Protein AF-0000000084409136 (afdb_homodimer)

Structure (mmCIF, N/CA/C/O backbone):
data_AF-0000000084409136-model_v1
#
loop_
_entity.id
_entity.type
_entity.pdbx_description
1 polymer 'Molybdopterin biosynthesis protein CNX1'
#
loop_
_atom_site.group_PDB
_atom_site.id
_atom_site.type_symbol
_atom_site.label_atom_id
_atom_site.label_alt_id
_atom_site.label_comp_id
_atom_site.label_asym_id
_atom_site.label_entity_id
_atom_site.label_seq_id
_atom_site.pdbx_PDB_ins_code
_atom_site.Cartn_x
_atom_site.Cartn_y
_atom_site.Cartn_z
_atom_site.occupancy
_atom_site.B_iso_or_equiv
_atom_site.auth_seq_id
_atom_site.auth_comp_id
_atom_site.auth_asym_id
_atom_site.auth_atom_id
_atom_site.pdbx_PDB_model_num
ATOM 1 N N . MET A 1 1 ? -12.328 37.562 20.375 1 38.47 1 MET A N 1
ATOM 2 C CA . MET A 1 1 ? -13.555 36.781 20.359 1 38.47 1 MET A CA 1
ATOM 3 C C . MET A 1 1 ? -13.242 35.312 20.016 1 38.47 1 MET A C 1
ATOM 5 O O . MET A 1 1 ? -12.375 35.031 19.188 1 38.47 1 MET A O 1
ATOM 9 N N . GLY A 1 2 ? -13.469 34.375 20.984 1 51.06 2 GLY A N 1
ATOM 10 C CA . GLY A 1 2 ? -13.242 32.969 20.828 1 51.06 2 GLY A CA 1
ATOM 11 C C . GLY A 1 2 ? -13.852 32.375 19.562 1 51.06 2 GLY A C 1
ATOM 12 O O . GLY A 1 2 ? -14.609 33.062 18.875 1 51.06 2 GLY A O 1
ATOM 13 N N . SER A 1 3 ? -13.328 31.391 19 1 63.75 3 SER A N 1
ATOM 14 C CA . SER A 1 3 ? -13.859 30.734 17.812 1 63.75 3 SER A CA 1
ATOM 15 C C . SER A 1 3 ? -15.359 30.484 17.938 1 63.75 3 SER A C 1
ATOM 17 O O . SER A 1 3 ? -15.859 30.188 19.016 1 63.75 3 SER A O 1
ATOM 19 N N . ALA A 1 4 ? -16.109 30.891 16.906 1 72.94 4 ALA A N 1
ATOM 20 C CA . ALA A 1 4 ? -17.562 30.719 16.844 1 72.94 4 ALA A CA 1
ATOM 21 C C . ALA A 1 4 ? -17.938 29.234 16.797 1 72.94 4 ALA A C 1
ATOM 23 O O . ALA A 1 4 ? -19.094 28.875 17.031 1 72.94 4 ALA A O 1
ATOM 24 N N . TYR A 1 5 ? -16.969 28.406 16.719 1 84.5 5 TYR A N 1
ATOM 25 C CA . TYR A 1 5 ? -17.281 27 16.562 1 84.5 5 TYR A CA 1
ATOM 26 C C . TYR A 1 5 ? -16.938 26.219 17.828 1 84.5 5 TYR A C 1
ATOM 28 O O . TYR A 1 5 ? -15.891 26.422 18.438 1 84.5 5 TYR A O 1
ATOM 36 N N . LYS A 1 6 ? -17.828 25.406 18.156 1 91.06 6 LYS A N 1
ATOM 37 C CA . LYS A 1 6 ? -17.594 24.5 19.266 1 91.06 6 LYS A CA 1
ATOM 38 C C . LYS A 1 6 ? -16.484 23.5 18.938 1 91.06 6 LYS A C 1
ATOM 40 O O . LYS A 1 6 ? -16.422 22.984 17.812 1 91.06 6 LYS A O 1
ATOM 45 N N . MET A 1 7 ? -15.664 23.297 19.859 1 94.5 7 MET A N 1
ATOM 46 C CA . MET A 1 7 ? -14.617 22.297 19.672 1 94.5 7 MET A CA 1
ATOM 47 C C . MET A 1 7 ? -15.164 20.891 19.922 1 94.5 7 MET A C 1
ATOM 49 O O . MET A 1 7 ? -15.742 20.625 20.969 1 94.5 7 MET A O 1
ATOM 53 N N . ILE A 1 8 ? -15.008 20 18.953 1 97 8 ILE A N 1
ATOM 54 C CA . ILE A 1 8 ? -15.539 18.641 19.109 1 97 8 ILE A CA 1
ATOM 55 C C . ILE A 1 8 ? -14.391 17.641 19.125 1 97 8 ILE A C 1
ATOM 57 O O . ILE A 1 8 ? -13.312 17.906 18.594 1 97 8 ILE A O 1
ATOM 61 N N . PRO A 1 9 ? -14.594 16.453 19.719 1 96.88 9 PRO A N 1
ATOM 62 C CA . PRO A 1 9 ? -13.578 15.398 19.703 1 96.88 9 PRO A CA 1
ATOM 63 C C . PRO A 1 9 ? -13.367 14.797 18.328 1 96.88 9 PRO A C 1
ATOM 65 O O . PRO A 1 9 ? -14.305 14.75 17.516 1 96.88 9 PRO A O 1
ATOM 68 N N . ILE A 1 10 ? -12.211 14.328 18.109 1 96.81 10 ILE A N 1
ATOM 69 C CA . ILE A 1 10 ? -11.836 13.836 16.781 1 96.81 10 ILE A CA 1
ATOM 70 C C . ILE A 1 10 ? -12.711 12.648 16.406 1 96.81 10 ILE A C 1
ATOM 72 O O . ILE A 1 10 ? -13.164 12.539 15.258 1 96.81 10 ILE A O 1
ATOM 76 N N . PRO A 1 11 ? -13.078 11.664 17.312 1 96 11 PRO A N 1
ATOM 77 C CA . PRO A 1 11 ? -13.977 10.586 16.906 1 96 11 PRO A CA 1
ATOM 78 C C . PRO A 1 11 ? -15.336 11.094 16.422 1 96 11 PRO A C 1
ATOM 80 O O . PRO A 1 11 ? -15.906 10.555 15.477 1 96 11 PRO A O 1
ATOM 83 N N . GLU A 1 12 ? -15.781 12.102 17.062 1 97.69 12 GLU A N 1
ATOM 84 C CA . GLU A 1 12 ? -17.031 12.719 16.625 1 97.69 12 GLU A CA 1
ATOM 85 C C . GLU A 1 12 ? -16.906 13.359 15.25 1 97.69 12 GLU A C 1
ATOM 87 O O . GLU A 1 12 ? -17.781 13.219 14.406 1 97.69 12 GLU A O 1
ATOM 92 N N . ALA A 1 13 ? -15.828 14.094 15.039 1 98.44 13 ALA A N 1
ATOM 93 C CA . ALA A 1 13 ? -15.555 14.695 13.734 1 98.44 13 ALA A CA 1
ATOM 94 C C . ALA A 1 13 ? -15.539 13.633 12.633 1 98.44 13 ALA A C 1
ATOM 96 O O . ALA A 1 13 ? -16.156 13.812 11.578 1 98.44 13 ALA A O 1
ATOM 97 N N . GLN A 1 14 ? -14.898 12.539 12.891 1 98.38 14 GLN A N 1
ATOM 98 C CA . GLN A 1 14 ? -14.812 11.445 11.938 1 98.38 14 GLN A CA 1
ATOM 99 C C . GLN A 1 14 ? -16.188 10.859 11.641 1 98.38 14 GLN A C 1
ATOM 101 O O . GLN A 1 14 ? -16.516 10.578 10.484 1 98.38 14 GLN A O 1
ATOM 106 N N . ALA A 1 15 ? -16.969 10.688 12.656 1 98.38 15 ALA A N 1
ATOM 107 C CA . ALA A 1 15 ? -18.312 10.156 12.492 1 98.38 15 ALA A CA 1
ATOM 108 C C . ALA A 1 15 ? -19.172 11.086 11.641 1 98.38 15 ALA A C 1
ATOM 110 O O . ALA A 1 15 ? -19.922 10.633 10.773 1 98.38 15 ALA A O 1
ATOM 111 N N . ILE A 1 16 ? -19.047 12.359 11.898 1 98.69 16 ILE A N 1
ATOM 112 C CA . ILE A 1 16 ? -19.812 13.352 11.148 1 98.69 16 ILE A CA 1
ATOM 113 C C . ILE A 1 16 ? -19.422 13.289 9.672 1 98.69 16 ILE A C 1
ATOM 115 O O . ILE A 1 16 ? -20.297 13.273 8.797 1 98.69 16 ILE A O 1
ATOM 119 N N . VAL A 1 17 ? -18.172 13.258 9.367 1 98.88 17 VAL A N 1
ATOM 120 C CA . VAL A 1 17 ? -17.688 13.211 7.992 1 98.88 17 VAL A CA 1
ATOM 121 C C . VAL A 1 17 ? -18.234 11.969 7.289 1 98.88 17 VAL A C 1
ATOM 123 O O . VAL A 1 17 ? -18.781 12.07 6.191 1 98.88 17 VAL A O 1
ATOM 126 N N . LEU A 1 18 ? -18.094 10.812 7.953 1 98.62 18 LEU A N 1
ATOM 127 C CA . LEU A 1 18 ? -18.516 9.555 7.336 1 98.62 18 LEU A CA 1
ATOM 128 C C . LEU A 1 18 ? -20.016 9.523 7.145 1 98.62 18 LEU A C 1
ATOM 130 O O . LEU A 1 18 ? -20.516 8.992 6.148 1 98.62 18 LEU A O 1
ATOM 134 N N . ALA A 1 19 ? -20.75 10.094 8.109 1 98.44 19 ALA A N 1
ATOM 135 C CA . ALA A 1 19 ? -22.203 10.141 8.016 1 98.44 19 ALA A CA 1
ATOM 136 C C . ALA A 1 19 ? -22.656 10.984 6.828 1 98.44 19 ALA A C 1
ATOM 138 O O . ALA A 1 19 ? -23.719 10.75 6.258 1 98.44 19 ALA A O 1
ATOM 139 N N . ASN A 1 20 ? -21.812 11.922 6.414 1 98.38 20 ASN A N 1
ATOM 140 C CA . ASN A 1 20 ? -22.172 12.828 5.324 1 98.38 20 ASN A CA 1
ATOM 141 C C . ASN A 1 20 ? -21.531 12.391 4.004 1 98.38 20 ASN A C 1
ATOM 143 O O . ASN A 1 20 ? -21.594 13.117 3.012 1 98.38 20 ASN A O 1
ATOM 147 N N . THR A 1 21 ? -20.875 11.297 3.998 1 98.31 21 THR A N 1
ATOM 148 C CA . THR A 1 21 ? -20.219 10.789 2.803 1 98.31 21 THR A CA 1
ATOM 149 C C . THR A 1 21 ? -21 9.625 2.201 1 98.31 21 THR A C 1
ATOM 151 O O . THR A 1 21 ? -21.375 8.688 2.91 1 98.31 21 THR A O 1
ATOM 154 N N . ARG A 1 22 ? -21.188 9.695 0.953 1 96.31 22 ARG A N 1
ATOM 155 C CA . ARG A 1 22 ? -21.891 8.625 0.25 1 96.31 22 ARG A CA 1
ATOM 156 C C . ARG A 1 22 ? -21.016 7.992 -0.815 1 96.31 22 ARG A C 1
ATOM 158 O O . ARG A 1 22 ? -20.234 8.68 -1.47 1 96.31 22 ARG A O 1
ATOM 165 N N . PRO A 1 23 ? -21.188 6.66 -0.989 1 97.31 23 PRO A N 1
ATOM 166 C CA . PRO A 1 23 ? -20.453 6.043 -2.092 1 97.31 23 PRO A CA 1
ATOM 167 C C . PRO A 1 23 ? -20.844 6.605 -3.455 1 97.31 23 PRO A C 1
ATOM 169 O O . PRO A 1 23 ? -22 6.98 -3.664 1 97.31 23 PRO A O 1
ATOM 172 N N . LEU A 1 24 ? -19.906 6.668 -4.301 1 97.25 24 LEU A N 1
ATOM 173 C CA . LEU A 1 24 ? -20.188 7.105 -5.664 1 97.25 24 LEU A CA 1
ATOM 174 C C . LEU A 1 24 ? -20.859 5.992 -6.461 1 97.25 24 LEU A C 1
ATOM 176 O O . LEU A 1 24 ? -20.812 4.824 -6.062 1 97.25 24 LEU A O 1
ATOM 180 N N . GLY A 1 25 ? -21.469 6.375 -7.535 1 96.38 25 GLY A N 1
ATOM 181 C CA . GLY A 1 25 ? -22.141 5.418 -8.391 1 96.38 25 GLY A CA 1
ATOM 182 C C . GLY A 1 25 ? -21.188 4.473 -9.102 1 96.38 25 GLY A C 1
ATOM 183 O O . GLY A 1 25 ? -19.984 4.555 -8.93 1 96.38 25 GLY A O 1
ATOM 184 N N . ALA A 1 26 ? -21.75 3.59 -9.852 1 97.94 26 ALA A N 1
ATOM 185 C CA . ALA A 1 26 ? -20.969 2.555 -10.523 1 97.94 26 ALA A CA 1
ATOM 186 C C . ALA A 1 26 ? -20.625 2.963 -11.961 1 97.94 26 ALA A C 1
ATOM 188 O O . ALA A 1 26 ? -21.406 3.66 -12.609 1 97.94 26 ALA A O 1
ATOM 189 N N . VAL A 1 27 ? -19.484 2.58 -12.391 1 98.44 27 VAL A N 1
ATOM 190 C CA . VAL A 1 27 ? -19.062 2.74 -13.773 1 98.44 27 VAL A CA 1
ATOM 191 C C . VAL A 1 27 ? -18.547 1.41 -14.312 1 98.44 27 VAL A C 1
ATOM 193 O O . VAL A 1 27 ? -18.203 0.509 -13.539 1 98.44 27 VAL A O 1
ATOM 196 N N . THR A 1 28 ? -18.453 1.264 -15.633 1 98.69 28 THR A N 1
ATOM 197 C CA . THR A 1 28 ? -17.922 0.063 -16.266 1 98.69 28 THR A CA 1
ATOM 198 C C . THR A 1 28 ? -16.469 0.278 -16.703 1 98.69 28 THR A C 1
ATOM 200 O O . THR A 1 28 ? -16.156 1.283 -17.344 1 98.69 28 THR A O 1
ATOM 203 N N . VAL A 1 29 ? -15.656 -0.602 -16.281 1 98.5 29 VAL A N 1
ATOM 204 C CA . VAL A 1 29 ? -14.258 -0.521 -16.672 1 98.5 29 VAL A CA 1
ATOM 205 C C . VAL A 1 29 ? -13.766 -1.894 -17.141 1 98.5 29 VAL A C 1
ATOM 207 O O . VAL A 1 29 ? -14.406 -2.912 -16.859 1 98.5 29 VAL A O 1
ATOM 210 N N . GLY A 1 30 ? -12.656 -1.913 -17.875 1 98 30 GLY A N 1
ATOM 211 C CA . GLY A 1 30 ? -11.992 -3.166 -18.203 1 98 30 GLY A CA 1
ATOM 212 C C . GLY A 1 30 ? -11.195 -3.74 -17.047 1 98 30 GLY A C 1
ATOM 213 O O . GLY A 1 30 ? -11.156 -3.158 -15.961 1 98 30 GLY A O 1
ATOM 214 N N . LEU A 1 31 ? -10.508 -4.84 -17.281 1 96.44 31 LEU A N 1
ATOM 215 C CA . LEU A 1 31 ? -9.766 -5.566 -16.266 1 96.44 31 LEU A CA 1
ATOM 216 C C . LEU A 1 31 ? -8.641 -4.707 -15.695 1 96.44 31 LEU A C 1
ATOM 218 O O . LEU A 1 31 ? -8.492 -4.598 -14.477 1 96.44 31 LEU A O 1
ATOM 222 N N . ALA A 1 32 ? -7.914 -4.109 -16.562 1 95.5 32 ALA A N 1
ATOM 223 C CA . ALA A 1 32 ? -6.785 -3.295 -16.125 1 95.5 32 ALA A CA 1
ATOM 224 C C . ALA A 1 32 ? -7.258 -2.104 -15.297 1 95.5 32 ALA A C 1
ATOM 226 O O . ALA A 1 32 ? -6.645 -1.754 -14.289 1 95.5 32 ALA A O 1
ATOM 227 N N . GLY A 1 33 ? -8.367 -1.543 -15.727 1 97 33 GLY A N 1
ATOM 228 C CA . GLY A 1 33 ? -8.906 -0.372 -15.055 1 97 33 GLY A CA 1
ATOM 229 C C . GLY A 1 33 ? -9.547 -0.692 -13.719 1 97 33 GLY A C 1
ATOM 230 O O . GLY A 1 33 ? -9.836 0.212 -12.93 1 97 33 GLY A O 1
ATOM 231 N N . ALA A 1 34 ? -9.719 -1.963 -13.398 1 98.19 34 ALA A N 1
ATOM 232 C CA . ALA A 1 34 ? -10.414 -2.369 -12.18 1 98.19 34 ALA A CA 1
ATOM 233 C C . ALA A 1 34 ? -9.445 -2.494 -11.016 1 98.19 34 ALA A C 1
ATOM 235 O O . ALA A 1 34 ? -9.859 -2.537 -9.852 1 98.19 34 ALA A O 1
ATOM 236 N N . LEU A 1 35 ? -8.148 -2.578 -11.32 1 97.75 35 LEU A N 1
ATOM 237 C CA . LEU A 1 35 ? -7.148 -2.781 -10.281 1 97.75 35 LEU A CA 1
ATOM 238 C C . LEU A 1 35 ? -7.227 -1.683 -9.227 1 97.75 35 LEU A C 1
ATOM 240 O O . LEU A 1 35 ? -7.164 -0.496 -9.555 1 97.75 35 LEU A O 1
ATOM 244 N N . GLY A 1 36 ? -7.426 -2.088 -7.98 1 96.94 36 GLY A N 1
ATOM 245 C CA . GLY A 1 36 ? -7.445 -1.164 -6.859 1 96.94 36 GLY A CA 1
ATOM 246 C C . GLY A 1 36 ? -8.828 -0.622 -6.559 1 96.94 36 GLY A C 1
ATOM 247 O O . GLY A 1 36 ? -9.031 0.046 -5.539 1 96.94 36 GLY A O 1
ATOM 248 N N . ARG A 1 37 ? -9.781 -0.887 -7.418 1 98.31 37 ARG A N 1
ATOM 249 C CA . ARG A 1 37 ? -11.133 -0.36 -7.234 1 98.31 37 ARG A CA 1
ATOM 250 C C . ARG A 1 37 ? -12.023 -1.372 -6.527 1 98.31 37 ARG A C 1
ATOM 252 O O . ARG A 1 37 ? -11.625 -2.52 -6.312 1 98.31 37 ARG A O 1
ATOM 259 N N . VAL A 1 38 ? -13.219 -0.934 -6.117 1 98.56 38 VAL A N 1
ATOM 260 C CA . VAL A 1 38 ? -14.164 -1.783 -5.395 1 98.56 38 VAL A CA 1
ATOM 261 C C . VAL A 1 38 ? -15.32 -2.17 -6.316 1 98.56 38 VAL A C 1
ATOM 263 O O . VAL A 1 38 ? -15.906 -1.312 -6.984 1 98.56 38 VAL A O 1
ATOM 266 N N . LEU A 1 39 ? -15.641 -3.443 -6.355 1 98.69 39 LEU A N 1
ATOM 267 C CA . LEU A 1 39 ? -16.734 -3.926 -7.191 1 98.69 39 LEU A CA 1
ATOM 268 C C . LEU A 1 39 ? -18.078 -3.387 -6.695 1 98.69 39 LEU A C 1
ATOM 270 O O . LEU A 1 39 ? -18.344 -3.389 -5.492 1 98.69 39 LEU A O 1
ATOM 274 N N . ALA A 1 40 ? -18.906 -2.906 -7.59 1 98.56 40 ALA A N 1
ATOM 275 C CA . ALA A 1 40 ? -20.25 -2.455 -7.27 1 98.56 40 ALA A CA 1
ATOM 276 C C . ALA A 1 40 ? -21.266 -3.57 -7.492 1 98.56 40 ALA A C 1
ATOM 278 O O . ALA A 1 40 ? -22.391 -3.494 -7 1 98.56 40 ALA A O 1
ATOM 279 N N . LYS A 1 41 ? -20.875 -4.57 -8.234 1 98.44 41 LYS A N 1
ATOM 280 C CA . LYS A 1 41 ? -21.703 -5.734 -8.531 1 98.44 41 LYS A CA 1
ATOM 281 C C . LYS A 1 41 ? -20.891 -7.023 -8.43 1 98.44 41 LYS A C 1
ATOM 283 O O . LYS A 1 41 ? -19.719 -7.066 -8.836 1 98.44 41 LYS A O 1
ATOM 288 N N . GLU A 1 42 ? -21.5 -8.055 -7.926 1 98.5 42 GLU A N 1
ATOM 289 C CA . GLU A 1 42 ? -20.828 -9.344 -7.82 1 98.5 42 GLU A CA 1
ATOM 290 C C . GLU A 1 42 ? -20.547 -9.93 -9.203 1 98.5 42 GLU A C 1
ATOM 292 O O . GLU A 1 42 ? -21.156 -9.523 -10.195 1 98.5 42 GLU A O 1
ATOM 297 N N . VAL A 1 43 ? -19.656 -10.844 -9.305 1 98.62 43 VAL A N 1
ATOM 298 C CA . VAL A 1 43 ? -19.297 -11.523 -10.539 1 98.62 43 VAL A CA 1
ATOM 299 C C . VAL A 1 43 ? -19.531 -13.023 -10.398 1 98.62 43 VAL A C 1
ATOM 301 O O . VAL A 1 43 ? -19.047 -13.648 -9.445 1 98.62 43 VAL A O 1
ATOM 304 N N . LEU A 1 44 ? -20.219 -13.57 -11.281 1 98.06 44 LEU A N 1
ATOM 305 C CA . LEU A 1 44 ? -20.531 -15 -11.297 1 98.06 44 LEU A CA 1
ATOM 306 C C . LEU A 1 44 ? -19.703 -15.719 -12.352 1 98.06 44 LEU A C 1
ATOM 308 O O . LEU A 1 44 ? -19.328 -15.133 -13.367 1 98.06 44 LEU A O 1
ATOM 312 N N . ALA A 1 45 ? -19.422 -16.938 -12.102 1 97.75 45 ALA A N 1
ATOM 313 C CA . ALA A 1 45 ? -18.703 -17.75 -13.07 1 97.75 45 ALA A CA 1
ATOM 314 C C . ALA A 1 45 ? -19.656 -18.297 -14.133 1 97.75 45 ALA A C 1
ATOM 316 O O . ALA A 1 45 ? -20.594 -19.031 -13.82 1 97.75 45 ALA A O 1
ATOM 317 N N . PRO A 1 46 ? -19.391 -18.016 -15.352 1 96.19 46 PRO A N 1
ATOM 318 C CA . PRO A 1 46 ? -20.281 -18.516 -16.406 1 96.19 46 PRO A CA 1
ATOM 319 C C . PRO A 1 46 ? -20.031 -19.984 -16.734 1 96.19 46 PRO A C 1
ATOM 321 O O . PRO A 1 46 ? -20.875 -20.641 -17.359 1 96.19 46 PRO A O 1
ATOM 324 N N . ASP A 1 47 ? -18.875 -20.5 -16.391 1 95 47 ASP A N 1
ATOM 325 C CA . ASP A 1 47 ? -18.484 -21.891 -16.656 1 95 47 ASP A CA 1
ATOM 326 C C . ASP A 1 47 ? -17.719 -22.469 -15.469 1 95 47 ASP A C 1
ATOM 328 O O . ASP A 1 47 ? -17.25 -21.734 -14.602 1 95 47 ASP A O 1
ATOM 332 N N . SER A 1 48 ? -17.656 -23.766 -15.5 1 96 48 SER A N 1
ATOM 333 C CA . SER A 1 48 ? -16.891 -24.469 -14.477 1 96 48 SER A CA 1
ATOM 334 C C . SER A 1 48 ? -15.391 -24.422 -14.789 1 96 48 SER A C 1
ATOM 336 O O . SER A 1 48 ? -15 -24.312 -15.953 1 96 48 SER A O 1
ATOM 338 N N . LEU A 1 49 ? -14.586 -24.453 -13.742 1 95.75 49 LEU A N 1
ATOM 339 C CA . LEU A 1 49 ? -13.141 -24.594 -13.844 1 95.75 49 LEU A CA 1
ATOM 340 C C . LEU A 1 49 ? -12.625 -25.703 -12.945 1 95.75 49 LEU A C 1
ATOM 342 O O . LEU A 1 49 ? -12.805 -25.656 -11.719 1 95.75 49 LEU A O 1
ATOM 346 N N . PRO A 1 50 ? -12.047 -26.672 -13.477 1 94.56 50 PRO A N 1
ATOM 347 C CA . PRO A 1 50 ? -11.852 -26.875 -14.922 1 94.56 50 PRO A CA 1
ATOM 348 C C . PRO A 1 50 ? -13.148 -27.25 -15.641 1 94.56 50 PRO A C 1
ATOM 350 O O . PRO A 1 50 ? -14.078 -27.75 -15.016 1 94.56 50 PRO A O 1
ATOM 353 N N . PRO A 1 51 ? -13.219 -26.969 -16.891 1 92.94 51 PRO A N 1
ATOM 354 C CA . PRO A 1 51 ? -14.414 -27.312 -17.656 1 92.94 51 PRO A CA 1
ATOM 355 C C . PRO A 1 51 ? -14.438 -28.781 -18.078 1 92.94 51 PRO A C 1
ATOM 357 O O . PRO A 1 51 ? -15.422 -29.234 -18.672 1 92.94 51 PRO A O 1
ATOM 360 N N . PHE A 1 52 ? -13.477 -29.578 -17.828 1 91.81 52 PHE A N 1
ATOM 361 C CA . PHE A 1 52 ? -13.297 -31 -18.062 1 91.81 52 PHE A CA 1
ATOM 362 C C . PHE A 1 52 ? -12.453 -31.641 -16.969 1 91.81 52 PHE A C 1
ATOM 364 O O . PHE A 1 52 ? -11.734 -30.953 -16.25 1 91.81 52 PHE A O 1
ATOM 371 N N . PRO A 1 53 ? -12.664 -32.938 -16.844 1 94.56 53 PRO A N 1
ATOM 372 C CA . PRO A 1 53 ? -11.711 -33.562 -15.922 1 94.56 53 PRO A CA 1
ATOM 373 C C . PRO A 1 53 ? -10.266 -33.375 -16.359 1 94.56 53 PRO A C 1
ATOM 375 O O . PRO A 1 53 ? -9.898 -33.781 -17.469 1 94.56 53 PRO A O 1
ATOM 378 N N . ALA A 1 54 ? -9.508 -32.75 -15.492 1 94.31 54 ALA A N 1
ATOM 379 C CA . ALA A 1 54 ? -8.164 -32.344 -15.914 1 94.31 54 ALA A CA 1
ATOM 380 C C . ALA A 1 54 ? -7.098 -33.062 -15.086 1 94.31 54 ALA A C 1
ATOM 382 O O . ALA A 1 54 ? -7.262 -33.25 -13.883 1 94.31 54 ALA A O 1
ATOM 383 N N . SER A 1 55 ? -6.027 -33.375 -15.727 1 94.12 55 SER A N 1
ATOM 384 C CA . SER A 1 55 ? -4.926 -34.031 -15.031 1 94.12 55 SER A CA 1
ATOM 385 C C . SER A 1 55 ? -4.195 -33.062 -14.117 1 94.12 55 SER A C 1
ATOM 387 O O . SER A 1 55 ? -3.955 -31.906 -14.484 1 94.12 55 SER A O 1
ATOM 389 N N . ILE A 1 56 ? -3.725 -33.469 -12.984 1 91.88 56 ILE A N 1
ATOM 390 C CA . ILE A 1 56 ? -2.938 -32.719 -12.031 1 91.88 56 ILE A CA 1
ATOM 391 C C . ILE A 1 56 ? -1.448 -32.938 -12.297 1 91.88 56 ILE A C 1
ATOM 393 O O . ILE A 1 56 ? -0.617 -32.094 -11.914 1 91.88 56 ILE A O 1
ATOM 397 N N . LYS A 1 57 ? -1.108 -34 -13.008 1 89.81 57 LYS A N 1
ATOM 398 C CA . LYS A 1 57 ? 0.277 -34.438 -13.188 1 89.81 57 LYS A CA 1
ATOM 399 C C . LYS A 1 57 ? 0.579 -34.719 -14.656 1 89.81 57 LYS A C 1
ATOM 401 O O . LYS A 1 57 ? -0.329 -35 -15.438 1 89.81 57 LYS A O 1
ATOM 406 N N . ASP A 1 58 ? 1.863 -34.562 -14.922 1 88.62 58 ASP A N 1
ATOM 407 C CA . ASP A 1 58 ? 2.355 -35.25 -16.125 1 88.62 58 ASP A CA 1
ATOM 408 C C . ASP A 1 58 ? 2.49 -36.75 -15.898 1 88.62 58 ASP A C 1
ATOM 410 O O . ASP A 1 58 ? 3.014 -37.188 -14.867 1 88.62 58 ASP A O 1
ATOM 414 N N . GLY A 1 59 ? 1.942 -37.5 -16.875 1 93.44 59 GLY A N 1
ATOM 415 C CA . GLY A 1 59 ? 2.043 -38.938 -16.719 1 93.44 59 GLY A CA 1
ATOM 416 C C . GLY A 1 59 ? 1.177 -39.719 -17.703 1 93.44 59 GLY A C 1
ATOM 417 O O . GLY A 1 59 ? 1.25 -39.5 -18.906 1 93.44 59 GLY A O 1
ATOM 418 N N . TYR A 1 60 ? 0.418 -40.656 -17.078 1 96.56 60 TYR A N 1
ATOM 419 C CA . TYR A 1 60 ? -0.406 -41.531 -17.922 1 96.56 60 TYR A CA 1
ATOM 420 C C . TYR A 1 60 ? -1.812 -41.656 -17.344 1 96.56 60 TYR A C 1
ATOM 422 O O . TYR A 1 60 ? -1.982 -41.875 -16.156 1 96.56 60 TYR A O 1
ATOM 430 N N . ALA A 1 61 ? -2.762 -41.438 -18.234 1 97.69 61 ALA A N 1
ATOM 431 C CA . ALA A 1 61 ? -4.145 -41.75 -17.891 1 97.69 61 ALA A CA 1
ATOM 432 C C . ALA A 1 61 ? -4.383 -43.281 -17.938 1 97.69 61 ALA A C 1
ATOM 434 O O . ALA A 1 61 ? -4.059 -43.938 -18.922 1 97.69 61 ALA A O 1
ATOM 435 N N . VAL A 1 62 ? -5 -43.812 -16.875 1 98.31 62 VAL A N 1
ATOM 436 C CA . VAL A 1 62 ? -5.094 -45.25 -16.734 1 98.31 62 VAL A CA 1
ATOM 437 C C . VAL A 1 62 ? -6.5 -45.625 -16.266 1 98.31 62 VAL A C 1
ATOM 439 O O . VAL A 1 62 ? -7.27 -44.781 -15.828 1 98.31 62 VAL A O 1
ATOM 442 N N . VAL A 1 63 ? -6.832 -46.875 -16.531 1 98.19 63 VAL A N 1
ATOM 443 C CA . VAL A 1 63 ? -7.926 -47.531 -15.812 1 98.19 63 VAL A CA 1
ATOM 444 C C . VAL A 1 63 ? -7.41 -48.062 -14.484 1 98.19 63 VAL A C 1
ATOM 446 O O . VAL A 1 63 ? -6.613 -49 -14.461 1 98.19 63 VAL A O 1
ATOM 449 N N . SER A 1 64 ? -7.891 -47.531 -13.398 1 97.69 64 SER A N 1
ATOM 450 C CA . SER A 1 64 ? -7.309 -47.781 -12.086 1 97.69 64 SER A CA 1
ATOM 451 C C . SER A 1 64 ? -7.344 -49.281 -11.742 1 97.69 64 SER A C 1
ATOM 453 O O . SER A 1 64 ? -6.438 -49.781 -11.086 1 97.69 64 SER A O 1
ATOM 455 N N . SER A 1 65 ? -8.336 -50 -12.234 1 97.12 65 SER A N 1
ATOM 456 C CA . SER A 1 65 ? -8.516 -51.406 -11.898 1 97.12 65 SER A CA 1
ATOM 457 C C . SER A 1 65 ? -7.461 -52.281 -12.586 1 97.12 65 SER A C 1
ATOM 459 O O . SER A 1 65 ? -7.27 -53.438 -12.219 1 97.12 65 SER A O 1
ATOM 461 N N . ASP A 1 66 ? -6.805 -51.75 -13.609 1 97.44 66 ASP A N 1
ATOM 462 C CA . ASP A 1 66 ? -5.781 -52.5 -14.328 1 97.44 66 ASP A CA 1
ATOM 463 C C . ASP A 1 66 ? -4.551 -52.719 -13.453 1 97.44 66 ASP A C 1
ATOM 465 O O . ASP A 1 66 ? -3.879 -53.75 -13.57 1 97.44 66 ASP A O 1
ATOM 469 N N . GLY A 1 67 ? -4.195 -51.75 -12.594 1 96.81 67 GLY A N 1
ATOM 470 C CA . GLY A 1 67 ? -3.1 -51.906 -11.648 1 96.81 67 GLY A CA 1
ATOM 471 C C . GLY A 1 67 ? -1.733 -51.781 -12.297 1 96.81 67 GLY A C 1
ATOM 472 O O . GLY A 1 67 ? -1.59 -51.125 -13.328 1 96.81 67 GLY A O 1
ATOM 473 N N . VAL A 1 68 ? -0.765 -52.344 -11.625 1 97.81 68 VAL A N 1
ATOM 474 C CA . VAL A 1 68 ? 0.625 -52.281 -12.062 1 97.81 68 VAL A CA 1
ATOM 475 C C . VAL A 1 68 ? 0.826 -53.219 -13.25 1 97.81 68 VAL A C 1
ATOM 477 O O . VAL A 1 68 ? 0.137 -54.25 -13.367 1 97.81 68 VAL A O 1
ATOM 480 N N . GLY A 1 69 ? 1.776 -52.875 -14.133 1 97.31 69 GLY A N 1
ATOM 481 C CA . GLY A 1 69 ? 2.057 -53.719 -15.281 1 97.31 69 GLY A CA 1
ATOM 482 C C . GLY A 1 69 ? 2.574 -52.938 -16.484 1 97.31 69 GLY A C 1
ATOM 483 O O . GLY A 1 69 ? 2.863 -51.75 -16.375 1 97.31 69 GLY A O 1
ATOM 484 N N . GLU A 1 70 ? 2.725 -53.688 -17.562 1 97.38 70 GLU A N 1
ATOM 485 C CA . GLU A 1 70 ? 3.154 -53.094 -18.812 1 97.38 70 GLU A CA 1
ATOM 486 C C . GLU A 1 70 ? 1.971 -52.875 -19.766 1 97.38 70 GLU A C 1
ATOM 488 O O . GLU A 1 70 ? 1.15 -53.781 -19.953 1 97.38 70 GLU A O 1
ATOM 493 N N . TYR A 1 71 ? 1.927 -51.688 -20.25 1 97.19 71 TYR A N 1
ATOM 494 C CA . TYR A 1 71 ? 0.763 -51.344 -21.047 1 97.19 71 TYR A CA 1
ATOM 495 C C . TYR A 1 71 ? 1.183 -50.688 -22.359 1 97.19 71 TYR A C 1
ATOM 497 O O . TYR A 1 71 ? 2.141 -49.906 -22.375 1 97.19 71 TYR A O 1
ATOM 505 N N . PRO A 1 72 ? 0.473 -50.938 -23.484 1 96.38 72 PRO A N 1
ATOM 506 C CA . PRO A 1 72 ? 0.635 -50.125 -24.688 1 96.38 72 PRO A CA 1
ATOM 507 C C . PRO A 1 72 ? 0.072 -48.719 -24.5 1 96.38 72 PRO A C 1
ATOM 509 O O . PRO A 1 72 ? -0.965 -48.531 -23.859 1 96.38 72 PRO A O 1
ATOM 512 N N . VAL A 1 73 ? 0.739 -47.719 -24.953 1 96.19 73 VAL A N 1
ATOM 513 C CA . VAL A 1 73 ? 0.28 -46.344 -24.969 1 96.19 73 VAL A CA 1
ATOM 514 C C . VAL A 1 73 ? -0.524 -46.062 -26.234 1 96.19 73 VAL A C 1
ATOM 516 O O . VAL A 1 73 ? 0.013 -46.125 -27.344 1 96.19 73 VAL A O 1
ATOM 519 N N . VAL A 1 74 ? -1.773 -45.688 -26.156 1 94.75 74 VAL A N 1
ATOM 520 C CA . VAL A 1 74 ? -2.668 -45.656 -27.312 1 94.75 74 VAL A CA 1
ATOM 521 C C . VAL A 1 74 ? -2.666 -44.25 -27.906 1 94.75 74 VAL A C 1
ATOM 523 O O . VAL A 1 74 ? -3.141 -44.031 -29.031 1 94.75 74 VAL A 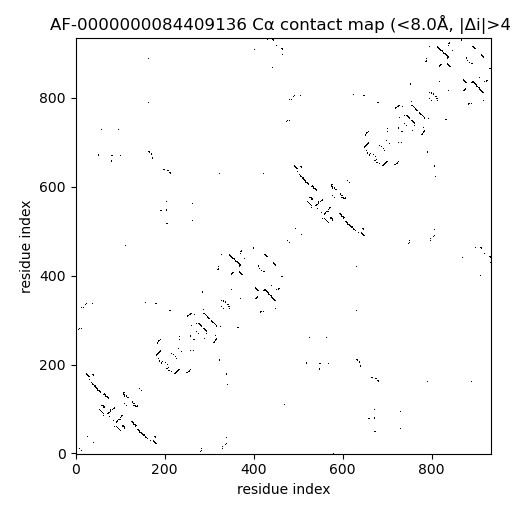O 1
ATOM 526 N N . GLY A 1 75 ? -2.199 -43.312 -27.156 1 93.19 75 GLY A N 1
ATOM 527 C CA . GLY A 1 75 ? -2.172 -41.938 -27.625 1 93.19 75 GLY A CA 1
ATOM 528 C C . GLY A 1 75 ? -1.733 -40.938 -26.562 1 93.19 75 GLY A C 1
ATOM 529 O O . GLY A 1 75 ? -1.167 -41.344 -25.547 1 93.19 75 GLY A O 1
ATOM 530 N N . GLU A 1 76 ? -1.91 -39.656 -26.938 1 92.38 76 GLU A N 1
ATOM 531 C CA . GLU A 1 76 ? -1.5 -38.594 -26.031 1 92.38 76 GLU A CA 1
ATOM 532 C C . GLU A 1 76 ? -2.604 -37.562 -25.875 1 92.38 76 GLU A C 1
ATOM 534 O O . GLU A 1 76 ? -3.24 -37.156 -26.859 1 92.38 76 GLU A O 1
ATOM 539 N N . SER A 1 77 ? -2.895 -37.281 -24.688 1 91.5 77 SER A N 1
ATOM 540 C CA . SER A 1 77 ? -3.758 -36.156 -24.359 1 91.5 77 SER A CA 1
ATOM 541 C C . SER A 1 77 ? -2.945 -34.969 -23.875 1 91.5 77 SER A C 1
ATOM 543 O O . SER A 1 77 ? -2.252 -35.031 -22.859 1 91.5 77 SER A O 1
ATOM 545 N N . ARG A 1 78 ? -3.068 -33.906 -24.578 1 87.25 78 ARG A N 1
ATOM 546 C CA . ARG A 1 78 ? -2.309 -32.719 -24.234 1 87.25 78 ARG A CA 1
ATOM 547 C C . ARG A 1 78 ? -3.232 -31.531 -24.016 1 87.25 78 ARG A C 1
ATOM 549 O O . ARG A 1 78 ? -4.309 -31.453 -24.609 1 87.25 78 ARG A O 1
ATOM 556 N N . ALA A 1 79 ? -2.744 -30.625 -23.188 1 82.81 79 ALA A N 1
ATOM 557 C CA . ALA A 1 79 ? -3.508 -29.406 -22.906 1 82.81 79 ALA A CA 1
ATOM 558 C C . ALA A 1 79 ? -3.826 -28.656 -24.188 1 82.81 79 ALA A C 1
ATOM 560 O O . ALA A 1 79 ? -2.955 -28.484 -25.047 1 82.81 79 ALA A O 1
ATOM 561 N N . GLY A 1 80 ? -5.062 -28.281 -24.359 1 79.69 80 GLY A N 1
ATOM 562 C CA . GLY A 1 80 ? -5.5 -27.516 -25.516 1 79.69 80 GLY A CA 1
ATOM 563 C C . GLY A 1 80 ? -6.133 -28.359 -26.594 1 79.69 80 GLY A C 1
ATOM 564 O O . GLY A 1 80 ? -6.684 -27.828 -27.562 1 79.69 80 GLY A O 1
ATOM 565 N N . HIS A 1 81 ? -6.016 -29.609 -26.406 1 77.75 81 HIS A N 1
ATOM 566 C CA . HIS A 1 81 ? -6.562 -30.516 -27.406 1 77.75 81 HIS A CA 1
ATOM 567 C C . HIS A 1 81 ? -7.547 -31.5 -26.781 1 77.75 81 HIS A C 1
ATOM 569 O O . HIS A 1 81 ? -7.344 -31.953 -25.656 1 77.75 81 HIS A O 1
ATOM 575 N N . LEU A 1 82 ? -8.664 -31.594 -27.375 1 74.12 82 LEU A N 1
ATOM 576 C CA . LEU A 1 82 ? -9.594 -32.656 -26.984 1 74.12 82 LEU A CA 1
ATOM 577 C C . LEU A 1 82 ? -9.734 -33.688 -28.109 1 74.12 82 LEU A C 1
ATOM 579 O O . LEU A 1 82 ? -10.5 -33.469 -29.047 1 74.12 82 LEU A O 1
ATOM 583 N N . ASP A 1 83 ? -8.867 -34.594 -27.953 1 74.69 83 ASP A N 1
ATOM 584 C CA . ASP A 1 83 ? -8.906 -35.625 -28.984 1 74.69 83 ASP A CA 1
ATOM 585 C C . ASP A 1 83 ? -9.75 -36.812 -28.531 1 74.69 83 ASP A C 1
ATOM 587 O O . ASP A 1 83 ? -9.945 -37.031 -27.328 1 74.69 83 ASP A O 1
ATOM 591 N N . ASP A 1 84 ? -10.438 -37.375 -29.516 1 84.06 84 ASP A N 1
ATOM 592 C CA . ASP A 1 84 ? -11.109 -38.625 -29.25 1 84.06 84 ASP A CA 1
ATOM 593 C C . ASP A 1 84 ? -10.102 -39.75 -29.016 1 84.06 84 ASP A C 1
ATOM 595 O O . ASP A 1 84 ? -9.586 -40.344 -29.969 1 84.06 84 ASP A O 1
ATOM 599 N N . LEU A 1 85 ? -9.727 -39.938 -27.766 1 88.81 85 LEU A N 1
ATOM 600 C CA . LEU A 1 85 ? -8.719 -40.906 -27.344 1 88.81 85 LEU A CA 1
ATOM 601 C C . LEU A 1 85 ? -9.242 -41.781 -26.203 1 88.81 85 LEU A C 1
ATOM 603 O O . LEU A 1 85 ? -8.844 -41.594 -25.062 1 88.81 85 LEU A O 1
ATOM 607 N N . PRO A 1 86 ? -10.062 -42.688 -26.609 1 93.44 86 PRO A N 1
ATOM 608 C CA . PRO A 1 86 ? -10.578 -43.562 -25.547 1 93.44 86 PRO A CA 1
ATOM 609 C C . PRO A 1 86 ? -9.516 -44.5 -24.969 1 93.44 86 PRO A C 1
ATOM 611 O O . PRO A 1 86 ? -8.742 -45.094 -25.734 1 93.44 86 PRO A O 1
ATOM 614 N N . VAL A 1 87 ? -9.469 -44.562 -23.688 1 96.81 87 VAL A N 1
ATOM 615 C CA . VAL A 1 87 ? -8.594 -45.469 -22.984 1 96.81 87 VAL A CA 1
ATOM 616 C C . VAL A 1 87 ? -9.398 -46.688 -22.531 1 96.81 87 VAL A C 1
ATOM 618 O O . VAL A 1 87 ? -10.375 -46.562 -21.797 1 96.81 87 VAL A O 1
ATOM 621 N N . GLN A 1 88 ? -8.984 -47.875 -23.016 1 96.81 88 GLN A N 1
ATOM 622 C CA . GLN A 1 88 ? -9.625 -49.125 -22.656 1 96.81 88 GLN A CA 1
ATOM 623 C C . GLN A 1 88 ? -8.805 -49.875 -21.609 1 96.81 88 GLN A C 1
ATOM 625 O O . GLN A 1 88 ? -7.617 -49.594 -21.422 1 96.81 88 GLN A O 1
ATOM 630 N N . PRO A 1 89 ? -9.547 -50.812 -20.922 1 97.38 89 PRO A N 1
ATOM 631 C CA . PRO A 1 89 ? -8.758 -51.656 -20.016 1 97.38 89 PRO A CA 1
ATOM 632 C C . PRO A 1 89 ? -7.566 -52.312 -20.719 1 97.38 89 PRO A C 1
ATOM 634 O O . PRO A 1 89 ? -7.695 -52.781 -21.859 1 97.38 89 PRO A O 1
ATOM 637 N N . GLY A 1 90 ? -6.449 -52.188 -20.078 1 97.25 90 GLY A N 1
ATOM 638 C CA . GLY A 1 90 ? -5.25 -52.781 -20.641 1 97.25 90 GLY A CA 1
ATOM 639 C C . GLY A 1 90 ? -4.438 -51.812 -21.484 1 97.25 90 GLY A C 1
ATOM 640 O O . GLY A 1 90 ? -3.404 -52.188 -22.047 1 97.25 90 GLY A O 1
ATOM 641 N N . THR A 1 91 ? -4.875 -50.625 -21.625 1 97.31 91 THR A N 1
ATOM 642 C CA . THR A 1 91 ? -4.125 -49.594 -22.344 1 97.31 91 THR A CA 1
ATOM 643 C C . THR A 1 91 ? -3.994 -48.344 -21.5 1 97.31 91 THR A C 1
ATOM 645 O O . THR A 1 91 ? -4.672 -48.188 -20.484 1 97.31 91 THR A O 1
ATOM 648 N N . VAL A 1 92 ? -3.131 -47.5 -21.875 1 97.94 92 VAL A N 1
ATOM 649 C CA . VAL A 1 92 ? -2.943 -46.219 -21.203 1 97.94 92 VAL A CA 1
ATOM 650 C C . VAL A 1 92 ? -2.715 -45.094 -22.234 1 97.94 92 VAL A C 1
ATOM 652 O O . VAL A 1 92 ? -2.463 -45.406 -23.406 1 97.94 92 VAL A O 1
ATOM 655 N N . ALA A 1 93 ? -2.857 -43.906 -21.875 1 96.44 93 ALA A N 1
ATOM 656 C CA . ALA A 1 93 ? -2.557 -42.75 -22.703 1 96.44 93 ALA A CA 1
ATOM 657 C C . ALA A 1 93 ? -1.628 -41.781 -21.984 1 96.44 93 ALA A C 1
ATOM 659 O O . ALA A 1 93 ? -1.792 -41.531 -20.781 1 96.44 93 ALA A O 1
ATOM 660 N N . TYR A 1 94 ? -0.63 -41.281 -22.703 1 94.25 94 TYR A N 1
ATOM 661 C CA . TYR A 1 94 ? 0.182 -40.219 -22.141 1 94.25 94 TYR A CA 1
ATOM 662 C C . TYR A 1 94 ? -0.647 -38.969 -21.953 1 94.25 94 TYR A C 1
ATOM 664 O O . TYR A 1 94 ? -1.506 -38.625 -22.766 1 94.25 94 TYR A O 1
ATOM 672 N N . ILE A 1 95 ? -0.429 -38.25 -20.844 1 93.25 95 ILE A N 1
ATOM 673 C CA . ILE A 1 95 ? -1.223 -37.062 -20.562 1 93.25 95 ILE A CA 1
ATOM 674 C C . ILE A 1 95 ? -0.352 -36.031 -19.859 1 93.25 95 ILE A C 1
ATOM 676 O O . ILE A 1 95 ? 0.491 -36.375 -19.031 1 93.25 95 ILE A O 1
ATOM 680 N N . THR A 1 96 ? -0.568 -34.75 -20.172 1 88.56 96 THR A N 1
ATOM 681 C CA . THR A 1 96 ? 0.17 -33.656 -19.531 1 88.56 96 THR A CA 1
ATOM 682 C C . THR A 1 96 ? -0.701 -32.938 -18.5 1 88.56 96 THR A C 1
ATOM 684 O O . THR A 1 96 ? -1.927 -33.062 -18.531 1 88.56 96 THR A O 1
ATOM 687 N N . THR A 1 97 ? -0.045 -32.25 -17.609 1 87.88 97 THR A N 1
ATOM 688 C CA . THR A 1 97 ? -0.752 -31.453 -16.594 1 87.88 97 THR A CA 1
ATOM 689 C C . THR A 1 97 ? -1.732 -30.484 -17.266 1 87.88 97 THR A C 1
ATOM 691 O O . THR A 1 97 ? -1.387 -29.812 -18.234 1 87.88 97 THR A O 1
ATOM 694 N N . GLY A 1 98 ? -2.928 -30.531 -16.734 1 88.25 98 GLY A N 1
ATOM 695 C CA . GLY A 1 98 ? -3.938 -29.609 -17.234 1 88.25 98 GLY A CA 1
ATOM 696 C C . GLY A 1 98 ? -4.73 -30.156 -18.406 1 88.25 98 GLY A C 1
ATOM 697 O O . GLY A 1 98 ? -5.773 -29.625 -18.766 1 88.25 98 GLY A O 1
ATOM 698 N N . ALA A 1 99 ? -4.293 -31.281 -19 1 90.88 99 ALA A N 1
ATOM 699 C CA . ALA A 1 99 ? -4.961 -31.875 -20.156 1 90.88 99 ALA A CA 1
ATOM 700 C C . ALA A 1 99 ? -6.234 -32.594 -19.734 1 90.88 99 ALA A C 1
ATOM 702 O O . ALA A 1 99 ? -6.34 -33.094 -18.609 1 90.88 99 ALA A O 1
ATOM 703 N N . PRO A 1 100 ? -7.199 -32.719 -20.656 1 93.44 100 PRO A N 1
ATOM 704 C CA . PRO A 1 100 ? -8.398 -33.5 -20.359 1 93.44 100 PRO A CA 1
ATOM 705 C C . PRO A 1 100 ? -8.109 -35 -20.203 1 93.44 100 PRO A C 1
ATOM 707 O O . PRO A 1 100 ? -7.379 -35.562 -21.016 1 93.44 100 PRO A O 1
ATOM 710 N N . VAL A 1 101 ? -8.672 -35.531 -19.203 1 95.75 101 VAL A N 1
ATOM 711 C CA . VAL A 1 101 ? -8.555 -36.969 -19.016 1 95.75 101 VAL A CA 1
ATOM 712 C C . VAL A 1 101 ? -9.367 -37.688 -20.094 1 95.75 101 VAL A C 1
ATOM 714 O O . VAL A 1 101 ? -10.57 -37.438 -20.25 1 95.75 101 VAL A O 1
ATOM 717 N N . PRO A 1 102 ? -8.727 -38.562 -20.797 1 95.75 102 PRO A N 1
ATOM 718 C CA . PRO A 1 102 ? -9.453 -39.281 -21.859 1 95.75 102 PRO A CA 1
ATOM 719 C C . PRO A 1 102 ? -10.594 -40.125 -21.328 1 95.75 102 PRO A C 1
ATOM 721 O O . PRO A 1 102 ? -10.5 -40.688 -20.234 1 95.75 102 PRO A O 1
ATOM 724 N N . PRO A 1 103 ? -11.664 -40.219 -22.172 1 94.44 103 PRO A N 1
ATOM 725 C CA . PRO A 1 103 ? -12.742 -41.125 -21.75 1 94.44 103 PRO A CA 1
ATOM 726 C C . PRO A 1 103 ? -12.25 -42.531 -21.469 1 94.44 103 PRO A C 1
ATOM 728 O O . PRO A 1 103 ? -11.391 -43.062 -22.188 1 94.44 103 PRO A O 1
ATOM 731 N N . GLY A 1 104 ? -12.773 -43.094 -20.453 1 96.06 104 GLY A N 1
ATOM 732 C CA . GLY A 1 104 ? -12.414 -44.469 -20.062 1 96.06 104 GLY A CA 1
ATOM 733 C C . GLY A 1 104 ? -11.414 -44.5 -18.922 1 96.06 104 GLY A C 1
ATOM 734 O O . GLY A 1 104 ? -11.391 -45.469 -18.156 1 96.06 104 GLY A O 1
ATOM 735 N N . ALA A 1 105 ? -10.477 -43.562 -18.953 1 97.5 105 ALA A N 1
ATOM 736 C CA . ALA A 1 105 ? -9.516 -43.5 -17.859 1 97.5 105 ALA A CA 1
ATOM 737 C C . ALA A 1 105 ? -10.156 -42.875 -16.609 1 97.5 105 ALA A C 1
ATOM 739 O O . ALA A 1 105 ? -10.977 -41.969 -16.703 1 97.5 105 ALA A O 1
ATOM 740 N N . ASP A 1 106 ? -9.742 -43.406 -15.414 1 97.81 106 ASP A N 1
ATOM 741 C CA . ASP A 1 106 ? -10.328 -42.875 -14.188 1 97.81 106 ASP A CA 1
ATOM 742 C C . ASP A 1 106 ? -9.242 -42.5 -13.18 1 97.81 106 ASP A C 1
ATOM 744 O O . ASP A 1 106 ? -9.539 -42.25 -12.008 1 97.81 106 ASP A O 1
ATOM 748 N N . ALA A 1 107 ? -8.023 -42.5 -13.656 1 98.31 107 ALA A N 1
ATOM 749 C CA . ALA A 1 107 ? -6.902 -42.062 -12.828 1 98.31 107 ALA A CA 1
ATOM 750 C C . ALA A 1 107 ? -5.719 -41.625 -13.688 1 98.31 107 ALA A C 1
ATOM 752 O O . ALA A 1 107 ? -5.672 -41.906 -14.883 1 98.31 107 ALA A O 1
ATOM 753 N N . VAL A 1 108 ? -4.848 -40.906 -13.117 1 97.75 108 VAL A N 1
ATOM 754 C CA . VAL A 1 108 ? -3.584 -40.531 -13.742 1 97.75 108 VAL A CA 1
ATOM 755 C C . VAL A 1 108 ? -2.418 -40.938 -12.844 1 97.75 108 VAL A C 1
ATOM 757 O O . VAL A 1 108 ? -2.455 -40.719 -11.633 1 97.75 108 VAL A O 1
ATOM 760 N N . ILE A 1 109 ? -1.431 -41.562 -13.43 1 97 109 ILE A N 1
ATOM 761 C CA . ILE A 1 109 ? -0.191 -41.906 -12.742 1 97 109 ILE A CA 1
ATOM 762 C C . ILE A 1 109 ? 0.934 -41 -13.203 1 97 109 ILE A C 1
ATOM 764 O O . ILE A 1 109 ? 1.165 -40.844 -14.406 1 97 109 ILE A O 1
ATOM 768 N N . GLN A 1 110 ? 1.552 -40.406 -12.234 1 92.56 110 GLN A N 1
ATOM 769 C CA . GLN A 1 110 ? 2.625 -39.469 -12.57 1 92.56 110 GLN A CA 1
ATOM 770 C C . GLN A 1 110 ? 3.783 -40.188 -13.258 1 92.56 110 GLN A C 1
ATOM 772 O O . GLN A 1 110 ? 4.043 -41.344 -12.984 1 92.56 110 GLN A O 1
ATOM 777 N N . VAL A 1 111 ? 4.484 -39.469 -14.055 1 90.44 111 VAL A N 1
ATOM 778 C CA . VAL A 1 111 ? 5.559 -40 -14.875 1 90.44 111 VAL A CA 1
ATOM 779 C C . VAL A 1 111 ? 6.629 -40.625 -13.969 1 90.44 111 VAL A C 1
ATOM 781 O O . VAL A 1 111 ? 7.246 -41.625 -14.328 1 90.44 111 VAL A O 1
ATOM 784 N N . GLU A 1 112 ? 6.852 -40.062 -12.727 1 86.56 112 GLU A N 1
ATOM 785 C CA . GLU A 1 112 ? 7.871 -40.531 -11.789 1 86.56 112 GLU A CA 1
ATOM 786 C C . GLU A 1 112 ? 7.602 -41.969 -11.344 1 86.56 112 GLU A C 1
ATOM 788 O O . GLU A 1 112 ? 8.523 -42.656 -10.93 1 86.56 112 GLU A O 1
ATOM 793 N N . ASP A 1 113 ? 6.402 -42.375 -11.469 1 94.06 113 ASP A N 1
ATOM 794 C CA . ASP A 1 113 ? 6.004 -43.719 -11.039 1 94.06 113 ASP A CA 1
ATOM 795 C C . ASP A 1 113 ? 5.852 -44.656 -12.227 1 94.06 113 ASP A C 1
ATOM 797 O O . ASP A 1 113 ? 5.094 -45.625 -12.164 1 94.06 113 ASP A O 1
ATOM 801 N N . THR A 1 114 ? 6.461 -44.312 -13.32 1 95.38 114 THR A N 1
ATOM 802 C CA . THR A 1 114 ? 6.402 -45.125 -14.539 1 95.38 114 THR A CA 1
ATOM 803 C C . THR A 1 114 ? 7.793 -45.25 -15.156 1 95.38 114 THR A C 1
ATOM 805 O O . THR A 1 114 ? 8.742 -44.594 -14.711 1 95.38 114 THR A O 1
ATOM 808 N N . GLU A 1 115 ? 7.883 -46.125 -16.109 1 94.38 115 GLU A N 1
ATOM 809 C CA . GLU A 1 115 ? 9.109 -46.344 -16.875 1 94.38 115 GLU A CA 1
ATOM 810 C C . GLU A 1 115 ? 8.812 -46.625 -18.344 1 94.38 115 GLU A C 1
ATOM 812 O O . GLU A 1 115 ? 8.125 -47.594 -18.688 1 94.38 115 GLU A O 1
ATOM 817 N N . PRO A 1 116 ? 9.32 -45.719 -19.188 1 91.94 116 PRO A N 1
ATOM 818 C CA . PRO A 1 116 ? 9.133 -46 -20.609 1 91.94 116 PRO A CA 1
ATOM 819 C C . PRO A 1 116 ? 9.781 -47.312 -21.047 1 91.94 116 PRO A C 1
ATOM 821 O O . PRO A 1 116 ? 10.867 -47.656 -20.562 1 91.94 116 PRO A O 1
ATOM 824 N N . LEU A 1 117 ? 9.117 -48 -21.953 1 93.31 117 LEU A N 1
ATOM 825 C CA . LEU A 1 117 ? 9.625 -49.281 -22.484 1 93.31 117 LEU A CA 1
ATOM 826 C C . LEU A 1 117 ? 9.93 -49.156 -23.969 1 93.31 117 LEU A C 1
ATOM 828 O O . LEU A 1 117 ? 9.359 -48.281 -24.656 1 93.31 117 LEU A O 1
ATOM 832 N N . PRO A 1 118 ? 10.898 -49.969 -24.438 1 88.81 118 PRO A N 1
ATOM 833 C CA . PRO A 1 118 ? 11.156 -49.969 -25.875 1 88.81 118 PRO A CA 1
ATOM 834 C C . PRO A 1 118 ? 9.906 -50.312 -26.688 1 88.81 118 PRO A C 1
ATOM 836 O O . PRO A 1 118 ? 9.078 -51.125 -26.25 1 88.81 118 PRO A O 1
ATOM 839 N N . ALA A 1 119 ? 9.867 -49.594 -27.828 1 84.94 119 ALA A N 1
ATOM 840 C CA . ALA A 1 119 ? 8.734 -49.875 -28.703 1 84.94 119 ALA A CA 1
ATOM 841 C C . ALA A 1 119 ? 8.727 -51.312 -29.141 1 84.94 119 ALA A C 1
ATOM 843 O O . ALA A 1 119 ? 9.781 -51.938 -29.297 1 84.94 119 ALA A O 1
ATOM 844 N N . ALA A 1 120 ? 7.477 -51.844 -29.109 1 77.25 120 ALA A N 1
ATOM 845 C CA . ALA A 1 120 ? 7.355 -53.281 -29.469 1 77.25 120 ALA A CA 1
ATOM 846 C C . ALA A 1 120 ? 6.535 -53.438 -30.734 1 77.25 120 ALA A C 1
ATOM 848 O O . ALA A 1 120 ? 5.598 -52.688 -30.984 1 77.25 120 ALA A O 1
ATOM 849 N N . GLY A 1 121 ? 6.879 -54.469 -31.422 1 67.75 121 GLY A N 1
ATOM 850 C CA . GLY A 1 121 ? 6.129 -54.938 -32.562 1 67.75 121 GLY A CA 1
ATOM 851 C C . GLY A 1 121 ? 6.469 -54.188 -33.844 1 67.75 121 GLY A C 1
ATOM 852 O O . GLY A 1 121 ? 7.297 -53.281 -33.844 1 67.75 121 GLY A O 1
ATOM 853 N N . GLU A 1 122 ? 6 -54.625 -34.969 1 63.78 122 GLU A N 1
ATOM 854 C CA . GLU A 1 122 ? 6.285 -54.125 -36.312 1 63.78 122 GLU A CA 1
ATOM 855 C C . GLU A 1 122 ? 5.875 -52.656 -36.469 1 63.78 122 GLU A C 1
ATOM 857 O O . GLU A 1 122 ? 6.488 -51.906 -37.25 1 63.78 122 GLU A O 1
ATOM 862 N N . GLY A 1 123 ? 4.93 -52.25 -35.594 1 68.12 123 GLY A N 1
ATOM 863 C CA . GLY A 1 123 ? 4.438 -50.906 -35.812 1 68.12 123 GLY A CA 1
ATOM 864 C C . GLY A 1 123 ? 5.039 -49.875 -34.875 1 68.12 123 GLY A C 1
ATOM 865 O O . GLY A 1 123 ? 4.754 -48.688 -34.969 1 68.12 123 GLY A O 1
ATOM 866 N N . GLY A 1 124 ? 5.957 -50.375 -34 1 81.06 124 GLY A N 1
ATOM 867 C CA . GLY A 1 124 ? 6.66 -49.438 -33.156 1 81.06 124 GLY A CA 1
ATOM 868 C C . GLY A 1 124 ? 5.773 -48.844 -32.094 1 81.06 124 GLY A C 1
ATOM 869 O O . GLY A 1 124 ? 5.898 -47.656 -31.766 1 81.06 124 GLY A O 1
ATOM 870 N N . GLN A 1 125 ? 4.875 -49.625 -31.609 1 87.88 125 GLN A N 1
ATOM 871 C CA . GLN A 1 125 ? 3.928 -49.125 -30.625 1 87.88 125 GLN A CA 1
ATOM 872 C C . GLN A 1 125 ? 4.629 -48.781 -29.312 1 87.88 125 GLN A C 1
ATOM 874 O O . GLN A 1 125 ? 5.34 -49.594 -28.75 1 87.88 125 GLN A O 1
ATOM 879 N N . ARG A 1 126 ? 4.426 -47.469 -28.797 1 93.19 126 ARG A N 1
ATOM 880 C CA . ARG A 1 126 ? 4.98 -47.031 -27.516 1 93.19 126 ARG A CA 1
ATOM 881 C C . ARG A 1 126 ? 4.395 -47.812 -26.359 1 93.19 126 ARG A C 1
ATOM 883 O O . ARG A 1 126 ? 3.203 -48.125 -26.359 1 93.19 126 ARG A O 1
ATOM 890 N N . ARG A 1 127 ? 5.199 -48.188 -25.375 1 95.69 127 ARG A N 1
ATOM 891 C CA . ARG A 1 127 ? 4.785 -48.938 -24.188 1 95.69 127 ARG A CA 1
ATOM 892 C C . ARG A 1 127 ? 5.344 -48.281 -22.922 1 95.69 127 ARG A C 1
ATOM 894 O O . ARG A 1 127 ? 6.305 -47.5 -22.984 1 95.69 127 ARG A O 1
ATOM 901 N N . VAL A 1 128 ? 4.699 -48.531 -21.812 1 96.81 128 VAL A N 1
ATOM 902 C CA . VAL A 1 128 ? 5.137 -47.969 -20.531 1 96.81 128 VAL A CA 1
ATOM 903 C C . VAL A 1 128 ? 4.875 -48.969 -19.422 1 96.81 128 VAL A C 1
ATOM 905 O O . VAL A 1 128 ? 3.912 -49.75 -19.469 1 96.81 128 VAL A O 1
ATOM 908 N N . ARG A 1 129 ? 5.742 -49.031 -18.484 1 97.69 129 ARG A N 1
ATOM 909 C CA . ARG A 1 129 ? 5.531 -49.812 -17.266 1 97.69 129 ARG A CA 1
ATOM 910 C C . ARG A 1 129 ? 4.996 -48.938 -16.141 1 97.69 129 ARG A C 1
ATOM 912 O O . ARG A 1 129 ? 5.602 -47.906 -15.797 1 97.69 129 ARG A O 1
ATOM 919 N N . ILE A 1 130 ? 3.852 -49.25 -15.648 1 97.56 130 ILE A N 1
ATOM 920 C CA . ILE A 1 130 ? 3.289 -48.594 -14.469 1 97.56 130 ILE A CA 1
ATOM 921 C C . ILE A 1 130 ? 3.807 -49.281 -13.211 1 97.56 130 ILE A C 1
ATOM 923 O O . ILE A 1 130 ? 3.557 -50.469 -13 1 97.56 130 ILE A O 1
ATOM 927 N N . ASN A 1 131 ? 4.418 -48.531 -12.328 1 97.56 131 ASN A N 1
ATOM 928 C CA . ASN A 1 131 ? 5.121 -49.125 -11.195 1 97.56 131 ASN A CA 1
ATOM 929 C C . ASN A 1 131 ? 4.305 -49.031 -9.914 1 97.56 131 ASN A C 1
ATOM 931 O O . ASN A 1 131 ? 4.609 -49.688 -8.922 1 97.56 131 ASN A O 1
ATOM 935 N N . LYS A 1 132 ? 3.338 -48.156 -9.922 1 96.38 132 LYS A N 1
ATOM 936 C CA . LYS A 1 132 ? 2.473 -47.969 -8.758 1 96.38 132 LYS A CA 1
ATOM 937 C C . LYS A 1 132 ? 1.002 -47.969 -9.164 1 96.38 132 LYS A C 1
ATOM 939 O O . LYS A 1 132 ? 0.622 -47.375 -10.172 1 96.38 132 LYS A O 1
ATOM 944 N N . ALA A 1 133 ? 0.178 -48.719 -8.406 1 95.06 133 ALA A N 1
ATOM 945 C CA . ALA A 1 133 ? -1.258 -48.75 -8.672 1 95.06 133 ALA A CA 1
ATOM 946 C C . ALA A 1 133 ? -1.91 -47.406 -8.344 1 95.06 133 ALA A C 1
ATOM 948 O O . ALA A 1 133 ? -1.51 -46.75 -7.395 1 95.06 133 ALA A O 1
ATOM 949 N N . ALA A 1 134 ? -2.83 -47.094 -9.18 1 95.31 134 ALA A N 1
ATOM 950 C CA . ALA A 1 134 ? -3.561 -45.844 -8.961 1 95.31 134 ALA A CA 1
ATOM 951 C C . ALA A 1 134 ? -4.906 -46.094 -8.289 1 95.31 134 ALA A C 1
ATOM 953 O O . ALA A 1 134 ? -5.5 -47.156 -8.477 1 95.31 134 ALA A O 1
ATOM 954 N N . ARG A 1 135 ? -5.398 -45.125 -7.5 1 96 135 ARG A N 1
ATOM 955 C CA . ARG A 1 135 ? -6.773 -45.125 -7.012 1 96 135 ARG A CA 1
ATOM 956 C C . ARG A 1 135 ? -7.695 -44.375 -7.965 1 96 135 ARG A C 1
ATOM 958 O O . ARG A 1 135 ? -7.27 -43.406 -8.617 1 96 135 ARG A O 1
ATOM 965 N N . ALA A 1 136 ? -8.93 -44.938 -8.023 1 96.69 136 ALA A N 1
ATOM 966 C CA . ALA A 1 136 ? -9.906 -44.219 -8.844 1 96.69 136 ALA A CA 1
ATOM 967 C C . ALA A 1 136 ? -9.984 -42.75 -8.445 1 96.69 136 ALA A C 1
ATOM 969 O O . ALA A 1 136 ? -10.039 -42.406 -7.254 1 96.69 136 ALA A O 1
ATOM 970 N N . GLY A 1 137 ? -9.945 -41.812 -9.438 1 96.88 137 GLY A N 1
ATOM 971 C CA . GLY A 1 137 ? -10.031 -40.375 -9.188 1 96.88 137 GLY A CA 1
ATOM 972 C C . GLY A 1 137 ? -8.688 -39.75 -8.906 1 96.88 137 GLY A C 1
ATOM 973 O O . GLY A 1 137 ? -8.578 -38.531 -8.859 1 96.88 137 GLY A O 1
ATOM 974 N N . GLN A 1 138 ? -7.664 -40.531 -8.789 1 97 138 GLN A N 1
ATOM 975 C CA . GLN A 1 138 ? -6.34 -40.031 -8.422 1 97 138 GLN A CA 1
ATOM 976 C C . GLN A 1 138 ? -5.809 -39.062 -9.453 1 97 138 GLN A C 1
ATOM 978 O O . GLN A 1 138 ? -5.852 -39.344 -10.656 1 97 138 GLN A O 1
ATOM 983 N N . ASP A 1 139 ? -5.344 -37.938 -8.953 1 95.75 139 ASP A N 1
ATOM 984 C CA . ASP A 1 139 ? -4.637 -36.906 -9.727 1 95.75 139 ASP A CA 1
ATOM 985 C C . ASP A 1 139 ? -5.504 -36.375 -10.867 1 95.75 139 ASP A C 1
ATOM 987 O O . ASP A 1 139 ? -5 -36.094 -11.953 1 95.75 139 ASP A O 1
ATOM 991 N N . ILE A 1 140 ? -6.777 -36.375 -10.641 1 97.06 140 ILE A N 1
ATOM 992 C CA . ILE A 1 140 ? -7.746 -35.781 -11.555 1 97.06 140 ILE A CA 1
ATOM 993 C C . ILE A 1 140 ? -8.508 -34.688 -10.836 1 97.06 140 ILE A C 1
ATOM 995 O O . ILE A 1 140 ? -9.031 -34.875 -9.742 1 97.06 140 ILE A O 1
ATOM 999 N N . ARG A 1 141 ? -8.492 -33.5 -11.375 1 95.81 141 ARG A N 1
ATOM 1000 C CA . ARG A 1 141 ? -9.391 -32.438 -10.945 1 95.81 141 ARG A CA 1
ATOM 1001 C C . ARG A 1 141 ? -10.75 -32.562 -11.625 1 95.81 141 ARG A C 1
ATOM 1003 O O . ARG A 1 141 ? -10.859 -32.406 -12.836 1 95.81 141 ARG A O 1
ATOM 1010 N N . PRO A 1 142 ? -11.742 -32.906 -10.82 1 96 142 PRO A N 1
ATOM 1011 C CA . PRO A 1 142 ? -13.07 -33 -11.445 1 96 142 PRO A CA 1
ATOM 1012 C C . PRO A 1 142 ? -13.562 -31.641 -11.977 1 96 142 PRO A C 1
ATOM 1014 O O . PRO A 1 142 ? -13.062 -30.594 -11.57 1 96 142 PRO A O 1
ATOM 1017 N N . VAL A 1 143 ? -14.508 -31.766 -12.844 1 95.56 143 VAL A N 1
ATOM 1018 C CA . VAL A 1 143 ? -15.125 -30.578 -13.398 1 95.56 143 VAL A CA 1
ATOM 1019 C C . VAL A 1 143 ? -15.648 -29.688 -12.266 1 95.56 143 VAL A C 1
ATOM 1021 O O . VAL A 1 143 ? -16.328 -30.172 -11.359 1 95.56 143 VAL A O 1
ATOM 1024 N N . GLY A 1 144 ? -15.227 -28.406 -12.234 1 96.44 144 GLY A N 1
ATOM 1025 C CA . GLY A 1 144 ? -15.773 -27.422 -11.305 1 96.44 144 GLY A CA 1
ATOM 1026 C C . GLY A 1 144 ? -15.133 -27.484 -9.93 1 96.44 144 GLY A C 1
ATOM 1027 O O . GLY A 1 144 ? -15.602 -26.828 -8.992 1 96.44 144 GLY A O 1
ATOM 1028 N N . SER A 1 145 ? -14.141 -28.25 -9.82 1 95.88 145 SER A N 1
ATOM 1029 C CA . SER A 1 145 ? -13.508 -28.406 -8.516 1 95.88 145 SER A CA 1
ATOM 1030 C C . SER A 1 145 ? -12.945 -27.078 -8.008 1 95.88 145 SER A C 1
ATOM 1032 O O . SER A 1 145 ? -12.922 -26.828 -6.797 1 95.88 145 SER A O 1
ATOM 1034 N N . ASP A 1 146 ? -12.508 -26.219 -8.867 1 96.38 146 ASP A N 1
ATOM 1035 C CA . ASP A 1 146 ? -11.992 -24.906 -8.469 1 96.38 146 ASP A CA 1
ATOM 1036 C C . ASP A 1 146 ? -13.117 -23.875 -8.398 1 96.38 146 ASP A C 1
ATOM 1038 O O . ASP A 1 146 ? -13.219 -23.141 -7.418 1 96.38 146 ASP A O 1
ATOM 1042 N N . ILE A 1 147 ? -13.844 -23.812 -9.453 1 97.31 147 ILE A N 1
ATOM 1043 C CA . ILE A 1 147 ? -14.969 -22.891 -9.586 1 97.31 147 ILE A CA 1
ATOM 1044 C C . ILE A 1 147 ? -16.125 -23.609 -10.266 1 97.31 147 ILE A C 1
ATOM 1046 O O . ILE A 1 147 ? -15.984 -24.141 -11.375 1 97.31 147 ILE A O 1
ATOM 1050 N N . MET A 1 148 ? -17.25 -23.625 -9.656 1 97.38 148 MET A N 1
ATOM 1051 C CA . MET A 1 148 ? -18.438 -24.203 -10.266 1 97.38 148 MET A CA 1
ATOM 1052 C C . MET A 1 148 ? -19.234 -23.141 -11.016 1 97.38 148 MET A C 1
ATOM 1054 O O . MET A 1 148 ? -19.359 -22.016 -10.547 1 97.38 148 MET A O 1
ATOM 1058 N N . GLN A 1 149 ? -19.781 -23.578 -12.188 1 97.12 149 GLN A N 1
ATOM 1059 C CA . GLN A 1 149 ? -20.672 -22.672 -12.898 1 97.12 149 GLN A CA 1
ATOM 1060 C C . GLN A 1 149 ? -21.734 -22.094 -11.969 1 97.12 149 GLN A C 1
ATOM 1062 O O . GLN A 1 149 ? -22.375 -22.844 -11.211 1 97.12 149 GLN A O 1
ATOM 1067 N N . GLY A 1 150 ? -21.828 -20.797 -11.961 1 97.62 150 GLY A N 1
ATOM 1068 C CA . GLY A 1 150 ? -22.828 -20.141 -11.141 1 97.62 150 GLY A CA 1
ATOM 1069 C C . GLY A 1 150 ? -22.266 -19.625 -9.828 1 97.62 150 GLY A C 1
ATOM 1070 O O . GLY A 1 150 ? -22.922 -18.812 -9.156 1 97.62 150 GLY A O 1
ATOM 1071 N N . ASP A 1 151 ? -21.094 -20.016 -9.484 1 97.56 151 ASP A N 1
ATOM 1072 C CA . ASP A 1 151 ? -20.484 -19.531 -8.258 1 97.56 151 ASP A CA 1
ATOM 1073 C C . ASP A 1 151 ? -20.281 -18.031 -8.297 1 97.56 151 ASP A C 1
ATOM 1075 O O . ASP A 1 151 ? -19.953 -17.469 -9.344 1 97.56 151 ASP A O 1
ATOM 1079 N N . VAL A 1 152 ? -20.438 -17.344 -7.172 1 98.12 152 VAL A N 1
ATOM 1080 C CA . VAL A 1 152 ? -19.969 -15.977 -6.996 1 98.12 152 VAL A CA 1
ATOM 1081 C C . VAL A 1 152 ? -18.469 -15.984 -6.742 1 98.12 152 VAL A C 1
ATOM 1083 O O . VAL A 1 152 ? -18 -16.438 -5.691 1 98.12 152 VAL A O 1
ATOM 1086 N N . VAL A 1 153 ? -17.703 -15.5 -7.688 1 98.12 153 VAL A N 1
ATOM 1087 C CA . VAL A 1 153 ? -16.25 -15.562 -7.523 1 98.12 153 VAL A CA 1
ATOM 1088 C C . VAL A 1 153 ? -15.758 -14.32 -6.785 1 98.12 153 VAL A C 1
ATOM 1090 O O . VAL A 1 153 ? -14.734 -14.367 -6.094 1 98.12 153 VAL A O 1
ATOM 1093 N N . LEU A 1 154 ? -16.438 -13.156 -6.965 1 98.31 154 LEU A N 1
ATOM 1094 C CA . LEU A 1 154 ? -16.219 -11.938 -6.203 1 98.31 154 LEU A CA 1
ATOM 1095 C C . LEU A 1 154 ? -17.531 -11.25 -5.871 1 98.31 154 LEU A C 1
ATOM 1097 O O . LEU A 1 154 ? -18.438 -11.195 -6.707 1 98.31 154 LEU A O 1
ATOM 1101 N N . ARG A 1 155 ? -17.609 -10.734 -4.723 1 97.94 155 ARG A N 1
ATOM 1102 C CA . ARG A 1 155 ? -18.828 -10.086 -4.266 1 97.94 155 ARG A CA 1
ATOM 1103 C C . ARG A 1 155 ? -18.734 -8.57 -4.422 1 97.94 155 ARG A C 1
ATOM 1105 O O . ARG A 1 155 ? -17.641 -8.016 -4.492 1 97.94 155 ARG A O 1
ATOM 1112 N N . ALA A 1 156 ? -19.953 -7.961 -4.488 1 97.94 156 ALA A N 1
ATOM 1113 C CA . ALA A 1 156 ? -19.984 -6.504 -4.375 1 97.94 156 ALA A CA 1
ATOM 1114 C C . ALA A 1 156 ? -19.344 -6.039 -3.074 1 97.94 156 ALA A C 1
ATOM 1116 O O . ALA A 1 156 ? -19.562 -6.645 -2.02 1 97.94 156 ALA A O 1
ATOM 1117 N N . GLY A 1 157 ? -18.562 -4.953 -3.211 1 97.06 157 GLY A N 1
ATOM 1118 C CA . GLY A 1 157 ? -17.906 -4.43 -2.021 1 97.06 157 GLY A CA 1
ATOM 1119 C C . GLY A 1 157 ? -16.484 -4.922 -1.857 1 97.06 157 GLY A C 1
ATOM 1120 O O . GLY A 1 157 ? -15.719 -4.379 -1.052 1 97.06 157 GLY A O 1
ATOM 1121 N N . GLU A 1 158 ? -16.094 -5.934 -2.65 1 97.12 158 GLU A N 1
ATOM 1122 C CA . GLU A 1 158 ? -14.719 -6.438 -2.568 1 97.12 158 GLU A CA 1
ATOM 1123 C C . GLU A 1 158 ? -13.773 -5.609 -3.43 1 97.12 158 GLU A C 1
ATOM 1125 O O . GLU A 1 158 ? -14.141 -5.172 -4.523 1 97.12 158 GLU A O 1
ATOM 1130 N N . ARG A 1 159 ? -12.625 -5.41 -2.906 1 97.25 159 ARG A N 1
ATOM 1131 C CA . ARG A 1 159 ? -11.586 -4.691 -3.637 1 97.25 159 ARG A CA 1
ATOM 1132 C C . ARG A 1 159 ? -10.906 -5.598 -4.652 1 97.25 159 ARG A C 1
ATOM 1134 O O . ARG A 1 159 ? -10.609 -6.758 -4.359 1 97.25 159 ARG A O 1
ATOM 1141 N N . VAL A 1 160 ? -10.594 -5.062 -5.797 1 98.31 160 VAL A N 1
ATOM 1142 C CA . VAL A 1 160 ? -9.945 -5.82 -6.867 1 98.31 160 VAL A CA 1
ATOM 1143 C C . VAL A 1 160 ? -8.43 -5.672 -6.762 1 98.31 160 VAL A C 1
ATOM 1145 O O . VAL A 1 160 ? -7.871 -4.652 -7.18 1 98.31 160 VAL A O 1
ATOM 1148 N N . GLY A 1 161 ? -7.812 -6.641 -6.168 1 98 161 GLY A N 1
ATOM 1149 C CA . GLY A 1 161 ? -6.359 -6.695 -6.137 1 98 161 GLY A CA 1
ATOM 1150 C C . GLY A 1 161 ? -5.773 -7.52 -7.27 1 98 161 GLY A C 1
ATOM 1151 O O . GLY A 1 161 ? -6.457 -7.824 -8.242 1 98 161 GLY A O 1
ATOM 1152 N N . VAL A 1 162 ? -4.543 -7.859 -7.168 1 98.5 162 VAL A N 1
ATOM 1153 C CA . VAL A 1 162 ? -3.793 -8.57 -8.195 1 98.5 162 VAL A CA 1
ATOM 1154 C C . VAL A 1 162 ? -4.41 -9.953 -8.422 1 98.5 162 VAL A C 1
ATOM 1156 O O . VAL A 1 162 ? -4.719 -10.32 -9.555 1 98.5 162 VAL A O 1
ATOM 1159 N N . ALA A 1 163 ? -4.617 -10.672 -7.344 1 98.56 163 ALA A N 1
ATOM 1160 C CA . ALA A 1 163 ? -5.215 -12 -7.465 1 98.56 163 ALA A CA 1
ATOM 1161 C C . ALA A 1 163 ? -6.629 -11.914 -8.031 1 98.56 163 ALA A C 1
ATOM 1163 O O . ALA A 1 163 ? -7.031 -12.758 -8.836 1 98.56 163 ALA A O 1
ATOM 1164 N N . GLU A 1 164 ? -7.367 -10.898 -7.621 1 98.69 164 GLU A N 1
ATOM 1165 C CA . GLU A 1 164 ? -8.742 -10.727 -8.086 1 98.69 164 GLU A CA 1
ATOM 1166 C C . GLU A 1 164 ? -8.789 -10.453 -9.586 1 98.69 164 GLU A C 1
ATOM 1168 O O . GLU A 1 164 ? -9.688 -10.938 -10.281 1 98.69 164 GLU A O 1
ATOM 1173 N N . VAL A 1 165 ? -7.82 -9.719 -10.102 1 98.75 165 VAL A N 1
ATOM 1174 C CA . VAL A 1 165 ? -7.734 -9.508 -11.547 1 98.75 165 VAL A CA 1
ATOM 1175 C C . VAL A 1 165 ? -7.582 -10.859 -12.25 1 98.75 165 VAL A C 1
ATOM 1177 O O . VAL A 1 165 ? -8.242 -11.109 -13.266 1 98.75 165 VAL A O 1
ATOM 1180 N N . GLY A 1 166 ? -6.723 -11.703 -11.688 1 98.75 166 GLY A N 1
ATOM 1181 C CA . GLY A 1 166 ? -6.562 -13.047 -12.234 1 98.75 166 GLY A CA 1
ATOM 1182 C C . GLY A 1 166 ? -7.836 -13.867 -12.18 1 98.75 166 GLY A C 1
ATOM 1183 O O . GLY A 1 166 ? -8.164 -14.57 -13.141 1 98.75 166 GLY A O 1
ATOM 1184 N N . ILE A 1 167 ? -8.531 -13.812 -11.07 1 98.69 167 ILE A N 1
ATOM 1185 C CA . ILE A 1 167 ? -9.781 -14.547 -10.891 1 98.69 167 ILE A CA 1
ATOM 1186 C C . ILE A 1 167 ? -10.812 -14.07 -11.906 1 98.69 167 ILE A C 1
ATOM 1188 O O . ILE A 1 167 ? -11.492 -14.875 -12.539 1 98.69 167 ILE A O 1
ATOM 1192 N N . LEU A 1 168 ? -10.898 -12.758 -12.094 1 98.81 168 LEU A N 1
ATOM 1193 C CA . LEU A 1 168 ? -11.836 -12.18 -13.055 1 98.81 168 LEU A CA 1
ATOM 1194 C C . LEU A 1 168 ? -11.508 -12.625 -14.477 1 98.81 168 LEU A C 1
ATOM 1196 O O . LEU A 1 168 ? -12.398 -13 -15.242 1 98.81 168 LEU A O 1
ATOM 1200 N N . ALA A 1 169 ? -10.219 -12.648 -14.805 1 98.56 169 ALA A N 1
ATOM 1201 C CA . ALA A 1 169 ? -9.781 -13.133 -16.109 1 98.56 169 ALA A CA 1
ATOM 1202 C C . ALA A 1 169 ? -10.141 -14.609 -16.297 1 98.56 169 ALA A C 1
ATOM 1204 O O . ALA A 1 169 ? -10.562 -15.023 -17.375 1 98.56 169 ALA A O 1
ATOM 1205 N N . THR A 1 170 ? -9.984 -15.359 -15.234 1 97.94 170 THR A N 1
ATOM 1206 C CA . THR A 1 170 ? -10.266 -16.797 -15.242 1 97.94 170 THR A CA 1
ATOM 1207 C C . THR A 1 170 ? -11.703 -17.062 -15.68 1 97.94 170 THR A C 1
ATOM 1209 O O . THR A 1 170 ? -11.969 -17.984 -16.438 1 97.94 170 THR A O 1
ATOM 1212 N N . VAL A 1 171 ? -12.625 -16.203 -15.266 1 97.88 171 VAL A N 1
ATOM 1213 C CA . VAL A 1 171 ? -14.039 -16.484 -15.531 1 97.88 171 VAL A CA 1
ATOM 1214 C C . VAL A 1 171 ? -14.516 -15.633 -16.703 1 97.88 171 VAL A C 1
ATOM 1216 O O . VAL A 1 171 ? -15.711 -15.617 -17.016 1 97.88 171 VAL A O 1
ATOM 1219 N N . GLY A 1 172 ? -13.656 -14.875 -17.281 1 98 172 GLY A N 1
ATOM 1220 C CA . GLY A 1 172 ? -13.984 -14.125 -18.484 1 98 172 GLY A CA 1
ATOM 1221 C C . GLY A 1 172 ? -14.727 -12.836 -18.203 1 98 172 GLY A C 1
ATOM 1222 O O . GLY A 1 172 ? -15.477 -12.344 -19.047 1 98 172 GLY A O 1
ATOM 1223 N N . ALA A 1 173 ? -14.594 -12.344 -16.984 1 98 173 ALA A N 1
ATOM 1224 C CA . ALA A 1 173 ? -15.188 -11.062 -16.625 1 98 173 ALA A CA 1
ATOM 1225 C C . ALA A 1 173 ? -14.273 -9.906 -17.016 1 98 173 ALA A C 1
ATOM 1227 O O . ALA A 1 173 ? -13.477 -9.438 -16.188 1 98 173 ALA A O 1
ATOM 1228 N N . VAL A 1 174 ? -14.453 -9.383 -18.25 1 97.5 174 VAL A N 1
ATOM 1229 C CA . VAL A 1 174 ? -13.492 -8.414 -18.75 1 97.5 174 VAL A CA 1
ATOM 1230 C C . VAL A 1 174 ? -14.094 -7.012 -18.703 1 97.5 174 VAL A C 1
ATOM 1232 O O . VAL A 1 174 ? -13.414 -6.027 -18.984 1 97.5 174 VAL A O 1
ATOM 1235 N N . GLN A 1 175 ? -15.375 -6.949 -18.438 1 98.06 175 GLN A N 1
ATOM 1236 C CA . GLN A 1 175 ? -16.078 -5.711 -18.125 1 98.06 175 GLN A CA 1
ATOM 1237 C C . GLN A 1 175 ? -16.688 -5.758 -16.719 1 98.06 175 GLN A C 1
ATOM 1239 O O . GLN A 1 175 ? -17.516 -6.625 -16.438 1 98.06 175 GLN A O 1
ATOM 1244 N N . LEU A 1 176 ? -16.328 -4.828 -15.938 1 98.56 176 LEU A N 1
ATOM 1245 C CA . LEU A 1 176 ? -16.688 -4.898 -14.523 1 98.56 176 LEU A CA 1
ATOM 1246 C C . LEU A 1 176 ? -17.422 -3.631 -14.086 1 98.56 176 LEU A C 1
ATOM 1248 O O . LEU A 1 176 ? -17.062 -2.531 -14.523 1 98.56 176 LEU A O 1
ATOM 1252 N N . ARG A 1 177 ? -18.406 -3.791 -13.281 1 98.69 177 ARG A N 1
ATOM 1253 C CA . ARG A 1 177 ? -19.031 -2.672 -12.586 1 98.69 177 ARG A CA 1
ATOM 1254 C C . ARG A 1 177 ? -18.312 -2.363 -11.273 1 98.69 177 ARG A C 1
ATOM 1256 O O . ARG A 1 177 ? -18.328 -3.174 -10.352 1 98.69 177 ARG A O 1
ATOM 1263 N N . VAL A 1 178 ? -17.656 -1.205 -11.227 1 98.81 178 VAL A N 1
ATOM 1264 C CA . VAL A 1 178 ? -16.922 -0.775 -10.039 1 98.81 178 VAL A CA 1
ATOM 1265 C C . VAL A 1 178 ? -17.406 0.613 -9.617 1 98.81 178 VAL A C 1
ATOM 1267 O O . VAL A 1 178 ? -18.016 1.332 -10.406 1 98.81 178 VAL A O 1
ATOM 1270 N N . HIS A 1 179 ? -17.172 0.988 -8.375 1 98.62 179 HIS A N 1
ATOM 1271 C CA . HIS A 1 179 ? -17.469 2.35 -7.941 1 98.62 179 HIS A CA 1
ATOM 1272 C C . HIS A 1 179 ? -16.578 3.359 -8.664 1 98.62 179 HIS A C 1
ATOM 1274 O O . HIS A 1 179 ? -15.398 3.098 -8.898 1 98.62 179 HIS A O 1
ATOM 1280 N N . ALA A 1 180 ? -17.188 4.496 -8.969 1 98 180 ALA A N 1
ATOM 1281 C CA . ALA A 1 180 ? -16.438 5.566 -9.617 1 98 180 ALA A CA 1
ATOM 1282 C C . ALA A 1 180 ? -15.32 6.082 -8.711 1 98 180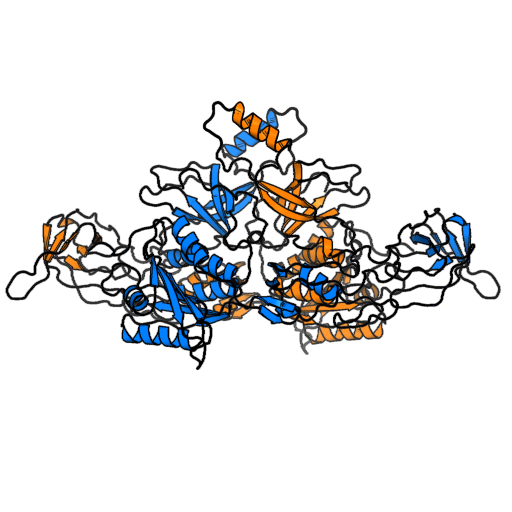 ALA A C 1
ATOM 1284 O O . ALA A 1 180 ? -15.375 5.914 -7.492 1 98 180 ALA A O 1
ATOM 1285 N N . THR A 1 181 ? -14.328 6.645 -9.344 1 97.25 181 THR A N 1
ATOM 1286 C CA . THR A 1 181 ? -13.211 7.254 -8.633 1 97.25 181 THR A CA 1
ATOM 1287 C C . THR A 1 181 ? -13.555 8.672 -8.195 1 97.25 181 THR A C 1
ATOM 1289 O O . THR A 1 181 ? -14.047 9.469 -8.992 1 97.25 181 THR A O 1
ATOM 1292 N N . PRO A 1 182 ? -13.289 8.984 -6.91 1 98.38 182 PRO A N 1
ATOM 1293 C CA . PRO A 1 182 ? -13.547 10.359 -6.488 1 98.38 182 PRO A CA 1
ATOM 1294 C C . PRO A 1 182 ? -12.648 11.375 -7.203 1 98.38 182 PRO A C 1
ATOM 1296 O O . PRO A 1 182 ? -11.477 11.086 -7.461 1 98.38 182 PRO A O 1
ATOM 1299 N N . LYS A 1 183 ? -13.242 12.477 -7.551 1 98.06 183 LYS A N 1
ATOM 1300 C CA . LYS A 1 183 ? -12.5 13.625 -8.07 1 98.06 183 LYS A CA 1
ATOM 1301 C C . LYS A 1 183 ? -12.234 14.648 -6.973 1 98.06 183 LYS A C 1
ATOM 1303 O O . LYS A 1 183 ? -13.172 15.18 -6.367 1 98.06 183 LYS A O 1
ATOM 1308 N N . VAL A 1 184 ? -10.898 14.953 -6.695 1 98.81 184 VAL A N 1
ATOM 1309 C CA . VAL A 1 184 ? -10.484 15.773 -5.562 1 98.81 184 VAL A CA 1
ATOM 1310 C C . VAL A 1 184 ? -9.758 17.016 -6.066 1 98.81 184 VAL A C 1
ATOM 1312 O O . VAL A 1 184 ? -8.766 16.922 -6.785 1 98.81 184 VAL A O 1
ATOM 1315 N N . ALA A 1 185 ? -10.227 18.188 -5.715 1 98.62 185 ALA A N 1
ATOM 1316 C CA . ALA A 1 185 ? -9.523 19.438 -5.992 1 98.62 185 ALA A CA 1
ATOM 1317 C C . ALA A 1 185 ? -8.758 19.922 -4.762 1 98.62 185 ALA A C 1
ATOM 1319 O O . ALA A 1 185 ? -9.242 19.797 -3.635 1 98.62 185 ALA A O 1
ATOM 1320 N N . VAL A 1 186 ? -7.586 20.438 -4.988 1 98.62 186 VAL A N 1
ATOM 1321 C CA . VAL A 1 186 ? -6.746 20.953 -3.91 1 98.62 186 VAL A CA 1
ATOM 1322 C C . VAL A 1 186 ? -6.453 22.438 -4.148 1 98.62 186 VAL A C 1
ATOM 1324 O O . VAL A 1 186 ? -6.047 22.828 -5.246 1 98.62 186 VAL A O 1
ATOM 1327 N N . LEU A 1 187 ? -6.723 23.219 -3.117 1 97.56 187 LEU A N 1
ATOM 1328 C CA . LEU A 1 187 ? -6.523 24.672 -3.152 1 97.56 187 LEU A CA 1
ATOM 1329 C C . LEU A 1 187 ? -5.758 25.141 -1.921 1 97.56 187 LEU A C 1
ATOM 1331 O O . LEU A 1 187 ? -6.238 25 -0.794 1 97.56 187 LEU A O 1
ATOM 1335 N N . SER A 1 188 ? -4.578 25.656 -2.143 1 96.25 188 SER A N 1
ATOM 1336 C CA . SER A 1 188 ? -3.867 26.297 -1.04 1 96.25 188 SER A CA 1
ATOM 1337 C C . SER A 1 188 ? -4.285 27.766 -0.883 1 96.25 188 SER A C 1
ATOM 1339 O O . SER A 1 188 ? -4.68 28.406 -1.856 1 96.25 188 SER A O 1
ATOM 1341 N N . THR A 1 189 ? -4.242 28.172 0.339 1 91.75 189 THR A N 1
ATOM 1342 C CA . THR A 1 189 ? -4.492 29.594 0.598 1 91.75 189 THR A CA 1
ATOM 1343 C C . THR A 1 189 ? -3.35 30.203 1.407 1 91.75 189 THR A C 1
ATOM 1345 O O . THR A 1 189 ? -2.664 29.5 2.15 1 91.75 189 THR A O 1
ATOM 1348 N N . GLY A 1 190 ? -3.156 31.484 1.192 1 88.19 190 GLY A N 1
ATOM 1349 C CA . GLY A 1 190 ? -2.152 32.219 1.935 1 88.19 190 GLY A CA 1
ATOM 1350 C C . GLY A 1 190 ? -1.367 33.188 1.069 1 88.19 190 GLY A C 1
ATOM 1351 O O . GLY A 1 190 ? -0.828 32.812 0.03 1 88.19 190 GLY A O 1
ATOM 1352 N N . ASP A 1 191 ? -1.211 34.375 1.554 1 86.62 191 ASP A N 1
ATOM 1353 C CA . ASP A 1 191 ? -0.485 35.406 0.812 1 86.62 191 ASP A CA 1
ATOM 1354 C C . ASP A 1 191 ? 1.016 35.125 0.812 1 86.62 191 ASP A C 1
ATOM 1356 O O . ASP A 1 191 ? 1.738 35.562 -0.075 1 86.62 191 ASP A O 1
ATOM 1360 N N . GLU A 1 192 ? 1.409 34.406 1.824 1 89.94 192 GLU A N 1
ATOM 1361 C CA . GLU A 1 192 ? 2.83 34.094 1.969 1 89.94 192 GLU A CA 1
ATOM 1362 C C . GLU A 1 192 ? 3.244 32.938 1.07 1 89.94 192 GLU A C 1
ATOM 1364 O O . GLU A 1 192 ? 4.434 32.719 0.826 1 89.94 192 GLU A O 1
ATOM 1369 N N . VAL A 1 193 ? 2.332 32.156 0.605 1 93.62 193 VAL A N 1
ATOM 1370 C CA . VAL A 1 193 ? 2.594 30.875 -0.046 1 93.62 193 VAL A CA 1
ATOM 1371 C C . VAL A 1 193 ? 2.863 31.094 -1.532 1 93.62 193 VAL A C 1
ATOM 1373 O O . VAL A 1 193 ? 2.08 31.75 -2.221 1 93.62 193 VAL A O 1
ATOM 1376 N N . VAL A 1 194 ? 3.998 30.562 -1.984 1 95.12 194 VAL A N 1
ATOM 1377 C CA . VAL A 1 194 ? 4.363 30.688 -3.393 1 95.12 194 VAL A CA 1
ATOM 1378 C C . VAL A 1 194 ? 4.621 29.297 -3.982 1 95.12 194 VAL A C 1
ATOM 1380 O O . VAL A 1 194 ? 4.68 28.312 -3.25 1 95.12 194 VAL A O 1
ATOM 1383 N N . ASP A 1 195 ? 4.742 29.266 -5.273 1 96.62 195 ASP A N 1
ATOM 1384 C CA . ASP A 1 195 ? 4.984 28 -5.973 1 96.62 195 ASP A CA 1
ATOM 1385 C C . ASP A 1 195 ? 6.305 27.375 -5.531 1 96.62 195 ASP A C 1
ATOM 1387 O O . ASP A 1 195 ? 7.297 28.078 -5.34 1 96.62 195 ASP A O 1
ATOM 1391 N N . PRO A 1 196 ? 6.344 26.062 -5.441 1 97.06 196 PRO A N 1
ATOM 1392 C CA . PRO A 1 196 ? 7.574 25.391 -5.031 1 97.06 196 PRO A CA 1
ATOM 1393 C C . PRO A 1 196 ? 8.766 25.75 -5.918 1 97.06 196 PRO A C 1
ATOM 1395 O O . PRO A 1 196 ? 9.906 25.734 -5.457 1 97.06 196 PRO A O 1
ATOM 1398 N N . ALA A 1 197 ? 8.57 26.094 -7.125 1 96.56 197 ALA A N 1
ATOM 1399 C CA . ALA A 1 197 ? 9.656 26.359 -8.07 1 96.56 197 ALA A CA 1
ATOM 1400 C C . ALA A 1 197 ? 10.211 27.766 -7.867 1 96.56 197 ALA A C 1
ATOM 1402 O O . ALA A 1 197 ? 11.242 28.125 -8.438 1 96.56 197 ALA A O 1
ATOM 1403 N N . THR A 1 198 ? 9.617 28.516 -6.973 1 94.75 198 THR A N 1
ATOM 1404 C CA . THR A 1 198 ? 10.023 29.891 -6.773 1 94.75 198 THR A CA 1
ATOM 1405 C C . THR A 1 198 ? 11.438 29.969 -6.195 1 94.75 198 THR A C 1
ATOM 1407 O O . THR A 1 198 ? 11.727 29.359 -5.164 1 94.75 198 THR A O 1
ATOM 1410 N N . ARG A 1 199 ? 12.359 30.781 -6.844 1 91.5 199 ARG A N 1
ATOM 1411 C CA . ARG A 1 199 ? 13.727 31.031 -6.418 1 91.5 199 ARG A CA 1
ATOM 1412 C C . ARG A 1 199 ? 14.242 32.344 -6.98 1 91.5 199 ARG A C 1
ATOM 1414 O O . ARG A 1 199 ? 14.227 32.562 -8.195 1 91.5 199 ARG A O 1
ATOM 1421 N N . PRO A 1 200 ? 14.664 33.25 -6.141 1 89.88 200 PRO A N 1
ATOM 1422 C CA . PRO A 1 200 ? 14.711 33.188 -4.676 1 89.88 200 PRO A CA 1
ATOM 1423 C C . PRO A 1 200 ? 13.359 33.5 -4.035 1 89.88 200 PRO A C 1
ATOM 1425 O O . PRO A 1 200 ? 12.461 34 -4.703 1 89.88 200 PRO A O 1
ATOM 1428 N N . LEU A 1 201 ? 13.258 33.188 -2.795 1 90.44 201 LEU A N 1
ATOM 1429 C CA . LEU A 1 201 ? 12.078 33.562 -2.023 1 90.44 201 LEU A CA 1
ATOM 1430 C C . LEU A 1 201 ? 12.086 35.062 -1.712 1 90.44 201 LEU A C 1
ATOM 1432 O O . LEU A 1 201 ? 13.133 35.625 -1.39 1 90.44 201 LEU A O 1
ATOM 1436 N N . GLY A 1 202 ? 10.898 35.625 -1.892 1 87.44 202 GLY A N 1
ATOM 1437 C CA . GLY A 1 202 ? 10.75 37 -1.435 1 87.44 202 GLY A CA 1
ATOM 1438 C C . GLY A 1 202 ? 10.539 37.125 0.064 1 87.44 202 GLY A C 1
ATOM 1439 O O . GLY A 1 202 ? 10.438 36.094 0.758 1 87.44 202 GLY A O 1
ATOM 1440 N N . PRO A 1 203 ? 10.523 38.406 0.536 1 85.44 203 PRO A N 1
ATOM 1441 C CA . PRO A 1 203 ? 10.305 38.625 1.969 1 85.44 203 PRO A CA 1
ATOM 1442 C C . PRO A 1 203 ? 8.969 38.062 2.457 1 85.44 203 PRO A C 1
ATOM 1444 O O . PRO A 1 203 ? 7.93 38.344 1.856 1 85.44 203 PRO A O 1
ATOM 1447 N N . GLY A 1 204 ? 9.078 37.25 3.48 1 88 204 GLY A N 1
ATOM 1448 C CA . GLY A 1 204 ? 7.871 36.719 4.117 1 88 204 GLY A CA 1
ATOM 1449 C C . GLY A 1 204 ? 7.238 35.562 3.355 1 88 204 GLY A C 1
ATOM 1450 O O . GLY A 1 204 ? 6.117 35.156 3.662 1 88 204 GLY A O 1
ATOM 1451 N N . GLN A 1 205 ? 7.977 35.094 2.387 1 90.94 205 GLN A N 1
ATOM 1452 C CA . GLN A 1 205 ? 7.398 34.062 1.543 1 90.94 205 GLN A CA 1
ATOM 1453 C C . GLN A 1 205 ? 7.902 32.688 1.952 1 90.94 205 GLN A C 1
ATOM 1455 O O . GLN A 1 205 ? 9.023 32.531 2.445 1 90.94 205 GLN A O 1
ATOM 1460 N N . ILE A 1 206 ? 7.035 31.688 1.796 1 93.06 206 ILE A N 1
ATOM 1461 C CA . ILE A 1 206 ? 7.402 30.281 1.921 1 93.06 206 ILE A CA 1
ATOM 1462 C C . ILE A 1 206 ? 6.836 29.5 0.741 1 93.06 206 ILE A C 1
ATOM 1464 O O . ILE A 1 206 ? 5.848 29.906 0.129 1 93.06 206 ILE A O 1
ATOM 1468 N N . ARG A 1 207 ? 7.445 28.438 0.391 1 96.44 207 ARG A N 1
ATOM 1469 C CA . ARG A 1 207 ? 6.98 27.609 -0.722 1 96.44 207 ARG A CA 1
ATOM 1470 C C . ARG A 1 207 ? 5.777 26.766 -0.312 1 96.44 207 ARG A C 1
ATOM 1472 O O . ARG A 1 207 ? 5.699 26.297 0.826 1 96.44 207 ARG A O 1
ATOM 1479 N N . ASP A 1 208 ? 4.883 26.516 -1.226 1 97.12 208 ASP A N 1
ATOM 1480 C CA . ASP A 1 208 ? 3.652 25.75 -1.021 1 97.12 208 ASP A CA 1
ATOM 1481 C C . ASP A 1 208 ? 3.945 24.25 -0.888 1 97.12 208 ASP A C 1
ATOM 1483 O O . ASP A 1 208 ? 4.043 23.547 -1.892 1 97.12 208 ASP A O 1
ATOM 1487 N N . ALA A 1 209 ? 3.988 23.75 0.286 1 97.5 209 ALA A N 1
ATOM 1488 C CA . ALA A 1 209 ? 4.199 22.328 0.546 1 97.5 209 ALA A CA 1
ATOM 1489 C C . ALA A 1 209 ? 2.883 21.562 0.5 1 97.5 209 ALA A C 1
ATOM 1491 O O . ALA A 1 209 ? 2.836 20.422 0.018 1 97.5 209 ALA A O 1
ATOM 1492 N N . ASN A 1 210 ? 1.869 22.172 0.966 1 98.44 210 ASN A N 1
ATOM 1493 C CA . ASN A 1 210 ? 0.6 21.5 1.198 1 98.44 210 ASN A CA 1
ATOM 1494 C C . ASN A 1 210 ? -0.033 21.031 -0.109 1 98.44 210 ASN A C 1
ATOM 1496 O O . ASN A 1 210 ? -0.481 19.891 -0.212 1 98.44 210 ASN A O 1
ATOM 1500 N N . ARG A 1 211 ? -0.032 21.922 -1.075 1 98.19 211 ARG A N 1
ATOM 1501 C CA . ARG A 1 211 ? -0.692 21.594 -2.336 1 98.19 211 ARG A CA 1
ATOM 1502 C C . ARG A 1 211 ? -0.074 20.359 -2.973 1 98.19 211 ARG A C 1
ATOM 1504 O O . ARG A 1 211 ? -0.778 19.391 -3.273 1 98.19 211 ARG A O 1
ATOM 1511 N N . SER A 1 212 ? 1.261 20.344 -3.094 1 98.31 212 SER A N 1
ATOM 1512 C CA . SER A 1 212 ? 1.949 19.188 -3.67 1 98.31 212 SER A CA 1
ATOM 1513 C C . SER A 1 212 ? 1.708 17.922 -2.846 1 98.31 212 SER A C 1
ATOM 1515 O O . SER A 1 212 ? 1.469 16.859 -3.398 1 98.31 212 SER A O 1
ATOM 1517 N N . MET A 1 213 ? 1.785 18.047 -1.568 1 98.62 213 MET A N 1
ATOM 1518 C CA . MET A 1 213 ? 1.594 16.922 -0.651 1 98.62 213 MET A CA 1
ATOM 1519 C C . MET A 1 213 ? 0.184 16.359 -0.772 1 98.62 213 MET A C 1
ATOM 1521 O O . MET A 1 213 ? 0.006 15.141 -0.884 1 98.62 213 MET A O 1
ATOM 1525 N N . LEU A 1 214 ? -0.811 17.203 -0.803 1 98.88 214 LEU A N 1
ATOM 1526 C CA . LEU A 1 214 ? -2.205 16.781 -0.82 1 98.88 214 LEU A CA 1
ATOM 1527 C C . LEU A 1 214 ? -2.58 16.203 -2.18 1 98.88 214 LEU A C 1
ATOM 1529 O O . LEU A 1 214 ? -3.387 15.266 -2.262 1 98.88 214 LEU A O 1
ATOM 1533 N N . LEU A 1 215 ? -2.021 16.781 -3.238 1 98.75 215 LEU A N 1
ATOM 1534 C CA . LEU A 1 215 ? -2.207 16.172 -4.555 1 98.75 215 LEU A CA 1
ATOM 1535 C C . LEU A 1 215 ? -1.628 14.766 -4.598 1 98.75 215 LEU A C 1
ATOM 1537 O O . LEU A 1 215 ? -2.256 13.852 -5.129 1 98.75 215 LEU A O 1
ATOM 1541 N N . ALA A 1 216 ? -0.482 14.617 -4.035 1 98.56 216 ALA A N 1
ATOM 1542 C CA . ALA A 1 216 ? 0.143 13.297 -3.953 1 98.56 216 ALA A CA 1
ATOM 1543 C C . ALA A 1 216 ? -0.705 12.344 -3.123 1 98.56 216 ALA A C 1
ATOM 1545 O O . ALA A 1 216 ? -0.864 11.172 -3.484 1 98.56 216 ALA A O 1
ATOM 1546 N N . ALA A 1 217 ? -1.233 12.844 -2.018 1 98.75 217 ALA A N 1
ATOM 1547 C CA . ALA A 1 217 ? -2.064 12.016 -1.143 1 98.75 217 ALA A CA 1
ATOM 1548 C C . ALA A 1 217 ? -3.328 11.555 -1.862 1 98.75 217 ALA A C 1
ATOM 1550 O O . ALA A 1 217 ? -3.723 10.391 -1.749 1 98.75 217 ALA A O 1
ATOM 1551 N N . ALA A 1 218 ? -3.939 12.477 -2.594 1 98.56 218 ALA A N 1
ATOM 1552 C CA . ALA A 1 218 ? -5.129 12.125 -3.367 1 98.56 218 ALA A CA 1
ATOM 1553 C C . ALA A 1 218 ? -4.812 11.062 -4.41 1 98.56 218 ALA A C 1
ATOM 1555 O O . ALA A 1 218 ? -5.566 10.094 -4.57 1 98.56 218 ALA A O 1
ATOM 1556 N N . ALA A 1 219 ? -3.715 11.25 -5.074 1 97.38 219 ALA A N 1
ATOM 1557 C CA . ALA A 1 219 ? -3.295 10.281 -6.082 1 97.38 219 ALA A CA 1
ATOM 1558 C C . ALA A 1 219 ? -3.066 8.906 -5.465 1 97.38 219 ALA A C 1
ATOM 1560 O O . ALA A 1 219 ? -3.521 7.895 -6.004 1 97.38 219 ALA A O 1
ATOM 1561 N N . ARG A 1 220 ? -2.383 8.875 -4.371 1 96.75 220 ARG A N 1
ATOM 1562 C CA . ARG A 1 220 ? -2.107 7.621 -3.674 1 96.75 220 ARG A CA 1
ATOM 1563 C C . ARG A 1 220 ? -3.4 6.934 -3.25 1 96.75 220 ARG A C 1
ATOM 1565 O O . ARG A 1 220 ? -3.479 5.703 -3.223 1 96.75 220 ARG A O 1
ATOM 1572 N N . ALA A 1 221 ? -4.402 7.719 -2.967 1 97.44 221 ALA A N 1
ATOM 1573 C CA . ALA A 1 221 ? -5.703 7.195 -2.551 1 97.44 221 ALA A CA 1
ATOM 1574 C C . ALA A 1 221 ? -6.496 6.684 -3.748 1 97.44 221 ALA A C 1
ATOM 1576 O O . ALA A 1 221 ? -7.578 6.113 -3.586 1 97.44 221 ALA A O 1
ATOM 1577 N N . GLY A 1 222 ? -6.027 6.871 -4.945 1 96.19 222 GLY A N 1
ATOM 1578 C CA . GLY A 1 222 ? -6.703 6.418 -6.148 1 96.19 222 GLY A CA 1
ATOM 1579 C C . GLY A 1 222 ? -7.684 7.434 -6.703 1 96.19 222 GLY A C 1
ATOM 1580 O O . GLY A 1 222 ? -8.492 7.113 -7.578 1 96.19 222 GLY A O 1
ATOM 1581 N N . ALA A 1 223 ? -7.633 8.68 -6.238 1 97.94 223 ALA A N 1
ATOM 1582 C CA . ALA A 1 223 ? -8.547 9.727 -6.691 1 97.94 223 ALA A CA 1
ATOM 1583 C C . ALA A 1 223 ? -7.988 10.453 -7.906 1 97.94 223 ALA A C 1
ATOM 1585 O O . ALA A 1 223 ? -6.781 10.406 -8.164 1 97.94 223 ALA A O 1
ATOM 1586 N N . GLU A 1 224 ? -8.883 10.977 -8.68 1 97.44 224 GLU A N 1
ATOM 1587 C CA . GLU A 1 224 ? -8.492 11.953 -9.695 1 97.44 224 GLU A CA 1
ATOM 1588 C C . GLU A 1 224 ? -8.242 13.328 -9.07 1 97.44 224 GLU A C 1
ATOM 1590 O O . GLU A 1 224 ? -9.141 13.914 -8.461 1 97.44 224 GLU A O 1
ATOM 1595 N N . ALA A 1 225 ? -7.047 13.82 -9.188 1 97.44 225 ALA A N 1
ATOM 1596 C CA . ALA A 1 225 ? -6.672 15.055 -8.5 1 97.44 225 ALA A CA 1
ATOM 1597 C C . ALA A 1 225 ? -6.699 16.25 -9.445 1 97.44 225 ALA A C 1
ATOM 1599 O O . ALA A 1 225 ? -6.258 16.141 -10.594 1 97.44 225 ALA A O 1
ATOM 1600 N N . VAL A 1 226 ? -7.223 17.359 -8.977 1 97.31 226 VAL A N 1
ATOM 1601 C CA . VAL A 1 226 ? -7.266 18.641 -9.688 1 97.31 226 VAL A CA 1
ATOM 1602 C C . VAL A 1 226 ? -6.512 19.703 -8.898 1 97.31 226 VAL A C 1
ATOM 1604 O O . VAL A 1 226 ? -6.773 19.891 -7.707 1 97.31 226 VAL A O 1
ATOM 1607 N N . ASP A 1 227 ? -5.621 20.344 -9.578 1 97.75 227 ASP A N 1
ATOM 1608 C CA . ASP A 1 227 ? -4.824 21.406 -8.961 1 97.75 227 ASP A CA 1
ATOM 1609 C C . ASP A 1 227 ? -5.461 22.766 -9.172 1 97.75 227 ASP A C 1
ATOM 1611 O O . ASP A 1 227 ? -5.492 23.281 -10.297 1 97.75 227 ASP A O 1
ATOM 1615 N N . LEU A 1 228 ? -5.906 23.422 -8.102 1 97 228 LEU A N 1
ATOM 1616 C CA . LEU A 1 228 ? -6.559 24.719 -8.219 1 97 228 LEU A CA 1
ATOM 1617 C C . LEU A 1 228 ? -5.605 25.844 -7.836 1 97 228 LEU A C 1
ATOM 1619 O O . LEU A 1 228 ? -6.012 27.016 -7.75 1 97 228 LEU A O 1
ATOM 1623 N N . GLY A 1 229 ? -4.379 25.469 -7.516 1 95.75 229 GLY A N 1
ATOM 1624 C CA . GLY A 1 229 ? -3.35 26.469 -7.27 1 95.75 229 GLY A CA 1
ATOM 1625 C C . GLY A 1 229 ? -3.428 27.078 -5.887 1 95.75 229 GLY A C 1
ATOM 1626 O O . GLY A 1 229 ? -3.701 26.391 -4.906 1 95.75 229 GLY A O 1
ATOM 1627 N N . VAL A 1 230 ? -3.006 28.359 -5.816 1 93.56 230 VAL A N 1
ATOM 1628 C CA . VAL A 1 230 ? -2.969 29.109 -4.566 1 93.56 230 VAL A CA 1
ATOM 1629 C C . VAL A 1 230 ? -3.924 30.297 -4.645 1 93.56 230 VAL A C 1
ATOM 1631 O O . VAL A 1 230 ? -3.793 31.141 -5.527 1 93.56 230 VAL A O 1
ATOM 1634 N N . ALA A 1 231 ? -4.844 30.297 -3.746 1 89.81 231 ALA A N 1
ATOM 1635 C CA . ALA A 1 231 ? -5.746 31.438 -3.668 1 89.81 231 ALA A CA 1
ATOM 1636 C C . ALA A 1 231 ? -5.164 32.531 -2.785 1 89.81 231 ALA A C 1
ATOM 1638 O O . ALA A 1 231 ? -4.574 32.25 -1.74 1 89.81 231 ALA A O 1
ATOM 1639 N N . ARG A 1 232 ? -5.371 33.719 -3.203 1 81.69 232 ARG A N 1
ATOM 1640 C CA . ARG A 1 232 ? -5.059 34.875 -2.357 1 81.69 232 ARG A CA 1
ATOM 1641 C C . ARG A 1 232 ? -6.102 35.062 -1.259 1 81.69 232 ARG A C 1
ATOM 1643 O O . ARG A 1 232 ? -7.207 34.531 -1.358 1 81.69 232 ARG A O 1
ATOM 1650 N N . ASP A 1 233 ? -5.723 35.719 -0.258 1 76.25 233 ASP A N 1
ATOM 1651 C CA . ASP A 1 233 ? -6.621 35.906 0.879 1 76.25 233 ASP A CA 1
ATOM 1652 C C . ASP A 1 233 ? -7.629 37.031 0.619 1 76.25 233 ASP A C 1
ATOM 1654 O O . ASP A 1 233 ? -7.777 37.938 1.438 1 76.25 233 ASP A O 1
ATOM 1658 N N . THR A 1 234 ? -8.25 36.938 -0.524 1 78.62 234 THR A N 1
ATOM 1659 C CA . THR A 1 234 ? -9.359 37.812 -0.851 1 78.62 234 THR A CA 1
ATOM 1660 C C . THR A 1 234 ? -10.617 37.031 -1.17 1 78.62 234 THR A C 1
ATOM 1662 O O . THR A 1 234 ? -10.539 35.938 -1.751 1 78.62 234 THR A O 1
ATOM 1665 N N . ALA A 1 235 ? -11.711 37.625 -0.717 1 80 235 ALA A N 1
ATOM 1666 C CA . ALA A 1 235 ? -12.992 36.938 -0.871 1 80 235 ALA A CA 1
ATOM 1667 C C . ALA A 1 235 ? -13.273 36.594 -2.336 1 80 235 ALA A C 1
ATOM 1669 O O . ALA A 1 235 ? -13.719 35.5 -2.658 1 80 235 ALA A O 1
ATOM 1670 N N . GLY A 1 236 ? -12.945 37.5 -3.197 1 84.88 236 GLY A N 1
ATOM 1671 C CA . GLY A 1 236 ? -13.219 37.312 -4.613 1 84.88 236 GLY A CA 1
ATOM 1672 C C . GLY A 1 236 ? -12.438 36.156 -5.223 1 84.88 236 GLY A C 1
ATOM 1673 O O . GLY A 1 236 ? -13 35.344 -5.977 1 84.88 236 GLY A O 1
ATOM 1674 N N . HIS A 1 237 ? -11.289 36.062 -4.91 1 87.38 237 HIS A N 1
ATOM 1675 C CA . HIS A 1 237 ? -10.461 35 -5.48 1 87.38 237 HIS A CA 1
ATOM 1676 C C . HIS A 1 237 ? -10.883 33.625 -4.965 1 87.38 237 HIS A C 1
ATOM 1678 O O . HIS A 1 237 ? -10.961 32.656 -5.738 1 87.38 237 HIS A O 1
ATOM 1684 N N . LEU A 1 238 ? -11.195 33.562 -3.744 1 89 238 LEU A N 1
ATOM 1685 C CA . LEU A 1 238 ? -11.633 32.281 -3.143 1 89 238 LEU A CA 1
ATOM 1686 C C . LEU A 1 238 ? -12.961 31.828 -3.748 1 89 238 LEU A C 1
ATOM 1688 O O . LEU A 1 238 ? -13.133 30.656 -4.031 1 89 238 LEU A O 1
ATOM 1692 N N . GLU A 1 239 ? -13.789 32.781 -3.891 1 91.94 239 GLU A N 1
ATOM 1693 C CA . GLU A 1 239 ? -15.07 32.469 -4.516 1 91.94 239 GLU A CA 1
ATOM 1694 C C . GLU A 1 239 ? -14.883 31.938 -5.934 1 91.94 239 GLU A C 1
ATOM 1696 O O . GLU A 1 239 ? -15.586 31.016 -6.359 1 91.94 239 GLU A O 1
ATOM 1701 N N . GLY A 1 240 ? -14 32.562 -6.652 1 92.81 240 GLY A N 1
ATOM 1702 C CA . GLY A 1 240 ? -13.688 32.094 -7.992 1 92.81 240 GLY A CA 1
ATOM 1703 C C . GLY A 1 240 ? -13.156 30.672 -8.023 1 92.81 240 GLY A C 1
ATOM 1704 O O . GLY A 1 240 ? -13.531 29.891 -8.898 1 92.81 240 GLY A O 1
ATOM 1705 N N . CYS A 1 241 ? -12.328 30.359 -7.102 1 92.5 241 CYS A N 1
ATOM 1706 C CA . CYS A 1 241 ? -11.773 29.016 -7.016 1 92.5 241 CYS A CA 1
ATOM 1707 C C . CYS A 1 241 ? -12.859 28 -6.691 1 92.5 241 CYS A C 1
ATOM 1709 O O . CYS A 1 241 ? -12.875 26.906 -7.262 1 92.5 241 CYS A O 1
ATOM 1711 N N . LEU A 1 242 ? -13.719 28.359 -5.766 1 93.38 242 LEU A N 1
ATOM 1712 C CA . LEU A 1 242 ? -14.836 27.484 -5.434 1 93.38 242 LEU A CA 1
ATOM 1713 C C . LEU A 1 242 ? -15.727 27.25 -6.648 1 93.38 242 LEU A C 1
ATOM 1715 O O . LEU A 1 242 ? -16.125 26.109 -6.914 1 93.38 242 LEU A O 1
ATOM 1719 N N . ALA A 1 243 ? -15.977 28.297 -7.367 1 93.62 243 ALA A N 1
ATOM 1720 C CA . ALA A 1 243 ? -16.781 28.188 -8.586 1 93.62 243 ALA A CA 1
ATOM 1721 C C . ALA A 1 243 ? -16.109 27.266 -9.594 1 93.62 243 ALA A C 1
ATOM 1723 O O . ALA A 1 243 ? -16.797 26.484 -10.266 1 93.62 243 ALA A O 1
ATOM 1724 N N . ALA A 1 244 ? -14.836 27.391 -9.711 1 94.25 244 ALA A N 1
ATOM 1725 C CA . ALA A 1 244 ? -14.086 26.516 -10.617 1 94.25 244 ALA A CA 1
ATOM 1726 C C . ALA A 1 244 ? -14.227 25.047 -10.203 1 94.25 244 ALA A C 1
ATOM 1728 O O . ALA A 1 244 ? -14.406 24.172 -11.055 1 94.25 244 ALA A O 1
ATOM 1729 N N . ALA A 1 245 ? -14.125 24.797 -8.938 1 94.12 245 ALA A N 1
ATOM 1730 C CA . ALA A 1 245 ? -14.289 23.438 -8.422 1 94.12 245 ALA A CA 1
ATOM 1731 C C . ALA A 1 245 ? -15.68 22.891 -8.742 1 94.12 245 ALA A C 1
ATOM 1733 O O . ALA A 1 245 ? -15.82 21.75 -9.156 1 94.12 245 ALA A O 1
ATOM 1734 N N . ILE A 1 246 ? -16.672 23.703 -8.516 1 93.81 246 ILE A N 1
ATOM 1735 C CA . ILE A 1 246 ? -18.047 23.328 -8.789 1 93.81 246 ILE A CA 1
ATOM 1736 C C . ILE A 1 246 ? -18.219 23.031 -10.273 1 93.81 246 ILE A C 1
ATOM 1738 O O . ILE A 1 246 ? -18.812 22.016 -10.648 1 93.81 246 ILE A O 1
ATOM 1742 N N . ALA A 1 247 ? -17.625 23.859 -11.102 1 93.44 247 ALA A N 1
ATOM 1743 C CA . ALA A 1 247 ? -17.75 23.719 -12.555 1 93.44 247 ALA A CA 1
ATOM 1744 C C . ALA A 1 247 ? -17.078 22.438 -13.039 1 93.44 247 ALA A C 1
ATOM 1746 O O . ALA A 1 247 ? -17.531 21.812 -14 1 93.44 247 ALA A O 1
ATOM 1747 N N . GLN A 1 248 ? -16.047 22.078 -12.406 1 94.38 248 GLN A N 1
ATOM 1748 C CA . GLN A 1 248 ? -15.297 20.906 -12.789 1 94.38 248 GLN A CA 1
ATOM 1749 C C . GLN A 1 248 ? -15.906 19.641 -12.203 1 94.38 248 GLN A C 1
ATOM 1751 O O . GLN A 1 248 ? -15.359 18.547 -12.359 1 94.38 248 GLN A O 1
ATOM 1756 N N . ARG A 1 249 ? -16.938 19.75 -11.438 1 93.94 249 ARG A N 1
ATOM 1757 C CA . ARG A 1 249 ? -17.734 18.672 -10.867 1 93.94 249 ARG A CA 1
ATOM 1758 C C . ARG A 1 249 ? -16.891 17.812 -9.922 1 93.94 249 ARG A C 1
ATOM 1760 O O . ARG A 1 249 ? -16.906 16.578 -10 1 93.94 249 ARG A O 1
ATOM 1767 N N . VAL A 1 250 ? -16.109 18.5 -9.102 1 96.19 250 VAL A N 1
ATOM 1768 C CA . VAL A 1 250 ? -15.305 17.75 -8.133 1 96.19 250 VAL A CA 1
ATOM 1769 C C . VAL A 1 250 ? -16.203 17.203 -7.023 1 96.19 250 VAL A C 1
ATOM 1771 O O . VAL A 1 250 ? -17.219 17.812 -6.68 1 96.19 250 VAL A O 1
ATOM 1774 N N . ASP A 1 251 ? -15.844 16.031 -6.484 1 97.94 251 ASP A N 1
ATOM 1775 C CA . ASP A 1 251 ? -16.562 15.414 -5.371 1 97.94 251 ASP A CA 1
ATOM 1776 C C . ASP A 1 251 ? -16.094 15.984 -4.035 1 97.94 251 ASP A C 1
ATOM 1778 O O . ASP A 1 251 ? -16.875 16.078 -3.088 1 97.94 251 ASP A O 1
ATOM 1782 N N . VAL A 1 252 ? -14.82 16.328 -3.967 1 98.69 252 VAL A N 1
ATOM 1783 C CA . VAL A 1 252 ? -14.195 16.797 -2.736 1 98.69 252 VAL A CA 1
ATOM 1784 C C . VAL A 1 252 ? -13.297 18 -3.043 1 98.69 252 VAL A C 1
ATOM 1786 O O . VAL A 1 252 ? -12.492 17.953 -3.98 1 98.69 252 VAL A O 1
ATOM 1789 N N . LEU A 1 253 ? -13.453 19.094 -2.33 1 98.5 253 LEU A N 1
ATOM 1790 C CA . LEU A 1 253 ? -12.531 20.234 -2.332 1 98.5 253 LEU A CA 1
ATOM 1791 C C . LEU A 1 253 ? -11.727 20.281 -1.034 1 98.5 253 LEU A C 1
ATOM 1793 O O . LEU A 1 253 ? -12.305 20.281 0.055 1 98.5 253 LEU A O 1
ATOM 1797 N N . ILE A 1 254 ? -10.422 20.219 -1.139 1 98.75 254 ILE A N 1
ATOM 1798 C CA . ILE A 1 254 ? -9.531 20.359 0.008 1 98.75 254 ILE A CA 1
ATOM 1799 C C . ILE A 1 254 ? -8.836 21.719 -0.052 1 98.75 254 ILE A C 1
ATOM 1801 O O . ILE A 1 254 ? -8.172 22.047 -1.041 1 98.75 254 ILE A O 1
ATOM 1805 N N . THR A 1 255 ? -9.016 22.5 0.976 1 97.25 255 THR A N 1
ATOM 1806 C CA . THR A 1 255 ? -8.234 23.734 1.109 1 97.25 255 THR A CA 1
ATOM 1807 C C . THR A 1 255 ? -7.23 23.609 2.248 1 97.25 255 THR A C 1
ATOM 1809 O O . THR A 1 255 ? -7.445 22.859 3.201 1 97.25 255 THR A O 1
ATOM 1812 N N . SER A 1 256 ? -6.148 24.219 2.123 1 96 256 SER A N 1
ATOM 1813 C CA . SER A 1 256 ? -5.156 24.297 3.191 1 96 256 SER A CA 1
ATOM 1814 C C . SER A 1 256 ? -4.832 25.75 3.533 1 96 256 SER A C 1
ATOM 1816 O O . SER A 1 256 ? -4.602 26.562 2.639 1 96 256 SER A O 1
ATOM 1818 N N . GLY A 1 257 ? -4.871 26.062 4.805 1 89.38 257 GLY A N 1
ATOM 1819 C CA . GLY A 1 257 ? -4.707 27.438 5.258 1 89.38 257 GLY A CA 1
ATOM 1820 C C . GLY A 1 257 ? -6.02 28.172 5.383 1 89.38 257 GLY A C 1
ATOM 1821 O O . GLY A 1 257 ? -7.062 27.688 4.938 1 89.38 257 GLY A O 1
ATOM 1822 N N . GLY A 1 258 ? -6.008 29.281 6.07 1 81 258 GLY A N 1
ATOM 1823 C CA . GLY A 1 258 ? -7.137 30.203 6.141 1 81 258 GLY A CA 1
ATOM 1824 C C . GLY A 1 258 ? -8.273 29.672 7 1 81 258 GLY A C 1
ATOM 1825 O O . GLY A 1 258 ? -9.438 29.984 6.758 1 81 258 GLY A O 1
ATOM 1826 N N . VAL A 1 259 ? -7.918 28.828 7.91 1 72.62 259 VAL A N 1
ATOM 1827 C CA . VAL A 1 259 ? -8.992 28.234 8.711 1 72.62 259 VAL A CA 1
ATOM 1828 C C . VAL A 1 259 ? -8.758 28.531 10.188 1 72.62 259 VAL A C 1
ATOM 1830 O O . VAL A 1 259 ? -9.398 27.938 11.055 1 72.62 259 VAL A O 1
ATOM 1833 N N . SER A 1 260 ? -7.879 29.359 10.422 1 75 260 SER A N 1
ATOM 1834 C CA . SER A 1 260 ? -7.562 29.688 11.812 1 75 260 SER A CA 1
ATOM 1835 C C . SER A 1 260 ? -8.414 30.844 12.328 1 75 260 SER A C 1
ATOM 1837 O O . SER A 1 260 ? -9.562 31 11.914 1 75 260 SER A O 1
ATOM 1839 N N . MET A 1 261 ? -7.945 31.562 13.32 1 62.12 261 MET A N 1
ATOM 1840 C CA . MET A 1 261 ? -8.742 32.562 14.016 1 62.12 261 MET A CA 1
ATOM 1841 C C . MET A 1 261 ? -8.406 33.969 13.516 1 62.12 261 MET A C 1
ATOM 1843 O O . MET A 1 261 ? -8.914 34.969 14.039 1 62.12 261 MET A O 1
ATOM 1847 N N . GLY A 1 262 ? -7.672 33.969 12.492 1 64.25 262 GLY A N 1
ATOM 1848 C CA . GLY A 1 262 ? -7.312 35.312 12.008 1 64.25 262 GLY A CA 1
ATOM 1849 C C . GLY A 1 262 ? -8.43 36 11.242 1 64.25 262 GLY A C 1
ATOM 1850 O O . GLY A 1 262 ? -9.344 35.312 10.742 1 64.25 262 GLY A O 1
ATOM 1851 N N . ASP A 1 263 ? -8.453 37.281 11.344 1 66 263 ASP A N 1
ATOM 1852 C CA . ASP A 1 263 ? -9.484 38.062 10.695 1 66 263 ASP A CA 1
ATOM 1853 C C . ASP A 1 263 ? -9.492 37.844 9.188 1 66 263 ASP A C 1
ATOM 1855 O O . ASP A 1 263 ? -10.453 38.188 8.5 1 66 263 ASP A O 1
ATOM 1859 N N . ARG A 1 264 ? -8.547 37.219 8.695 1 70.19 264 ARG A N 1
ATOM 1860 C CA . ARG A 1 264 ? -8.484 37 7.258 1 70.19 264 ARG A CA 1
ATOM 1861 C C . ARG A 1 264 ? -8.836 35.531 6.918 1 70.19 264 ARG A C 1
ATOM 1863 O O . ARG A 1 264 ? -8.633 35.094 5.785 1 70.19 264 ARG A O 1
ATOM 1870 N N . ASP A 1 265 ? -9.367 34.875 7.844 1 79.69 265 ASP A N 1
ATOM 1871 C CA . ASP A 1 265 ? -9.836 33.531 7.547 1 79.69 265 ASP A CA 1
ATOM 1872 C C . ASP A 1 265 ? -11.195 33.562 6.855 1 79.69 265 ASP A C 1
ATOM 1874 O O . ASP A 1 265 ? -12.234 33.656 7.52 1 79.69 265 ASP A O 1
ATOM 1878 N N . LEU A 1 266 ? -11.133 33.406 5.539 1 83.69 266 LEU A N 1
ATOM 1879 C CA . LEU A 1 266 ? -12.305 33.656 4.707 1 83.69 266 LEU A CA 1
ATOM 1880 C C . LEU A 1 266 ? -12.953 32.344 4.273 1 83.69 266 LEU A C 1
ATOM 1882 O O . LEU A 1 266 ? -14.023 32.344 3.654 1 83.69 266 LEU A O 1
ATOM 1886 N N . ILE A 1 267 ? -12.422 31.219 4.621 1 88.81 267 ILE A N 1
ATOM 1887 C CA . ILE A 1 267 ? -12.914 29.922 4.156 1 88.81 267 ILE A CA 1
ATOM 1888 C C . ILE A 1 267 ? -14.258 29.625 4.824 1 88.81 267 ILE A C 1
ATOM 1890 O O . ILE A 1 267 ? -15.242 29.328 4.148 1 88.81 267 ILE A O 1
ATOM 1894 N N . LYS A 1 268 ? -14.289 29.719 6.145 1 90 268 LYS A N 1
ATOM 1895 C CA . LYS A 1 268 ? -15.484 29.328 6.887 1 90 268 LYS A CA 1
ATOM 1896 C C . LYS A 1 268 ? -16.672 30.219 6.527 1 90 268 LYS A C 1
ATOM 1898 O O . LYS A 1 268 ? -17.75 29.719 6.203 1 90 268 LYS A O 1
ATOM 1903 N N . PRO A 1 269 ? -16.438 31.531 6.484 1 89.56 269 PRO A N 1
ATOM 1904 C CA . PRO A 1 269 ? -17.578 32.375 6.07 1 89.56 269 PRO A CA 1
ATOM 1905 C C . PRO A 1 269 ? -18.062 32.031 4.664 1 89.56 269 PRO A C 1
ATOM 1907 O O . PRO A 1 269 ? -19.281 32.031 4.418 1 89.56 269 PRO A O 1
ATOM 1910 N N . LEU A 1 270 ? -17.203 31.812 3.783 1 90.81 270 LEU A N 1
ATOM 1911 C CA . LEU A 1 270 ? -17.578 31.422 2.426 1 90.81 270 LEU A CA 1
ATOM 1912 C C . LEU A 1 270 ? -18.406 30.141 2.43 1 90.81 270 LEU A C 1
ATOM 1914 O O . LEU A 1 270 ? -19.438 30.062 1.771 1 90.81 270 LEU A O 1
ATOM 1918 N N . LEU A 1 271 ? -17.984 29.156 3.215 1 92.56 271 LEU A N 1
ATOM 1919 C CA . LEU A 1 271 ? -18.656 27.859 3.27 1 92.56 271 LEU A CA 1
ATOM 1920 C C . LEU A 1 271 ? -20.031 27.984 3.938 1 92.56 271 LEU A C 1
ATOM 1922 O O . LEU A 1 271 ? -20.969 27.266 3.58 1 92.56 271 LEU A O 1
ATOM 1926 N N . GLU A 1 272 ? -20.125 28.906 4.891 1 92.62 272 GLU A N 1
ATOM 1927 C CA . GLU A 1 272 ? -21.406 29.141 5.562 1 92.62 272 GLU A CA 1
ATOM 1928 C C . GLU A 1 272 ? -22.438 29.703 4.602 1 92.62 272 GLU A C 1
ATOM 1930 O O . GLU A 1 272 ? -23.625 29.406 4.711 1 92.62 272 GLU A O 1
ATOM 1935 N N . ARG A 1 273 ? -21.953 30.469 3.719 1 92.56 273 ARG A N 1
ATOM 1936 C CA . ARG A 1 273 ? -22.859 31.094 2.756 1 92.56 273 ARG A CA 1
ATOM 1937 C C . ARG A 1 273 ? -23.297 30.094 1.691 1 92.56 273 ARG A C 1
ATOM 1939 O O . ARG A 1 273 ? -24.422 30.172 1.176 1 92.56 273 ARG A O 1
ATOM 1946 N N . GLN A 1 274 ? -22.469 29.219 1.393 1 92.06 274 GLN A N 1
ATOM 1947 C CA . GLN A 1 274 ? -22.688 28.359 0.226 1 92.06 274 GLN A CA 1
ATOM 1948 C C . GLN A 1 274 ? -23.172 26.984 0.638 1 92.06 274 GLN A C 1
ATOM 1950 O O . GLN A 1 274 ? -23.688 26.219 -0.191 1 92.06 274 GLN A O 1
ATOM 1955 N N . GLY A 1 275 ? -22.984 26.641 1.919 1 94.81 275 GLY A N 1
ATOM 1956 C CA . GLY A 1 275 ? -23.328 25.297 2.365 1 94.81 275 GLY A CA 1
ATOM 1957 C C . GLY A 1 275 ? -23.516 25.203 3.869 1 94.81 275 GLY A C 1
ATOM 1958 O O . GLY A 1 275 ? -23.984 26.141 4.504 1 94.81 275 GLY A O 1
ATOM 1959 N N . VAL A 1 276 ? -23.266 24 4.348 1 96.88 276 VAL A N 1
ATOM 1960 C CA . VAL A 1 276 ? -23.406 23.719 5.773 1 96.88 276 VAL A CA 1
ATOM 1961 C C . VAL A 1 276 ? -22.047 23.375 6.371 1 96.88 276 VAL A C 1
ATOM 1963 O O . VAL A 1 276 ? -21.438 22.391 5.973 1 96.88 276 VAL A O 1
ATOM 1966 N N . VAL A 1 277 ? -21.625 24.188 7.312 1 97 277 VAL A N 1
ATOM 1967 C CA . VAL A 1 277 ? -20.422 23.859 8.07 1 97 277 VAL A CA 1
ATOM 1968 C C . VAL A 1 277 ? -20.781 22.969 9.25 1 97 277 VAL A C 1
ATOM 1970 O O . VAL A 1 277 ? -21.516 23.375 10.156 1 97 277 VAL A O 1
ATOM 1973 N N . HIS A 1 278 ? -20.25 21.766 9.234 1 97.88 278 HIS A N 1
ATOM 1974 C CA . HIS A 1 278 ? -20.594 20.781 10.258 1 97.88 278 HIS A CA 1
ATOM 1975 C C . HIS A 1 278 ? -19.734 20.969 11.5 1 97.88 278 HIS A C 1
ATOM 1977 O O . HIS A 1 278 ? -20.203 20.734 12.625 1 97.88 278 HIS A O 1
ATOM 1983 N N . PHE A 1 279 ? -18.484 21.328 11.359 1 97.19 279 PHE A N 1
ATOM 1984 C CA . PHE A 1 279 ? -17.594 21.688 12.453 1 97.19 279 PHE A CA 1
ATOM 1985 C C . PHE A 1 279 ? -16.422 22.516 11.945 1 97.19 279 PHE A C 1
ATOM 1987 O O . PHE A 1 279 ? -16.141 22.531 10.742 1 97.19 279 PHE A O 1
ATOM 1994 N N . GLY A 1 280 ? -15.695 23.25 12.883 1 95.25 280 GLY A N 1
ATOM 1995 C CA . GLY A 1 280 ? -14.602 24.125 12.508 1 95.25 280 GLY A CA 1
ATOM 1996 C C . GLY A 1 280 ? -13.445 24.094 13.492 1 95.25 280 GLY A C 1
ATOM 1997 O O . GLY A 1 280 ? -12.492 24.875 13.367 1 95.25 280 GLY A O 1
ATOM 1998 N N . ARG A 1 281 ? -13.57 23.266 14.484 1 94.81 281 ARG A N 1
ATOM 1999 C CA . ARG A 1 281 ? -12.547 23.062 15.5 1 94.81 281 ARG A CA 1
ATOM 2000 C C . ARG A 1 281 ? -12.617 21.656 16.078 1 94.81 281 ARG A C 1
ATOM 2002 O O . ARG A 1 281 ? -13.688 21.172 16.438 1 94.81 281 ARG A O 1
ATOM 2009 N N . VAL A 1 282 ? -11.469 21.062 16.094 1 97.06 282 VAL A N 1
ATOM 2010 C CA . VAL A 1 282 ? -11.422 19.688 16.578 1 97.06 282 VAL A CA 1
ATOM 2011 C C . VAL A 1 282 ? -10.414 19.578 17.719 1 97.06 282 VAL A C 1
ATOM 2013 O O . VAL A 1 282 ? -9.32 20.141 17.641 1 97.06 282 VAL A O 1
ATOM 2016 N N . TRP A 1 283 ? -10.789 18.875 18.766 1 97.25 283 TRP A N 1
ATOM 2017 C CA . TRP A 1 283 ? -9.938 18.656 19.922 1 97.25 283 TRP A CA 1
ATOM 2018 C C . TRP A 1 283 ? -8.875 17.594 19.625 1 97.25 283 TRP A C 1
ATOM 2020 O O . TRP A 1 283 ? -9.094 16.406 19.875 1 97.25 283 TRP A O 1
ATOM 2030 N N . MET A 1 284 ? -7.719 18.062 19.062 1 97 284 MET A N 1
ATOM 2031 C CA . MET A 1 284 ? -6.602 17.188 18.703 1 97 284 MET A CA 1
ATOM 2032 C C . MET A 1 284 ? -5.34 18.016 18.453 1 97 284 MET A C 1
ATOM 2034 O O . MET A 1 284 ? -5.406 19.234 18.281 1 97 284 MET A O 1
ATOM 2038 N N . LYS A 1 285 ? -4.258 17.359 18.469 1 96 285 LYS A N 1
ATOM 2039 C CA . LYS A 1 285 ? -3.006 17.922 17.969 1 96 285 LYS A CA 1
ATOM 2040 C C . LYS A 1 285 ? -2.275 16.922 17.078 1 96 285 LYS A C 1
ATOM 2042 O O . LYS A 1 285 ? -2.148 15.75 17.422 1 96 285 LYS A O 1
ATOM 2047 N N . PRO A 1 286 ? -1.738 17.328 16.047 1 96.62 286 PRO A N 1
ATOM 2048 C CA . PRO A 1 286 ? -2.037 18.625 15.438 1 96.62 286 PRO A CA 1
ATOM 2049 C C . PRO A 1 286 ? -3.393 18.641 14.734 1 96.62 286 PRO A C 1
ATOM 2051 O O . PRO A 1 286 ? -4.047 17.594 14.617 1 96.62 286 PRO A O 1
ATOM 2054 N N . GLY A 1 287 ? -3.898 19.828 14.305 1 95.75 287 GLY A N 1
ATOM 2055 C CA . GLY A 1 287 ? -5.035 19.875 13.398 1 95.75 287 GLY A CA 1
ATOM 2056 C C . GLY A 1 287 ? -6.262 20.516 14.008 1 95.75 287 GLY A C 1
ATOM 2057 O O . GLY A 1 287 ? -7.379 20.344 13.516 1 95.75 287 GLY A O 1
ATOM 2058 N N . LYS A 1 288 ? -6.129 21.281 15.047 1 93.56 288 LYS A N 1
ATOM 2059 C CA . LYS A 1 288 ? -7.223 21.891 15.805 1 93.56 288 LYS A CA 1
ATOM 2060 C C . LYS A 1 288 ? -8.18 22.641 14.891 1 93.56 288 LYS A C 1
ATOM 2062 O O . LYS A 1 288 ? -9.398 22.5 15.008 1 93.56 288 LYS A O 1
ATOM 2067 N N . PRO A 1 289 ? -7.746 23.422 13.938 1 92.81 289 PRO A N 1
ATOM 2068 C CA . PRO A 1 289 ? -8.695 24.25 13.18 1 92.81 289 PRO A CA 1
ATOM 2069 C C . PRO A 1 289 ? -9.328 23.5 12.016 1 92.81 289 PRO A C 1
ATOM 2071 O O . PRO A 1 289 ? -9.914 24.109 11.125 1 92.81 289 PRO A O 1
ATOM 2074 N N . LEU A 1 290 ? -9.281 22.188 11.938 1 96.69 290 LEU A N 1
ATOM 2075 C CA . LEU A 1 290 ? -9.906 21.375 10.891 1 96.69 290 LEU A CA 1
ATOM 2076 C C . LEU A 1 290 ? -11.375 21.734 10.727 1 96.69 290 LEU A C 1
ATOM 2078 O O . LEU A 1 290 ? -12.109 21.812 11.711 1 96.69 290 LEU A O 1
ATOM 2082 N N . THR A 1 291 ? -11.742 21.984 9.445 1 97.25 291 THR A N 1
ATOM 2083 C CA . THR A 1 291 ? -13.102 22.391 9.109 1 97.25 291 THR A CA 1
ATOM 2084 C C . THR A 1 291 ? -13.711 21.422 8.094 1 97.25 291 THR A C 1
ATOM 2086 O O . THR A 1 291 ? -13.023 20.953 7.188 1 97.25 291 THR A O 1
ATOM 2089 N N . PHE A 1 292 ? -15.062 21.125 8.258 1 98.44 292 PHE A N 1
ATOM 2090 C CA . PHE A 1 292 ? -15.789 20.266 7.328 1 98.44 292 PHE A CA 1
ATOM 2091 C C . PHE A 1 292 ? -17.141 20.875 6.961 1 98.44 292 PHE A C 1
ATOM 2093 O O . PHE A 1 292 ? -17.875 21.328 7.836 1 98.44 292 PHE A O 1
ATOM 2100 N N . ALA A 1 293 ? -17.344 20.891 5.68 1 98.19 293 ALA A N 1
ATOM 2101 C CA . ALA A 1 293 ? -18.609 21.422 5.18 1 98.19 293 ALA A CA 1
ATOM 2102 C C . ALA A 1 293 ? -19.141 20.594 4.012 1 98.19 293 ALA A C 1
ATOM 2104 O O . ALA A 1 293 ? -18.375 19.828 3.396 1 98.19 293 ALA A O 1
ATOM 2105 N N . THR A 1 294 ? -20.422 20.672 3.777 1 97.94 294 THR A N 1
ATOM 2106 C CA . THR A 1 294 ? -21.047 20.078 2.598 1 97.94 294 THR A CA 1
ATOM 2107 C C . THR A 1 294 ? -21.781 21.156 1.788 1 97.94 294 THR A C 1
ATOM 2109 O O . THR A 1 294 ? -22.344 22.094 2.355 1 97.94 294 THR A O 1
ATOM 2112 N N . LEU A 1 295 ? -21.656 21.031 0.513 1 96.12 295 LEU A N 1
ATOM 2113 C CA . LEU A 1 295 ? -22.406 21.859 -0.422 1 96.12 295 LEU A CA 1
ATOM 2114 C C . LEU A 1 295 ? -23.375 21 -1.247 1 96.12 295 LEU A C 1
ATOM 2116 O O . LEU A 1 295 ? -22.953 20.016 -1.867 1 96.12 295 LEU A O 1
ATOM 2120 N N . GLU A 1 296 ? -24.625 21.297 -1.246 1 92.81 296 GLU A N 1
ATOM 2121 C CA . GLU A 1 296 ? -25.594 20.688 -2.148 1 92.81 296 GLU A CA 1
ATOM 2122 C C . GLU A 1 296 ? -25.688 21.453 -3.463 1 92.81 296 GLU A C 1
ATOM 2124 O O . GLU A 1 296 ? -26.016 22.641 -3.473 1 92.81 296 GLU A O 1
ATOM 2129 N N . LEU A 1 297 ? -25.328 20.797 -4.5 1 90.81 297 LEU A N 1
ATOM 2130 C CA . LEU A 1 297 ? -25.219 21.453 -5.797 1 90.81 297 LEU A CA 1
ATOM 2131 C C . LEU A 1 297 ? -26.266 20.922 -6.766 1 90.81 297 LEU A C 1
ATOM 2133 O O . LEU A 1 297 ? -26.641 19.75 -6.707 1 90.81 297 LEU A O 1
ATOM 2137 N N . PRO A 1 298 ? -26.828 21.828 -7.516 1 77.5 298 PRO A N 1
ATOM 2138 C CA . PRO A 1 298 ? -27.797 21.359 -8.523 1 77.5 298 PRO A CA 1
ATOM 2139 C C . PRO A 1 298 ? -27.156 20.469 -9.578 1 77.5 298 PRO A C 1
ATOM 2141 O O . PRO A 1 298 ? -25.953 20.594 -9.859 1 77.5 298 PRO A O 1
ATOM 2144 N N . ASP A 1 299 ? -27.578 19.25 -9.711 1 66.44 299 ASP A N 1
ATOM 2145 C CA . ASP A 1 299 ? -27.078 18.328 -10.719 1 66.44 299 ASP A CA 1
ATOM 2146 C C . ASP A 1 299 ? -27.75 18.594 -12.07 1 66.44 299 ASP A C 1
ATOM 2148 O O . ASP A 1 299 ? -28.984 18.578 -12.172 1 66.44 299 ASP A O 1
ATOM 2152 N N . GLY A 1 300 ? -27.188 19.125 -13.273 1 58.72 300 GLY A N 1
ATOM 2153 C CA . GLY A 1 300 ? -27.656 19.344 -14.633 1 58.72 300 GLY A CA 1
ATOM 2154 C C . GLY A 1 300 ? -28.844 20.297 -14.719 1 58.72 300 GLY A C 1
ATOM 2155 O O . GLY A 1 300 ? -29.219 20.906 -13.719 1 58.72 300 GLY A O 1
ATOM 2156 N N . ASP A 1 301 ? -29.25 20.703 -15.953 1 51.62 301 ASP A N 1
ATOM 2157 C CA . ASP A 1 301 ? -30.141 21.766 -16.422 1 51.62 301 ASP A CA 1
ATOM 2158 C C . ASP A 1 301 ? -31.578 21.531 -15.93 1 51.62 301 ASP A C 1
ATOM 2160 O O . ASP A 1 301 ? -32.438 22.375 -16.156 1 51.62 301 ASP A O 1
ATOM 2164 N N . GLY A 1 302 ? -31.859 20.234 -15.164 1 47.91 302 GLY A N 1
ATOM 2165 C CA . GLY A 1 302 ? -33.281 20.109 -14.906 1 47.91 302 GLY A CA 1
ATOM 2166 C C . GLY A 1 302 ? -33.625 20.078 -13.422 1 47.91 302 GLY A C 1
ATOM 2167 O O . GLY A 1 302 ? -32.75 19.781 -12.594 1 47.91 302 GLY A O 1
ATOM 2168 N N . PRO A 1 303 ? -34.719 20.75 -13.016 1 45.62 303 PRO A N 1
ATOM 2169 C CA . PRO A 1 303 ? -35.188 20.812 -11.625 1 45.62 303 PRO A CA 1
ATOM 2170 C C . PRO A 1 303 ? -35.156 19.438 -10.945 1 45.62 303 PRO A C 1
ATOM 2172 O O . PRO A 1 303 ? -35.25 19.359 -9.711 1 45.62 303 PRO A O 1
ATOM 2175 N N . ALA A 1 304 ? -35.312 18.391 -11.75 1 46.38 304 ALA A N 1
ATOM 2176 C CA . ALA A 1 304 ? -35.562 17.062 -11.203 1 46.38 304 ALA A CA 1
ATOM 2177 C C . ALA A 1 304 ? -34.25 16.297 -10.977 1 46.38 304 ALA A C 1
ATOM 2179 O O . ALA A 1 304 ? -34.281 15.164 -10.492 1 46.38 304 ALA A O 1
ATOM 2180 N N . ALA A 1 305 ? -33.125 16.797 -11.336 1 54.22 305 ALA A N 1
ATOM 2181 C CA . ALA A 1 305 ? -31.938 15.938 -11.227 1 54.22 305 ALA A CA 1
ATOM 2182 C C . ALA A 1 305 ? -31.406 15.906 -9.797 1 54.22 305 ALA A C 1
ATOM 2184 O O . ALA A 1 305 ? -31.391 16.922 -9.109 1 54.22 305 ALA A O 1
ATOM 2185 N N . PRO A 1 306 ? -31.344 14.68 -9.266 1 62.34 306 PRO A N 1
ATOM 2186 C CA . PRO A 1 306 ? -30.859 14.594 -7.883 1 62.34 306 PRO A CA 1
ATOM 2187 C C . PRO A 1 306 ? -29.594 15.414 -7.645 1 62.34 306 PRO A C 1
ATOM 2189 O O . PRO A 1 306 ? -28.781 15.562 -8.555 1 62.34 306 PRO A O 1
ATOM 2192 N N . GLY A 1 307 ? -29.578 16.297 -6.848 1 75.94 307 GLY A N 1
ATOM 2193 C CA . GLY A 1 307 ? -28.484 17.188 -6.469 1 75.94 307 GLY A CA 1
ATOM 2194 C C . GLY A 1 307 ? -27.188 16.438 -6.191 1 75.94 307 GLY A C 1
ATOM 2195 O O . GLY A 1 307 ? -27.188 15.211 -6.086 1 75.94 307 GLY A O 1
ATOM 2196 N N . ARG A 1 308 ? -26.203 17.062 -6.617 1 88.19 308 ARG A N 1
ATOM 2197 C CA . ARG A 1 308 ? -24.875 16.562 -6.309 1 88.19 308 ARG A CA 1
ATOM 2198 C C . ARG A 1 308 ? -24.312 17.219 -5.051 1 88.19 308 ARG A C 1
ATOM 2200 O O . ARG A 1 308 ? -24.641 18.375 -4.754 1 88.19 308 ARG A O 1
ATOM 2207 N N . GLN A 1 309 ? -23.672 16.406 -4.352 1 93.94 309 GLN A N 1
ATOM 2208 C CA . GLN A 1 309 ? -23.047 16.906 -3.131 1 93.94 309 GLN A CA 1
ATOM 2209 C C . GLN A 1 309 ? -21.531 17.047 -3.307 1 93.94 309 GLN A C 1
ATOM 2211 O O . GLN A 1 309 ? -20.906 16.219 -3.959 1 93.94 309 GLN A O 1
ATOM 2216 N N . MET A 1 310 ? -21.047 18.109 -2.771 1 97.12 310 MET A N 1
ATOM 2217 C CA . MET A 1 310 ? -19.609 18.281 -2.686 1 97.12 310 MET A CA 1
ATOM 2218 C C . MET A 1 310 ? -19.156 18.391 -1.232 1 97.12 310 MET A C 1
ATOM 2220 O O . MET A 1 310 ? -19.734 19.156 -0.458 1 97.12 310 MET A O 1
ATOM 2224 N N . LEU A 1 311 ? -18.219 17.578 -0.859 1 98.69 311 LEU A N 1
ATOM 2225 C CA . LEU A 1 311 ? -17.594 17.734 0.452 1 98.69 311 LEU A CA 1
ATOM 2226 C C . LEU A 1 311 ? -16.453 18.75 0.401 1 98.69 311 LEU A C 1
ATOM 2228 O O . LEU A 1 311 ? -15.688 18.781 -0.563 1 98.69 311 LEU A O 1
ATOM 2232 N N . VAL A 1 312 ? -16.344 19.578 1.429 1 98.44 312 VAL A N 1
ATOM 2233 C CA . VAL A 1 312 ? -15.266 20.547 1.519 1 98.44 312 VAL A CA 1
ATOM 2234 C C . VAL A 1 312 ? -14.523 20.375 2.842 1 98.44 312 VAL A C 1
ATOM 2236 O O . VAL A 1 312 ? -15.133 20.406 3.912 1 98.44 312 VAL A O 1
ATOM 2239 N N . PHE A 1 313 ? -13.266 20.141 2.729 1 98.75 313 PHE A N 1
ATOM 2240 C CA . PHE A 1 313 ? -12.383 20.062 3.889 1 98.75 313 PHE A CA 1
ATOM 2241 C C . PHE A 1 313 ? -11.445 21.25 3.943 1 98.75 313 PHE A C 1
ATOM 2243 O O . PHE A 1 313 ? -10.648 21.469 3.023 1 98.75 313 PHE A O 1
ATOM 2250 N N . GLY A 1 314 ? -11.57 22.078 4.984 1 97.5 314 GLY A N 1
ATOM 2251 C CA . GLY A 1 314 ? -10.586 23.094 5.289 1 97.5 314 GLY A CA 1
ATOM 2252 C C . GLY A 1 314 ? -9.516 22.625 6.262 1 97.5 314 GLY A C 1
ATOM 2253 O O . GLY A 1 314 ? -9.758 22.562 7.469 1 97.5 314 GLY A O 1
ATOM 2254 N N . LEU A 1 315 ? -8.328 22.328 5.73 1 97.94 315 LEU A N 1
ATOM 2255 C CA . LEU A 1 315 ? -7.23 21.828 6.555 1 97.94 315 LEU A CA 1
ATOM 2256 C C . LEU A 1 315 ? -6.344 22.984 7.027 1 97.94 315 LEU A C 1
ATOM 2258 O O . LEU A 1 315 ? -6.293 24.031 6.387 1 97.94 315 LEU A O 1
ATOM 2262 N N . PRO A 1 316 ? -5.664 22.797 8.195 1 94.88 316 PRO A N 1
ATOM 2263 C CA . PRO A 1 316 ? -4.734 23.828 8.664 1 94.88 316 PRO A CA 1
ATOM 2264 C C . PRO A 1 316 ? -3.594 24.094 7.688 1 94.88 316 PRO A C 1
ATOM 2266 O O . PRO A 1 316 ? -3.244 23.219 6.895 1 94.88 316 PRO A O 1
ATOM 2269 N N . GLY A 1 317 ? -3.002 25.25 7.836 1 93.38 317 GLY A N 1
ATOM 2270 C CA . GLY A 1 317 ? -1.921 25.641 6.941 1 93.38 317 GLY A CA 1
ATOM 2271 C C . GLY A 1 317 ? -0.596 24.984 7.289 1 93.38 317 GLY A C 1
ATOM 2272 O O . GLY A 1 317 ? 0.26 24.812 6.418 1 93.38 317 GLY A O 1
ATOM 2273 N N . ASN A 1 318 ? -0.375 24.688 8.617 1 94.5 318 ASN A N 1
ATOM 2274 C CA . ASN A 1 318 ? 0.83 23.953 8.969 1 94.5 318 ASN A CA 1
ATOM 2275 C C . ASN A 1 318 ? 0.87 22.594 8.273 1 94.5 318 ASN A C 1
ATOM 2277 O O . ASN A 1 318 ? -0.092 21.828 8.344 1 94.5 318 ASN A O 1
ATOM 2281 N N . PRO A 1 319 ? 1.951 22.281 7.656 1 97.5 319 PRO A N 1
ATOM 2282 C CA . PRO A 1 319 ? 1.978 21.109 6.766 1 97.5 319 PRO A CA 1
ATOM 2283 C C . PRO A 1 319 ? 1.722 19.797 7.508 1 97.5 319 PRO A C 1
ATOM 2285 O O . PRO A 1 319 ? 1.042 18.906 6.98 1 97.5 319 PRO A O 1
ATOM 2288 N N . VAL A 1 320 ? 2.223 19.625 8.695 1 98.06 320 VAL A N 1
ATOM 2289 C CA . VAL A 1 320 ? 2.002 18.375 9.43 1 98.06 320 VAL A CA 1
ATOM 2290 C C . VAL A 1 320 ? 0.521 18.25 9.781 1 98.06 320 VAL A C 1
ATOM 2292 O O . VAL A 1 320 ? -0.036 17.141 9.734 1 98.06 320 VAL A O 1
ATOM 2295 N N . SER A 1 321 ? -0.051 19.375 10.18 1 97.62 321 SER A N 1
ATOM 2296 C CA . SER A 1 321 ? -1.48 19.359 10.469 1 97.62 321 SER A CA 1
ATOM 2297 C C . SER A 1 321 ? -2.291 18.938 9.25 1 97.62 321 SER A C 1
ATOM 2299 O O . SER A 1 321 ? -3.217 18.125 9.367 1 97.62 321 SER A O 1
ATOM 2301 N N . SER A 1 322 ? -1.956 19.484 8.102 1 98.31 322 SER A N 1
ATOM 2302 C CA . SER A 1 322 ? -2.637 19.109 6.859 1 98.31 322 SER A CA 1
ATOM 2303 C C . SER A 1 322 ? -2.473 17.641 6.551 1 98.31 322 SER A C 1
ATOM 2305 O O . SER A 1 322 ? -3.436 16.969 6.168 1 98.31 322 SER A O 1
ATOM 2307 N N . PHE A 1 323 ? -1.276 17.156 6.738 1 98.75 323 PHE A N 1
ATOM 2308 C CA . PHE A 1 323 ? -0.937 15.758 6.512 1 98.75 323 PHE A CA 1
ATOM 2309 C C . PHE A 1 323 ? -1.765 14.844 7.41 1 98.75 323 PHE A C 1
ATOM 2311 O O . PHE A 1 323 ? -2.412 13.914 6.934 1 98.75 323 PHE A O 1
ATOM 2318 N N . VAL A 1 324 ? -1.807 15.133 8.68 1 98.88 324 VAL A N 1
ATOM 2319 C CA . VAL A 1 324 ? -2.494 14.305 9.672 1 98.88 324 VAL A CA 1
ATOM 2320 C C . VAL A 1 324 ? -4 14.383 9.445 1 98.88 324 VAL A C 1
ATOM 2322 O O . VAL A 1 324 ? -4.684 13.352 9.438 1 98.88 324 VAL A O 1
ATOM 2325 N N . CYS A 1 325 ? -4.512 15.57 9.203 1 98.81 325 CYS A N 1
ATOM 2326 C CA . CYS A 1 325 ? -5.945 15.75 8.992 1 98.81 325 CYS A CA 1
ATOM 2327 C C . CYS A 1 325 ? -6.406 15.023 7.73 1 98.81 325 CYS A C 1
ATOM 2329 O O . CYS A 1 325 ? -7.496 14.453 7.703 1 98.81 325 CYS A O 1
ATOM 2331 N N . PHE A 1 326 ? -5.59 15.086 6.672 1 98.88 326 PHE A N 1
ATOM 2332 C CA . PHE A 1 326 ? -5.941 14.336 5.469 1 98.88 326 PHE A CA 1
ATOM 2333 C C . PHE A 1 326 ? -6.172 12.867 5.797 1 98.88 326 PHE A C 1
ATOM 2335 O O . PHE A 1 326 ? -7.203 12.297 5.43 1 98.88 326 PHE A O 1
ATOM 2342 N N . HIS A 1 327 ? -5.258 12.289 6.496 1 98.88 327 HIS A N 1
ATOM 2343 C CA . HIS A 1 327 ? -5.332 10.859 6.773 1 98.88 327 HIS A CA 1
ATOM 2344 C C . HIS A 1 327 ? -6.5 10.539 7.695 1 98.88 327 HIS A C 1
ATOM 2346 O O . HIS A 1 327 ? -7.16 9.508 7.531 1 98.88 327 HIS A O 1
ATOM 2352 N N . LEU A 1 328 ? -6.789 11.406 8.609 1 98.75 328 LEU A N 1
ATOM 2353 C CA . LEU A 1 328 ? -7.758 11.078 9.648 1 98.75 328 LEU A CA 1
ATOM 2354 C C . LEU A 1 328 ? -9.18 11.273 9.148 1 98.75 328 LEU A C 1
ATOM 2356 O O . LEU A 1 328 ? -10.109 10.602 9.609 1 98.75 328 LEU A O 1
ATOM 2360 N N . VAL A 1 329 ? -9.391 12.203 8.188 1 98.75 329 VAL A N 1
ATOM 2361 C CA . VAL A 1 329 ? -10.789 12.508 7.895 1 98.75 329 VAL A CA 1
ATOM 2362 C C . VAL A 1 329 ? -11.023 12.477 6.387 1 98.75 329 VAL A C 1
ATOM 2364 O O . VAL A 1 329 ? -12.055 11.984 5.922 1 98.75 329 VAL A O 1
ATOM 2367 N N . VAL A 1 330 ? -10.062 12.945 5.566 1 98.94 330 VAL A N 1
ATOM 2368 C CA . VAL A 1 330 ? -10.281 13.023 4.121 1 98.94 330 VAL A CA 1
ATOM 2369 C C . VAL A 1 330 ? -10.172 11.625 3.51 1 98.94 330 VAL A C 1
ATOM 2371 O O . VAL A 1 330 ? -11.055 11.211 2.752 1 98.94 330 VAL A O 1
ATOM 2374 N N . LEU A 1 331 ? -9.117 10.914 3.873 1 98.88 331 LEU A N 1
ATOM 2375 C CA . LEU A 1 331 ? -8.859 9.602 3.287 1 98.88 331 LEU A CA 1
ATOM 2376 C C . LEU A 1 331 ? -10.023 8.648 3.564 1 98.88 331 LEU A C 1
ATOM 2378 O O . LEU A 1 331 ? -10.523 7.996 2.648 1 98.88 331 LEU A O 1
ATOM 2382 N N . PRO A 1 332 ? -10.562 8.57 4.812 1 98.88 332 PRO A N 1
ATOM 2383 C CA . PRO A 1 332 ? -11.719 7.707 5.043 1 98.88 332 PRO A CA 1
ATOM 2384 C C . PRO A 1 332 ? -12.922 8.102 4.188 1 98.88 332 PRO A C 1
ATOM 2386 O O . PRO A 1 332 ? -13.672 7.234 3.729 1 98.88 332 PRO A O 1
ATOM 2389 N N . ALA A 1 333 ? -13.086 9.383 3.99 1 98.94 333 ALA A N 1
ATOM 2390 C CA . ALA A 1 333 ? -14.18 9.836 3.133 1 98.94 333 ALA A CA 1
ATOM 2391 C C . ALA A 1 333 ? -13.977 9.367 1.694 1 98.94 333 ALA A C 1
ATOM 2393 O O . ALA A 1 333 ? -14.914 8.875 1.059 1 98.94 333 ALA A O 1
ATOM 2394 N N . LEU A 1 334 ? -12.789 9.547 1.195 1 98.88 334 LEU A N 1
ATOM 2395 C CA . LEU A 1 334 ? -12.484 9.102 -0.161 1 98.88 334 LEU A CA 1
ATOM 2396 C C . LEU A 1 334 ? -12.688 7.598 -0.302 1 98.88 334 LEU A C 1
ATOM 2398 O O . LEU A 1 334 ? -13.227 7.129 -1.312 1 98.88 334 LEU A O 1
ATOM 2402 N N . ARG A 1 335 ? -12.25 6.848 0.697 1 98.69 335 ARG A N 1
ATOM 2403 C CA . ARG A 1 335 ? -12.438 5.402 0.7 1 98.69 335 ARG A CA 1
ATOM 2404 C C . ARG A 1 335 ? -13.922 5.043 0.657 1 98.69 335 ARG A C 1
ATOM 2406 O O . ARG A 1 335 ? -14.328 4.168 -0.108 1 98.69 335 ARG A O 1
ATOM 2413 N N . LYS A 1 336 ? -14.672 5.695 1.479 1 98.69 336 LYS A N 1
ATOM 2414 C CA . LYS A 1 336 ? -16.109 5.438 1.485 1 98.69 336 LYS A CA 1
ATOM 2415 C C . LYS A 1 336 ? -16.734 5.766 0.134 1 98.69 336 LYS A C 1
ATOM 2417 O O . LYS A 1 336 ? -17.531 4.992 -0.391 1 98.69 336 LYS A O 1
ATOM 2422 N N . MET A 1 337 ? -16.391 6.898 -0.467 1 98.5 337 MET A N 1
ATOM 2423 C CA . MET A 1 337 ? -16.859 7.277 -1.796 1 98.5 337 MET A CA 1
ATOM 2424 C C . MET A 1 337 ? -16.516 6.203 -2.822 1 98.5 337 MET A C 1
ATOM 2426 O O . MET A 1 337 ? -17.312 5.918 -3.723 1 98.5 337 MET A O 1
ATOM 2430 N N . ALA A 1 338 ? -15.375 5.602 -2.621 1 98.44 338 ALA A N 1
ATOM 2431 C CA . ALA A 1 338 ? -14.867 4.605 -3.561 1 98.44 338 ALA A CA 1
ATOM 2432 C C . ALA A 1 338 ? -15.469 3.232 -3.287 1 98.44 338 ALA A C 1
ATOM 2434 O O . ALA A 1 338 ? -15.109 2.246 -3.932 1 98.44 338 ALA A O 1
ATOM 2435 N N . GLY A 1 339 ? -16.25 3.078 -2.264 1 98.25 339 GLY A N 1
ATOM 2436 C CA . GLY A 1 339 ? -17.016 1.862 -2.07 1 98.25 339 GLY A CA 1
ATOM 2437 C C . GLY A 1 339 ? -16.453 0.967 -0.981 1 98.25 339 GLY A C 1
ATOM 2438 O O . GLY A 1 339 ? -16.938 -0.152 -0.784 1 98.25 339 GLY A O 1
ATOM 2439 N N . TRP A 1 340 ? -15.484 1.445 -0.232 1 97.69 340 TRP A N 1
ATOM 2440 C CA . TRP A 1 340 ? -14.953 0.636 0.861 1 97.69 340 TRP A CA 1
ATOM 2441 C C . TRP A 1 340 ? -16.031 0.356 1.903 1 97.69 340 TRP A C 1
ATOM 2443 O O . TRP A 1 340 ? -16.719 1.272 2.35 1 97.69 340 TRP A O 1
ATOM 2453 N N . ALA A 1 341 ? -16.094 -0.884 2.305 1 94.5 341 ALA A N 1
ATOM 2454 C CA . ALA A 1 341 ? -17.031 -1.248 3.365 1 94.5 341 ALA A CA 1
ATOM 2455 C C . ALA A 1 341 ? -16.562 -0.727 4.719 1 94.5 341 ALA A C 1
ATOM 2457 O O . ALA A 1 341 ? -17.375 -0.277 5.535 1 94.5 341 ALA A O 1
ATOM 2458 N N . ALA A 1 342 ? -15.297 -0.839 5.004 1 96.12 342 ALA A N 1
ATOM 2459 C CA . ALA A 1 342 ? -14.641 -0.307 6.195 1 96.12 342 ALA A CA 1
ATOM 2460 C C . ALA A 1 342 ? -13.641 0.789 5.832 1 96.12 342 ALA A C 1
ATOM 2462 O O . ALA A 1 342 ? -12.445 0.526 5.695 1 96.12 342 ALA A O 1
ATOM 2463 N N . PRO A 1 343 ? -14.086 2.029 5.758 1 97.75 343 PRO A N 1
ATOM 2464 C CA . PRO A 1 343 ? -13.266 3.096 5.184 1 97.75 343 PRO A CA 1
ATOM 2465 C C . PRO A 1 343 ? -12.266 3.682 6.184 1 97.75 343 PRO A C 1
ATOM 2467 O O . PRO A 1 343 ? -11.359 4.418 5.793 1 97.75 343 PRO A O 1
ATOM 2470 N N . ALA A 1 344 ? -12.406 3.461 7.496 1 97.75 344 ALA A N 1
ATOM 2471 C CA . ALA A 1 344 ? -11.531 4.031 8.516 1 97.75 344 ALA A CA 1
ATOM 2472 C C . ALA A 1 344 ? -10.125 3.443 8.414 1 97.75 344 ALA A C 1
ATOM 2474 O O . ALA A 1 344 ? -9.93 2.367 7.836 1 97.75 344 ALA A O 1
ATOM 2475 N N . LEU A 1 345 ? -9.133 4.145 8.914 1 98.38 345 LEU A N 1
ATOM 2476 C CA . LEU A 1 345 ? -7.766 3.627 8.969 1 98.38 345 LEU A CA 1
ATOM 2477 C C . LEU A 1 345 ? -7.695 2.381 9.844 1 98.38 345 LEU A C 1
ATOM 2479 O O . LEU A 1 345 ? -8.445 2.256 10.82 1 98.38 345 LEU A O 1
ATOM 2483 N N . ARG A 1 346 ? -6.844 1.491 9.445 1 98.38 346 ARG A N 1
ATOM 2484 C CA . ARG A 1 346 ? -6.621 0.313 10.281 1 98.38 346 ARG A CA 1
ATOM 2485 C C . ARG A 1 346 ? -5.793 0.662 11.508 1 98.38 346 ARG A C 1
ATOM 2487 O O . ARG A 1 346 ? -4.836 1.437 11.422 1 98.38 346 ARG A O 1
ATOM 2494 N N . ARG A 1 347 ? -6.25 0.152 12.633 1 97.69 347 ARG A N 1
ATOM 2495 C CA . ARG A 1 347 ? -5.609 0.375 13.922 1 97.69 347 ARG A CA 1
ATOM 2496 C C . ARG A 1 347 ? -4.883 -0.878 14.398 1 97.69 347 ARG A C 1
ATOM 2498 O O . ARG A 1 347 ? -5.398 -1.99 14.258 1 97.69 347 ARG A O 1
ATOM 2505 N N . VAL A 1 348 ? -3.629 -0.729 14.883 1 97.94 348 VAL A N 1
ATOM 2506 C CA . VAL A 1 348 ? -2.867 -1.793 15.531 1 97.94 348 VAL A CA 1
ATOM 2507 C C . VAL A 1 348 ? -2.344 -1.308 16.875 1 97.94 348 VAL A C 1
ATOM 2509 O O . VAL A 1 348 ? -2.588 -0.165 17.281 1 97.94 348 VAL A O 1
ATOM 2512 N N . ALA A 1 349 ? -1.709 -2.182 17.609 1 96.25 349 ALA A N 1
ATOM 2513 C CA . ALA A 1 349 ? -0.996 -1.826 18.844 1 96.25 349 ALA A CA 1
ATOM 2514 C C . ALA A 1 349 ? 0.515 -1.91 18.641 1 96.25 349 ALA A C 1
ATOM 2516 O O . ALA A 1 349 ? 1.009 -2.824 17.969 1 96.25 349 ALA A O 1
ATOM 2517 N N . ALA A 1 350 ? 1.22 -0.976 19.156 1 96.56 350 ALA A N 1
ATOM 2518 C CA . ALA A 1 350 ? 2.676 -0.973 19.047 1 96.56 350 ALA A CA 1
ATOM 2519 C C . ALA A 1 350 ? 3.32 -0.578 20.375 1 96.56 350 ALA A C 1
ATOM 2521 O O . ALA A 1 350 ? 2.738 0.182 21.156 1 96.56 350 ALA A O 1
ATOM 2522 N N . ARG A 1 351 ? 4.496 -1.087 20.609 1 95.19 351 ARG A N 1
ATOM 2523 C CA . ARG A 1 351 ? 5.285 -0.707 21.766 1 95.19 351 ARG A CA 1
ATOM 2524 C C . ARG A 1 351 ? 6.129 0.531 21.484 1 95.19 351 ARG A C 1
ATOM 2526 O O . ARG A 1 351 ? 6.75 0.631 20.422 1 95.19 351 ARG A O 1
ATOM 2533 N N . LEU A 1 352 ? 6.145 1.386 22.5 1 95.94 352 LEU A N 1
ATOM 2534 C CA . LEU A 1 352 ? 6.977 2.578 22.359 1 95.94 352 LEU A CA 1
ATOM 2535 C C . LEU A 1 352 ? 8.453 2.227 22.453 1 95.94 352 LEU A C 1
ATOM 2537 O O . LEU A 1 352 ? 8.883 1.589 23.422 1 95.94 352 LEU A O 1
ATOM 2541 N N . ALA A 1 353 ? 9.273 2.66 21.547 1 94.5 353 ALA A N 1
ATOM 2542 C CA . ALA A 1 353 ? 10.711 2.428 21.578 1 94.5 353 ALA A CA 1
ATOM 2543 C C . ALA A 1 353 ? 11.391 3.361 22.578 1 94.5 353 ALA A C 1
ATOM 2545 O O . ALA A 1 353 ? 12.492 3.076 23.047 1 94.5 353 ALA A O 1
ATOM 2546 N N . ALA A 1 354 ? 10.82 4.5 22.891 1 94.88 354 ALA A N 1
ATOM 2547 C CA . ALA A 1 354 ? 11.312 5.52 23.812 1 94.88 354 ALA A CA 1
ATOM 2548 C C . ALA A 1 354 ? 10.156 6.172 24.562 1 94.88 354 ALA A C 1
ATOM 2550 O O . ALA A 1 354 ? 9.008 6.098 24.141 1 94.88 354 ALA A O 1
ATOM 2551 N N . PRO A 1 355 ? 10.492 6.734 25.734 1 95.94 355 PRO A N 1
ATOM 2552 C CA . PRO A 1 355 ? 9.43 7.453 26.453 1 95.94 355 PRO A CA 1
ATOM 2553 C C . PRO A 1 355 ? 8.867 8.625 25.641 1 95.94 355 PRO A C 1
ATOM 2555 O O . PRO A 1 355 ? 9.594 9.234 24.844 1 95.94 355 PRO A O 1
ATOM 2558 N N . LEU A 1 356 ? 7.594 8.914 25.828 1 97.25 356 LEU A N 1
ATOM 2559 C CA . LEU A 1 356 ? 6.961 10.039 25.156 1 97.25 356 LEU A CA 1
ATOM 2560 C C . LEU A 1 356 ? 6.215 10.922 26.156 1 97.25 356 LEU A C 1
ATOM 2562 O O . LEU A 1 356 ? 5.449 10.414 26.984 1 97.25 356 LEU A O 1
ATOM 2566 N N . ARG A 1 357 ? 6.414 12.172 26.078 1 96.88 357 ARG A N 1
ATOM 2567 C CA . ARG A 1 357 ? 5.68 13.133 26.891 1 96.88 357 ARG A CA 1
ATOM 2568 C C . ARG A 1 357 ? 4.273 13.352 26.344 1 96.88 357 ARG A C 1
ATOM 2570 O O . ARG A 1 357 ? 4.086 13.469 25.125 1 96.88 357 ARG A O 1
ATOM 2577 N N . LEU A 1 358 ? 3.318 13.359 27.234 1 97.56 358 LEU A N 1
ATOM 2578 C CA . LEU A 1 358 ? 1.928 13.57 26.844 1 97.56 358 LEU A CA 1
ATOM 2579 C C . LEU A 1 358 ? 1.575 15.055 26.875 1 97.56 358 LEU A C 1
ATOM 2581 O O . LEU A 1 358 ? 2.287 15.859 27.469 1 97.56 358 LEU A O 1
ATOM 2585 N N . ASP A 1 359 ? 0.6 15.43 26.125 1 96.38 359 ASP A N 1
ATOM 2586 C CA . ASP A 1 359 ? 0.072 16.797 26.109 1 96.38 359 ASP A CA 1
ATOM 2587 C C . ASP A 1 359 ? -1.115 16.938 27.047 1 96.38 359 ASP A C 1
ATOM 2589 O O . ASP A 1 359 ? -2.084 16.172 26.953 1 96.38 359 ASP A O 1
ATOM 2593 N N . PRO A 1 360 ? -1.08 17.844 27.984 1 95.81 360 PRO A N 1
ATOM 2594 C CA . PRO A 1 360 ? -2.154 17.969 28.969 1 95.81 360 PRO A CA 1
ATOM 2595 C C . PRO A 1 360 ? -3.391 18.672 28.406 1 95.81 360 PRO A C 1
ATOM 2597 O O . PRO A 1 360 ? -4.434 18.703 29.062 1 95.81 360 PRO A O 1
ATOM 2600 N N . GLU A 1 361 ? -3.332 19.156 27.25 1 93.62 361 GLU A N 1
ATOM 2601 C CA . GLU A 1 361 ? -4.426 19.984 26.75 1 93.62 361 GLU A CA 1
ATOM 2602 C C . GLU A 1 361 ? -5.219 19.25 25.656 1 93.62 361 GLU A C 1
ATOM 2604 O O . GLU A 1 361 ? -6.422 19.469 25.516 1 93.62 361 GLU A O 1
ATOM 2609 N N . ARG A 1 362 ? -4.508 18.438 24.922 1 96.12 362 ARG A N 1
ATOM 2610 C CA . ARG A 1 362 ? -5.168 17.781 23.797 1 96.12 362 ARG A CA 1
ATOM 2611 C C . ARG A 1 362 ? -4.602 16.391 23.562 1 96.12 362 ARG A C 1
ATOM 2613 O O . ARG A 1 362 ? -3.416 16.156 23.797 1 96.12 362 ARG A O 1
ATOM 2620 N N . PRO A 1 363 ? -5.488 15.422 23.031 1 97.62 363 PRO A N 1
ATOM 2621 C CA . PRO A 1 363 ? -4.926 14.172 22.516 1 97.62 363 PRO A CA 1
ATOM 2622 C C . PRO A 1 363 ? -4.035 14.398 21.297 1 97.62 363 PRO A C 1
ATOM 2624 O O . PRO A 1 363 ? -4.254 15.336 20.531 1 97.62 363 PRO A O 1
ATOM 2627 N N . GLU A 1 364 ? -3.09 13.492 21.156 1 98.19 364 GLU A N 1
ATOM 2628 C CA . GLU A 1 364 ? -2.084 13.727 20.125 1 98.19 364 GLU A CA 1
ATOM 2629 C C . GLU A 1 364 ? -2.014 12.562 19.141 1 98.19 364 GLU A C 1
ATOM 2631 O O . GLU A 1 364 ? -2.072 11.398 19.547 1 98.19 364 GLU A O 1
ATOM 2636 N N . TYR A 1 365 ? -1.964 12.875 17.922 1 98.69 365 TYR A N 1
ATOM 2637 C CA . TYR A 1 365 ? -1.551 11.945 16.875 1 98.69 365 TYR A CA 1
ATOM 2638 C C . TYR A 1 365 ? -0.074 12.117 16.547 1 98.69 365 TYR A C 1
ATOM 2640 O O . TYR A 1 365 ? 0.292 12.992 15.75 1 98.69 365 TYR A O 1
ATOM 2648 N N . HIS A 1 366 ? 0.732 11.25 17.109 1 98.69 366 HIS A N 1
ATOM 2649 C CA . HIS A 1 366 ? 2.188 11.328 17.062 1 98.69 366 HIS A CA 1
ATOM 2650 C C . HIS A 1 366 ? 2.744 10.523 15.891 1 98.69 366 HIS A C 1
ATOM 2652 O O . HIS A 1 366 ? 2.488 9.32 15.781 1 98.69 366 HIS A O 1
ATOM 2658 N N . ARG A 1 367 ? 3.494 11.188 15.008 1 98.75 367 ARG A N 1
ATOM 2659 C CA . ARG A 1 367 ? 4.074 10.484 13.867 1 98.75 367 ARG A CA 1
ATOM 2660 C C . ARG A 1 367 ? 5.18 9.531 14.312 1 98.75 367 ARG A C 1
ATOM 2662 O O . ARG A 1 367 ? 6.039 9.898 15.117 1 98.75 367 ARG A O 1
ATOM 2669 N N . CYS A 1 368 ? 5.145 8.359 13.766 1 98.5 368 CYS A N 1
ATOM 2670 C CA . CYS A 1 368 ? 6.16 7.367 14.094 1 98.5 368 CYS A CA 1
ATOM 2671 C C . CYS A 1 368 ? 6.395 6.414 12.93 1 98.5 368 CYS A C 1
ATOM 2673 O O . CYS A 1 368 ? 5.672 6.465 11.93 1 98.5 368 CYS A O 1
ATOM 2675 N N . THR A 1 369 ? 7.418 5.707 13.008 1 98.12 369 THR A N 1
ATOM 2676 C CA . THR A 1 369 ? 7.715 4.594 12.117 1 98.12 369 THR A CA 1
ATOM 2677 C C . THR A 1 369 ? 7.598 3.262 12.852 1 98.12 369 THR A C 1
ATOM 2679 O O . THR A 1 369 ? 8.289 3.031 13.844 1 98.12 369 THR A O 1
ATOM 2682 N N . LEU A 1 370 ? 6.664 2.445 12.375 1 98.06 370 LEU A N 1
ATOM 2683 C CA . LEU A 1 370 ? 6.527 1.098 12.914 1 98.06 370 LEU A CA 1
ATOM 2684 C C . LEU A 1 370 ? 7.562 0.158 12.305 1 98.06 370 LEU A C 1
ATOM 2686 O O . LEU A 1 370 ? 7.828 0.218 11.102 1 98.06 370 LEU A O 1
ATOM 2690 N N . GLN A 1 371 ? 8.109 -0.646 13.117 1 96.12 371 GLN A N 1
ATOM 2691 C CA . GLN A 1 371 ? 9.016 -1.715 12.711 1 96.12 371 GLN A CA 1
ATOM 2692 C C . GLN A 1 371 ? 8.672 -3.023 13.422 1 96.12 371 GLN A C 1
ATOM 2694 O O . GLN A 1 371 ? 8.234 -3.018 14.57 1 96.12 371 GLN A O 1
ATOM 2699 N N . TRP A 1 372 ? 8.781 -4.094 12.711 1 96.69 372 TRP A N 1
ATOM 2700 C CA . TRP A 1 372 ? 8.633 -5.422 13.297 1 96.69 372 TRP A CA 1
ATOM 2701 C C . TRP A 1 372 ? 9.977 -5.938 13.812 1 96.69 372 TRP A C 1
ATOM 2703 O O . TRP A 1 372 ? 10.875 -6.238 13.023 1 96.69 372 TRP A O 1
ATOM 2713 N N . SER A 1 373 ? 10.133 -6.008 15.086 1 93.44 373 SER A N 1
ATOM 2714 C CA . SER A 1 373 ? 11.438 -6.34 15.656 1 93.44 373 SER A CA 1
ATOM 2715 C C . SER A 1 373 ? 11.289 -6.965 17.047 1 93.44 373 SER A C 1
ATOM 2717 O O . SER A 1 373 ? 10.219 -6.914 17.641 1 93.44 373 SER A O 1
ATOM 2719 N N . PRO A 1 374 ? 12.375 -7.664 17.438 1 88.56 374 PRO A N 1
ATOM 2720 C CA . PRO A 1 374 ? 12.398 -8.062 18.844 1 88.56 374 PRO A CA 1
ATOM 2721 C C . PRO A 1 374 ? 12.531 -6.875 19.797 1 88.56 374 PRO A C 1
ATOM 2723 O O . PRO A 1 374 ? 12.742 -5.742 19.344 1 88.56 374 PRO A O 1
ATOM 2726 N N . PRO A 1 375 ? 12.242 -7.129 21.031 1 82.56 375 PRO A N 1
ATOM 2727 C CA . PRO A 1 375 ? 12.438 -6.012 21.953 1 82.56 375 PRO A CA 1
ATOM 2728 C C . PRO A 1 375 ? 13.844 -5.422 21.875 1 82.56 375 PRO A C 1
ATOM 2730 O O . PRO A 1 375 ? 14.812 -6.156 21.703 1 82.56 375 PRO A O 1
ATOM 2733 N N . PRO A 1 376 ? 13.875 -4.078 21.859 1 78.44 376 PRO A N 1
ATOM 2734 C CA . PRO A 1 376 ? 15.219 -3.494 21.891 1 78.44 376 PRO A CA 1
ATOM 2735 C C . PRO A 1 376 ? 16.078 -4.027 23.031 1 78.44 376 PRO A C 1
ATOM 2737 O O . PRO A 1 376 ? 15.555 -4.285 24.125 1 78.44 376 PRO A O 1
ATOM 2740 N N . PRO A 1 377 ? 17.328 -4.152 22.641 1 73 377 PRO A N 1
ATOM 2741 C CA . PRO A 1 377 ? 18.203 -4.652 23.719 1 73 377 PRO A CA 1
ATOM 2742 C C . PRO A 1 377 ? 18.156 -3.773 24.969 1 73 377 PRO A C 1
ATOM 2744 O O . PRO A 1 377 ? 18.125 -2.545 24.859 1 73 377 PRO A O 1
ATOM 2747 N N . GLY A 1 378 ? 18.078 -4.348 26.109 1 67.44 378 GLY A N 1
ATOM 2748 C CA . GLY A 1 378 ? 18.125 -3.623 27.359 1 67.44 378 GLY A CA 1
ATOM 2749 C C . GLY A 1 378 ? 16.766 -3.123 27.828 1 67.44 378 GLY A C 1
ATOM 2750 O O . GLY A 1 378 ? 16.641 -2.551 28.906 1 67.44 378 GLY A O 1
ATOM 2751 N N . SER A 1 379 ? 15.797 -3.428 26.953 1 71.25 379 SER A N 1
ATOM 2752 C CA . SER A 1 379 ? 14.461 -2.975 27.328 1 71.25 379 SER A CA 1
ATOM 2753 C C . SER A 1 379 ? 13.82 -3.912 28.344 1 71.25 379 SER A C 1
ATOM 2755 O O . SER A 1 379 ? 14.234 -5.066 28.469 1 71.25 379 SER A O 1
ATOM 2757 N N . PRO A 1 380 ? 12.961 -3.283 29.203 1 67.75 380 PRO A N 1
ATOM 2758 C CA . PRO A 1 380 ? 12.25 -4.156 30.141 1 67.75 380 PRO A CA 1
ATOM 2759 C C . PRO A 1 380 ? 11.562 -5.328 29.438 1 67.75 380 PRO A C 1
ATOM 2761 O O . PRO A 1 380 ? 11.492 -6.426 30 1 67.75 380 PRO A O 1
ATOM 2764 N N . ALA A 1 381 ? 11.18 -5.07 28.266 1 66.56 381 ALA A N 1
ATOM 2765 C CA . ALA A 1 381 ? 10.539 -6.141 27.5 1 66.56 381 ALA A CA 1
ATOM 2766 C C . ALA A 1 381 ? 11.531 -7.254 27.188 1 66.56 381 ALA A C 1
ATOM 2768 O O . ALA A 1 381 ? 11.18 -8.438 27.219 1 66.56 381 ALA A O 1
ATOM 2769 N N . ALA A 1 382 ? 12.672 -6.77 26.797 1 68.88 382 ALA A N 1
ATOM 2770 C CA . ALA A 1 382 ? 13.711 -7.762 26.516 1 68.88 382 ALA A CA 1
ATOM 2771 C C . ALA A 1 382 ? 13.992 -8.617 27.75 1 68.88 382 ALA A C 1
ATOM 2773 O O . ALA A 1 382 ? 14.188 -9.828 27.641 1 68.88 382 ALA A O 1
ATOM 2774 N N . ALA A 1 383 ? 14.023 -7.91 28.875 1 65.19 383 ALA A N 1
ATOM 2775 C CA . ALA A 1 383 ? 14.273 -8.609 30.125 1 65.19 383 ALA A CA 1
ATOM 2776 C C . ALA A 1 383 ? 13.148 -9.594 30.438 1 65.19 383 ALA A C 1
ATOM 2778 O O . ALA A 1 383 ? 13.398 -10.719 30.891 1 65.19 383 ALA A O 1
ATOM 2779 N N . ALA A 1 384 ? 11.953 -9.148 30.219 1 61.53 384 ALA A N 1
ATOM 2780 C CA . ALA A 1 384 ? 10.797 -10 30.453 1 61.53 384 ALA A CA 1
ATOM 2781 C C . ALA A 1 384 ? 10.805 -11.219 29.531 1 61.53 384 ALA A C 1
ATOM 2783 O O . ALA A 1 384 ? 10.516 -12.336 29.953 1 61.53 384 ALA A O 1
ATOM 2784 N N . ALA A 1 385 ? 11.133 -10.898 28.266 1 60.44 385 ALA A N 1
ATOM 2785 C CA . ALA A 1 385 ? 11.203 -11.984 27.297 1 60.44 385 ALA A CA 1
ATOM 2786 C C . ALA A 1 385 ? 12.273 -13 27.703 1 60.44 385 ALA A C 1
ATOM 2788 O O . ALA A 1 385 ? 12.055 -14.211 27.594 1 60.44 385 ALA A O 1
ATOM 2789 N N . ALA A 1 386 ? 13.336 -12.477 28.172 1 62.19 386 ALA A N 1
ATOM 2790 C CA . ALA A 1 386 ? 14.43 -13.328 28.641 1 62.19 386 ALA A CA 1
ATOM 2791 C C . ALA A 1 386 ? 14.016 -14.133 29.859 1 62.19 386 ALA A C 1
ATOM 2793 O O . ALA A 1 386 ? 14.383 -15.297 30 1 62.19 386 ALA A O 1
ATOM 2794 N N . ALA A 1 387 ? 13.289 -13.516 30.688 1 57.72 387 ALA A N 1
ATOM 2795 C CA . ALA A 1 387 ? 12.852 -14.164 31.906 1 57.72 387 ALA A CA 1
ATOM 2796 C C . ALA A 1 387 ? 11.875 -15.297 31.609 1 57.72 387 ALA A C 1
ATOM 2798 O O . ALA A 1 387 ? 11.93 -16.359 32.25 1 57.72 387 ALA A O 1
ATOM 2799 N N . VAL A 1 388 ? 10.953 -15 30.703 1 52.22 388 VAL A N 1
ATOM 2800 C CA . VAL A 1 388 ? 9.977 -16.016 30.312 1 52.22 388 VAL A CA 1
ATOM 2801 C C . VAL A 1 388 ? 10.688 -17.188 29.656 1 52.22 388 VAL A C 1
ATOM 2803 O O . VAL A 1 388 ? 10.352 -18.344 29.906 1 52.22 388 VAL A O 1
ATOM 2806 N N . ALA A 1 389 ? 11.703 -16.844 28.906 1 53.25 389 ALA A N 1
ATOM 2807 C CA . ALA A 1 389 ? 12.484 -17.859 28.234 1 53.25 389 ALA A CA 1
ATOM 2808 C C . ALA A 1 389 ? 13.234 -18.734 29.234 1 53.25 389 ALA A C 1
ATOM 2810 O O . ALA A 1 389 ? 13.375 -19.938 29.047 1 53.25 389 ALA A O 1
ATOM 2811 N N . THR A 1 390 ? 13.719 -18.188 30.297 1 54.41 390 THR A N 1
ATOM 2812 C CA . THR A 1 390 ? 14.461 -18.906 31.328 1 54.41 390 THR A CA 1
ATOM 2813 C C . THR A 1 390 ? 13.531 -19.75 32.188 1 54.41 390 THR A C 1
ATOM 2815 O O . THR A 1 390 ? 13.906 -20.844 32.625 1 54.41 390 THR A O 1
ATOM 2818 N N . ALA A 1 391 ? 12.516 -19.156 32.594 1 43.88 391 ALA A N 1
ATOM 2819 C CA . ALA A 1 391 ? 11.641 -19.875 33.531 1 43.88 391 ALA A CA 1
ATOM 2820 C C . ALA A 1 391 ? 10.992 -21.062 32.812 1 43.88 391 ALA A C 1
ATOM 2822 O O . ALA A 1 391 ? 10.5 -21.984 33.469 1 43.88 391 ALA A O 1
ATOM 2823 N N . ALA A 1 392 ? 10.516 -20.828 31.688 1 37.06 392 ALA A N 1
ATOM 2824 C CA . ALA A 1 392 ? 9.75 -21.891 31.031 1 37.06 392 ALA A CA 1
ATOM 2825 C C . ALA A 1 392 ? 10.641 -23.078 30.688 1 37.06 392 ALA A C 1
ATOM 2827 O O . ALA A 1 392 ? 11.688 -22.906 30.062 1 37.06 392 ALA A O 1
ATOM 2828 N N . ALA A 1 393 ? 10.859 -24.094 31.578 1 39.38 393 ALA A N 1
ATOM 2829 C CA . ALA A 1 393 ? 11.273 -25.422 31.125 1 39.38 393 ALA A CA 1
ATOM 2830 C C . ALA A 1 393 ? 10.75 -25.703 29.719 1 39.38 393 ALA A C 1
ATOM 2832 O O . ALA A 1 393 ? 10.812 -26.844 29.25 1 39.38 393 ALA A O 1
ATOM 2833 N N . GLU A 1 394 ? 9.648 -25.094 29.312 1 40.12 394 GLU A N 1
ATOM 2834 C CA . GLU A 1 394 ? 8.883 -25.391 28.109 1 40.12 394 GLU A CA 1
ATOM 2835 C C . GLU A 1 394 ? 9.734 -25.219 26.859 1 40.12 394 GLU A C 1
ATOM 2837 O O . GLU A 1 394 ? 10.734 -24.5 26.875 1 40.12 394 GLU A O 1
ATOM 2842 N N . PRO A 1 395 ? 9.508 -26.047 25.875 1 44 395 PRO A N 1
ATOM 2843 C CA . PRO A 1 395 ? 10.18 -26.031 24.578 1 44 395 PRO A CA 1
ATOM 2844 C C . PRO A 1 395 ? 10.547 -24.609 24.125 1 44 395 PRO A C 1
ATOM 2846 O O . PRO A 1 395 ? 9.883 -23.641 24.5 1 44 395 PRO A O 1
ATOM 2849 N N . PRO A 1 396 ? 11.758 -24.516 23.828 1 49.34 396 PRO A N 1
ATOM 2850 C CA . PRO A 1 396 ? 12.336 -23.25 23.391 1 49.34 396 PRO A CA 1
ATOM 2851 C C . PRO A 1 396 ? 11.328 -22.359 22.656 1 49.34 396 PRO A C 1
ATOM 2853 O O . PRO A 1 396 ? 10.602 -22.844 21.781 1 49.34 396 PRO A O 1
ATOM 2856 N N . SER A 1 397 ? 10.938 -21.312 23.25 1 60.81 397 SER A N 1
ATOM 2857 C CA . SER A 1 397 ? 10.086 -20.25 22.703 1 60.81 397 SER A CA 1
ATOM 2858 C C . SER A 1 397 ? 10.422 -19.969 21.25 1 60.81 397 SER A C 1
ATOM 2860 O O . SER A 1 397 ? 11.57 -20.109 20.828 1 60.81 397 SER A O 1
ATOM 2862 N N . SER A 1 398 ? 9.5 -20.172 20.375 1 78.88 398 SER A N 1
ATOM 2863 C CA . SER A 1 398 ? 9.633 -19.844 18.953 1 78.88 398 SER A CA 1
ATOM 2864 C C . SER A 1 398 ? 10.508 -18.609 18.75 1 78.88 398 SER A C 1
ATOM 2866 O O . SER A 1 398 ? 10.375 -17.609 19.484 1 78.88 398 SER A O 1
ATOM 2868 N N . PRO A 1 399 ? 11.617 -18.766 18 1 84.31 399 PRO A N 1
ATOM 2869 C CA . PRO A 1 399 ? 12.406 -17.562 17.672 1 84.31 399 PRO A CA 1
ATOM 2870 C C . PRO A 1 399 ? 11.539 -16.391 17.219 1 84.31 399 PRO A C 1
ATOM 2872 O O . PRO A 1 399 ? 12.023 -15.258 17.156 1 84.31 399 PRO A O 1
ATOM 2875 N N . LEU A 1 400 ? 10.344 -16.703 16.906 1 89.62 400 LEU A N 1
ATOM 2876 C CA . LEU A 1 400 ? 9.391 -15.688 16.469 1 89.62 400 LEU A CA 1
ATOM 2877 C C . LEU A 1 400 ? 8.766 -14.969 17.672 1 89.62 400 LEU A C 1
ATOM 2879 O O . LEU A 1 400 ? 8.195 -13.883 17.516 1 89.62 400 LEU A O 1
ATOM 2883 N N . ALA A 1 401 ? 8.984 -15.68 18.75 1 84.31 401 ALA A N 1
ATOM 2884 C CA . ALA A 1 401 ? 8.367 -15.125 19.953 1 84.31 401 ALA A CA 1
ATOM 2885 C C . ALA A 1 401 ? 9.023 -13.805 20.344 1 84.31 401 ALA A C 1
ATOM 2887 O O . ALA A 1 401 ? 10.242 -13.656 20.234 1 84.31 401 ALA A O 1
ATOM 2888 N N . GLY A 1 402 ? 8.328 -12.867 20.703 1 82.81 402 GLY A N 1
ATOM 2889 C CA . GLY A 1 402 ? 8.844 -11.602 21.172 1 82.81 402 GLY A CA 1
ATOM 2890 C C . GLY A 1 402 ? 8.875 -10.523 20.109 1 82.81 402 GLY A C 1
ATOM 2891 O O . GLY A 1 402 ? 9.055 -9.344 20.422 1 82.81 402 GLY A O 1
ATOM 2892 N N . HIS A 1 403 ? 8.836 -10.977 18.844 1 90.62 403 HIS A N 1
ATOM 2893 C CA . HIS A 1 403 ? 8.75 -9.969 17.797 1 90.62 403 HIS A CA 1
ATOM 2894 C C . HIS A 1 403 ? 7.387 -9.289 17.797 1 90.62 403 HIS A C 1
ATOM 2896 O O . HIS A 1 403 ? 6.359 -9.953 17.906 1 90.62 403 HIS A O 1
ATOM 2902 N N . GLU A 1 404 ? 7.414 -8.023 17.75 1 93.06 404 GLU A N 1
ATOM 2903 C CA . GLU A 1 404 ? 6.184 -7.242 17.703 1 93.06 404 GLU A CA 1
ATOM 2904 C C . GLU A 1 404 ? 6.41 -5.895 17.031 1 93.06 404 GLU A C 1
ATOM 2906 O O . GLU A 1 404 ? 7.512 -5.605 16.547 1 93.06 404 GLU A O 1
ATOM 2911 N N . LEU A 1 405 ? 5.363 -5.137 16.875 1 96.06 405 LEU A N 1
ATOM 2912 C CA . LEU A 1 405 ? 5.477 -3.795 16.312 1 96.06 405 LEU A CA 1
ATOM 2913 C C . LEU A 1 405 ? 6.055 -2.826 17.344 1 96.06 405 LEU A C 1
ATOM 2915 O O . LEU A 1 405 ? 5.531 -2.707 18.453 1 96.06 405 LEU A O 1
ATOM 2919 N N . TRP A 1 406 ? 7.109 -2.23 16.984 1 96.12 406 TRP A N 1
ATOM 2920 C CA . TRP A 1 406 ? 7.719 -1.171 17.781 1 96.12 406 TRP A CA 1
ATOM 2921 C C . TRP A 1 406 ? 7.578 0.18 17.094 1 96.12 406 TRP A C 1
ATOM 2923 O O . TRP A 1 406 ? 7.77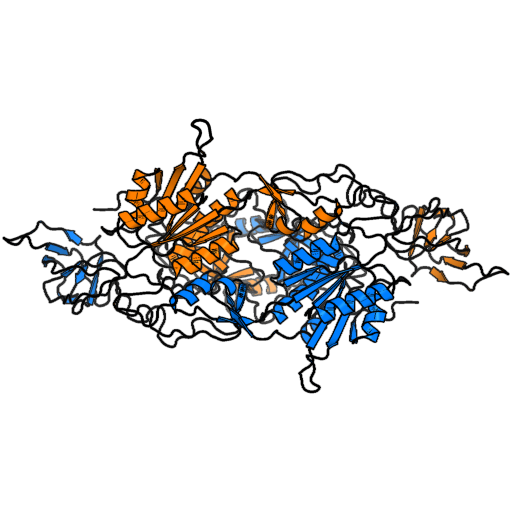3 0.285 15.875 1 96.12 406 TRP A O 1
ATOM 2933 N N . ALA A 1 407 ? 7.234 1.175 17.844 1 97.31 407 ALA A N 1
ATOM 2934 C CA . ALA A 1 407 ? 7.043 2.52 17.312 1 97.31 407 ALA A CA 1
ATOM 2935 C C . ALA A 1 407 ? 8.234 3.412 17.641 1 97.31 407 ALA A C 1
ATOM 2937 O O . ALA A 1 407 ? 8.555 3.633 18.812 1 97.31 407 ALA A O 1
ATOM 2938 N N . VAL A 1 408 ? 8.852 3.871 16.625 1 96.88 408 VAL A N 1
ATOM 2939 C CA . VAL A 1 408 ? 9.953 4.82 16.781 1 96.88 408 VAL A CA 1
ATOM 2940 C C . VAL A 1 408 ? 9.469 6.223 16.406 1 96.88 408 VAL A C 1
ATOM 2942 O O . VAL A 1 408 ? 9.047 6.469 15.281 1 96.88 408 VAL A O 1
ATOM 2945 N N . SER A 1 409 ? 9.539 7.137 17.391 1 97.75 409 SER A N 1
ATOM 2946 C CA . SER A 1 409 ? 9.164 8.523 17.125 1 97.75 409 SER A CA 1
ATOM 2947 C C . SER A 1 409 ? 10 9.125 16 1 97.75 409 SER A C 1
ATOM 2949 O O . SER A 1 409 ? 11.195 8.82 15.883 1 97.75 409 SER A O 1
ATOM 2951 N N . THR A 1 410 ? 9.43 10 15.227 1 96.25 410 THR A N 1
ATOM 2952 C CA . THR A 1 410 ? 10.141 10.617 14.109 1 96.25 410 THR A CA 1
ATOM 2953 C C . THR A 1 410 ? 10.766 11.945 14.539 1 96.25 410 THR A C 1
ATOM 2955 O O . THR A 1 410 ? 11.039 12.805 13.703 1 96.25 410 THR A O 1
ATOM 2958 N N . GLY A 1 411 ? 10.836 12.219 15.828 1 93.56 411 GLY A N 1
ATOM 2959 C CA . GLY A 1 411 ? 11.547 13.391 16.312 1 93.56 411 GLY A CA 1
ATOM 2960 C C . GLY A 1 411 ? 10.617 14.5 16.781 1 93.56 411 GLY A C 1
ATOM 2961 O O . GLY A 1 411 ? 9.609 14.234 17.438 1 93.56 411 GLY A O 1
ATOM 2962 N N . ASN A 1 412 ? 11.078 15.742 16.453 1 93.19 412 ASN A N 1
ATOM 2963 C CA . ASN A 1 412 ? 10.312 16.922 16.828 1 93.19 412 ASN A CA 1
ATOM 2964 C C . ASN A 1 412 ? 8.945 16.953 16.156 1 93.19 412 ASN A C 1
ATOM 2966 O O . ASN A 1 412 ? 8.859 16.953 14.922 1 93.19 412 ASN A O 1
ATOM 2970 N N . GLN A 1 413 ? 7.887 17.047 16.953 1 94.94 413 GLN A N 1
ATOM 2971 C CA . GLN A 1 413 ? 6.523 16.797 16.5 1 94.94 413 GLN A CA 1
ATOM 2972 C C . GLN A 1 413 ? 5.777 18.109 16.266 1 94.94 413 GLN A C 1
ATOM 2974 O O . GLN A 1 413 ? 4.547 18.125 16.203 1 94.94 413 GLN A O 1
ATOM 2979 N N . ILE A 1 414 ? 6.457 19.188 16.156 1 92.5 414 ILE A N 1
ATOM 2980 C CA . ILE A 1 414 ? 5.789 20.469 15.945 1 92.5 414 ILE A CA 1
ATOM 2981 C C . ILE A 1 414 ? 5.055 20.453 14.602 1 92.5 414 ILE A C 1
ATOM 2983 O O . ILE A 1 414 ? 5.512 19.828 13.648 1 92.5 414 ILE A O 1
ATOM 2987 N N . SER A 1 415 ? 3.959 21.156 14.492 1 93.06 415 SER A N 1
ATOM 2988 C CA . SER A 1 415 ? 3.018 21.016 13.383 1 93.06 415 SER A CA 1
ATOM 2989 C C . SER A 1 415 ? 3.561 21.672 12.109 1 93.06 415 SER A C 1
ATOM 2991 O O . SER A 1 415 ? 3.051 21.422 11.016 1 93.06 415 SER A O 1
ATOM 2993 N N . SER A 1 416 ? 4.59 22.453 12.203 1 92.5 416 SER A N 1
ATOM 2994 C CA . SER A 1 416 ? 5.168 23.109 11.039 1 92.5 416 SER A CA 1
ATOM 2995 C C . SER A 1 416 ? 6.254 22.25 10.398 1 92.5 416 SER A C 1
ATOM 2997 O O . SER A 1 416 ? 6.602 22.453 9.234 1 92.5 416 SER A O 1
ATOM 2999 N N . ARG A 1 417 ? 6.824 21.359 11.148 1 95.44 417 ARG A N 1
ATOM 3000 C CA . ARG A 1 417 ? 8.016 20.625 10.719 1 95.44 417 ARG A CA 1
ATOM 3001 C C . ARG A 1 417 ? 7.629 19.344 10 1 95.44 417 ARG A C 1
ATOM 3003 O O . ARG A 1 417 ? 7.641 18.25 10.594 1 95.44 417 ARG A O 1
ATOM 3010 N N . LEU A 1 418 ? 7.523 19.438 8.727 1 97.38 418 LEU A N 1
ATOM 3011 C CA . LEU A 1 418 ? 7.07 18.312 7.93 1 97.38 418 LEU A CA 1
ATOM 3012 C C . LEU A 1 418 ? 8.102 17.188 7.949 1 97.38 418 LEU A C 1
ATOM 3014 O O . LEU A 1 418 ? 7.77 16.031 7.672 1 97.38 418 LEU A O 1
ATOM 3018 N N . LEU A 1 419 ? 9.336 17.469 8.328 1 97.19 419 LEU A N 1
ATOM 3019 C CA . LEU A 1 419 ? 10.359 16.438 8.461 1 97.19 419 LEU A CA 1
ATOM 3020 C C . LEU A 1 419 ? 9.945 15.383 9.492 1 97.19 419 LEU A C 1
ATOM 3022 O O . LEU A 1 419 ? 10.43 14.25 9.461 1 97.19 419 LEU A O 1
ATOM 3026 N N . SER A 1 420 ? 9.039 15.727 10.336 1 97.06 420 SER A N 1
ATOM 3027 C CA . SER A 1 420 ? 8.562 14.758 11.32 1 97.06 420 SER A CA 1
ATOM 3028 C C . SER A 1 420 ? 7.645 13.719 10.688 1 97.06 420 SER A C 1
ATOM 3030 O O . SER A 1 420 ? 7.316 12.711 11.312 1 97.06 420 SER A O 1
ATOM 3032 N N . ALA A 1 421 ? 7.23 13.953 9.5 1 97.94 421 ALA A N 1
ATOM 3033 C CA . ALA A 1 421 ? 6.402 12.977 8.789 1 97.94 421 ALA A CA 1
ATOM 3034 C C . ALA A 1 421 ? 7.238 12.141 7.828 1 97.94 421 ALA A C 1
ATOM 3036 O O . ALA A 1 421 ? 6.73 11.203 7.203 1 97.94 421 ALA A O 1
ATOM 3037 N N . ARG A 1 422 ? 8.516 12.5 7.746 1 96.5 422 ARG A N 1
ATOM 3038 C CA . ARG A 1 422 ? 9.406 11.734 6.891 1 96.5 422 ARG A CA 1
ATOM 3039 C C . ARG A 1 422 ? 9.461 10.273 7.328 1 96.5 422 ARG A C 1
ATOM 3041 O O . ARG A 1 422 ? 9.727 9.977 8.492 1 96.5 422 ARG A O 1
ATOM 3048 N N . SER A 1 423 ? 9.125 9.328 6.469 1 93.81 423 SER A N 1
ATOM 3049 C CA . SER A 1 423 ? 9.195 7.879 6.648 1 93.81 423 SER A CA 1
ATOM 3050 C C . SER A 1 423 ? 8.18 7.406 7.68 1 93.81 423 SER A C 1
ATOM 3052 O O . SER A 1 423 ? 8.234 6.262 8.133 1 93.81 423 SER A O 1
ATOM 3054 N N . ALA A 1 424 ? 7.293 8.32 8.117 1 98.12 424 ALA A N 1
ATOM 3055 C CA . ALA A 1 424 ? 6.234 7.879 9.016 1 98.12 424 ALA A CA 1
ATOM 3056 C C . ALA A 1 424 ? 5.27 6.93 8.312 1 98.12 424 ALA A C 1
ATOM 3058 O O . ALA A 1 424 ? 4.867 7.176 7.172 1 98.12 424 ALA A O 1
ATOM 3059 N N . ASN A 1 425 ? 4.977 5.84 9.023 1 98.5 425 ASN A N 1
ATOM 3060 C CA . ASN A 1 425 ? 4 4.914 8.453 1 98.5 425 ASN A CA 1
ATOM 3061 C C . ASN A 1 425 ? 2.824 4.688 9.398 1 98.5 425 ASN A C 1
ATOM 3063 O O . ASN A 1 425 ? 1.932 3.893 9.109 1 98.5 425 ASN A O 1
ATOM 3067 N N . ALA A 1 426 ? 2.834 5.445 10.539 1 98.81 426 ALA A N 1
ATOM 3068 C CA . ALA A 1 426 ? 1.713 5.348 11.469 1 98.81 426 ALA A CA 1
ATOM 3069 C C . ALA A 1 426 ? 1.586 6.613 12.312 1 98.81 426 ALA A C 1
ATOM 3071 O O . ALA A 1 426 ? 2.518 7.418 12.375 1 98.81 426 ALA A O 1
ATOM 3072 N N . LEU A 1 427 ? 0.407 6.82 12.859 1 98.88 427 LEU A N 1
ATOM 3073 C CA . LEU A 1 427 ? 0.11 7.836 13.859 1 98.88 427 LEU A CA 1
ATOM 3074 C C . LEU A 1 427 ? -0.257 7.195 15.195 1 98.88 427 LEU A C 1
ATOM 3076 O O . LEU A 1 427 ? -1.253 6.473 15.289 1 98.88 427 LEU A O 1
ATOM 3080 N N . LEU A 1 428 ? 0.524 7.438 16.219 1 98.75 428 LEU A N 1
ATOM 3081 C CA . LEU A 1 428 ? 0.168 6.984 17.562 1 98.75 428 LEU A CA 1
ATOM 3082 C C . LEU A 1 428 ? -0.986 7.805 18.125 1 98.75 428 LEU A C 1
ATOM 3084 O O . LEU A 1 428 ? -1.037 9.023 17.938 1 98.75 428 LEU A O 1
ATOM 3088 N N . GLU A 1 429 ? -1.85 7.152 18.797 1 98.44 429 GLU A N 1
ATOM 3089 C CA . GLU A 1 429 ? -2.943 7.82 19.5 1 98.44 429 GLU A CA 1
ATOM 3090 C C . GLU A 1 429 ? -2.625 7.992 20.984 1 98.44 429 GLU A C 1
ATOM 3092 O O . GLU A 1 429 ? -2.883 7.094 21.781 1 98.44 429 GLU A O 1
ATOM 3097 N N . LEU A 1 430 ? -2.172 9.156 21.344 1 98.31 430 LEU A N 1
ATOM 3098 C CA . LEU A 1 430 ? -1.746 9.469 22.719 1 98.31 430 LEU A CA 1
ATOM 3099 C C . LEU A 1 430 ? -2.828 10.242 23.453 1 98.31 430 LEU A C 1
ATOM 3101 O O . LEU A 1 430 ? -3.35 11.234 22.953 1 98.31 430 LEU A O 1
ATOM 3105 N N . PRO A 1 431 ? -3.148 9.82 24.641 1 97.12 431 PRO A N 1
ATOM 3106 C CA . PRO A 1 431 ? -4.223 10.484 25.375 1 97.12 431 PRO A CA 1
ATOM 3107 C C . PRO A 1 431 ? -3.832 11.867 25.875 1 97.12 431 PRO A C 1
ATOM 3109 O O . PRO A 1 431 ? -2.643 12.172 26 1 97.12 431 PRO A O 1
ATOM 3112 N N . CYS A 1 432 ? -4.801 12.719 26.062 1 97.44 432 CYS A N 1
ATOM 3113 C CA . CYS A 1 432 ? -4.637 14 26.734 1 97.44 432 CYS A CA 1
ATOM 3114 C C . CYS A 1 432 ? -4.395 13.789 28.234 1 97.44 432 CYS A C 1
ATOM 3116 O O . CYS A 1 432 ? -5.316 13.43 28.969 1 97.44 432 CYS A O 1
ATOM 3118 N N . ALA A 1 433 ? -3.189 14.008 28.625 1 96.94 433 ALA A N 1
ATOM 3119 C CA . ALA A 1 433 ? -2.828 13.812 30.031 1 96.94 433 ALA A CA 1
ATOM 3120 C C . ALA A 1 433 ? -1.502 14.492 30.359 1 96.94 433 ALA A C 1
ATOM 3122 O O . ALA A 1 433 ? -0.793 14.945 29.469 1 96.94 433 ALA A O 1
ATOM 3123 N N . GLU A 1 434 ? -1.224 14.586 31.625 1 96.38 434 GLU A N 1
ATOM 3124 C CA . GLU A 1 434 ? 0.094 15.016 32.094 1 96.38 434 GLU A CA 1
ATOM 3125 C C . GLU A 1 434 ? 1.041 13.828 32.219 1 96.38 434 GLU A C 1
ATOM 3127 O O . GLU A 1 434 ? 0.597 12.68 32.344 1 96.38 434 GLU A O 1
ATOM 3132 N N . GLY A 1 435 ? 2.291 14.125 32.062 1 96.06 435 GLY A N 1
ATOM 3133 C CA . GLY A 1 435 ? 3.27 13.094 32.375 1 96.06 435 GLY A CA 1
ATOM 3134 C C . GLY A 1 435 ? 3.879 12.484 31.109 1 96.06 435 GLY A C 1
ATOM 3135 O O . GLY A 1 435 ? 3.91 13.117 30.062 1 96.06 435 GLY A O 1
ATOM 3136 N N . THR A 1 436 ? 4.543 11.273 31.359 1 96.69 436 THR A N 1
ATOM 3137 C CA . THR A 1 436 ? 5.293 10.594 30.312 1 96.69 436 THR A CA 1
ATOM 3138 C C . THR A 1 436 ? 4.891 9.125 30.219 1 96.69 436 THR A C 1
ATOM 3140 O O . THR A 1 436 ? 4.715 8.461 31.25 1 96.69 436 THR A O 1
ATOM 3143 N N . LEU A 1 437 ? 4.629 8.656 29.031 1 95.56 437 LEU A N 1
ATOM 3144 C CA . LEU A 1 437 ? 4.516 7.219 28.812 1 95.56 437 LEU A CA 1
ATOM 3145 C C . LEU A 1 437 ? 5.898 6.574 28.734 1 95.56 437 LEU A C 1
ATOM 3147 O O . LEU A 1 437 ? 6.77 7.051 28 1 95.56 437 LEU A O 1
ATOM 3151 N N . ALA A 1 438 ? 6.066 5.535 29.422 1 94.19 438 ALA A N 1
ATOM 3152 C CA . ALA A 1 438 ? 7.367 4.875 29.5 1 94.19 438 ALA A CA 1
ATOM 3153 C C . ALA A 1 438 ? 7.652 4.086 28.219 1 94.19 438 ALA A C 1
ATOM 3155 O O . ALA A 1 438 ? 6.723 3.658 27.531 1 94.19 438 ALA A O 1
ATOM 3156 N N . ALA A 1 439 ? 8.953 3.916 27.922 1 93.69 439 ALA A N 1
ATOM 3157 C CA . ALA A 1 439 ? 9.336 2.967 26.891 1 93.69 439 ALA A CA 1
ATOM 3158 C C . ALA A 1 439 ? 8.742 1.588 27.156 1 93.69 439 ALA A C 1
ATOM 3160 O O . ALA A 1 439 ? 8.656 1.151 28.312 1 93.69 439 ALA A O 1
ATOM 3161 N N . GLY A 1 440 ? 8.281 0.949 26.031 1 91.5 440 GLY A N 1
ATOM 3162 C CA . GLY A 1 440 ? 7.711 -0.38 26.172 1 91.5 440 GLY A CA 1
ATOM 3163 C C . GLY A 1 440 ? 6.207 -0.366 26.359 1 91.5 440 GLY A C 1
ATOM 3164 O O . GLY A 1 440 ? 5.551 -1.404 26.25 1 91.5 440 GLY A O 1
ATOM 3165 N N . THR A 1 441 ? 5.629 0.824 26.609 1 92.56 441 THR A N 1
ATOM 3166 C CA . THR A 1 441 ? 4.188 0.942 26.781 1 92.56 441 THR A CA 1
ATOM 3167 C C . THR A 1 441 ? 3.469 0.626 25.469 1 92.56 441 THR A C 1
ATOM 3169 O O . THR A 1 441 ? 3.906 1.05 24.391 1 92.56 441 THR A O 1
ATOM 3172 N N . LEU A 1 442 ? 2.393 -0.168 25.547 1 93.81 442 LEU A N 1
ATOM 3173 C CA . LEU A 1 442 ? 1.55 -0.449 24.391 1 93.81 442 LEU A CA 1
ATOM 3174 C C . LEU A 1 442 ? 0.621 0.724 24.094 1 93.81 442 LEU A C 1
ATOM 3176 O O . LEU A 1 442 ? -0.093 1.194 24.984 1 93.81 442 LEU A O 1
ATOM 3180 N N . VAL A 1 443 ? 0.658 1.163 22.844 1 96.81 443 VAL A N 1
ATOM 3181 C CA . VAL A 1 443 ? -0.161 2.287 22.406 1 96.81 443 VAL A CA 1
ATOM 3182 C C . VAL A 1 443 ? -0.823 1.955 21.062 1 96.81 443 VAL A C 1
ATOM 3184 O O . VAL A 1 443 ? -0.273 1.196 20.266 1 96.81 443 VAL A O 1
ATOM 3187 N N . SER A 1 444 ? -2.016 2.457 20.906 1 97.75 444 SER A N 1
ATOM 3188 C CA . SER A 1 444 ? -2.686 2.279 19.625 1 97.75 444 SER A CA 1
ATOM 3189 C C . SER A 1 444 ? -2.033 3.127 18.547 1 97.75 444 SER A C 1
ATOM 3191 O O . SER A 1 444 ? -1.571 4.238 18.812 1 97.75 444 SER A O 1
ATOM 3193 N N . ALA A 1 445 ? -1.967 2.553 17.344 1 98.62 445 ALA A N 1
ATOM 3194 C CA . ALA A 1 445 ? -1.357 3.201 16.188 1 98.62 445 ALA A CA 1
ATOM 3195 C C . ALA A 1 445 ? -2.234 3.043 14.945 1 98.62 445 ALA A C 1
ATOM 3197 O O . ALA A 1 445 ? -2.701 1.941 14.641 1 98.62 445 ALA A O 1
ATOM 3198 N N . LEU A 1 446 ? -2.48 4.145 14.234 1 98.75 446 LEU A N 1
ATOM 3199 C CA . LEU A 1 446 ? -3.189 4.129 12.961 1 98.75 446 LEU A CA 1
ATOM 3200 C C . LEU A 1 446 ? -2.213 4.012 11.797 1 98.75 446 LEU A C 1
ATOM 3202 O O . LEU A 1 446 ? -1.281 4.812 11.68 1 98.75 446 LEU A O 1
ATOM 3206 N N . LEU A 1 447 ? -2.447 2.998 10.938 1 98.75 447 LEU A N 1
ATOM 3207 C CA . LEU A 1 447 ? -1.589 2.82 9.773 1 98.75 447 LEU A CA 1
ATOM 3208 C C . LEU A 1 447 ? -1.88 3.881 8.719 1 98.75 447 LEU A C 1
ATOM 3210 O O . LEU A 1 447 ? -3.031 4.062 8.312 1 98.75 447 LEU A O 1
ATOM 3214 N N . ILE A 1 448 ? -0.789 4.562 8.258 1 98.69 448 ILE A N 1
ATOM 3215 C CA . ILE A 1 448 ? -1.014 5.598 7.25 1 98.69 448 ILE A CA 1
ATOM 3216 C C . ILE A 1 448 ? -0.166 5.305 6.012 1 98.69 448 ILE A C 1
ATOM 3218 O O . ILE A 1 448 ? -0.17 6.082 5.055 1 98.69 448 ILE A O 1
ATOM 3222 N N . ASP A 1 449 ? 0.583 4.254 6.023 1 97.5 449 ASP A N 1
ATOM 3223 C CA . ASP A 1 449 ? 1.36 3.791 4.879 1 97.5 449 ASP A CA 1
ATOM 3224 C C . ASP A 1 449 ? 1.472 2.27 4.871 1 97.5 449 ASP A C 1
ATOM 3226 O O . ASP A 1 449 ? 1.102 1.608 5.844 1 97.5 449 ASP A O 1
ATOM 3230 N N . ASP A 1 450 ? 1.913 1.724 3.691 1 97 450 ASP A N 1
ATOM 3231 C CA . ASP A 1 450 ? 2.082 0.289 3.479 1 97 450 ASP A CA 1
ATOM 3232 C C . ASP A 1 450 ? 3.238 -0.257 4.316 1 97 450 ASP A C 1
ATOM 3234 O O . ASP A 1 450 ? 4.383 0.168 4.152 1 97 450 ASP A O 1
ATOM 3238 N N . LEU A 1 451 ? 2.98 -1.247 5.195 1 97.88 451 LEU A N 1
ATOM 3239 C CA . LEU A 1 451 ? 4.008 -1.831 6.051 1 97.88 451 LEU A CA 1
ATOM 3240 C C . LEU A 1 451 ? 4.926 -2.748 5.25 1 97.88 451 LEU A C 1
ATOM 3242 O O . LEU A 1 451 ? 5.934 -3.232 5.77 1 97.88 451 LEU A O 1
ATOM 3246 N N . GLY A 1 452 ? 4.621 -2.965 3.988 1 96.69 452 GLY A N 1
ATOM 3247 C CA . GLY A 1 452 ? 5.504 -3.711 3.104 1 96.69 452 GLY A CA 1
ATOM 3248 C C . GLY A 1 452 ? 6.824 -3.008 2.844 1 96.69 452 GLY A C 1
ATOM 3249 O O . GLY A 1 452 ? 7.746 -3.598 2.277 1 96.69 452 GLY A O 1
ATOM 3250 N N . GLY A 1 453 ? 6.957 -1.775 3.264 1 95.69 453 GLY A N 1
ATOM 3251 C CA . GLY A 1 453 ? 8.188 -1.017 3.137 1 95.69 453 GLY A CA 1
ATOM 3252 C C . GLY A 1 453 ? 8.773 -0.602 4.473 1 95.69 453 GLY A C 1
ATOM 3253 O O . GLY A 1 453 ? 9.672 0.244 4.527 1 95.69 453 GLY A O 1
ATOM 3254 N N . MET A 1 454 ? 8.258 -1.137 5.613 1 96.94 454 MET A N 1
ATOM 3255 C CA . MET A 1 454 ? 8.766 -0.742 6.926 1 96.94 454 MET A CA 1
ATOM 3256 C C . MET A 1 454 ? 10.227 -1.144 7.09 1 96.94 454 MET A C 1
ATOM 3258 O O . MET A 1 454 ? 10.711 -2.041 6.395 1 96.94 454 MET A O 1
ATOM 3262 N N . PRO A 1 455 ? 10.953 -0.526 7.996 1 95.31 455 PRO A N 1
ATOM 3263 C CA . PRO A 1 455 ? 12.359 -0.861 8.195 1 95.31 455 PRO A CA 1
ATOM 3264 C C . PRO A 1 455 ? 12.57 -2.312 8.625 1 95.31 455 PRO A C 1
ATOM 3266 O O . PRO A 1 455 ? 11.719 -2.883 9.32 1 95.31 455 PRO A O 1
ATOM 3269 N N . VAL A 1 456 ? 13.641 -2.826 8.172 1 93.81 456 VAL A N 1
ATOM 3270 C CA . VAL A 1 456 ? 14.047 -4.176 8.547 1 93.81 456 VAL A CA 1
ATOM 3271 C C . VAL A 1 456 ? 15.023 -4.117 9.719 1 93.81 456 VAL A C 1
ATOM 3273 O O . VAL A 1 456 ? 16.016 -3.391 9.672 1 93.81 456 VAL A O 1
ATOM 3276 N N . PRO A 1 457 ? 14.719 -4.828 10.734 1 90.56 457 PRO A N 1
ATOM 3277 C CA . PRO A 1 457 ? 15.656 -4.812 11.859 1 90.56 457 PRO A CA 1
ATOM 3278 C C . PRO A 1 457 ? 16.984 -5.473 11.523 1 90.56 457 PRO A C 1
ATOM 3280 O O . PRO A 1 457 ? 17.062 -6.281 10.594 1 90.56 457 PRO A O 1
ATOM 3283 N N . GLU A 1 458 ? 17.953 -5.094 12.305 1 86.38 458 GLU A N 1
ATOM 3284 C CA . GLU A 1 458 ? 19.25 -5.746 12.156 1 86.38 458 GLU A CA 1
ATOM 3285 C C . GLU A 1 458 ? 19.141 -7.254 12.359 1 86.38 458 GLU A C 1
ATOM 3287 O O . GLU A 1 458 ? 18.484 -7.711 13.305 1 86.38 458 GLU A O 1
ATOM 3292 N N . GLY A 1 459 ? 19.656 -8.016 11.586 1 86.62 459 GLY A N 1
ATOM 3293 C CA . GLY A 1 459 ? 19.609 -9.469 11.664 1 86.62 459 GLY A CA 1
ATOM 3294 C C . GLY A 1 459 ? 18.375 -10.055 11.016 1 86.62 459 GLY A C 1
ATOM 3295 O O . GLY A 1 459 ? 18.25 -11.273 10.867 1 86.62 459 GLY A O 1
ATOM 3296 N N . GLY A 1 460 ? 17.484 -9.203 10.68 1 89.44 460 GLY A N 1
ATOM 3297 C CA . GLY A 1 460 ? 16.281 -9.664 10 1 89.44 460 GLY A CA 1
ATOM 3298 C C . GLY A 1 460 ? 15.289 -10.305 10.938 1 89.44 460 GLY A C 1
ATOM 3299 O O . GLY A 1 460 ? 15.414 -10.211 12.164 1 89.44 460 GLY A O 1
ATOM 3300 N N . VAL A 1 461 ? 14.195 -10.742 10.469 1 92.31 461 VAL A N 1
ATOM 3301 C CA . VAL A 1 461 ? 13.148 -11.461 11.188 1 92.31 461 VAL A CA 1
ATOM 3302 C C . VAL A 1 461 ? 13.281 -12.961 10.93 1 92.31 461 VAL A C 1
ATOM 3304 O O . VAL A 1 461 ? 13.422 -13.383 9.781 1 92.31 461 VAL A O 1
ATOM 3307 N N . PRO A 1 462 ? 13.266 -13.789 11.969 1 93.19 462 PRO A N 1
ATOM 3308 C CA . PRO A 1 462 ? 13.422 -15.227 11.766 1 93.19 462 PRO A CA 1
ATOM 3309 C C . PRO A 1 462 ? 12.234 -15.852 11.047 1 93.19 462 PRO A C 1
ATOM 3311 O O . PRO A 1 462 ? 11.141 -15.273 11.031 1 93.19 462 PRO A O 1
ATOM 3314 N N . THR A 1 463 ? 12.469 -17.016 10.414 1 95.38 463 THR A N 1
ATOM 3315 C CA . THR A 1 463 ? 11.406 -17.797 9.797 1 95.38 463 THR A CA 1
ATOM 3316 C C . THR A 1 463 ? 10.836 -18.812 10.789 1 95.38 463 THR A C 1
ATOM 3318 O O . THR A 1 463 ? 11.367 -18.969 11.883 1 95.38 463 THR A O 1
ATOM 3321 N N . THR A 1 464 ? 9.773 -19.406 10.422 1 94.81 464 THR A N 1
ATOM 3322 C CA . THR A 1 464 ? 9.242 -20.531 11.188 1 94.81 464 THR A CA 1
ATOM 3323 C C . THR A 1 464 ? 10.312 -21.609 11.391 1 94.81 464 THR A C 1
ATOM 3325 O O . THR A 1 464 ? 11.031 -21.953 10.453 1 94.81 464 THR A O 1
ATOM 3328 N N . PRO A 1 465 ? 10.445 -22.109 12.648 1 91 465 PRO A N 1
ATOM 3329 C CA . PRO A 1 465 ? 11.43 -23.172 12.867 1 91 465 PRO A CA 1
ATOM 3330 C C . PRO A 1 465 ? 11.266 -24.328 11.883 1 91 465 PRO A C 1
ATOM 3332 O O . PRO A 1 465 ? 10.148 -24.812 11.68 1 91 465 PRO A O 1
ATOM 3335 N N . GLY A 1 466 ? 12.352 -24.734 11.258 1 90.25 466 GLY A N 1
ATOM 3336 C CA . GLY A 1 466 ? 12.344 -25.844 10.32 1 90.25 466 GLY A CA 1
ATOM 3337 C C . GLY A 1 466 ? 12.133 -25.406 8.883 1 90.25 466 GLY A C 1
ATOM 3338 O O . GLY A 1 466 ? 12.25 -26.219 7.965 1 90.25 466 GLY A O 1
ATOM 3339 N N . PHE A 1 467 ? 11.805 -24.203 8.688 1 92.44 467 PHE A N 1
ATOM 3340 C CA . PHE A 1 467 ? 11.633 -23.703 7.328 1 92.44 467 PHE A CA 1
ATOM 3341 C C . PHE A 1 467 ? 12.977 -23.406 6.684 1 92.44 467 PHE A C 1
ATOM 3343 O O . PHE A 1 467 ? 13.859 -22.812 7.312 1 92.44 467 PHE A O 1
ATOM 3350 N N . MET B 1 1 ? 12.977 -39.312 -17.859 1 38.81 1 MET B N 1
ATOM 3351 C CA . MET B 1 1 ? 14.234 -38.688 -17.484 1 38.81 1 MET B CA 1
ATOM 3352 C C . MET B 1 1 ? 13.992 -37.5 -16.562 1 38.81 1 MET B C 1
ATOM 3354 O O . MET B 1 1 ? 13.016 -36.75 -16.734 1 38.81 1 MET B O 1
ATOM 3358 N N . GLY B 1 2 ? 14.477 -37.594 -15.297 1 51.59 2 GLY B N 1
ATOM 3359 C CA . GLY B 1 2 ? 14.336 -36.562 -14.281 1 51.59 2 GLY B CA 1
ATOM 3360 C C . GLY B 1 2 ? 14.75 -35.188 -14.766 1 51.59 2 GLY B C 1
ATOM 3361 O O . GLY B 1 2 ? 15.305 -35.031 -15.859 1 51.59 2 GLY B O 1
ATOM 3362 N N . SER B 1 3 ? 14.211 -34.156 -14.273 1 63.97 3 SER B N 1
ATOM 3363 C CA . SER B 1 3 ? 14.562 -32.781 -14.625 1 63.97 3 SER B CA 1
ATOM 3364 C C . SER B 1 3 ? 16.078 -32.594 -14.648 1 63.97 3 SER B C 1
ATOM 3366 O O . SER B 1 3 ? 16.797 -33.156 -13.828 1 63.97 3 SER B O 1
ATOM 3368 N N . ALA B 1 4 ? 16.641 -32 -15.742 1 74.19 4 ALA B N 1
ATOM 3369 C CA . ALA B 1 4 ? 18.062 -31.703 -15.93 1 74.19 4 ALA B CA 1
ATOM 3370 C C . ALA B 1 4 ? 18.547 -30.672 -14.914 1 74.19 4 ALA B C 1
ATOM 3372 O O . ALA B 1 4 ? 19.75 -30.5 -14.719 1 74.19 4 ALA B O 1
ATOM 3373 N N . TYR B 1 5 ? 17.594 -30.172 -14.133 1 84.88 5 TYR B N 1
ATOM 3374 C CA . TYR B 1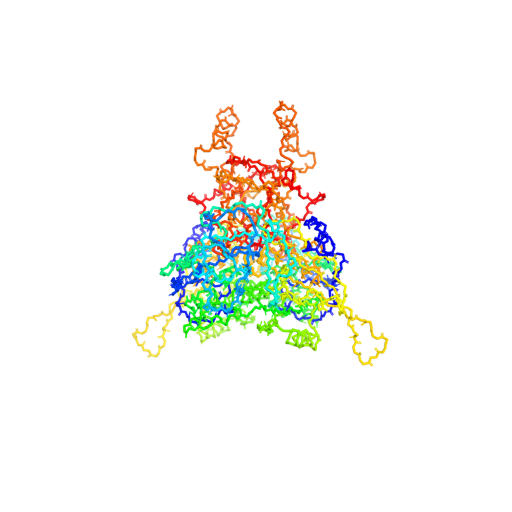 5 ? 18 -29.094 -13.234 1 84.88 5 TYR B CA 1
ATOM 3375 C C . TYR B 1 5 ? 17.969 -29.562 -11.781 1 84.88 5 TYR B C 1
ATOM 3377 O O . TYR B 1 5 ? 17.016 -30.234 -11.367 1 84.88 5 TYR B O 1
ATOM 3385 N N . LYS B 1 6 ? 18.969 -29.188 -11.133 1 91.06 6 LYS B N 1
ATOM 3386 C CA . LYS B 1 6 ? 19.016 -29.453 -9.695 1 91.06 6 LYS B CA 1
ATOM 3387 C C . LYS B 1 6 ? 17.953 -28.641 -8.961 1 91.06 6 LYS B C 1
ATOM 3389 O O . LYS B 1 6 ? 17.719 -27.469 -9.273 1 91.06 6 LYS B O 1
ATOM 3394 N N . MET B 1 7 ? 17.328 -29.281 -8.078 1 94.56 7 MET B N 1
ATOM 3395 C CA . MET B 1 7 ? 16.359 -28.578 -7.242 1 94.56 7 MET B CA 1
ATOM 3396 C C . MET B 1 7 ? 17.047 -27.812 -6.129 1 94.56 7 MET B C 1
ATOM 3398 O O . MET B 1 7 ? 17.828 -28.375 -5.355 1 94.56 7 MET B O 1
ATOM 3402 N N . ILE B 1 8 ? 16.812 -26.516 -6.031 1 97.06 8 ILE B N 1
ATOM 3403 C CA . ILE B 1 8 ? 17.469 -25.703 -5.016 1 97.06 8 ILE B CA 1
ATOM 3404 C C . ILE B 1 8 ? 16.438 -25.156 -4.035 1 97.06 8 ILE B C 1
ATOM 3406 O O . ILE B 1 8 ? 15.266 -25.016 -4.375 1 97.06 8 ILE B O 1
ATOM 3410 N N . PRO B 1 9 ? 16.844 -24.828 -2.807 1 96.88 9 PRO B N 1
ATOM 3411 C CA . PRO B 1 9 ? 15.93 -24.219 -1.84 1 96.88 9 PRO B CA 1
ATOM 3412 C C . PRO B 1 9 ? 15.523 -22.797 -2.225 1 96.88 9 PRO B C 1
ATOM 3414 O O . PRO B 1 9 ? 16.297 -22.078 -2.859 1 96.88 9 PRO B O 1
ATOM 3417 N N . ILE B 1 10 ? 14.398 -22.406 -1.798 1 96.81 10 ILE B N 1
ATOM 3418 C CA . ILE B 1 10 ? 13.828 -21.125 -2.197 1 96.81 10 ILE B CA 1
ATOM 3419 C C . ILE B 1 10 ? 14.719 -19.984 -1.698 1 96.81 10 ILE B C 1
ATOM 3421 O O . ILE B 1 10 ? 14.961 -19.016 -2.422 1 96.81 10 ILE B O 1
ATOM 3425 N N . PRO B 1 11 ? 15.328 -20 -0.446 1 96.06 11 PRO B N 1
ATOM 3426 C CA . PRO B 1 11 ? 16.219 -18.906 -0.057 1 96.06 11 PRO B CA 1
ATOM 3427 C C . PRO B 1 11 ? 17.422 -18.766 -0.99 1 96.06 11 PRO B C 1
ATOM 3429 O O . PRO B 1 11 ? 17.859 -17.656 -1.279 1 96.06 11 PRO B O 1
ATOM 3432 N N . GLU B 1 12 ? 17.891 -19.859 -1.44 1 97.69 12 GLU B N 1
ATOM 3433 C CA . GLU B 1 12 ? 19 -19.844 -2.398 1 97.69 12 GLU B CA 1
ATOM 3434 C C . GLU B 1 12 ? 18.562 -19.234 -3.727 1 97.69 12 GLU B C 1
ATOM 3436 O O . GLU B 1 12 ? 19.281 -18.422 -4.32 1 97.69 12 GLU B O 1
ATOM 3441 N N . ALA B 1 13 ? 17.406 -19.641 -4.219 1 98.44 13 ALA B N 1
ATOM 3442 C CA . ALA B 1 13 ? 16.859 -19.062 -5.449 1 98.44 13 ALA B CA 1
ATOM 3443 C C . ALA B 1 13 ? 16.719 -17.547 -5.34 1 98.44 13 ALA B C 1
ATOM 3445 O O . ALA B 1 13 ? 17.125 -16.828 -6.254 1 98.44 13 ALA B O 1
ATOM 3446 N N . GLN B 1 14 ? 16.234 -17.078 -4.23 1 98.38 14 GLN B N 1
ATOM 3447 C CA . GLN B 1 14 ? 16.062 -15.656 -3.994 1 98.38 14 GLN B CA 1
ATOM 3448 C C . GLN B 1 14 ? 17.406 -14.93 -3.994 1 98.38 14 GLN B C 1
ATOM 3450 O O . GLN B 1 14 ? 17.531 -13.852 -4.57 1 98.38 14 GLN B O 1
ATOM 3455 N N . ALA B 1 15 ? 18.375 -15.523 -3.371 1 98.38 15 ALA B N 1
ATOM 3456 C CA . ALA B 1 15 ? 19.719 -14.938 -3.318 1 98.38 15 ALA B CA 1
ATOM 3457 C C . ALA B 1 15 ? 20.312 -14.836 -4.715 1 98.38 15 ALA B C 1
ATOM 3459 O O . ALA B 1 15 ? 20.938 -13.82 -5.055 1 98.38 15 ALA B O 1
ATOM 3460 N N . ILE B 1 16 ? 20.141 -15.867 -5.484 1 98.69 16 ILE B N 1
ATOM 3461 C CA . ILE B 1 16 ? 20.656 -15.891 -6.844 1 98.69 16 ILE B CA 1
ATOM 3462 C C . ILE B 1 16 ? 20.031 -14.773 -7.664 1 98.69 16 ILE B C 1
ATOM 3464 O O . ILE B 1 16 ? 20.719 -14.031 -8.359 1 98.69 16 ILE B O 1
ATOM 3468 N N . VAL B 1 17 ? 18.75 -14.625 -7.598 1 98.88 17 VAL B N 1
ATOM 3469 C CA . VAL B 1 17 ? 18.016 -13.602 -8.352 1 98.88 17 VAL B CA 1
ATOM 3470 C C . VAL B 1 17 ? 18.531 -12.219 -7.961 1 98.88 17 VAL B C 1
ATOM 3472 O O . VAL B 1 1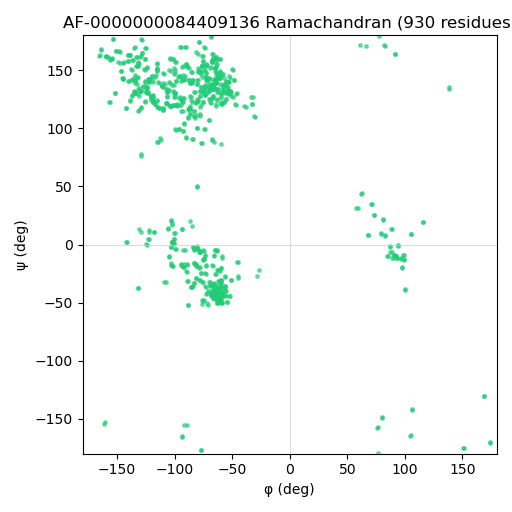7 ? 18.875 -11.406 -8.828 1 98.88 17 VAL B O 1
ATOM 3475 N N . LEU B 1 18 ? 18.609 -11.969 -6.637 1 98.62 18 LEU B N 1
ATOM 3476 C CA . LEU B 1 18 ? 19.016 -10.648 -6.164 1 98.62 18 LEU B CA 1
ATOM 3477 C C . LEU B 1 18 ? 20.469 -10.359 -6.531 1 98.62 18 LEU B C 1
ATOM 3479 O O . LEU B 1 18 ? 20.812 -9.219 -6.852 1 98.62 18 LEU B O 1
ATOM 3483 N N . ALA B 1 19 ? 21.297 -11.398 -6.484 1 98.44 19 ALA B N 1
ATOM 3484 C CA . ALA B 1 19 ? 22.703 -11.227 -6.84 1 98.44 19 ALA B CA 1
ATOM 3485 C C . ALA B 1 19 ? 22.859 -10.852 -8.312 1 98.44 19 ALA B C 1
ATOM 3487 O O . ALA B 1 19 ? 23.828 -10.18 -8.688 1 98.44 19 ALA B O 1
ATOM 3488 N N . ASN B 1 20 ? 21.891 -11.219 -9.125 1 98.38 20 ASN B N 1
ATOM 3489 C CA . ASN B 1 20 ? 21.969 -10.961 -10.562 1 98.38 20 ASN B CA 1
ATOM 3490 C C . ASN B 1 20 ? 21.141 -9.742 -10.953 1 98.38 20 ASN B C 1
ATOM 3492 O O . ASN B 1 20 ? 20.969 -9.461 -12.141 1 98.38 20 ASN B O 1
ATOM 3496 N N . THR B 1 21 ? 20.594 -9.07 -10.008 1 98.31 21 THR B N 1
ATOM 3497 C CA . THR B 1 21 ? 19.766 -7.898 -10.266 1 98.31 21 THR B CA 1
ATOM 3498 C C . THR B 1 21 ? 20.516 -6.621 -9.906 1 98.31 21 THR B C 1
ATOM 3500 O O . THR B 1 21 ? 21.094 -6.512 -8.82 1 98.31 21 THR B O 1
ATOM 3503 N N . ARG B 1 22 ? 20.484 -5.699 -10.781 1 96.31 22 ARG B N 1
ATOM 3504 C CA . ARG B 1 22 ? 21.125 -4.414 -10.539 1 96.31 22 ARG B CA 1
ATOM 3505 C C . ARG B 1 22 ? 20.125 -3.275 -10.578 1 96.31 22 ARG B C 1
ATOM 3507 O O . ARG B 1 22 ? 19.172 -3.301 -11.375 1 96.31 22 ARG B O 1
ATOM 3514 N N . PRO B 1 23 ? 20.359 -2.26 -9.734 1 97.25 23 PRO B N 1
ATOM 3515 C CA . PRO B 1 23 ? 19.484 -1.087 -9.828 1 97.25 23 PRO B CA 1
ATOM 3516 C C . PRO B 1 23 ? 19.578 -0.397 -11.188 1 97.25 23 PRO B C 1
ATOM 3518 O O . PRO B 1 23 ? 20.641 -0.384 -11.812 1 97.25 23 PRO B O 1
ATOM 3521 N N . LEU B 1 24 ? 18.5 0.118 -11.602 1 97.25 24 LEU B N 1
ATOM 3522 C CA . LEU B 1 24 ? 18.484 0.887 -12.836 1 97.25 24 LEU B CA 1
ATOM 3523 C C . LEU B 1 24 ? 19.109 2.268 -12.625 1 97.25 24 LEU B C 1
ATOM 3525 O O . LEU B 1 24 ? 19.234 2.723 -11.492 1 97.25 24 LEU B O 1
ATOM 3529 N N . GLY B 1 25 ? 19.469 2.883 -13.695 1 96.31 25 GLY B N 1
ATOM 3530 C CA . GLY B 1 25 ? 20.062 4.207 -13.641 1 96.31 25 GLY B CA 1
ATOM 3531 C C . GLY B 1 25 ? 19.094 5.285 -13.203 1 96.31 25 GLY B C 1
ATOM 3532 O O . GLY B 1 25 ? 17.922 5 -12.93 1 96.31 25 GLY B O 1
ATOM 3533 N N . ALA B 1 26 ? 19.562 6.469 -13.125 1 97.94 26 ALA B N 1
ATOM 3534 C CA . ALA B 1 26 ? 18.766 7.59 -12.625 1 97.94 26 ALA B CA 1
ATOM 3535 C C . ALA B 1 26 ? 18.141 8.375 -13.781 1 97.94 26 ALA B C 1
ATOM 3537 O O . ALA B 1 26 ? 18.719 8.469 -14.859 1 97.94 26 ALA B O 1
ATOM 3538 N N . VAL B 1 27 ? 16.984 8.852 -13.555 1 98.44 27 VAL B N 1
ATOM 3539 C CA . VAL B 1 27 ? 16.297 9.75 -14.477 1 98.44 27 VAL B CA 1
ATOM 3540 C C . VAL B 1 27 ? 15.797 10.977 -13.719 1 98.44 27 VAL B C 1
ATOM 3542 O O . VAL B 1 27 ? 15.695 10.961 -12.484 1 98.44 27 VAL B O 1
ATOM 3545 N N . THR B 1 28 ? 15.484 12.07 -14.422 1 98.69 28 THR B N 1
ATOM 3546 C CA . THR B 1 28 ? 14.945 13.289 -13.828 1 98.69 28 THR B CA 1
ATOM 3547 C C . THR B 1 28 ? 13.43 13.352 -14 1 98.69 28 THR B C 1
ATOM 3549 O O . THR B 1 28 ? 12.914 13.148 -15.102 1 98.69 28 THR B O 1
ATOM 3552 N N . VAL B 1 29 ? 12.781 13.539 -12.93 1 98.56 29 VAL B N 1
ATOM 3553 C CA . VAL B 1 29 ? 11.328 13.664 -12.984 1 98.56 29 VAL B CA 1
ATOM 3554 C C . VAL B 1 29 ? 10.883 14.867 -12.148 1 98.56 29 VAL B C 1
ATOM 3556 O O . VAL B 1 29 ? 11.648 15.383 -11.328 1 98.56 29 VAL B O 1
ATOM 3559 N N . GLY B 1 30 ? 9.656 15.336 -12.406 1 98 30 GLY B N 1
ATOM 3560 C CA . GLY B 1 30 ? 9.055 16.344 -11.547 1 98 30 GLY B CA 1
ATOM 3561 C C . GLY B 1 30 ? 8.531 15.781 -10.242 1 98 30 GLY B C 1
ATOM 3562 O O . GLY B 1 30 ? 8.641 14.586 -9.984 1 98 30 GLY B O 1
ATOM 3563 N N . LEU B 1 31 ? 7.914 16.625 -9.438 1 96.5 31 LEU B N 1
ATOM 3564 C CA . LEU B 1 31 ? 7.438 16.266 -8.109 1 96.5 31 LEU B CA 1
ATOM 3565 C C . LEU B 1 31 ? 6.367 15.18 -8.188 1 96.5 31 LEU B C 1
ATOM 3567 O O . LEU B 1 31 ? 6.441 14.18 -7.469 1 96.5 31 LEU B O 1
ATOM 3571 N N . ALA B 1 32 ? 5.438 15.391 -9.047 1 95.56 32 ALA B N 1
ATOM 3572 C CA . ALA B 1 32 ? 4.348 14.43 -9.172 1 95.56 32 ALA B CA 1
ATOM 3573 C C . ALA B 1 32 ? 4.859 13.07 -9.641 1 95.56 32 ALA B C 1
ATOM 3575 O O . ALA B 1 32 ? 4.414 12.023 -9.148 1 95.56 32 ALA B O 1
ATOM 3576 N N . GLY B 1 33 ? 5.816 13.125 -10.539 1 97 33 GLY B N 1
ATOM 3577 C CA . GLY B 1 33 ? 6.367 11.898 -11.094 1 97 33 GLY B CA 1
ATOM 3578 C C . GLY B 1 33 ? 7.266 11.148 -10.125 1 97 33 GLY B C 1
ATOM 3579 O O . GLY B 1 33 ? 7.613 9.992 -10.359 1 97 33 GLY B O 1
ATOM 3580 N N . ALA B 1 34 ? 7.609 11.75 -8.992 1 98.19 34 ALA B N 1
ATOM 3581 C CA . ALA B 1 34 ? 8.547 11.156 -8.039 1 98.19 34 ALA B CA 1
ATOM 3582 C C . ALA B 1 34 ? 7.812 10.273 -7.031 1 98.19 34 ALA B C 1
ATOM 3584 O O . ALA B 1 34 ? 8.438 9.461 -6.34 1 98.19 34 ALA B O 1
ATOM 3585 N N . LEU B 1 35 ? 6.488 10.461 -6.934 1 97.75 35 LEU B N 1
ATOM 3586 C CA . LEU B 1 35 ? 5.715 9.727 -5.938 1 97.75 35 LEU B CA 1
ATOM 3587 C C . LEU B 1 35 ? 5.891 8.219 -6.117 1 97.75 35 LEU B C 1
ATOM 3589 O O . LEU B 1 35 ? 5.672 7.688 -7.207 1 97.75 35 LEU B O 1
ATOM 3593 N N . GLY B 1 36 ? 6.352 7.562 -5.059 1 97 36 GLY B N 1
ATOM 3594 C CA . GLY B 1 36 ? 6.496 6.117 -5.047 1 97 36 GLY B CA 1
ATOM 3595 C C . GLY B 1 36 ? 7.863 5.648 -5.516 1 97 36 GLY B C 1
ATOM 3596 O O . GLY B 1 36 ? 8.188 4.465 -5.406 1 97 36 GLY B O 1
ATOM 3597 N N . ARG B 1 37 ? 8.664 6.547 -6.035 1 98.38 37 ARG B N 1
ATOM 3598 C CA . ARG B 1 37 ? 9.977 6.18 -6.562 1 98.38 37 ARG B CA 1
ATOM 3599 C C . ARG B 1 37 ? 11.062 6.379 -5.516 1 98.38 37 ARG B C 1
ATOM 3601 O O . ARG B 1 37 ? 10.805 6.941 -4.445 1 98.38 37 ARG B O 1
ATOM 3608 N N . VAL B 1 38 ? 12.281 5.879 -5.801 1 98.62 38 VAL B N 1
ATOM 3609 C CA . VAL B 1 38 ? 13.406 5.973 -4.879 1 98.62 38 VAL B CA 1
ATOM 3610 C C . VAL B 1 38 ? 14.398 7.016 -5.379 1 98.62 38 VAL B C 1
ATOM 3612 O O . VAL B 1 38 ? 14.781 7.008 -6.555 1 98.62 38 VAL B O 1
ATOM 3615 N N . LEU B 1 39 ? 14.812 7.91 -4.508 1 98.69 39 LEU B N 1
ATOM 3616 C CA . LEU B 1 39 ? 15.773 8.945 -4.875 1 98.69 39 LEU B CA 1
ATOM 3617 C C . LEU B 1 39 ? 17.125 8.336 -5.215 1 98.69 39 LEU B C 1
ATOM 3619 O O . LEU B 1 39 ? 17.609 7.449 -4.5 1 98.69 39 LEU B O 1
ATOM 3623 N N . ALA B 1 40 ? 17.734 8.766 -6.289 1 98.56 40 ALA B N 1
ATOM 3624 C CA . ALA B 1 40 ? 19.078 8.352 -6.676 1 98.56 40 ALA B CA 1
ATOM 3625 C C . ALA B 1 40 ? 20.125 9.328 -6.16 1 98.56 40 ALA B C 1
ATOM 3627 O O . ALA B 1 40 ? 21.312 9 -6.109 1 98.56 40 ALA B O 1
ATOM 3628 N N . LYS B 1 41 ? 19.688 10.516 -5.805 1 98.44 41 LYS B N 1
ATOM 3629 C CA . LYS B 1 41 ? 20.531 11.57 -5.27 1 98.44 41 LYS B CA 1
ATOM 3630 C C . LYS B 1 41 ? 19.875 12.266 -4.086 1 98.44 41 LYS B C 1
ATOM 3632 O O . LYS B 1 41 ? 18.656 12.5 -4.098 1 98.44 41 LYS B O 1
ATOM 3637 N N . GLU B 1 42 ? 20.656 12.602 -3.094 1 98.5 42 GLU B N 1
ATOM 3638 C CA . GLU B 1 42 ? 20.125 13.312 -1.934 1 98.5 42 GLU B CA 1
ATOM 3639 C C . GLU B 1 42 ? 19.641 14.711 -2.312 1 98.5 42 GLU B C 1
ATOM 3641 O O . GLU B 1 42 ? 20.031 15.242 -3.355 1 98.5 42 GLU B O 1
ATOM 3646 N N . VAL B 1 43 ? 18.828 15.305 -1.528 1 98.62 43 VAL B N 1
ATOM 3647 C CA . VAL B 1 43 ? 18.297 16.641 -1.736 1 98.62 43 VAL B CA 1
ATOM 3648 C C . VAL B 1 43 ? 18.672 17.547 -0.556 1 98.62 43 VAL B C 1
ATOM 3650 O O . VAL B 1 43 ? 18.422 17.188 0.6 1 98.62 43 VAL B O 1
ATOM 3653 N N . LEU B 1 44 ? 19.266 18.625 -0.828 1 98.12 44 LEU B N 1
ATOM 3654 C CA . LEU B 1 44 ? 19.688 19.594 0.176 1 98.12 44 LEU B CA 1
ATOM 3655 C C . LEU B 1 44 ? 18.734 20.797 0.209 1 98.12 44 LEU B C 1
ATOM 3657 O O . LEU B 1 44 ? 18.141 21.141 -0.812 1 98.12 44 LEU B O 1
ATOM 3661 N N . ALA B 1 45 ? 18.594 21.375 1.333 1 97.75 45 ALA B N 1
ATOM 3662 C CA . ALA B 1 45 ? 17.781 22.578 1.464 1 97.75 45 ALA B CA 1
ATOM 3663 C C . ALA B 1 45 ? 18.562 23.812 1.031 1 97.75 45 ALA B C 1
ATOM 3665 O O . ALA B 1 45 ? 19.609 24.125 1.609 1 97.75 45 ALA B O 1
ATOM 3666 N N . PRO B 1 46 ? 18.078 24.516 0.094 1 96.19 46 PRO B N 1
ATOM 3667 C CA . PRO B 1 46 ? 18.797 25.719 -0.345 1 96.19 46 PRO B CA 1
ATOM 3668 C C . PRO B 1 46 ? 18.609 26.906 0.598 1 96.19 46 PRO B C 1
ATOM 3670 O O . PRO B 1 46 ? 19.359 27.875 0.544 1 96.19 46 PRO B O 1
ATOM 3673 N N . ASP B 1 47 ? 17.578 26.875 1.412 1 95 47 ASP B N 1
ATOM 3674 C CA . ASP B 1 47 ? 17.25 27.953 2.357 1 95 47 ASP B CA 1
ATOM 3675 C C . ASP B 1 47 ? 16.766 27.375 3.686 1 95 47 ASP B C 1
ATOM 3677 O O . ASP B 1 47 ? 16.406 26.188 3.766 1 95 47 ASP B O 1
ATOM 3681 N N . SER B 1 48 ? 16.797 28.234 4.652 1 95.94 48 SER B N 1
ATOM 3682 C CA . SER B 1 48 ? 16.281 27.844 5.961 1 95.94 48 SER B CA 1
ATOM 3683 C C . SER B 1 48 ? 14.766 27.922 6 1 95.94 48 SER B C 1
ATOM 3685 O O . SER B 1 48 ? 14.156 28.703 5.258 1 95.94 48 SER B O 1
ATOM 3687 N N . LEU B 1 49 ? 14.172 27.094 6.836 1 95.69 49 LEU B N 1
ATOM 3688 C CA . LEU B 1 49 ? 12.742 27.125 7.137 1 95.69 49 LEU B CA 1
ATOM 3689 C C . LEU B 1 49 ? 12.5 27.141 8.641 1 95.69 49 LEU B C 1
ATOM 3691 O O . LEU B 1 49 ? 12.891 26.203 9.344 1 95.69 49 LEU B O 1
ATOM 3695 N N . PRO B 1 50 ? 11.914 28.141 9.148 1 94.5 50 PRO B N 1
ATOM 3696 C CA . PRO B 1 50 ? 11.477 29.344 8.414 1 94.5 50 PRO B CA 1
ATOM 3697 C C . PRO B 1 50 ? 12.648 30.234 8.008 1 94.5 50 PRO B C 1
ATOM 3699 O O . PRO B 1 50 ? 13.719 30.172 8.609 1 94.5 50 PRO B O 1
ATOM 3702 N N . PRO B 1 51 ? 12.469 31 6.992 1 92.94 51 PRO B N 1
ATOM 3703 C CA . PRO B 1 51 ? 13.531 31.906 6.547 1 92.94 51 PRO B CA 1
ATOM 3704 C C . PRO B 1 51 ? 13.602 33.188 7.375 1 92.94 51 PRO B C 1
ATOM 3706 O O . PRO B 1 51 ? 14.492 34 7.168 1 92.94 51 PRO B O 1
ATOM 3709 N N . PHE B 1 52 ? 12.766 33.406 8.328 1 91.69 52 PHE B N 1
ATOM 3710 C CA . PHE B 1 52 ? 12.672 34.531 9.281 1 91.69 52 PHE B CA 1
ATOM 3711 C C . PHE B 1 52 ? 12.094 34.031 10.609 1 91.69 52 PHE B C 1
ATOM 3713 O O . PHE B 1 52 ? 11.469 32.969 10.664 1 91.69 52 PHE B O 1
ATOM 3720 N N . PRO B 1 53 ? 12.43 34.812 11.617 1 94.56 53 PRO B N 1
ATOM 3721 C CA . PRO B 1 53 ? 11.719 34.438 12.844 1 94.56 53 PRO B CA 1
ATOM 3722 C C . PRO B 1 53 ? 10.203 34.531 12.688 1 94.56 53 PRO B C 1
ATOM 3724 O O . PRO B 1 53 ? 9.672 35.594 12.359 1 94.56 53 PRO B O 1
ATOM 3727 N N . ALA B 1 54 ? 9.562 33.375 12.898 1 94.25 54 ALA B N 1
ATOM 3728 C CA . ALA B 1 54 ? 8.141 33.344 12.578 1 94.25 54 ALA B CA 1
ATOM 3729 C C . ALA B 1 54 ? 7.305 33.094 13.836 1 94.25 54 ALA B C 1
ATOM 3731 O O . ALA B 1 54 ? 7.699 32.312 14.711 1 94.25 54 ALA B O 1
ATOM 3732 N N . SER B 1 55 ? 6.168 33.688 13.859 1 94.06 55 SER B N 1
ATOM 3733 C CA . SER B 1 55 ? 5.27 33.5 14.992 1 94.06 55 SER B CA 1
ATOM 3734 C C . SER B 1 55 ? 4.641 32.125 14.977 1 94.06 55 SER B C 1
ATOM 3736 O O . SER B 1 55 ? 4.242 31.625 13.922 1 94.06 55 SER B O 1
ATOM 3738 N N . ILE B 1 56 ? 4.43 31.484 16.078 1 91.81 56 ILE B N 1
ATOM 3739 C CA . ILE B 1 56 ? 3.768 30.203 16.25 1 91.81 56 ILE B CA 1
ATOM 3740 C C . ILE B 1 56 ? 2.277 30.422 16.516 1 91.81 56 ILE B C 1
ATOM 3742 O O . ILE B 1 56 ? 1.467 29.516 16.281 1 91.81 56 ILE B O 1
ATOM 3746 N N . LYS B 1 57 ? 1.905 31.641 16.938 1 89.69 57 LYS B N 1
ATOM 3747 C CA . LYS B 1 57 ? 0.548 31.938 17.391 1 89.69 57 LYS B CA 1
ATOM 3748 C C . LYS B 1 57 ? 0.006 33.188 16.719 1 89.69 57 LYS B C 1
ATOM 3750 O O . LYS B 1 57 ? 0.776 34.062 16.266 1 89.69 57 LYS B O 1
ATOM 3755 N N . ASP B 1 58 ? -1.314 33.188 16.688 1 88.5 58 ASP B N 1
ATOM 3756 C CA . ASP B 1 58 ? -1.962 34.5 16.516 1 88.5 58 ASP B CA 1
ATOM 3757 C C . ASP B 1 58 ? -1.926 35.281 17.812 1 88.5 58 ASP B C 1
ATOM 3759 O O . ASP B 1 58 ? -2.209 34.75 18.891 1 88.5 58 ASP B O 1
ATOM 3763 N N . GLY B 1 59 ? -1.502 36.562 17.672 1 93.44 59 GLY B N 1
ATOM 3764 C CA . GLY B 1 59 ? -1.45 37.375 18.875 1 93.44 59 GLY B CA 1
ATOM 3765 C C . GLY B 1 59 ? -0.717 38.688 18.688 1 93.44 59 GLY B C 1
ATOM 3766 O O . GLY B 1 59 ? -1.026 39.438 17.766 1 93.44 59 GLY B O 1
ATOM 3767 N N . TYR B 1 60 ? 0.214 38.906 19.656 1 96.56 60 TYR B N 1
ATOM 3768 C CA . TYR B 1 60 ? 0.939 40.156 19.625 1 96.56 60 TYR B CA 1
ATOM 3769 C C . TYR B 1 60 ? 2.434 39.938 19.828 1 96.56 60 TYR B C 1
ATOM 3771 O O . TYR B 1 60 ? 2.838 39.188 20.734 1 96.56 60 TYR B O 1
ATOM 3779 N N . ALA B 1 61 ? 3.184 40.531 18.938 1 97.69 61 ALA B N 1
ATOM 3780 C CA . ALA B 1 61 ? 4.629 40.625 19.141 1 97.69 61 ALA B CA 1
ATOM 3781 C C . ALA B 1 61 ? 4.977 41.656 20.203 1 97.69 61 ALA B C 1
ATOM 3783 O O . ALA B 1 61 ? 4.527 42.812 20.141 1 97.69 61 ALA B O 1
ATOM 3784 N N . VAL B 1 62 ? 5.824 41.25 21.172 1 98.31 62 VAL B N 1
ATOM 3785 C CA . VAL B 1 62 ? 6.066 42.094 22.328 1 98.31 62 VAL B CA 1
ATOM 3786 C C . VAL B 1 62 ? 7.559 42.125 22.656 1 98.31 62 VAL B C 1
ATOM 3788 O O . VAL B 1 62 ? 8.32 41.312 22.141 1 98.31 62 VAL B O 1
ATOM 3791 N N . VAL B 1 63 ? 7.938 43.156 23.359 1 98.12 63 VAL B N 1
ATOM 3792 C CA . VAL B 1 63 ? 9.188 43.125 24.109 1 98.12 63 VAL B CA 1
ATOM 3793 C C . VAL B 1 63 ? 8.977 42.438 25.453 1 98.12 63 VAL B C 1
ATOM 3795 O O . VAL B 1 63 ? 8.281 42.969 26.312 1 98.12 63 VAL B O 1
ATOM 3798 N N . SER B 1 64 ? 9.602 41.312 25.641 1 97.62 64 SER B N 1
ATOM 3799 C CA . SER B 1 64 ? 9.289 40.438 26.766 1 97.62 64 SER B CA 1
ATOM 3800 C C . SER B 1 64 ? 9.508 41.156 28.109 1 97.62 64 SER B C 1
ATOM 3802 O O . SER B 1 64 ? 8.781 40.906 29.062 1 97.62 64 SER B O 1
ATOM 3804 N N . SER B 1 65 ? 10.453 42.094 28.172 1 97.06 65 SER B N 1
ATOM 3805 C CA . SER B 1 65 ? 10.805 42.781 29.422 1 97.06 65 SER B CA 1
ATOM 3806 C C . SER B 1 65 ? 9.719 43.75 29.828 1 97.06 65 SER B C 1
ATOM 3808 O O . SER B 1 65 ? 9.695 44.219 30.969 1 97.06 65 SER B O 1
ATOM 3810 N N . ASP B 1 66 ? 8.844 44.125 28.891 1 97.38 66 ASP B N 1
ATOM 3811 C CA . ASP B 1 66 ? 7.77 45.062 29.188 1 97.38 66 ASP B CA 1
ATOM 3812 C C . ASP B 1 66 ? 6.746 44.438 30.141 1 97.38 66 ASP B C 1
ATOM 3814 O O . ASP B 1 66 ? 6.152 45.156 30.953 1 97.38 66 ASP B O 1
ATOM 3818 N N . GLY B 1 67 ? 6.477 43.156 30.016 1 96.75 67 GLY B N 1
ATOM 3819 C CA . GLY B 1 67 ? 5.59 42.438 30.922 1 96.75 67 GLY B CA 1
ATOM 3820 C C . GLY B 1 67 ? 4.121 42.719 30.672 1 96.75 67 GLY B C 1
ATOM 3821 O O . GLY B 1 67 ? 3.736 43.062 29.547 1 96.75 67 GLY B O 1
ATOM 3822 N N . VAL B 1 68 ? 3.334 42.5 31.688 1 97.75 68 VAL B N 1
ATOM 3823 C CA . VAL B 1 68 ? 1.888 42.688 31.625 1 97.75 68 VAL B CA 1
ATOM 3824 C C . VAL B 1 68 ? 1.557 44.188 31.625 1 97.75 68 VAL B C 1
ATOM 3826 O O . VAL B 1 68 ? 2.301 45 32.188 1 97.75 68 VAL B O 1
ATOM 3829 N N . GLY B 1 69 ? 0.44 44.531 30.969 1 97.25 69 GLY B N 1
ATOM 3830 C CA . GLY B 1 69 ? 0.029 45.938 30.922 1 97.25 69 GLY B CA 1
ATOM 3831 C C . GLY B 1 69 ? -0.759 46.281 29.688 1 97.25 69 GLY B C 1
ATOM 3832 O O . GLY B 1 69 ? -1.118 45.406 28.891 1 97.25 69 GLY B O 1
ATOM 3833 N N . GLU B 1 70 ? -1.047 47.562 29.594 1 97.31 70 GLU B N 1
ATOM 3834 C CA . GLU B 1 70 ? -1.746 48.094 28.422 1 97.31 70 GLU B CA 1
ATOM 3835 C C . GLU B 1 70 ? -0.774 48.75 27.453 1 97.31 70 GLU B C 1
ATOM 3837 O O . GLU B 1 70 ? 0.074 49.562 27.859 1 97.31 70 GLU B O 1
ATOM 3842 N N . TYR B 1 71 ? -0.915 48.344 26.25 1 97.12 71 TYR B N 1
ATOM 3843 C CA . TYR B 1 71 ? 0.05 48.844 25.266 1 97.12 71 TYR B CA 1
ATOM 3844 C C . TYR B 1 71 ? -0.653 49.344 24 1 97.12 71 TYR B C 1
ATOM 3846 O O . TYR B 1 71 ? -1.658 48.75 23.578 1 97.12 71 TYR B O 1
ATOM 3854 N N . PRO B 1 72 ? -0.14 50.438 23.375 1 96.38 72 PRO B N 1
ATOM 3855 C CA . PRO B 1 72 ? -0.586 50.781 22.016 1 96.38 72 PRO B CA 1
ATOM 3856 C C . PRO B 1 72 ? -0.12 49.781 20.969 1 96.38 72 PRO B C 1
ATOM 3858 O O . PRO B 1 72 ? 1 49.25 21.047 1 96.38 72 PRO B O 1
ATOM 3861 N N . VAL B 1 73 ? -0.945 49.406 20.047 1 96.12 73 VAL B N 1
ATOM 3862 C CA . VAL B 1 73 ? -0.612 48.531 18.922 1 96.12 73 VAL B CA 1
ATOM 3863 C C . VAL B 1 73 ? -0.081 49.375 17.766 1 96.12 73 VAL B C 1
ATOM 3865 O O . VAL B 1 73 ? -0.804 50.219 17.219 1 96.12 73 VAL B O 1
ATOM 3868 N N . VAL B 1 74 ? 1.122 49.219 17.328 1 94.69 74 VAL B N 1
ATOM 3869 C CA . VAL B 1 74 ? 1.783 50.125 16.406 1 94.69 74 VAL B CA 1
ATOM 3870 C C . VAL B 1 74 ? 1.554 49.656 14.961 1 94.69 74 VAL B C 1
ATOM 3872 O O . VAL B 1 74 ? 1.797 50.406 14.016 1 94.69 74 VAL B O 1
ATOM 3875 N N . GLY B 1 75 ? 1.158 48.438 14.805 1 93.12 75 GLY B N 1
ATOM 3876 C CA . GLY B 1 75 ? 0.932 47.875 13.477 1 93.12 75 GLY B CA 1
ATOM 3877 C C . GLY B 1 75 ? 0.61 46.406 13.492 1 93.12 75 GLY B C 1
ATOM 3878 O O . GLY B 1 75 ? 0.269 45.844 14.539 1 93.12 75 GLY B O 1
ATOM 3879 N N . GLU B 1 76 ? 0.597 45.875 12.242 1 92.38 76 GLU B N 1
ATOM 3880 C CA . GLU B 1 76 ? 0.272 44.469 12.086 1 92.38 76 GLU B CA 1
ATOM 3881 C C . GLU B 1 76 ? 1.296 43.75 11.203 1 92.38 76 GLU B C 1
ATOM 3883 O O . GLU B 1 76 ? 1.713 44.281 10.172 1 92.38 76 GLU B O 1
ATOM 3888 N N . SER B 1 77 ? 1.784 42.719 11.695 1 91.44 77 SER B N 1
ATOM 3889 C CA . SER B 1 77 ? 2.598 41.812 10.891 1 91.44 77 SER B CA 1
ATOM 3890 C C . SER B 1 77 ? 1.792 40.594 10.445 1 91.44 77 SER B C 1
ATOM 3892 O O . SER B 1 77 ? 1.31 39.812 11.281 1 91.44 77 SER B O 1
ATOM 3894 N N . ARG B 1 78 ? 1.699 40.438 9.195 1 87.12 78 ARG B N 1
ATOM 3895 C CA . ARG B 1 78 ? 0.919 39.344 8.648 1 87.12 78 ARG B CA 1
ATOM 3896 C C . ARG B 1 78 ? 1.768 38.469 7.719 1 87.12 78 ARG B C 1
ATOM 3898 O O . ARG B 1 78 ? 2.707 38.969 7.09 1 87.12 78 ARG B O 1
ATOM 3905 N N . ALA B 1 79 ? 1.362 37.219 7.66 1 82.75 79 ALA B N 1
ATOM 3906 C CA . ALA B 1 79 ? 2.066 36.281 6.785 1 82.75 79 ALA B CA 1
ATOM 3907 C C . ALA B 1 79 ? 2.078 36.781 5.344 1 82.75 79 ALA B C 1
ATOM 3909 O O . ALA B 1 79 ? 1.055 37.25 4.828 1 82.75 79 ALA B O 1
ATOM 3910 N N . GLY B 1 80 ? 3.23 36.781 4.73 1 79.5 80 GLY B N 1
ATOM 3911 C CA . GLY B 1 80 ? 3.381 37.188 3.34 1 79.5 80 GLY B CA 1
ATOM 3912 C C . GLY B 1 80 ? 3.869 38.594 3.178 1 79.5 80 GLY B C 1
ATOM 3913 O O . GLY B 1 80 ? 4.18 39.031 2.066 1 79.5 80 GLY B O 1
ATOM 3914 N N . HIS B 1 81 ? 3.893 39.25 4.254 1 77.69 81 HIS B N 1
ATOM 3915 C CA . HIS B 1 81 ? 4.32 40.656 4.203 1 77.69 81 HIS B CA 1
ATOM 3916 C C . HIS B 1 81 ? 5.48 40.906 5.156 1 77.69 81 HIS B C 1
ATOM 3918 O O . HIS B 1 81 ? 5.535 40.344 6.246 1 77.69 81 HIS B O 1
ATOM 3924 N N . LEU B 1 82 ? 6.465 41.531 4.652 1 73.81 82 LEU B N 1
ATOM 3925 C CA . LEU B 1 82 ? 7.535 42.031 5.52 1 73.81 82 LEU B CA 1
ATOM 3926 C C . LEU B 1 82 ? 7.551 43.531 5.559 1 73.81 82 LEU B C 1
ATOM 3928 O O . LEU B 1 82 ? 8.109 44.188 4.664 1 73.81 82 LEU B O 1
ATOM 3932 N N . ASP B 1 83 ? 6.82 43.938 6.531 1 74.44 83 ASP B N 1
ATOM 3933 C CA . ASP B 1 83 ? 6.762 45.406 6.648 1 74.44 83 ASP B CA 1
ATOM 3934 C C . ASP B 1 83 ? 7.766 45.906 7.68 1 74.44 83 ASP B C 1
ATOM 3936 O O . ASP B 1 83 ? 8.188 45.156 8.562 1 74.44 83 ASP B O 1
ATOM 3940 N N . ASP B 1 84 ? 8.297 47.062 7.34 1 83.88 84 ASP B N 1
ATOM 3941 C CA . ASP B 1 84 ? 9.109 47.75 8.344 1 83.88 84 ASP B CA 1
ATOM 3942 C C . ASP B 1 84 ? 8.25 48.219 9.523 1 83.88 84 ASP B C 1
ATOM 3944 O O . ASP B 1 84 ? 7.613 49.25 9.453 1 83.88 84 ASP B O 1
ATOM 3948 N N . LEU B 1 85 ? 8.141 47.344 10.508 1 88.81 85 LEU B N 1
ATOM 3949 C CA . LEU B 1 85 ? 7.309 47.562 11.688 1 88.81 85 LEU B CA 1
ATOM 3950 C C . LEU B 1 85 ? 8.102 47.312 12.961 1 88.81 85 LEU B C 1
ATOM 3952 O O . LEU B 1 85 ? 7.914 46.312 13.633 1 88.81 85 LEU B O 1
ATOM 3956 N N . PRO B 1 86 ? 8.906 48.312 13.273 1 93.38 86 PRO B N 1
ATOM 3957 C CA . PRO B 1 86 ? 9.68 48.094 14.5 1 93.38 86 PRO B CA 1
ATOM 3958 C C . PRO B 1 86 ? 8.82 48.188 15.758 1 93.38 86 PRO B C 1
ATOM 3960 O O . PRO B 1 86 ? 7.973 49.094 15.867 1 93.38 86 PRO B O 1
ATOM 3963 N N . VAL B 1 87 ? 9.008 47.25 16.609 1 96.75 87 VAL B N 1
ATOM 3964 C CA . VAL B 1 87 ? 8.359 47.25 17.922 1 96.75 87 VAL B CA 1
ATOM 3965 C C . VAL B 1 87 ? 9.328 47.781 18.969 1 96.75 87 VAL B C 1
ATOM 3967 O O . VAL B 1 87 ? 10.414 47.219 19.172 1 96.75 87 VAL B O 1
ATOM 3970 N N . GLN B 1 88 ? 8.953 48.875 19.625 1 96.75 88 GLN B N 1
ATOM 3971 C CA . GLN B 1 88 ? 9.75 49.469 20.688 1 96.75 88 GLN B CA 1
ATOM 3972 C C . GLN B 1 88 ? 9.195 49.094 22.062 1 96.75 88 GLN B C 1
ATOM 3974 O O . GLN B 1 88 ? 8.039 48.688 22.188 1 96.75 88 GLN B O 1
ATOM 3979 N N . PRO B 1 89 ? 10.133 49.25 23.062 1 97.38 89 PRO B N 1
ATOM 3980 C CA . PRO B 1 89 ? 9.586 49.062 24.406 1 97.38 89 PRO B CA 1
ATOM 3981 C C . PRO B 1 89 ? 8.352 49.906 24.672 1 97.38 89 PRO B C 1
ATOM 3983 O O . PRO B 1 89 ? 8.312 51.062 24.281 1 97.38 89 PRO B O 1
ATOM 3986 N N . GLY B 1 90 ? 7.355 49.25 25.203 1 97.19 90 GLY B N 1
ATOM 3987 C CA . GLY B 1 90 ? 6.129 49.969 25.531 1 97.19 90 GLY B CA 1
ATOM 3988 C C . GLY B 1 90 ? 5.102 49.906 24.406 1 97.19 90 GLY B C 1
ATOM 3989 O O . GLY B 1 90 ? 4.016 50.469 24.531 1 97.19 90 GLY B O 1
ATOM 3990 N N . THR B 1 91 ? 5.41 49.281 23.328 1 97.25 91 THR B N 1
ATOM 3991 C CA . THR B 1 91 ? 4.461 49.094 22.25 1 97.25 91 THR B CA 1
ATOM 3992 C C . THR B 1 91 ? 4.375 47.625 21.844 1 97.25 91 THR B C 1
ATOM 3994 O O . THR B 1 91 ? 5.215 46.812 22.25 1 97.25 91 THR B O 1
ATOM 3997 N N . VAL B 1 92 ? 3.385 47.25 21.125 1 97.88 92 VAL B N 1
ATOM 3998 C CA . VAL B 1 92 ? 3.217 45.906 20.609 1 97.88 92 VAL B CA 1
ATOM 3999 C C . VAL B 1 92 ? 2.713 45.938 19.172 1 97.88 92 VAL B C 1
ATOM 4001 O O . VAL B 1 92 ? 2.279 47 18.688 1 97.88 92 VAL B O 1
ATOM 4004 N N . ALA B 1 93 ? 2.826 44.906 18.484 1 96.44 93 ALA B N 1
ATOM 4005 C CA . ALA B 1 93 ? 2.281 44.75 17.141 1 96.44 93 ALA B CA 1
ATOM 4006 C C . ALA B 1 93 ? 1.422 43.5 17.031 1 96.44 93 ALA B C 1
ATOM 4008 O O . ALA B 1 93 ? 1.775 42.469 17.562 1 96.44 93 ALA B O 1
ATOM 4009 N N . TYR B 1 94 ? 0.273 43.656 16.391 1 94.25 94 TYR B N 1
ATOM 4010 C CA . TYR B 1 94 ? -0.51 42.469 16.078 1 94.25 94 TYR B CA 1
ATOM 4011 C C . TYR B 1 94 ? 0.232 41.562 15.102 1 94.25 94 TYR B C 1
ATOM 4013 O O . TYR B 1 94 ? 0.896 42.031 14.188 1 94.25 94 TYR B O 1
ATOM 4021 N N . ILE B 1 95 ? 0.156 40.25 15.305 1 93.19 95 ILE B N 1
ATOM 4022 C CA . ILE B 1 95 ? 0.887 39.312 14.445 1 93.19 95 ILE B CA 1
ATOM 4023 C C . ILE B 1 95 ? 0.073 38.031 14.258 1 93.19 95 ILE B C 1
ATOM 4025 O O . ILE B 1 95 ? -0.576 37.562 15.188 1 93.19 95 ILE B O 1
ATOM 4029 N N . THR B 1 96 ? 0.122 37.469 13.062 1 88.44 96 THR B N 1
ATOM 4030 C CA . THR B 1 96 ? -0.574 36.219 12.781 1 88.44 96 THR B CA 1
ATOM 4031 C C . THR B 1 96 ? 0.408 35.062 12.742 1 88.44 96 THR B C 1
ATOM 4033 O O . THR B 1 96 ? 1.616 35.25 12.602 1 88.44 96 THR B O 1
ATOM 4036 N N . THR B 1 97 ? -0.146 33.844 12.898 1 87.75 97 THR B N 1
ATOM 4037 C CA . THR B 1 97 ? 0.666 32.625 12.812 1 87.75 97 THR B CA 1
ATOM 4038 C C . THR B 1 97 ? 1.428 32.594 11.492 1 87.75 97 THR B C 1
ATOM 4040 O O . THR B 1 97 ? 0.856 32.844 10.43 1 87.75 97 THR B O 1
ATOM 4043 N N . GLY B 1 98 ? 2.707 32.344 11.633 1 88.12 98 GLY B N 1
ATOM 4044 C CA . GLY B 1 98 ? 3.531 32.188 10.445 1 88.12 98 GLY B CA 1
ATOM 4045 C C . GLY B 1 98 ? 4.141 33.5 9.977 1 88.12 98 GLY B C 1
ATOM 4046 O O . GLY B 1 98 ? 5.055 33.5 9.148 1 88.12 98 GLY B O 1
ATOM 4047 N N . ALA B 1 99 ? 3.695 34.656 10.523 1 90.81 99 ALA B N 1
ATOM 4048 C CA . ALA B 1 99 ? 4.188 35.969 10.117 1 90.81 99 ALA B CA 1
ATOM 4049 C C . ALA B 1 99 ? 5.57 36.219 10.703 1 90.81 99 ALA B C 1
ATOM 4051 O O . ALA B 1 99 ? 5.918 35.688 11.766 1 90.81 99 ALA B O 1
ATOM 4052 N N . PRO B 1 100 ? 6.371 37.062 10.023 1 93.38 100 PRO B N 1
ATOM 4053 C CA . PRO B 1 100 ? 7.664 37.469 10.586 1 93.38 100 PRO B CA 1
ATOM 4054 C C . PRO B 1 100 ? 7.531 38.281 11.859 1 93.38 100 PRO B C 1
ATOM 4056 O O . PRO B 1 100 ? 6.723 39.219 11.914 1 93.38 100 PRO B O 1
ATOM 4059 N N . VAL B 1 101 ? 8.305 37.938 12.82 1 95.75 101 VAL B N 1
ATOM 4060 C CA . VAL B 1 101 ? 8.344 38.719 14.039 1 95.75 101 VAL B CA 1
ATOM 4061 C C . VAL B 1 101 ? 9.008 40.094 13.75 1 95.75 101 VAL B C 1
ATOM 4063 O O . VAL B 1 101 ? 10.125 40.125 13.25 1 95.75 101 VAL B O 1
ATOM 4066 N N . PRO B 1 102 ? 8.312 41.125 14.078 1 95.75 102 PRO B N 1
ATOM 4067 C CA . PRO B 1 102 ? 8.891 42.438 13.797 1 95.75 102 PRO B CA 1
ATOM 4068 C C . PRO B 1 102 ? 10.172 42.719 14.578 1 95.75 102 PRO B C 1
ATOM 4070 O O . PRO B 1 102 ? 10.32 42.219 15.711 1 95.75 102 PRO B O 1
ATOM 4073 N N . PRO B 1 103 ? 11.086 43.469 13.922 1 94.38 103 PRO B N 1
ATOM 4074 C CA . PRO B 1 103 ? 12.297 43.844 14.664 1 94.38 103 PRO B CA 1
ATOM 4075 C C . PRO B 1 103 ? 11.984 44.5 16 1 94.38 103 PRO B C 1
ATOM 4077 O O . PRO B 1 103 ? 11.055 45.312 16.094 1 94.38 103 PRO B O 1
ATOM 4080 N N . GLY B 1 104 ? 12.734 44.156 16.969 1 96 104 GLY B N 1
ATOM 4081 C CA . GLY B 1 104 ? 12.562 44.719 18.297 1 96 104 GLY B CA 1
ATOM 4082 C C . GLY B 1 104 ? 11.789 43.781 19.234 1 96 104 GLY B C 1
ATOM 4083 O O . GLY B 1 104 ? 11.992 43.844 20.453 1 96 104 GLY B O 1
ATOM 4084 N N . ALA B 1 105 ? 10.781 43.125 18.688 1 97.44 105 ALA B N 1
ATOM 4085 C CA . ALA B 1 105 ? 10.039 42.156 19.5 1 97.44 105 ALA B CA 1
ATOM 4086 C C . ALA B 1 105 ? 10.844 40.906 19.719 1 97.44 105 ALA B C 1
ATOM 4088 O O . ALA B 1 105 ? 11.547 40.438 18.812 1 97.44 105 ALA B O 1
ATOM 4089 N N . ASP B 1 106 ? 10.695 40.312 20.938 1 97.75 106 ASP B N 1
ATOM 4090 C CA . ASP B 1 106 ? 11.445 39.094 21.203 1 97.75 106 ASP B CA 1
ATOM 4091 C C . ASP B 1 106 ? 10.539 38 21.766 1 97.75 106 ASP B C 1
ATOM 4093 O O . ASP B 1 106 ? 11.016 36.969 22.25 1 97.75 106 ASP B O 1
ATOM 4097 N N . ALA B 1 107 ? 9.266 38.219 21.656 1 98.31 107 ALA B N 1
ATOM 4098 C CA . ALA B 1 107 ? 8.273 37.25 22.062 1 98.31 107 ALA B CA 1
ATOM 4099 C C . ALA B 1 107 ? 6.926 37.5 21.406 1 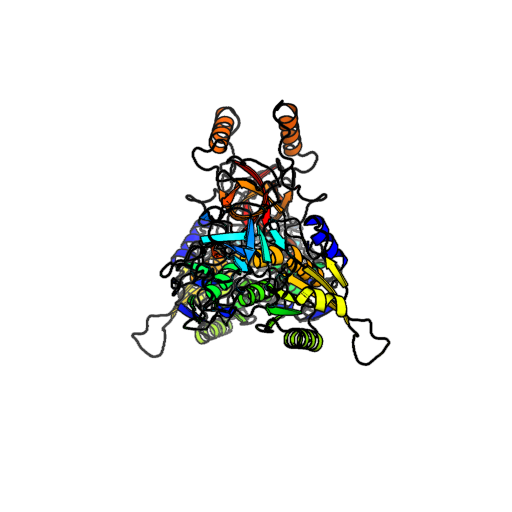98.31 107 ALA B C 1
ATOM 4101 O O . ALA B 1 107 ? 6.691 38.594 20.875 1 98.31 107 ALA B O 1
ATOM 4102 N N . VAL B 1 108 ? 6.109 36.531 21.391 1 97.69 108 VAL B N 1
ATOM 4103 C CA . VAL B 1 108 ? 4.73 36.625 20.938 1 97.69 108 VAL B CA 1
ATOM 4104 C C . VAL B 1 108 ? 3.783 36.125 22.031 1 97.69 108 VAL B C 1
ATOM 4106 O O . VAL B 1 108 ? 4.023 35.062 22.625 1 97.69 108 VAL B O 1
ATOM 4109 N N . ILE B 1 109 ? 2.77 36.906 22.297 1 97 109 ILE B N 1
ATOM 4110 C CA . ILE B 1 109 ? 1.709 36.5 23.219 1 97 109 ILE B CA 1
ATOM 4111 C C . ILE B 1 109 ? 0.447 36.156 22.438 1 97 109 ILE B C 1
ATOM 4113 O O . ILE B 1 109 ? -0.018 36.938 21.609 1 97 109 ILE B O 1
ATOM 4117 N N . GLN B 1 110 ? -0.046 35 22.719 1 92.56 110 GLN B N 1
ATOM 4118 C CA . GLN B 1 110 ? -1.235 34.531 22 1 92.56 110 GLN B CA 1
ATOM 4119 C C . GLN B 1 110 ? -2.436 35.438 22.328 1 92.56 110 GLN B C 1
ATOM 4121 O O . GLN B 1 110 ? -2.541 35.969 23.422 1 92.56 110 GLN B O 1
ATOM 4126 N N . VAL B 1 111 ? -3.316 35.5 21.406 1 90.5 111 VAL B N 1
ATOM 4127 C CA . VAL B 1 111 ? -4.473 36.375 21.5 1 90.5 111 VAL B CA 1
ATOM 4128 C C . VAL B 1 111 ? -5.305 36.031 22.719 1 90.5 111 VAL B C 1
ATOM 4130 O O . VAL B 1 111 ? -5.891 36.906 23.359 1 90.5 111 VAL B O 1
ATOM 4133 N N . GLU B 1 112 ? -5.336 34.688 23.125 1 86.75 112 GLU B N 1
ATOM 4134 C CA . GLU B 1 112 ? -6.129 34.188 24.25 1 86.75 112 GLU B CA 1
ATOM 4135 C C . GLU B 1 112 ? -5.664 34.812 25.562 1 86.75 112 GLU B C 1
ATOM 4137 O O . GLU B 1 112 ? -6.43 34.906 26.516 1 86.75 112 GLU B O 1
ATOM 4142 N N . ASP B 1 113 ? -4.473 35.281 25.578 1 94 113 ASP B N 1
ATOM 4143 C CA . ASP B 1 113 ? -3.893 35.875 26.797 1 94 113 ASP B CA 1
ATOM 4144 C C . ASP B 1 113 ? -3.881 37.406 26.719 1 94 113 ASP B C 1
ATOM 4146 O O . ASP B 1 113 ? -3.047 38.031 27.359 1 94 113 ASP B O 1
ATOM 4150 N N . THR B 1 114 ? -4.711 37.938 25.875 1 95.31 114 THR B N 1
ATOM 4151 C CA . THR B 1 114 ? -4.809 39.375 25.703 1 95.31 114 THR B CA 1
ATOM 4152 C C . THR B 1 114 ? -6.27 39.812 25.672 1 95.31 114 THR B C 1
ATOM 4154 O O . THR B 1 114 ? -7.176 39 25.641 1 95.31 114 THR B O 1
ATOM 4157 N N . GLU B 1 115 ? -6.449 41.125 25.734 1 94.44 115 GLU B N 1
ATOM 4158 C CA . GLU B 1 115 ? -7.773 41.719 25.656 1 94.44 115 GLU B CA 1
ATOM 4159 C C . GLU B 1 115 ? -7.73 43.031 24.859 1 94.44 115 GLU B C 1
ATOM 4161 O O . GLU B 1 115 ? -7.035 43.969 25.25 1 94.44 115 GLU B O 1
ATOM 4166 N N . PRO B 1 116 ? -8.453 43.031 23.75 1 91.94 116 PRO B N 1
ATOM 4167 C CA . PRO B 1 116 ? -8.508 44.312 23.031 1 91.94 116 PRO B CA 1
ATOM 4168 C C . PRO B 1 116 ? -9.117 45.406 23.859 1 91.94 116 PRO B C 1
ATOM 4170 O O . PRO B 1 116 ? -10.062 45.188 24.609 1 91.94 116 PRO B O 1
ATOM 4173 N N . LEU B 1 117 ? -8.578 46.625 23.703 1 93.38 117 LEU B N 1
ATOM 4174 C CA . LEU B 1 117 ? -9.062 47.781 24.406 1 93.38 117 LEU B CA 1
ATOM 4175 C C . LEU B 1 117 ? -9.648 48.812 23.438 1 93.38 117 LEU B C 1
ATOM 4177 O O . LEU B 1 117 ? -9.289 48.812 22.25 1 93.38 117 LEU B O 1
ATOM 4181 N N . PRO B 1 118 ? -10.617 49.594 23.938 1 89 118 PRO B N 1
ATOM 4182 C CA . PRO B 1 118 ? -11.125 50.688 23.078 1 89 118 PRO B CA 1
ATOM 4183 C C . PRO B 1 118 ? -10.031 51.625 22.594 1 89 118 PRO B C 1
ATOM 4185 O O . PRO B 1 118 ? -9.07 51.875 23.328 1 89 118 PRO B O 1
ATOM 4188 N N . ALA B 1 119 ? -10.242 52 21.312 1 84.94 119 ALA B N 1
ATOM 4189 C CA . ALA B 1 119 ? -9.273 52.938 20.75 1 84.94 119 ALA B CA 1
ATOM 4190 C C . ALA B 1 119 ? -9.219 54.219 21.562 1 84.94 119 ALA B C 1
ATOM 4192 O O . ALA B 1 119 ? -10.227 54.625 22.141 1 84.94 119 ALA B O 1
ATOM 4193 N N . ALA B 1 120 ? -7.945 54.656 21.75 1 77.69 120 ALA B N 1
ATOM 4194 C CA . ALA B 1 120 ? -7.773 55.844 22.562 1 77.69 120 ALA B CA 1
ATOM 4195 C C . ALA B 1 120 ? -7.195 57 21.734 1 77.69 120 ALA B C 1
ATOM 4197 O O . ALA B 1 120 ? -6.387 56.75 20.828 1 77.69 120 ALA B O 1
ATOM 4198 N N . GLY B 1 121 ? -7.574 58.125 22.141 1 68.12 121 GLY B N 1
ATOM 4199 C CA . GLY B 1 121 ? -7.008 59.375 21.641 1 68.12 121 GLY B CA 1
ATOM 4200 C C . GLY B 1 121 ? -7.633 59.812 20.328 1 68.12 121 GLY B C 1
ATOM 4201 O O . GLY B 1 121 ? -8.523 59.156 19.797 1 68.12 121 GLY B O 1
ATOM 4202 N N . GLU B 1 122 ? -7.336 61 19.844 1 64.25 122 GLU B N 1
ATOM 4203 C CA . GLU B 1 122 ? -7.898 61.656 18.672 1 64.25 122 GLU B CA 1
ATOM 4204 C C . GLU B 1 122 ? -7.629 60.844 17.391 1 64.25 122 GLU B C 1
ATOM 4206 O O . GLU B 1 122 ? -8.422 60.906 16.453 1 64.25 122 GLU B O 1
ATOM 4211 N N . GLY B 1 123 ? -6.59 60 17.469 1 68.56 123 GLY B N 1
ATOM 4212 C CA . GLY B 1 123 ? -6.25 59.312 16.234 1 68.56 123 GLY B CA 1
ATOM 4213 C C . GLY B 1 123 ? -6.762 57.906 16.172 1 68.56 123 GLY B C 1
ATOM 4214 O O . GLY B 1 123 ? -6.598 57.219 15.156 1 68.56 123 GLY B O 1
ATOM 4215 N N . GLY B 1 124 ? -7.473 57.5 17.266 1 81.06 124 GLY B N 1
ATOM 4216 C CA . GLY B 1 124 ? -8.086 56.188 17.219 1 81.06 124 GLY B CA 1
ATOM 4217 C C . GLY B 1 124 ? -7.074 55.062 17.281 1 81.06 124 GLY B C 1
ATOM 4218 O O . GLY B 1 124 ? -7.23 54.031 16.594 1 81.06 124 GLY B O 1
ATOM 4219 N N . GLN B 1 125 ? -6.043 55.312 18.031 1 87.88 125 GLN B N 1
ATOM 4220 C CA . GLN B 1 125 ? -4.977 54.312 18.109 1 87.88 125 GLN B CA 1
ATOM 4221 C C . GLN B 1 125 ? -5.457 53.031 18.797 1 87.88 125 GLN B C 1
ATOM 4223 O O . GLN B 1 125 ? -5.98 53.094 19.922 1 87.88 125 GLN B O 1
ATOM 4228 N N . ARG B 1 126 ? -5.273 51.812 18.109 1 93.19 126 ARG B N 1
ATOM 4229 C CA . ARG B 1 126 ? -5.621 50.531 18.672 1 93.19 126 ARG B CA 1
ATOM 4230 C C . ARG B 1 126 ? -4.77 50.219 19.906 1 93.19 126 ARG B C 1
ATOM 4232 O O . ARG B 1 126 ? -3.576 50.531 19.938 1 93.19 126 ARG B O 1
ATOM 4239 N N . ARG B 1 127 ? -5.352 49.656 20.953 1 95.62 127 ARG B N 1
ATOM 4240 C CA . ARG B 1 127 ? -4.668 49.281 22.188 1 95.62 127 ARG B CA 1
ATOM 4241 C C . ARG B 1 127 ? -5.039 47.844 22.594 1 95.62 127 ARG B C 1
ATOM 4243 O O . ARG B 1 127 ? -6.059 47.312 22.156 1 95.62 127 ARG B O 1
ATOM 4250 N N . VAL B 1 128 ? -4.176 47.219 23.375 1 96.75 128 VAL B N 1
ATOM 4251 C CA . VAL B 1 128 ? -4.418 45.844 23.844 1 96.75 128 VAL B CA 1
ATOM 4252 C C . VAL B 1 128 ? -3.875 45.688 25.25 1 96.75 128 VAL B C 1
ATOM 4254 O O . VAL B 1 128 ? -2.887 46.344 25.625 1 96.75 128 VAL B O 1
ATOM 4257 N N . ARG B 1 129 ? -4.551 44.969 26.031 1 97.69 129 ARG B N 1
ATOM 4258 C CA . ARG B 1 129 ? -4.055 44.562 27.344 1 97.69 129 ARG B CA 1
ATOM 4259 C C . ARG B 1 129 ? -3.396 43.188 27.297 1 97.69 129 ARG B C 1
ATOM 4261 O O . ARG B 1 129 ? -4.008 42.219 26.859 1 97.69 129 ARG B O 1
ATOM 4268 N N . ILE B 1 130 ? -2.17 43.125 27.641 1 97.56 130 ILE B N 1
ATOM 4269 C CA . ILE B 1 130 ? -1.456 41.875 27.812 1 97.56 130 ILE B CA 1
ATOM 4270 C C . ILE B 1 130 ? -1.68 41.312 29.219 1 97.56 130 ILE B C 1
ATOM 4272 O O . ILE B 1 130 ? -1.303 41.969 30.203 1 97.56 130 ILE B O 1
ATOM 4276 N N . ASN B 1 131 ? -2.172 40.125 29.312 1 97.5 131 ASN B N 1
ATOM 4277 C CA . ASN B 1 131 ? -2.607 39.594 30.609 1 97.5 131 ASN B CA 1
ATOM 4278 C C . ASN B 1 131 ? -1.583 38.625 31.203 1 97.5 131 ASN B C 1
ATOM 4280 O O . ASN B 1 131 ? -1.653 38.281 32.375 1 97.5 131 ASN B O 1
ATOM 4284 N N . LYS B 1 132 ? -0.725 38.156 30.344 1 96.38 132 LYS B N 1
ATOM 4285 C CA . LYS B 1 132 ? 0.318 37.219 30.781 1 96.38 132 LYS B CA 1
ATOM 4286 C C . LYS B 1 132 ? 1.688 37.656 30.266 1 96.38 132 LYS B C 1
ATOM 4288 O O . LYS B 1 132 ? 1.826 38.062 29.109 1 96.38 132 LYS B O 1
ATOM 4293 N N . ALA B 1 133 ? 2.705 37.625 31.172 1 95.06 133 ALA B N 1
ATOM 4294 C CA . ALA B 1 133 ? 4.066 38 30.766 1 95.06 133 ALA B CA 1
ATOM 4295 C C . ALA B 1 133 ? 4.652 36.906 29.844 1 95.06 133 ALA B C 1
ATOM 4297 O O . ALA B 1 133 ? 4.375 35.719 30 1 95.06 133 ALA B O 1
ATOM 4298 N N . ALA B 1 134 ? 5.395 37.438 28.906 1 95.25 134 ALA B N 1
ATOM 4299 C CA . ALA B 1 134 ? 6.047 36.5 27.984 1 95.25 134 ALA B CA 1
ATOM 4300 C C . ALA B 1 134 ? 7.512 36.281 28.359 1 95.25 134 ALA B C 1
ATOM 4302 O O . ALA B 1 134 ? 8.148 37.188 28.938 1 95.25 134 ALA B O 1
ATOM 4303 N N . ARG B 1 135 ? 8.055 35.125 28.031 1 96.69 135 ARG B N 1
ATOM 4304 C CA . ARG B 1 135 ? 9.492 34.875 28.094 1 96.69 135 ARG B CA 1
ATOM 4305 C C . ARG B 1 135 ? 10.156 35.156 26.75 1 96.69 135 ARG B C 1
ATOM 4307 O O . ARG B 1 135 ? 9.539 35 25.703 1 96.69 135 ARG B O 1
ATOM 4314 N N . ALA B 1 136 ? 11.398 35.656 26.906 1 96.75 136 ALA B N 1
ATOM 4315 C CA . ALA B 1 136 ? 12.133 35.875 25.672 1 96.75 136 ALA B CA 1
ATOM 4316 C C . ALA B 1 136 ? 12.164 34.625 24.797 1 96.75 136 ALA B C 1
ATOM 4318 O O . ALA B 1 136 ? 12.406 33.531 25.297 1 96.75 136 ALA B O 1
ATOM 4319 N N . GLY B 1 137 ? 11.852 34.781 23.5 1 96.88 137 GLY B N 1
ATOM 4320 C CA . GLY B 1 137 ? 11.867 33.656 22.562 1 96.88 137 GLY B CA 1
ATOM 4321 C C . GLY B 1 137 ? 10.547 32.906 22.484 1 96.88 137 GLY B C 1
ATOM 4322 O O . GLY B 1 137 ? 10.352 32.062 21.609 1 96.88 137 GLY B O 1
ATOM 4323 N N . GLN B 1 138 ? 9.625 33.281 23.344 1 96.94 138 GLN B N 1
ATOM 4324 C CA . GLN B 1 138 ? 8.352 32.562 23.453 1 96.94 138 GLN B CA 1
ATOM 4325 C C . GLN B 1 138 ? 7.566 32.656 22.141 1 96.94 138 GLN B C 1
ATOM 4327 O O . GLN B 1 138 ? 7.414 33.719 21.578 1 96.94 138 GLN B O 1
ATOM 4332 N N . ASP B 1 139 ? 7.102 31.5 21.703 1 95.62 139 ASP B N 1
ATOM 4333 C CA . ASP B 1 139 ? 6.188 31.344 20.562 1 95.62 139 ASP B CA 1
ATOM 4334 C C . ASP B 1 139 ? 6.785 31.938 19.297 1 95.62 139 ASP B C 1
ATOM 4336 O O . ASP B 1 139 ? 6.07 32.531 18.484 1 95.62 139 ASP B O 1
ATOM 4340 N N . ILE B 1 140 ? 8.078 31.875 19.219 1 97.06 140 ILE B N 1
ATOM 4341 C CA . ILE B 1 140 ? 8.812 32.25 18.016 1 97.06 140 ILE B CA 1
ATOM 4342 C C . ILE B 1 140 ? 9.586 31.047 17.484 1 97.06 140 ILE B C 1
ATOM 4344 O O . ILE B 1 140 ? 10.312 30.391 18.234 1 97.06 140 ILE B O 1
ATOM 4348 N N . ARG B 1 141 ? 9.359 30.688 16.25 1 95.81 141 ARG B N 1
ATOM 4349 C CA . ARG B 1 141 ? 10.234 29.75 15.555 1 95.81 141 ARG B CA 1
ATOM 4350 C C . ARG B 1 141 ? 11.453 30.453 14.977 1 95.81 141 ARG B C 1
ATOM 4352 O O . ARG B 1 141 ? 11.328 31.281 14.07 1 95.81 141 ARG B O 1
ATOM 4359 N N . PRO B 1 142 ? 12.609 30.172 15.555 1 95.94 142 PRO B N 1
ATOM 4360 C CA . PRO B 1 142 ? 13.797 30.812 14.992 1 95.94 142 PRO B CA 1
ATOM 4361 C C . PRO B 1 142 ? 14.078 30.375 13.555 1 95.94 142 PRO B C 1
ATOM 4363 O O . PRO B 1 142 ? 13.562 29.344 13.102 1 95.94 142 PRO B O 1
ATOM 4366 N N . VAL B 1 143 ? 14.852 31.188 12.938 1 95.56 143 VAL B N 1
ATOM 4367 C CA . VAL B 1 143 ? 15.258 30.875 11.57 1 95.56 143 VAL B CA 1
ATOM 4368 C C . VAL B 1 143 ? 15.906 29.5 11.523 1 95.56 143 VAL B C 1
ATOM 4370 O O . VAL B 1 143 ? 16.766 29.188 12.344 1 95.56 143 VAL B O 1
ATOM 4373 N N . GLY B 1 144 ? 15.398 28.594 10.648 1 96.5 144 GLY B N 1
ATOM 4374 C CA . GLY B 1 144 ? 16.016 27.297 10.398 1 96.5 144 GLY B CA 1
ATOM 4375 C C . GLY B 1 144 ? 15.648 26.25 11.43 1 96.5 144 GLY B C 1
ATOM 4376 O O . GLY B 1 144 ? 16.219 25.156 11.445 1 96.5 144 GLY B O 1
ATOM 4377 N N . SER B 1 145 ? 14.75 26.578 12.258 1 95.88 145 SER B N 1
ATOM 4378 C CA . SER B 1 145 ? 14.383 25.641 13.312 1 95.88 145 SER B CA 1
ATOM 4379 C C . SER B 1 145 ? 13.812 24.344 12.742 1 95.88 145 SER B C 1
ATOM 4381 O O . SER B 1 145 ? 13.984 23.281 13.32 1 95.88 145 SER B O 1
ATOM 4383 N N . ASP B 1 146 ? 13.164 24.406 11.625 1 96.44 146 ASP B N 1
ATOM 4384 C CA . ASP B 1 146 ? 12.625 23.203 10.984 1 96.44 146 ASP B CA 1
ATOM 4385 C C . ASP B 1 146 ? 13.656 22.578 10.055 1 96.44 146 ASP B C 1
ATOM 4387 O O . ASP B 1 146 ? 13.883 21.359 10.094 1 96.44 146 ASP B O 1
ATOM 4391 N N . ILE B 1 147 ? 14.172 23.391 9.195 1 97.31 147 ILE B N 1
ATOM 4392 C CA . ILE B 1 147 ? 15.172 22.984 8.219 1 97.31 147 ILE B CA 1
ATOM 4393 C C . ILE B 1 147 ? 16.25 24.062 8.102 1 97.31 147 ILE B C 1
ATOM 4395 O O . ILE B 1 147 ? 15.945 25.234 7.836 1 97.31 147 ILE B O 1
ATOM 4399 N N . MET B 1 148 ? 17.453 23.719 8.312 1 97.31 148 MET B N 1
ATOM 4400 C CA . MET B 1 148 ? 18.562 24.656 8.148 1 97.31 148 MET B CA 1
ATOM 4401 C C . MET B 1 148 ? 19.109 24.594 6.73 1 97.31 148 MET B C 1
ATOM 4403 O O . MET B 1 148 ? 19.234 23.516 6.152 1 97.31 148 MET B O 1
ATOM 4407 N N . GLN B 1 149 ? 19.484 25.812 6.227 1 97.12 149 GLN B N 1
ATOM 4408 C CA . GLN B 1 149 ? 20.141 25.828 4.93 1 97.12 149 GLN B CA 1
ATOM 4409 C C . GLN B 1 149 ? 21.312 24.844 4.891 1 97.12 149 GLN B C 1
ATOM 4411 O O . GLN B 1 149 ? 22.125 24.812 5.809 1 97.12 149 GLN B O 1
ATOM 4416 N N . GLY B 1 150 ? 21.297 24 3.896 1 97.56 150 GLY B N 1
ATOM 4417 C CA . GLY B 1 150 ? 22.375 23.031 3.744 1 97.56 150 GLY B CA 1
ATOM 4418 C C . GLY B 1 150 ? 22.016 21.656 4.277 1 97.56 150 GLY B C 1
ATOM 4419 O O . GLY B 1 150 ? 22.719 20.672 3.98 1 97.56 150 GLY B O 1
ATOM 4420 N N . ASP B 1 151 ? 20.969 21.562 5.008 1 97.56 151 ASP B N 1
ATOM 4421 C CA . ASP B 1 151 ? 20.547 20.266 5.535 1 97.56 151 ASP B CA 1
ATOM 4422 C C . ASP B 1 151 ? 20.219 19.281 4.406 1 97.56 151 ASP B C 1
ATOM 4424 O O . ASP B 1 151 ? 19.656 19.688 3.377 1 97.56 151 ASP B O 1
ATOM 4428 N N . VAL B 1 152 ? 20.531 18.016 4.578 1 98.12 152 VAL B N 1
ATOM 4429 C CA . VAL B 1 152 ? 19.969 16.953 3.744 1 98.12 152 VAL B CA 1
ATOM 4430 C C . VAL B 1 152 ? 18.547 16.641 4.184 1 98.12 152 VAL B C 1
ATOM 4432 O O . VAL B 1 152 ? 18.328 16.109 5.277 1 98.12 152 VAL B O 1
ATOM 4435 N N . VAL B 1 153 ? 17.594 16.953 3.354 1 98.12 153 VAL B N 1
ATOM 4436 C CA . VAL B 1 153 ? 16.203 16.75 3.768 1 98.12 153 VAL B CA 1
ATOM 4437 C C . VAL B 1 153 ? 15.75 15.336 3.387 1 98.12 153 VAL B C 1
ATOM 4439 O O . VAL B 1 153 ? 14.875 14.766 4.039 1 98.12 153 VAL B O 1
ATOM 4442 N N . LEU B 1 154 ? 16.297 14.766 2.271 1 98.31 154 LEU B N 1
ATOM 4443 C CA . LEU B 1 154 ? 16.109 13.375 1.87 1 98.31 154 LEU B CA 1
ATOM 4444 C C . LEU B 1 154 ? 17.406 12.797 1.325 1 98.31 154 LEU B C 1
ATOM 4446 O O . LEU B 1 154 ? 18.141 13.469 0.594 1 98.31 154 LEU B O 1
ATOM 4450 N N . ARG B 1 155 ? 17.656 11.586 1.648 1 97.94 155 ARG B N 1
ATOM 4451 C CA . ARG B 1 155 ? 18.891 10.93 1.225 1 97.94 155 ARG B CA 1
ATOM 4452 C C . ARG B 1 155 ? 18.641 10.047 0.003 1 97.94 155 ARG B C 1
ATOM 4454 O O . ARG B 1 155 ? 17.5 9.648 -0.262 1 97.94 155 ARG B O 1
ATOM 4461 N N . ALA B 1 156 ? 19.75 9.812 -0.725 1 97.94 156 ALA B N 1
ATOM 4462 C CA . ALA B 1 156 ? 19.688 8.781 -1.757 1 97.94 156 ALA B CA 1
ATOM 4463 C C . ALA B 1 156 ? 19.266 7.441 -1.165 1 97.94 156 ALA B C 1
ATOM 4465 O O . ALA B 1 156 ? 19.703 7.062 -0.082 1 97.94 156 ALA B O 1
ATOM 4466 N N . GLY B 1 157 ? 18.375 6.766 -1.91 1 97.06 157 GLY B N 1
ATOM 4467 C CA . GLY B 1 157 ? 17.906 5.473 -1.432 1 97.06 157 GLY B CA 1
ATOM 4468 C C . GLY B 1 157 ? 16.578 5.555 -0.699 1 97.06 157 GLY B C 1
ATOM 4469 O O . GLY B 1 157 ? 15.93 4.531 -0.465 1 97.06 157 GLY B O 1
ATOM 4470 N N . GLU B 1 158 ? 16.141 6.777 -0.363 1 97.19 158 GLU B N 1
ATOM 4471 C CA . GLU B 1 158 ? 14.852 6.93 0.317 1 97.19 158 GLU B CA 1
ATOM 4472 C C . GLU B 1 158 ? 13.695 6.957 -0.681 1 97.19 158 GLU B C 1
ATOM 4474 O O . GLU B 1 158 ? 13.828 7.52 -1.771 1 97.19 158 GLU B O 1
ATOM 4479 N N . ARG B 1 159 ? 12.648 6.348 -0.292 1 97.25 159 ARG B N 1
ATOM 4480 C CA . ARG B 1 159 ? 11.445 6.336 -1.108 1 97.25 159 ARG B CA 1
ATOM 4481 C C . ARG B 1 159 ? 10.664 7.637 -0.944 1 97.25 159 ARG B C 1
ATOM 4483 O O . ARG B 1 159 ? 10.523 8.148 0.169 1 97.25 159 ARG B O 1
ATOM 4490 N N . VAL B 1 160 ? 10.102 8.117 -2.016 1 98.31 160 VAL B N 1
ATOM 4491 C CA . VAL B 1 160 ? 9.336 9.359 -2.004 1 98.31 160 VAL B CA 1
ATOM 4492 C C . VAL B 1 160 ? 7.859 9.062 -1.776 1 98.31 160 VAL B C 1
ATOM 4494 O O . VAL B 1 160 ? 7.152 8.656 -2.703 1 98.31 160 VAL B O 1
ATOM 4497 N N . GLY B 1 161 ? 7.434 9.195 -0.557 1 98 161 GLY B N 1
ATOM 4498 C CA . GLY B 1 161 ? 6.02 9.086 -0.235 1 98 161 GLY B CA 1
ATOM 4499 C C . GLY B 1 161 ? 5.309 10.43 -0.223 1 98 161 GLY B C 1
ATOM 4500 O O . GLY B 1 161 ? 5.828 11.422 -0.741 1 98 161 GLY B O 1
ATOM 4501 N N . VAL B 1 162 ? 4.148 10.469 0.331 1 98.5 162 VAL B N 1
ATOM 4502 C CA . VAL B 1 162 ? 3.285 11.648 0.359 1 98.5 162 VAL B CA 1
ATOM 4503 C C . VAL B 1 162 ? 3.967 12.766 1.142 1 98.5 162 VAL B C 1
ATOM 4505 O O . VAL B 1 162 ? 4.094 13.891 0.647 1 98.5 162 VAL B O 1
ATOM 4508 N N . ALA B 1 163 ? 4.434 12.445 2.32 1 98.56 163 ALA B N 1
ATOM 4509 C CA . ALA B 1 163 ? 5.109 13.453 3.137 1 98.56 163 ALA B CA 1
ATOM 4510 C C . ALA B 1 163 ? 6.383 13.945 2.453 1 98.56 163 ALA B C 1
ATOM 4512 O O . ALA B 1 163 ? 6.703 15.133 2.508 1 98.56 163 ALA B O 1
ATOM 4513 N N . GLU B 1 164 ? 7.09 13.039 1.811 1 98.69 164 GLU B N 1
ATOM 4514 C CA . GLU B 1 164 ? 8.336 13.383 1.137 1 98.69 164 GLU B CA 1
ATOM 4515 C C . GLU B 1 164 ? 8.086 14.344 -0.025 1 98.69 164 GLU B C 1
ATOM 4517 O O . GLU B 1 164 ? 8.883 15.25 -0.264 1 98.69 164 GLU B O 1
ATOM 4522 N N . VAL B 1 165 ? 6.98 14.164 -0.726 1 98.75 165 VAL B N 1
ATOM 4523 C CA . VAL B 1 165 ? 6.617 15.109 -1.779 1 98.75 165 VAL B CA 1
ATOM 4524 C C . VAL B 1 165 ? 6.453 16.5 -1.188 1 98.75 165 VAL B C 1
ATOM 4526 O O . VAL B 1 165 ? 6.934 17.484 -1.759 1 98.75 165 VAL B O 1
ATOM 4529 N N . GLY B 1 166 ? 5.793 16.578 -0.036 1 98.75 166 GLY B N 1
ATOM 4530 C CA . GLY B 1 166 ? 5.648 17.844 0.655 1 98.75 166 GLY B CA 1
ATOM 4531 C C . GLY B 1 166 ? 6.977 18.438 1.079 1 98.75 166 GLY B C 1
ATOM 4532 O O . GLY B 1 166 ? 7.184 19.656 0.947 1 98.75 166 GLY B O 1
ATOM 4533 N N . ILE B 1 167 ? 7.852 17.625 1.599 1 98.69 167 ILE B N 1
ATOM 4534 C CA . ILE B 1 167 ? 9.172 18.078 2.039 1 98.69 167 ILE B CA 1
ATOM 4535 C C . ILE B 1 167 ? 9.961 18.609 0.849 1 98.69 167 ILE B C 1
ATOM 4537 O O . ILE B 1 167 ? 10.586 19.672 0.939 1 98.69 167 ILE B O 1
ATOM 4541 N N . LEU B 1 168 ? 9.891 17.906 -0.265 1 98.81 168 LEU B N 1
ATOM 4542 C CA . LEU B 1 168 ? 10.586 18.328 -1.477 1 98.81 168 LEU B CA 1
ATOM 4543 C C . LEU B 1 168 ? 10.039 19.672 -1.977 1 98.81 168 LEU B C 1
ATOM 4545 O O . LEU B 1 168 ? 10.812 20.562 -2.344 1 98.81 168 LEU B O 1
ATOM 4549 N N . ALA B 1 169 ? 8.734 19.812 -1.931 1 98.56 169 ALA B N 1
ATOM 4550 C CA . ALA B 1 169 ? 8.109 21.078 -2.311 1 98.56 169 ALA B CA 1
ATOM 4551 C C . ALA B 1 169 ? 8.547 22.203 -1.379 1 98.56 169 ALA B C 1
ATOM 4553 O O . ALA B 1 169 ? 8.805 23.328 -1.828 1 98.56 169 ALA B O 1
ATOM 4554 N N . THR B 1 170 ? 8.656 21.891 -0.127 1 97.88 170 THR B N 1
ATOM 4555 C CA . THR B 1 170 ? 9.047 22.859 0.895 1 97.88 170 THR B CA 1
ATOM 4556 C C . THR B 1 170 ? 10.398 23.484 0.558 1 97.88 170 THR B C 1
ATOM 4558 O O . THR B 1 170 ? 10.602 24.688 0.738 1 97.88 170 THR B O 1
ATOM 4561 N N . VAL B 1 171 ? 11.305 22.688 0.007 1 97.81 171 VAL B N 1
ATOM 4562 C CA . VAL B 1 171 ? 12.656 23.188 -0.211 1 97.81 171 VAL B CA 1
ATOM 4563 C C . VAL B 1 171 ? 12.844 23.562 -1.68 1 97.81 171 VAL B C 1
ATOM 4565 O O . VAL B 1 171 ? 13.953 23.875 -2.111 1 97.81 171 VAL B O 1
ATOM 4568 N N . GLY B 1 172 ? 11.836 23.438 -2.445 1 98 172 GLY B N 1
ATOM 4569 C CA . GLY B 1 172 ? 11.875 23.891 -3.83 1 98 172 GLY B CA 1
ATOM 4570 C C . GLY B 1 172 ? 12.547 22.891 -4.758 1 98 172 GLY B C 1
ATOM 4571 O O . GLY B 1 172 ? 13.086 23.266 -5.801 1 98 172 GLY B O 1
ATOM 4572 N N . ALA B 1 173 ? 12.594 21.641 -4.332 1 98 173 ALA B N 1
ATOM 4573 C CA . ALA B 1 173 ? 13.133 20.578 -5.188 1 98 173 ALA B CA 1
ATOM 4574 C C . ALA B 1 173 ? 12.062 20.031 -6.133 1 98 173 ALA B C 1
ATOM 4576 O O . ALA B 1 173 ? 11.391 19.062 -5.82 1 98 173 ALA B O 1
ATOM 4577 N N . VAL B 1 174 ? 11.977 20.641 -7.336 1 97.44 174 VAL B N 1
ATOM 4578 C CA . VAL B 1 174 ? 10.859 20.312 -8.211 1 97.44 174 VAL B CA 1
ATOM 4579 C C . VAL B 1 174 ? 11.352 19.406 -9.352 1 97.44 174 VAL B C 1
ATOM 4581 O O . VAL B 1 174 ? 10.547 18.922 -10.148 1 97.44 174 VAL B O 1
ATOM 4584 N N . GLN B 1 175 ? 12.648 19.281 -9.453 1 98.06 175 GLN B N 1
ATOM 4585 C CA . GLN B 1 175 ? 13.289 18.297 -10.32 1 98.06 175 GLN B CA 1
ATOM 4586 C C . GLN B 1 175 ? 14.148 17.328 -9.508 1 98.06 175 GLN B C 1
ATOM 4588 O O . GLN B 1 175 ? 15.078 17.734 -8.828 1 98.06 175 GLN B O 1
ATOM 4593 N N . LEU B 1 176 ? 13.852 16.094 -9.648 1 98.62 176 LEU B N 1
ATOM 4594 C CA . LEU B 1 176 ? 14.461 15.109 -8.766 1 98.62 176 LEU B CA 1
ATOM 4595 C C . LEU B 1 176 ? 15.148 14.008 -9.578 1 98.62 176 LEU B C 1
ATOM 4597 O O . LEU B 1 176 ? 14.648 13.594 -10.625 1 98.62 176 LEU B O 1
ATOM 4601 N N . ARG B 1 177 ? 16.281 13.602 -9.125 1 98.69 177 ARG B N 1
ATOM 4602 C CA . ARG B 1 177 ? 16.938 12.398 -9.641 1 98.69 177 ARG B CA 1
ATOM 4603 C C . ARG B 1 177 ? 16.438 11.148 -8.914 1 98.69 177 ARG B C 1
ATOM 4605 O O . ARG B 1 177 ? 16.703 10.984 -7.723 1 98.69 177 ARG B O 1
ATOM 4612 N N . VAL B 1 178 ? 15.703 10.289 -9.648 1 98.81 178 VAL B N 1
ATOM 4613 C CA . VAL B 1 178 ? 15.172 9.047 -9.086 1 98.81 178 VAL B CA 1
ATOM 4614 C C . VAL B 1 178 ? 15.602 7.867 -9.945 1 98.81 178 VAL B C 1
ATOM 4616 O O . VAL B 1 178 ? 16 8.047 -11.102 1 98.81 178 VAL B O 1
ATOM 4619 N N . HIS B 1 179 ? 15.57 6.68 -9.406 1 98.62 179 HIS B N 1
ATOM 4620 C CA . HIS B 1 179 ? 15.82 5.484 -10.211 1 98.62 179 HIS B CA 1
ATOM 4621 C C . HIS B 1 179 ? 14.734 5.293 -11.258 1 98.62 179 HIS B C 1
ATOM 4623 O O . HIS B 1 179 ? 13.555 5.547 -10.992 1 98.62 179 HIS B O 1
ATOM 4629 N N . ALA B 1 180 ? 15.172 4.828 -12.422 1 98 180 ALA B N 1
ATOM 4630 C CA . ALA B 1 180 ? 14.227 4.555 -13.5 1 98 180 ALA B CA 1
ATOM 4631 C C . ALA B 1 180 ? 13.258 3.439 -13.117 1 98 180 ALA B C 1
ATOM 4633 O O . ALA B 1 180 ? 13.555 2.639 -12.219 1 98 180 ALA B O 1
ATOM 4634 N N . THR B 1 181 ? 12.125 3.467 -13.75 1 97.31 181 THR B N 1
ATOM 4635 C CA . THR B 1 181 ? 11.117 2.439 -13.555 1 97.31 181 THR B CA 1
ATOM 4636 C C . THR B 1 181 ? 11.414 1.213 -14.414 1 97.31 181 THR B C 1
ATOM 4638 O O . THR B 1 181 ? 11.68 1.336 -15.609 1 97.31 181 THR B O 1
ATOM 4641 N N . PRO B 1 182 ? 11.367 0.018 -13.781 1 98.38 182 PRO B N 1
ATOM 4642 C CA . PRO B 1 182 ? 11.578 -1.178 -14.602 1 98.38 182 PRO B CA 1
ATOM 4643 C C . PRO B 1 182 ? 10.484 -1.375 -15.648 1 98.38 182 PRO B C 1
ATOM 4645 O O . PRO B 1 182 ? 9.312 -1.092 -15.391 1 98.38 182 PRO B O 1
ATOM 4648 N N . LYS B 1 183 ? 10.906 -1.786 -16.812 1 98.12 183 LYS B N 1
ATOM 4649 C CA . LYS B 1 183 ? 9.992 -2.207 -17.875 1 98.12 183 LYS B CA 1
ATOM 4650 C C . LYS B 1 183 ? 9.844 -3.727 -17.906 1 98.12 183 LYS B C 1
ATOM 4652 O O . LYS B 1 183 ? 10.828 -4.445 -18.078 1 98.12 183 LYS B O 1
ATOM 4657 N N . VAL B 1 184 ? 8.555 -4.246 -17.703 1 98.81 184 VAL B N 1
ATOM 4658 C CA . VAL B 1 184 ? 8.289 -5.668 -17.531 1 98.81 184 VAL B CA 1
ATOM 4659 C C . VAL B 1 184 ? 7.379 -6.164 -18.656 1 98.81 184 VAL B C 1
ATOM 4661 O O . VAL B 1 184 ? 6.285 -5.633 -18.859 1 98.81 184 VAL B O 1
ATOM 4664 N N . ALA B 1 185 ? 7.801 -7.148 -19.406 1 98.62 185 ALA B N 1
ATOM 4665 C CA . ALA B 1 185 ? 6.953 -7.812 -20.391 1 98.62 185 ALA B CA 1
ATOM 4666 C C . ALA B 1 185 ? 6.387 -9.117 -19.844 1 98.62 185 ALA B C 1
ATOM 4668 O O . ALA B 1 185 ? 7.078 -9.852 -19.125 1 98.62 185 ALA B O 1
ATOM 4669 N N . VAL B 1 186 ? 5.148 -9.391 -20.156 1 98.62 186 VAL B N 1
ATOM 4670 C CA . VAL B 1 186 ? 4.484 -10.609 -19.719 1 98.62 186 VAL B CA 1
ATOM 4671 C C . VAL B 1 186 ? 4.027 -11.422 -20.938 1 98.62 186 VAL B C 1
ATOM 4673 O O . VAL B 1 186 ? 3.398 -10.883 -21.844 1 98.62 186 VAL B O 1
ATOM 4676 N N . LEU B 1 187 ? 4.418 -12.695 -20.922 1 97.62 187 LEU B N 1
ATOM 4677 C CA . LEU B 1 187 ? 4.098 -13.625 -22 1 97.62 187 LEU B CA 1
ATOM 4678 C C . LEU B 1 187 ? 3.535 -14.93 -21.438 1 97.62 187 LEU B C 1
ATOM 4680 O O . LEU B 1 187 ? 4.227 -15.648 -20.719 1 97.62 187 LEU B O 1
ATOM 4684 N N . SER B 1 188 ? 2.289 -15.195 -21.75 1 96.31 188 SER B N 1
ATOM 4685 C CA . SER B 1 188 ? 1.739 -16.5 -21.406 1 96.31 188 SER B CA 1
ATOM 4686 C C . SER B 1 188 ? 2.055 -17.531 -22.484 1 96.31 188 SER B C 1
ATOM 4688 O O . SER B 1 188 ? 2.205 -17.188 -23.656 1 96.31 188 SER B O 1
ATOM 4690 N N . THR B 1 189 ? 2.197 -18.734 -22.016 1 92 189 THR B N 1
ATOM 4691 C CA . THR B 1 189 ? 2.371 -19.844 -22.953 1 92 189 THR B CA 1
ATOM 4692 C C . THR B 1 189 ? 1.35 -20.938 -22.703 1 92 189 THR B C 1
ATOM 4694 O O . THR B 1 189 ? 0.876 -21.109 -21.578 1 92 189 THR B O 1
ATOM 4697 N N . GLY B 1 190 ? 1.006 -21.625 -23.766 1 88.5 190 GLY B N 1
ATOM 4698 C CA . GLY B 1 190 ? 0.096 -22.766 -23.688 1 88.5 190 GLY B CA 1
ATOM 4699 C C . GLY B 1 190 ? -0.91 -22.797 -24.812 1 88.5 190 GLY B C 1
ATOM 4700 O O . GLY B 1 190 ? -1.591 -21.812 -25.094 1 88.5 190 GLY B O 1
ATOM 4701 N N . ASP B 1 191 ? -1.082 -23.953 -25.359 1 86.88 191 ASP B N 1
ATOM 4702 C CA . ASP B 1 191 ? -2.016 -24.125 -26.469 1 86.88 191 ASP B CA 1
ATOM 4703 C C . ASP B 1 191 ? -3.461 -24.062 -25.984 1 86.88 191 ASP B C 1
ATOM 4705 O O . ASP B 1 191 ? -4.367 -23.75 -26.75 1 86.88 191 ASP B O 1
ATOM 4709 N N . GLU B 1 192 ? -3.598 -24.375 -24.734 1 90.19 192 GLU B N 1
ATOM 4710 C CA . GLU B 1 192 ? -4.938 -24.406 -24.156 1 90.19 192 GLU B CA 1
ATOM 4711 C C . GLU B 1 192 ? -5.406 -23.016 -23.781 1 90.19 192 GLU B C 1
ATOM 4713 O O . GLU B 1 192 ? -6.602 -22.781 -23.562 1 90.19 192 GLU B O 1
ATOM 4718 N N . VAL B 1 193 ? -4.535 -22.078 -23.656 1 93.88 193 VAL B N 1
ATOM 4719 C CA . VAL B 1 193 ? -4.801 -20.781 -23.047 1 93.88 193 VAL B CA 1
ATOM 4720 C C . VAL B 1 193 ? -5.352 -19.828 -24.109 1 93.88 193 VAL B C 1
ATOM 4722 O O . VAL B 1 193 ? -4.762 -19.672 -25.172 1 93.88 193 VAL B O 1
ATOM 4725 N N . VAL B 1 194 ? -6.5 -19.219 -23.781 1 95.31 194 VAL B N 1
ATOM 4726 C CA . VAL B 1 194 ? -7.125 -18.266 -24.703 1 95.31 194 VAL B CA 1
ATOM 4727 C C . VAL B 1 194 ? -7.367 -16.938 -23.984 1 95.31 194 VAL B C 1
ATOM 4729 O O . VAL B 1 194 ? -7.211 -16.844 -22.766 1 95.31 194 VAL B O 1
ATOM 4732 N N . ASP B 1 195 ? -7.711 -15.961 -24.75 1 96.75 195 ASP B N 1
ATOM 4733 C CA . ASP B 1 195 ? -7.973 -14.633 -24.203 1 96.75 195 ASP B CA 1
ATOM 4734 C C . ASP B 1 195 ? -9.133 -14.664 -23.219 1 96.75 195 ASP B C 1
ATOM 4736 O O . ASP B 1 195 ? -10.133 -15.352 -23.453 1 96.75 195 ASP B O 1
ATOM 4740 N N . PRO B 1 196 ? -9.047 -13.883 -22.172 1 97.12 196 PRO B N 1
ATOM 4741 C CA . PRO B 1 196 ? -10.125 -13.852 -21.172 1 97.12 196 PRO B CA 1
ATOM 4742 C C . PRO B 1 196 ? -11.484 -13.516 -21.781 1 97.12 196 PRO B C 1
ATOM 4744 O O . PRO B 1 196 ? -12.523 -13.953 -21.281 1 97.1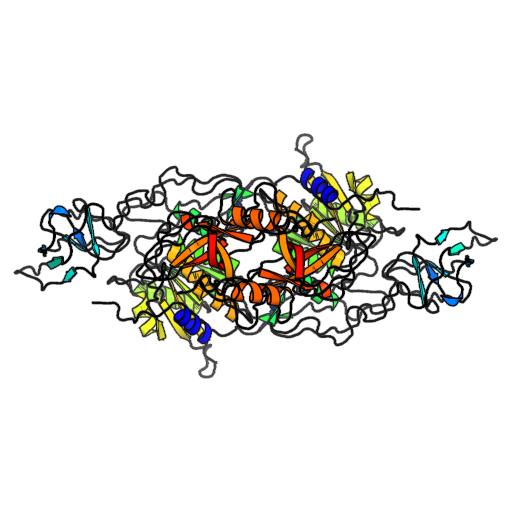2 196 PRO B O 1
ATOM 4747 N N . ALA B 1 197 ? -11.531 -12.812 -22.828 1 96.69 197 ALA B N 1
ATOM 4748 C CA . ALA B 1 197 ? -12.789 -12.367 -23.438 1 96.69 197 ALA B CA 1
ATOM 4749 C C . ALA B 1 197 ? -13.422 -13.492 -24.266 1 96.69 197 ALA B C 1
ATOM 4751 O O . ALA B 1 197 ? -14.57 -13.375 -24.703 1 96.69 197 ALA B O 1
ATOM 4752 N N . THR B 1 198 ? -12.742 -14.594 -24.375 1 95 198 THR B N 1
ATOM 4753 C CA . THR B 1 198 ? -13.219 -15.68 -25.219 1 95 198 THR B CA 1
ATOM 4754 C C . THR B 1 198 ? -14.508 -16.281 -24.641 1 95 198 THR B C 1
ATOM 4756 O O . THR B 1 198 ? -14.547 -16.688 -23.484 1 95 198 THR B O 1
ATOM 4759 N N . ARG B 1 199 ? -15.586 -16.391 -25.5 1 91.88 199 ARG B N 1
ATOM 4760 C CA . ARG B 1 199 ? -16.875 -16.984 -25.172 1 91.88 199 ARG B CA 1
ATOM 4761 C C . ARG B 1 199 ? -17.594 -17.453 -26.422 1 91.88 199 ARG B C 1
ATOM 4763 O O . ARG B 1 199 ? -17.812 -16.672 -27.359 1 91.88 199 ARG B O 1
ATOM 4770 N N . PRO B 1 200 ? -17.938 -18.703 -26.484 1 90.06 200 PRO B N 1
ATOM 4771 C CA . PRO B 1 200 ? -17.719 -19.781 -25.516 1 90.06 200 PRO B CA 1
ATOM 4772 C C . PRO B 1 200 ? -16.297 -20.359 -25.594 1 90.06 200 PRO B C 1
ATOM 4774 O O . PRO B 1 200 ? -15.586 -20.125 -26.562 1 90.06 200 PRO B O 1
ATOM 4777 N N . LEU B 1 201 ? -15.938 -21.078 -24.578 1 90.69 201 LEU B N 1
ATOM 4778 C CA . LEU B 1 201 ? -14.672 -21.797 -24.594 1 90.69 201 LEU B CA 1
ATOM 4779 C C . LEU B 1 201 ? -14.75 -23.016 -25.516 1 90.69 201 LEU B C 1
ATOM 4781 O O . LEU B 1 201 ? -15.766 -23.719 -25.547 1 90.69 201 LEU B O 1
ATOM 4785 N N . GLY B 1 202 ? -13.672 -23.172 -26.281 1 87.56 202 GLY B N 1
ATOM 4786 C CA . GLY B 1 202 ? -13.562 -24.391 -27.047 1 87.56 202 GLY B CA 1
ATOM 4787 C C . GLY B 1 202 ? -13.094 -25.578 -26.219 1 87.56 202 GLY B C 1
ATOM 4788 O O . GLY B 1 202 ? -12.789 -25.438 -25.047 1 87.56 202 GLY B O 1
ATOM 4789 N N . PRO B 1 203 ? -13.094 -26.766 -26.891 1 85.62 203 PRO B N 1
ATOM 4790 C CA . PRO B 1 203 ? -12.641 -27.969 -26.188 1 85.62 203 PRO B CA 1
ATOM 4791 C C . PRO B 1 203 ? -11.203 -27.859 -25.703 1 85.62 203 PRO B C 1
ATOM 4793 O O . PRO B 1 203 ? -10.312 -27.484 -26.469 1 85.62 203 PRO B O 1
ATOM 4796 N N . GLY B 1 204 ? -11.047 -28.125 -24.422 1 88.12 204 GLY B N 1
ATOM 4797 C CA . GLY B 1 204 ? -9.711 -28.172 -23.859 1 88.12 204 GLY B CA 1
ATOM 4798 C C . GLY B 1 204 ? -9.133 -26.797 -23.578 1 88.12 204 GLY B C 1
ATOM 4799 O O . GLY B 1 204 ? -7.945 -26.656 -23.266 1 88.12 204 GLY B O 1
ATOM 4800 N N . GLN B 1 205 ? -9.992 -25.812 -23.703 1 91.12 205 GLN B N 1
ATOM 4801 C CA . GLN B 1 205 ? -9.492 -24.453 -23.547 1 91.12 205 GLN B CA 1
ATOM 4802 C C . GLN B 1 205 ? -9.797 -23.906 -22.156 1 91.12 205 GLN B C 1
ATOM 4804 O O . GLN B 1 205 ? -10.789 -24.281 -21.547 1 91.12 205 GLN B O 1
ATOM 4809 N N . ILE B 1 206 ? -8.891 -23.062 -21.688 1 93.31 206 ILE B N 1
ATOM 4810 C CA . ILE B 1 206 ? -9.109 -22.266 -20.469 1 93.31 206 ILE B CA 1
ATOM 4811 C C . ILE B 1 206 ? -8.703 -20.828 -20.734 1 93.31 206 ILE B C 1
ATOM 4813 O O . ILE B 1 206 ? -7.879 -20.547 -21.609 1 93.31 206 ILE B O 1
ATOM 4817 N N . ARG B 1 207 ? -9.258 -19.906 -20.047 1 96.5 207 ARG B N 1
ATOM 4818 C CA . ARG B 1 207 ? -8.93 -18.5 -20.219 1 96.5 207 ARG B CA 1
ATOM 4819 C C . ARG B 1 207 ? -7.609 -18.156 -19.531 1 96.5 207 ARG B C 1
ATOM 4821 O O . ARG B 1 207 ? -7.285 -18.703 -18.484 1 96.5 207 ARG B O 1
ATOM 4828 N N . ASP B 1 208 ? -6.887 -17.219 -20.078 1 97.19 208 ASP B N 1
ATOM 4829 C CA . ASP B 1 208 ? -5.578 -16.781 -19.609 1 97.19 208 ASP B CA 1
ATOM 4830 C C . ASP B 1 208 ? -5.711 -15.93 -18.344 1 97.19 208 ASP B C 1
ATOM 4832 O O . ASP B 1 208 ? -5.926 -14.719 -18.422 1 97.19 208 ASP B O 1
ATOM 4836 N N . ALA B 1 209 ? -5.496 -16.484 -17.219 1 97.56 209 ALA B N 1
ATOM 4837 C CA . ALA B 1 209 ? -5.539 -15.773 -15.945 1 97.56 209 ALA B CA 1
ATOM 4838 C C . ALA B 1 209 ? -4.191 -15.125 -15.633 1 97.56 209 ALA B C 1
ATOM 4840 O O . ALA B 1 209 ? -4.137 -14.023 -15.094 1 97.56 209 ALA B O 1
ATOM 4841 N N . ASN B 1 210 ? -3.172 -15.797 -15.984 1 98.44 210 ASN B N 1
ATOM 4842 C CA . ASN B 1 210 ? -1.827 -15.422 -15.555 1 98.44 210 ASN B CA 1
ATOM 4843 C C . ASN B 1 210 ? -1.405 -14.078 -16.141 1 98.44 210 ASN B C 1
ATOM 4845 O O . ASN B 1 210 ? -0.89 -13.219 -15.43 1 98.44 210 ASN B O 1
ATOM 4849 N N . ARG B 1 211 ? -1.654 -13.938 -17.438 1 98.25 211 ARG B N 1
ATOM 4850 C CA . ARG B 1 211 ? -1.21 -12.719 -18.109 1 98.25 211 ARG B CA 1
ATOM 4851 C C . ARG B 1 211 ? -1.83 -11.484 -17.453 1 98.25 211 ARG B C 1
ATOM 4853 O O . ARG B 1 211 ? -1.115 -10.562 -17.047 1 98.25 211 ARG B O 1
ATOM 4860 N N . SER B 1 212 ? -3.156 -11.492 -17.266 1 98.31 212 SER B N 1
ATOM 4861 C CA . SER B 1 212 ? -3.842 -10.367 -16.641 1 98.31 212 SER B CA 1
ATOM 4862 C C . SER B 1 212 ? -3.352 -10.141 -15.219 1 98.31 212 SER B C 1
ATOM 4864 O O . SER B 1 212 ? -3.127 -9 -14.805 1 98.31 212 SER B O 1
ATOM 4866 N N . MET B 1 213 ? -3.199 -11.18 -14.484 1 98.62 213 MET B N 1
ATOM 4867 C CA . MET B 1 213 ? -2.752 -11.125 -13.094 1 98.62 213 MET B CA 1
ATOM 4868 C C . MET B 1 213 ? -1.345 -10.547 -13 1 98.62 213 MET B C 1
ATOM 4870 O O . MET B 1 213 ? -1.09 -9.656 -12.188 1 98.62 213 MET B O 1
ATOM 4874 N N . LEU B 1 214 ? -0.447 -10.992 -13.844 1 98.88 214 LEU B N 1
ATOM 4875 C CA . LEU B 1 214 ? 0.953 -10.586 -13.789 1 98.88 214 LEU B CA 1
ATOM 4876 C C . LEU B 1 214 ? 1.123 -9.156 -14.281 1 98.88 214 LEU B C 1
ATOM 4878 O O . LEU B 1 214 ? 1.978 -8.414 -13.773 1 98.88 214 LEU B O 1
ATOM 4882 N N . LEU B 1 215 ? 0.334 -8.781 -15.281 1 98.75 215 LEU B N 1
ATOM 4883 C CA . LEU B 1 215 ? 0.327 -7.379 -15.695 1 98.75 215 LEU B CA 1
ATOM 4884 C C . LEU B 1 215 ? -0.132 -6.477 -14.555 1 98.75 215 LEU B C 1
ATOM 4886 O O . LEU B 1 215 ? 0.461 -5.422 -14.32 1 98.75 215 LEU B O 1
ATOM 4890 N N . ALA B 1 216 ? -1.141 -6.898 -13.875 1 98.62 216 ALA B N 1
ATOM 4891 C CA . ALA B 1 216 ? -1.629 -6.148 -12.719 1 98.62 216 ALA B CA 1
ATOM 4892 C C . ALA B 1 216 ? -0.567 -6.078 -11.625 1 98.62 216 ALA B C 1
ATOM 4894 O O . ALA B 1 216 ? -0.381 -5.031 -11 1 98.62 216 ALA B O 1
ATOM 4895 N N . ALA B 1 217 ? 0.116 -7.195 -11.398 1 98.75 217 ALA B N 1
ATOM 4896 C CA . ALA B 1 217 ? 1.16 -7.25 -10.383 1 98.75 217 ALA B CA 1
ATOM 4897 C C . ALA B 1 217 ? 2.307 -6.301 -10.711 1 98.75 217 ALA B C 1
ATOM 4899 O O . ALA B 1 217 ? 2.812 -5.594 -9.836 1 98.75 217 ALA B O 1
ATOM 4900 N N . ALA B 1 218 ? 2.701 -6.293 -11.977 1 98.56 218 ALA B N 1
ATOM 4901 C CA . ALA B 1 218 ? 3.754 -5.387 -12.43 1 98.56 218 ALA B CA 1
ATOM 4902 C C . ALA B 1 218 ? 3.344 -3.93 -12.227 1 98.56 218 ALA B C 1
ATOM 4904 O O . ALA B 1 218 ? 4.133 -3.115 -11.742 1 98.56 218 ALA B O 1
ATOM 4905 N N . ALA B 1 219 ? 2.125 -3.652 -12.586 1 97.44 219 ALA B N 1
ATOM 4906 C CA . ALA B 1 219 ? 1.61 -2.295 -12.422 1 97.44 219 ALA B CA 1
ATOM 4907 C C . ALA B 1 219 ? 1.612 -1.879 -10.953 1 97.44 219 ALA B C 1
ATOM 4909 O O . ALA B 1 219 ? 2.045 -0.774 -10.617 1 97.44 219 ALA B O 1
ATOM 4910 N N . ARG B 1 220 ? 1.144 -2.742 -10.117 1 96.69 220 ARG B N 1
ATOM 4911 C CA . ARG B 1 220 ? 1.107 -2.473 -8.68 1 96.69 220 ARG B CA 1
ATOM 4912 C C . ARG B 1 220 ? 2.51 -2.234 -8.133 1 96.69 220 ARG B C 1
ATOM 4914 O O . ARG B 1 220 ? 2.693 -1.445 -7.203 1 96.69 220 ARG B O 1
ATOM 4921 N N . ALA B 1 221 ? 3.475 -2.873 -8.719 1 97.44 221 ALA B N 1
ATOM 4922 C CA . ALA B 1 221 ? 4.867 -2.734 -8.305 1 97.44 221 ALA B CA 1
ATOM 4923 C C . ALA B 1 221 ? 5.469 -1.431 -8.82 1 97.44 221 ALA B C 1
ATOM 4925 O O . ALA B 1 221 ? 6.605 -1.091 -8.492 1 97.44 221 ALA B O 1
ATOM 4926 N N . GLY B 1 222 ? 4.77 -0.689 -9.633 1 96.25 222 GLY B N 1
ATOM 4927 C CA . GLY B 1 222 ? 5.246 0.571 -10.18 1 96.25 222 GLY B CA 1
ATOM 4928 C C . GLY B 1 222 ? 6.023 0.406 -11.469 1 96.25 222 GLY B C 1
ATOM 4929 O O . GLY B 1 222 ? 6.676 1.344 -11.938 1 96.25 222 GLY B O 1
ATOM 4930 N N . ALA B 1 223 ? 5.961 -0.768 -12.102 1 97.94 223 ALA B N 1
ATOM 4931 C CA . ALA B 1 223 ? 6.688 -1.032 -13.336 1 97.94 223 ALA B CA 1
ATOM 4932 C C . ALA B 1 223 ? 5.855 -0.64 -14.555 1 97.94 223 ALA B C 1
ATOM 4934 O O . ALA B 1 223 ? 4.633 -0.519 -14.469 1 97.94 223 ALA B O 1
ATOM 4935 N N . GLU B 1 224 ? 6.555 -0.323 -15.602 1 97.5 224 GLU B N 1
ATOM 4936 C CA . GLU B 1 224 ? 5.906 -0.232 -16.906 1 97.5 224 GLU B CA 1
ATOM 4937 C C . GLU B 1 224 ? 5.656 -1.617 -17.5 1 97.5 224 GLU B C 1
ATOM 4939 O O . GLU B 1 224 ? 6.598 -2.383 -17.719 1 97.5 224 GLU B O 1
ATOM 4944 N N . ALA B 1 225 ? 4.418 -1.95 -17.75 1 97.5 225 ALA B N 1
ATOM 4945 C CA . ALA B 1 225 ? 4.074 -3.307 -18.172 1 97.5 225 ALA B CA 1
ATOM 4946 C C . ALA B 1 225 ? 3.828 -3.369 -19.672 1 97.5 225 ALA B C 1
ATOM 4948 O O . ALA B 1 225 ? 3.201 -2.473 -20.25 1 97.5 225 ALA B O 1
ATOM 4949 N N . VAL B 1 226 ? 4.344 -4.395 -20.312 1 97.38 226 VAL B N 1
ATOM 4950 C CA . VAL B 1 226 ? 4.152 -4.688 -21.719 1 97.38 226 VAL B CA 1
ATOM 4951 C C . VAL B 1 226 ? 3.465 -6.043 -21.875 1 97.38 226 VAL B C 1
ATOM 4953 O O . VAL B 1 226 ? 3.922 -7.043 -21.328 1 97.38 226 VAL B O 1
ATOM 4956 N N . ASP B 1 227 ? 2.412 -6.031 -22.641 1 97.81 227 ASP B N 1
ATOM 4957 C CA . ASP B 1 227 ? 1.655 -7.254 -22.891 1 97.81 227 ASP B CA 1
ATOM 4958 C C . ASP B 1 227 ? 2.123 -7.93 -24.172 1 97.81 227 ASP B C 1
ATOM 4960 O O . ASP B 1 227 ? 1.902 -7.41 -25.281 1 97.81 227 ASP B O 1
ATOM 4964 N N . LEU B 1 228 ? 2.703 -9.133 -24.078 1 97.12 228 LEU B N 1
ATOM 4965 C CA . LEU B 1 228 ? 3.215 -9.836 -25.25 1 97.12 228 LEU B CA 1
ATOM 4966 C C . LEU B 1 228 ? 2.256 -10.938 -25.672 1 97.12 228 LEU B C 1
ATOM 4968 O O . LEU B 1 228 ? 2.572 -11.727 -26.562 1 97.12 228 LEU B O 1
ATOM 4972 N N . GLY B 1 229 ? 1.141 -11.047 -24.969 1 95.94 229 GLY B N 1
ATOM 4973 C CA . GLY B 1 229 ? 0.091 -11.961 -25.375 1 95.94 229 GLY B CA 1
ATOM 4974 C C . GLY B 1 229 ? 0.367 -13.398 -24.969 1 95.94 229 GLY B C 1
ATOM 4975 O O . GLY B 1 229 ? 0.871 -13.656 -23.875 1 95.94 229 GLY B O 1
ATOM 4976 N N . VAL B 1 230 ? -0.133 -14.32 -25.812 1 93.88 230 VAL B N 1
ATOM 4977 C CA . VAL B 1 230 ? -0.007 -15.75 -25.578 1 93.88 230 VAL B CA 1
ATOM 4978 C C . VAL B 1 230 ? 0.812 -16.391 -26.703 1 93.88 230 VAL B C 1
ATOM 4980 O O . VAL B 1 230 ? 0.453 -16.297 -27.875 1 93.88 230 VAL B O 1
ATOM 4983 N N . ALA B 1 231 ? 1.872 -16.984 -26.297 1 90.12 231 ALA B N 1
ATOM 4984 C CA . ALA B 1 231 ? 2.676 -17.719 -27.281 1 90.12 231 ALA B CA 1
ATOM 4985 C C . ALA B 1 231 ? 2.17 -19.156 -27.438 1 90.12 231 ALA B C 1
ATOM 4987 O O . ALA B 1 231 ? 1.802 -19.812 -26.469 1 90.12 231 ALA B O 1
ATOM 4988 N N . ARG B 1 232 ? 2.197 -19.609 -28.656 1 81.81 232 ARG B N 1
ATOM 4989 C CA . ARG B 1 232 ? 1.948 -21.016 -28.922 1 81.81 232 ARG B CA 1
ATOM 4990 C C . ARG B 1 232 ? 3.152 -21.875 -28.547 1 81.81 232 ARG B C 1
ATOM 4992 O O . ARG B 1 232 ? 4.266 -21.359 -28.406 1 81.81 232 ARG B O 1
ATOM 4999 N N . ASP B 1 233 ? 2.91 -23.094 -28.328 1 76.81 233 ASP B N 1
ATOM 5000 C CA . ASP B 1 233 ? 3.982 -23.984 -27.906 1 76.81 233 ASP B CA 1
ATOM 5001 C C . ASP B 1 233 ? 4.832 -24.438 -29.094 1 76.81 233 ASP B C 1
ATOM 5003 O O . ASP B 1 233 ? 5.055 -25.641 -29.281 1 76.81 233 ASP B O 1
ATOM 5007 N N . THR B 1 234 ? 5.238 -23.469 -29.859 1 79.25 234 THR B N 1
ATOM 5008 C CA . THR B 1 234 ? 6.195 -23.703 -30.938 1 79.25 234 THR B CA 1
ATOM 5009 C C . THR B 1 234 ? 7.438 -22.828 -30.766 1 79.25 234 THR B C 1
ATOM 5011 O O . THR B 1 234 ? 7.344 -21.703 -30.297 1 79.25 234 THR B O 1
ATOM 5014 N N . ALA B 1 235 ? 8.547 -23.469 -31.109 1 81.31 235 ALA B N 1
ATOM 5015 C CA . ALA B 1 235 ? 9.828 -22.797 -30.938 1 81.31 235 ALA B CA 1
ATOM 5016 C C . ALA B 1 235 ? 9.859 -21.453 -31.672 1 81.31 235 ALA B C 1
ATOM 5018 O O . ALA B 1 235 ? 10.328 -20.453 -31.125 1 81.31 235 ALA B O 1
ATOM 5019 N N . GLY B 1 236 ? 9.297 -21.422 -32.844 1 85.38 236 GLY B N 1
ATOM 5020 C CA . GLY B 1 236 ? 9.32 -20.203 -33.625 1 85.38 236 GLY B CA 1
ATOM 5021 C C . GLY B 1 236 ? 8.539 -19.062 -33.031 1 85.38 236 GLY B C 1
ATOM 5022 O O . GLY B 1 236 ? 9.016 -17.922 -33 1 85.38 236 GLY B O 1
ATOM 5023 N N . HIS B 1 237 ? 7.477 -19.344 -32.531 1 87.81 237 HIS B N 1
ATOM 5024 C CA . HIS B 1 237 ? 6.652 -18.297 -31.969 1 87.81 237 HIS B CA 1
ATOM 5025 C C . HIS B 1 237 ? 7.273 -17.75 -30.688 1 87.81 237 HIS B C 1
ATOM 5027 O O . HIS B 1 237 ? 7.289 -16.531 -30.469 1 87.81 237 HIS B O 1
ATOM 5033 N N . LEU B 1 238 ? 7.812 -18.594 -29.906 1 89.44 238 LEU B N 1
ATOM 5034 C CA . LEU B 1 238 ? 8.453 -18.188 -28.656 1 89.44 238 LEU B CA 1
ATOM 5035 C C . LEU B 1 238 ? 9.68 -17.328 -28.938 1 89.44 238 LEU B C 1
ATOM 5037 O O . LEU B 1 238 ? 9.898 -16.312 -28.25 1 89.44 238 LEU B O 1
ATOM 5041 N N . GLU B 1 239 ? 10.398 -17.766 -29.875 1 92.19 239 GLU B N 1
ATOM 5042 C CA . GLU B 1 239 ? 11.57 -16.984 -30.281 1 92.19 239 GLU B CA 1
ATOM 5043 C C . GLU B 1 239 ? 11.172 -15.586 -30.75 1 92.19 239 GLU B C 1
ATOM 5045 O O . GLU B 1 239 ? 11.859 -14.602 -30.453 1 92.19 239 GLU B O 1
ATOM 5050 N N . GLY B 1 240 ? 10.125 -15.523 -31.5 1 93.12 240 GLY B N 1
ATOM 5051 C CA . GLY B 1 240 ? 9.609 -14.234 -31.938 1 93.12 240 GLY B CA 1
ATOM 5052 C C . GLY B 1 240 ? 9.203 -13.328 -30.797 1 93.12 240 GLY B C 1
ATOM 5053 O O . GLY B 1 240 ? 9.477 -12.125 -30.828 1 93.12 240 GLY B O 1
ATOM 5054 N N . CYS B 1 241 ? 8.578 -13.891 -29.844 1 92.75 241 CYS B N 1
ATOM 5055 C CA . CYS B 1 241 ? 8.164 -13.117 -28.672 1 92.75 241 CYS B CA 1
ATOM 5056 C C . CYS B 1 241 ? 9.375 -12.609 -27.891 1 92.75 241 CYS B C 1
ATOM 5058 O O . CYS B 1 241 ? 9.383 -11.461 -27.438 1 92.75 241 CYS B O 1
ATOM 5060 N N . LEU B 1 242 ? 10.359 -13.469 -27.734 1 93.56 242 LEU B N 1
ATOM 5061 C CA . LEU B 1 242 ? 11.586 -13.055 -27.062 1 93.56 242 LEU B CA 1
ATOM 5062 C C . LEU B 1 242 ? 12.258 -11.906 -27.812 1 93.56 242 LEU B C 1
ATOM 5064 O O . LEU B 1 242 ? 12.703 -10.938 -27.203 1 93.56 242 LEU B O 1
ATOM 5068 N N . ALA B 1 243 ? 12.289 -12.031 -29.109 1 93.75 243 ALA B N 1
ATOM 5069 C CA . ALA B 1 243 ? 12.859 -10.977 -29.938 1 93.75 243 ALA B CA 1
ATOM 5070 C C . ALA B 1 243 ? 12.109 -9.664 -29.766 1 93.75 243 ALA B C 1
ATOM 5072 O O . ALA B 1 243 ? 12.719 -8.594 -29.719 1 93.75 243 ALA B O 1
ATOM 5073 N N . ALA B 1 244 ? 10.812 -9.766 -29.703 1 94.38 244 ALA B N 1
ATOM 5074 C CA . ALA B 1 244 ? 9.992 -8.578 -29.484 1 94.38 244 ALA B CA 1
ATOM 5075 C C . ALA B 1 244 ? 10.32 -7.918 -28.141 1 94.38 244 ALA B C 1
ATOM 5077 O O . ALA B 1 244 ? 10.414 -6.695 -28.062 1 94.38 244 ALA B O 1
ATOM 5078 N N . ALA B 1 245 ? 10.484 -8.711 -27.141 1 94.25 245 ALA B N 1
ATOM 5079 C CA . ALA B 1 245 ? 10.852 -8.195 -25.812 1 94.25 245 ALA B CA 1
ATOM 5080 C C . ALA B 1 245 ? 12.195 -7.484 -25.859 1 94.25 245 ALA B C 1
ATOM 5082 O O . ALA B 1 245 ? 12.359 -6.406 -25.281 1 94.25 245 ALA B O 1
ATOM 5083 N N . ILE B 1 246 ? 13.141 -8.102 -26.5 1 93.94 246 ILE B N 1
ATOM 5084 C CA . ILE B 1 246 ? 14.477 -7.531 -26.641 1 93.94 246 ILE B CA 1
ATOM 5085 C C . ILE B 1 246 ? 14.398 -6.203 -27.391 1 93.94 246 ILE B C 1
ATOM 5087 O O . ILE B 1 246 ? 15 -5.211 -26.969 1 93.94 246 ILE B O 1
ATOM 5091 N N . ALA B 1 247 ? 13.609 -6.172 -28.422 1 93.5 247 ALA B N 1
ATOM 5092 C CA . ALA B 1 247 ? 13.469 -4.98 -29.25 1 93.5 247 ALA B CA 1
ATOM 5093 C C . ALA B 1 247 ? 12.82 -3.84 -28.469 1 93.5 247 ALA B C 1
ATOM 5095 O O . ALA B 1 247 ? 13.141 -2.67 -28.688 1 93.5 247 ALA B O 1
ATOM 5096 N N . GLN B 1 248 ? 11.977 -4.176 -27.625 1 94.56 248 GLN B N 1
ATOM 5097 C CA . GLN B 1 248 ? 11.258 -3.176 -26.828 1 94.56 248 GLN B CA 1
ATOM 5098 C C . GLN B 1 248 ? 12.07 -2.746 -25.625 1 94.56 248 GLN B C 1
ATOM 5100 O O . GLN B 1 248 ? 11.602 -1.958 -24.797 1 94.56 248 GLN B O 1
ATOM 5105 N N . ARG B 1 249 ? 13.219 -3.297 -25.422 1 94.06 249 ARG B N 1
ATOM 5106 C CA . ARG B 1 249 ? 14.188 -2.949 -24.375 1 94.06 249 ARG B CA 1
ATOM 5107 C C . ARG B 1 249 ? 13.602 -3.176 -22.984 1 94.06 249 ARG B C 1
ATOM 5109 O O . ARG B 1 249 ? 13.719 -2.312 -22.109 1 94.06 249 ARG B O 1
ATOM 5116 N N . VAL B 1 250 ? 12.922 -4.305 -22.844 1 96.25 250 VAL B N 1
ATOM 5117 C CA . VAL B 1 250 ? 12.375 -4.613 -21.516 1 96.25 250 VAL B CA 1
ATOM 5118 C C . VAL B 1 250 ? 13.508 -5.016 -20.578 1 96.25 250 VAL B C 1
ATOM 5120 O O . VAL B 1 250 ? 14.508 -5.59 -21 1 96.25 250 VAL B O 1
ATOM 5123 N N . ASP B 1 251 ? 13.359 -4.684 -19.281 1 97.94 251 ASP B N 1
ATOM 5124 C CA . ASP B 1 251 ? 14.312 -5.062 -18.234 1 97.94 251 ASP B CA 1
ATOM 5125 C C . ASP B 1 251 ? 14.047 -6.48 -17.734 1 97.94 251 ASP B C 1
ATOM 5127 O O . ASP B 1 251 ? 14.977 -7.191 -17.344 1 97.94 251 ASP B O 1
ATOM 5131 N N . VAL B 1 252 ? 12.781 -6.871 -17.719 1 98.69 252 VAL B N 1
ATOM 5132 C CA . VAL B 1 252 ? 12.344 -8.164 -17.188 1 98.69 252 VAL B CA 1
ATOM 5133 C C . VAL B 1 252 ? 11.305 -8.781 -18.125 1 98.69 252 VAL B C 1
ATOM 5135 O O . VAL B 1 252 ? 10.359 -8.117 -18.531 1 98.69 252 VAL B O 1
ATOM 5138 N N . LEU B 1 253 ? 11.508 -10.023 -18.531 1 98.5 253 LEU B N 1
ATOM 5139 C CA . LEU B 1 253 ? 10.508 -10.828 -19.219 1 98.5 253 LEU B CA 1
ATOM 5140 C C . LEU B 1 253 ? 9.953 -11.906 -18.297 1 98.5 253 LEU B C 1
ATOM 5142 O O . LEU B 1 253 ? 10.719 -12.688 -17.719 1 98.5 253 LEU B O 1
ATOM 5146 N N . ILE B 1 254 ? 8.656 -11.906 -18.078 1 98.75 254 ILE B N 1
ATOM 5147 C CA . ILE B 1 254 ? 7.977 -12.938 -17.297 1 98.75 254 ILE B CA 1
ATOM 5148 C C . ILE B 1 254 ? 7.168 -13.844 -18.234 1 98.75 254 ILE B C 1
ATOM 5150 O O . ILE B 1 254 ? 6.312 -13.359 -18.984 1 98.75 254 ILE B O 1
ATOM 5154 N N . THR B 1 255 ? 7.469 -15.102 -18.203 1 97.31 255 THR B N 1
ATOM 5155 C CA . THR B 1 255 ? 6.629 -16.078 -18.906 1 97.31 255 THR B CA 1
ATOM 5156 C C . THR B 1 255 ? 5.859 -16.938 -17.922 1 97.31 255 THR B C 1
ATOM 5158 O O . THR B 1 255 ? 6.309 -17.141 -16.781 1 97.31 255 THR B O 1
ATOM 5161 N N . SER B 1 256 ? 4.727 -17.328 -18.25 1 96.12 256 SER B N 1
ATOM 5162 C CA . SER B 1 256 ? 3.943 -18.266 -17.453 1 96.12 256 SER B CA 1
ATOM 5163 C C . SER B 1 256 ? 3.561 -19.5 -18.281 1 96.12 256 SER B C 1
ATOM 5165 O O . SER B 1 256 ? 3.098 -19.375 -19.406 1 96.12 256 SER B O 1
ATOM 5167 N N . GLY B 1 257 ? 3.801 -20.656 -17.703 1 89.56 257 GLY B N 1
ATOM 5168 C CA . GLY B 1 257 ? 3.605 -21.906 -18.438 1 89.56 257 GLY B CA 1
ATOM 5169 C C . GLY B 1 257 ? 4.852 -22.375 -19.156 1 89.56 257 GLY B C 1
ATOM 5170 O O . GLY B 1 257 ? 5.832 -21.641 -19.266 1 89.56 257 GLY B O 1
ATOM 5171 N N . GLY B 1 258 ? 4.875 -23.625 -19.562 1 81.31 258 GLY B N 1
ATOM 5172 C CA . GLY B 1 258 ? 5.922 -24.188 -20.406 1 81.31 258 GLY B CA 1
ATOM 5173 C C . GLY B 1 258 ? 7.23 -24.391 -19.672 1 81.31 258 GLY B C 1
ATOM 5174 O O . GLY B 1 258 ? 8.305 -24.312 -20.266 1 81.31 258 GLY B O 1
ATOM 5175 N N . VAL B 1 259 ? 7.121 -24.547 -18.391 1 72.56 259 VAL B N 1
ATOM 5176 C CA . VAL B 1 259 ? 8.367 -24.672 -17.641 1 72.56 259 VAL B CA 1
ATOM 5177 C C . VAL B 1 259 ? 8.375 -26 -16.875 1 72.56 259 VAL B C 1
ATOM 5179 O O . VAL B 1 259 ? 9.211 -26.219 -15.992 1 72.56 259 VAL B O 1
ATOM 5182 N N . SER B 1 260 ? 7.496 -26.797 -17.203 1 75 260 SER B N 1
ATOM 5183 C CA . SER B 1 260 ? 7.414 -28.078 -16.5 1 75 260 SER B CA 1
ATOM 5184 C C . SER B 1 260 ? 8.234 -29.156 -17.203 1 75 260 SER B C 1
ATOM 5186 O O . SER B 1 260 ? 9.273 -28.859 -17.797 1 75 260 SER B O 1
ATOM 5188 N N . MET B 1 261 ? 7.898 -30.406 -17.031 1 61.91 261 MET B N 1
ATOM 5189 C CA . MET B 1 261 ? 8.711 -31.531 -17.5 1 61.91 261 MET B CA 1
ATOM 5190 C C . MET B 1 261 ? 8.172 -32.094 -18.797 1 61.91 261 MET B C 1
ATOM 5192 O O . MET B 1 261 ? 8.672 -33.094 -19.312 1 61.91 261 MET B O 1
ATOM 5196 N N . GLY B 1 262 ? 7.27 -31.391 -19.328 1 64.44 262 GLY B N 1
ATOM 5197 C CA . GLY B 1 262 ? 6.715 -31.922 -20.562 1 64.44 262 GLY B CA 1
ATOM 5198 C C . GLY B 1 262 ? 7.613 -31.703 -21.766 1 64.44 262 GLY B C 1
ATOM 5199 O O . GLY B 1 262 ? 8.469 -30.812 -21.75 1 64.44 262 GLY B O 1
ATOM 5200 N N . ASP B 1 263 ? 7.539 -32.594 -22.672 1 66.31 263 ASP B N 1
ATOM 5201 C CA . ASP B 1 263 ? 8.367 -32.562 -23.875 1 66.31 263 ASP B CA 1
ATOM 5202 C C . ASP B 1 263 ? 8.125 -31.281 -24.656 1 66.31 263 ASP B C 1
ATOM 5204 O O . ASP B 1 263 ? 8.914 -30.922 -25.531 1 66.31 263 ASP B O 1
ATOM 5208 N N . ARG B 1 264 ? 7.156 -30.562 -24.328 1 70.69 264 ARG B N 1
ATOM 5209 C CA . ARG B 1 264 ? 6.859 -29.328 -25.062 1 70.69 264 ARG B CA 1
ATOM 5210 C C . ARG B 1 264 ? 7.266 -28.109 -24.25 1 70.69 264 ARG B C 1
ATOM 5212 O O . ARG B 1 264 ? 6.902 -26.984 -24.594 1 70.69 264 ARG B O 1
ATOM 5219 N N . ASP B 1 265 ? 8.008 -28.328 -23.25 1 80.06 265 ASP B N 1
ATOM 5220 C CA . ASP B 1 265 ? 8.523 -27.188 -22.516 1 80.06 265 ASP B CA 1
ATOM 5221 C C . ASP B 1 265 ? 9.734 -26.578 -23.219 1 80.06 265 ASP B C 1
ATOM 5223 O O . ASP B 1 265 ? 10.859 -27.062 -23.062 1 80.06 265 ASP B O 1
ATOM 5227 N N . LEU B 1 266 ? 9.453 -25.484 -23.922 1 84.12 266 LEU B N 1
ATOM 5228 C CA . LEU B 1 266 ? 10.43 -24.922 -24.844 1 84.12 266 LEU B CA 1
ATOM 5229 C C . LEU B 1 266 ? 11.094 -23.688 -24.25 1 84.12 266 LEU B C 1
ATOM 5231 O O . LEU B 1 266 ? 12.023 -23.125 -24.844 1 84.12 266 LEU B O 1
ATOM 5235 N N . ILE B 1 267 ? 10.727 -23.25 -23.078 1 89.06 267 ILE B N 1
ATOM 5236 C CA . ILE B 1 267 ? 11.242 -22.016 -22.5 1 89.06 267 ILE B CA 1
ATOM 5237 C C . ILE B 1 267 ? 12.695 -22.203 -22.078 1 89.06 267 ILE B C 1
ATOM 5239 O O . ILE B 1 267 ? 13.562 -21.422 -22.469 1 89.06 267 ILE B O 1
ATOM 5243 N N . LYS B 1 268 ? 12.969 -23.266 -21.328 1 90.12 268 LYS B N 1
ATOM 5244 C CA . LYS B 1 268 ? 14.305 -23.469 -20.781 1 90.12 268 LYS B CA 1
ATOM 5245 C C . LYS B 1 268 ? 15.328 -23.672 -21.891 1 90.12 268 LYS B C 1
ATOM 5247 O O . LYS B 1 268 ? 16.375 -23.016 -21.922 1 90.12 268 LYS B O 1
ATOM 5252 N N . PRO B 1 269 ? 14.992 -24.516 -22.859 1 89.62 269 PRO B N 1
ATOM 5253 C CA . PRO B 1 269 ? 15.945 -24.672 -23.969 1 89.62 269 PRO B CA 1
ATOM 5254 C C . PRO B 1 269 ? 16.203 -23.344 -24.688 1 89.62 269 PRO B C 1
ATOM 5256 O O . PRO B 1 269 ? 17.344 -23.062 -25.078 1 89.62 269 PRO B O 1
ATOM 5259 N N . LEU B 1 270 ? 15.219 -22.609 -24.922 1 91 270 LEU B N 1
ATOM 5260 C CA . LEU B 1 270 ? 15.375 -21.312 -25.562 1 91 270 LEU B CA 1
ATOM 5261 C C . LEU B 1 270 ? 16.297 -20.406 -24.75 1 91 270 LEU B C 1
ATOM 5263 O O . LEU B 1 270 ? 17.203 -19.766 -25.297 1 91 270 LEU B O 1
ATOM 5267 N N . LEU B 1 271 ? 16.109 -20.391 -23.438 1 92.69 271 LEU B N 1
ATOM 5268 C CA . LEU B 1 271 ? 16.875 -19.516 -22.547 1 92.69 271 LEU B CA 1
ATOM 5269 C C . LEU B 1 271 ? 18.328 -19.984 -22.453 1 92.69 271 LEU B C 1
ATOM 5271 O O . LEU B 1 271 ? 19.234 -19.172 -22.312 1 92.69 271 LEU B O 1
ATOM 5275 N N . GLU B 1 272 ? 18.531 -21.297 -22.562 1 92.81 272 GLU B N 1
ATOM 5276 C CA . GLU B 1 272 ? 19.891 -21.844 -22.547 1 92.81 272 GLU B CA 1
ATOM 5277 C C . GLU B 1 272 ? 20.688 -21.406 -23.766 1 92.81 272 GLU B C 1
ATOM 5279 O O . GLU B 1 272 ? 21.891 -21.188 -23.688 1 92.81 272 GLU B O 1
ATOM 5284 N N . ARG B 1 273 ? 19.984 -21.297 -24.812 1 92.62 273 ARG B N 1
ATOM 5285 C CA . ARG B 1 273 ? 20.641 -20.891 -26.062 1 92.62 273 ARG B CA 1
ATOM 5286 C C . ARG B 1 273 ? 20.969 -19.406 -26.062 1 92.62 273 ARG B C 1
ATOM 5288 O O . ARG B 1 273 ? 21.953 -18.984 -26.641 1 92.62 273 ARG B O 1
ATOM 5295 N N . GLN B 1 274 ? 20.172 -18.672 -25.438 1 92.12 274 GLN B N 1
ATOM 5296 C CA . GLN B 1 274 ? 20.25 -17.219 -25.578 1 92.12 274 GLN B CA 1
ATOM 5297 C C . GLN B 1 274 ? 20.906 -16.594 -24.359 1 92.12 274 GLN B C 1
ATOM 5299 O O . GLN B 1 274 ? 21.328 -15.43 -24.406 1 92.12 274 GLN B O 1
ATOM 5304 N N . GLY B 1 275 ? 21 -17.344 -23.266 1 94.88 275 GLY B N 1
ATOM 5305 C CA . GLY B 1 275 ? 21.516 -16.781 -22.031 1 94.88 275 GLY B CA 1
ATOM 5306 C C . GLY B 1 275 ? 21.984 -17.828 -21.031 1 94.88 275 GLY B C 1
ATOM 5307 O O . GLY B 1 275 ? 22.484 -18.875 -21.422 1 94.88 275 GLY B O 1
ATOM 5308 N N . VAL B 1 276 ? 21.938 -17.422 -19.797 1 96.94 276 VAL B N 1
ATOM 5309 C CA . VAL B 1 276 ? 22.359 -18.297 -18.703 1 96.94 276 VAL B CA 1
ATOM 5310 C C . VAL B 1 276 ? 21.156 -18.641 -17.812 1 96.94 276 VAL B C 1
ATOM 5312 O O . VAL B 1 276 ? 20.562 -17.75 -17.219 1 96.94 276 VAL B O 1
ATOM 5315 N N . VAL B 1 277 ? 20.844 -19.922 -17.75 1 97.06 277 VAL B N 1
ATOM 5316 C CA . VAL B 1 277 ? 19.828 -20.375 -16.812 1 97.06 277 VAL B CA 1
ATOM 5317 C C . VAL B 1 277 ? 20.469 -20.656 -15.453 1 97.06 277 VAL B C 1
ATOM 5319 O O . VAL B 1 277 ? 21.297 -21.547 -15.32 1 97.06 277 VAL B O 1
ATOM 5322 N N . HIS B 1 278 ? 20.047 -19.891 -14.469 1 97.88 278 HIS B N 1
ATOM 5323 C CA . HIS B 1 278 ? 20.656 -20 -13.148 1 97.88 278 HIS B CA 1
ATOM 5324 C C . HIS B 1 278 ? 20.031 -21.125 -12.336 1 97.88 278 HIS B C 1
ATOM 5326 O O . HIS B 1 278 ? 20.703 -21.781 -11.539 1 97.88 278 HIS B O 1
ATOM 5332 N N . PHE B 1 279 ? 18.734 -21.359 -12.469 1 97.25 279 PHE B N 1
ATOM 5333 C CA . PHE B 1 279 ? 18.031 -22.5 -11.891 1 97.25 279 PHE B CA 1
ATOM 5334 C C . PHE B 1 279 ? 16.719 -22.75 -12.625 1 97.25 279 PHE B C 1
ATOM 5336 O O . PHE B 1 279 ? 16.234 -21.875 -13.344 1 97.25 279 PHE B O 1
ATOM 5343 N N . GLY B 1 280 ? 16.125 -24 -12.453 1 95.31 280 GLY B N 1
ATOM 5344 C CA . GLY B 1 280 ? 14.898 -24.375 -13.148 1 95.31 280 GLY B CA 1
ATOM 5345 C C . GLY B 1 280 ? 13.945 -25.188 -12.297 1 95.31 280 GLY B C 1
ATOM 5346 O O . GLY B 1 280 ? 12.922 -25.656 -12.781 1 95.31 280 GLY B O 1
ATOM 5347 N N . ARG B 1 281 ? 14.32 -25.391 -11.07 1 94.88 281 ARG B N 1
ATOM 5348 C CA . ARG B 1 281 ? 13.516 -26.109 -10.094 1 94.88 281 ARG B CA 1
ATOM 5349 C C . ARG B 1 281 ? 13.805 -25.625 -8.68 1 94.88 281 ARG B C 1
ATOM 5351 O O . ARG B 1 281 ? 14.961 -25.5 -8.281 1 94.88 281 ARG B O 1
ATOM 5358 N N . VAL B 1 282 ? 12.742 -25.344 -8.016 1 97.06 282 VAL B N 1
ATOM 5359 C CA . VAL B 1 282 ? 12.891 -24.812 -6.664 1 97.06 282 VAL B CA 1
ATOM 5360 C C . VAL B 1 282 ? 12.125 -25.672 -5.672 1 97.06 282 VAL B C 1
ATOM 5362 O O . VAL B 1 282 ? 10.992 -26.094 -5.945 1 97.06 282 VAL B O 1
ATOM 5365 N N . TRP B 1 283 ? 12.742 -25.984 -4.547 1 97.31 283 TRP B N 1
ATOM 5366 C CA . TRP B 1 283 ? 12.133 -26.781 -3.482 1 97.31 283 TRP B CA 1
ATOM 5367 C C . TRP B 1 283 ? 11.133 -25.953 -2.684 1 97.31 283 TRP B C 1
ATOM 5369 O O . TRP B 1 283 ? 11.492 -25.344 -1.67 1 97.31 283 TRP B O 1
ATOM 5379 N N . MET B 1 284 ? 9.859 -25.938 -3.178 1 97 284 MET B N 1
ATOM 5380 C CA . MET B 1 284 ? 8.781 -25.188 -2.545 1 97 284 MET B CA 1
ATOM 5381 C C . MET B 1 284 ? 7.422 -25.625 -3.09 1 97 284 MET B C 1
ATOM 5383 O O . MET B 1 284 ? 7.355 -26.297 -4.121 1 97 284 MET B O 1
ATOM 5387 N N . LYS B 1 285 ? 6.426 -25.312 -2.387 1 96.06 285 LYS B N 1
ATOM 5388 C CA . LYS B 1 285 ? 5.059 -25.406 -2.881 1 96.06 285 LYS B CA 1
ATOM 5389 C C . LYS B 1 285 ? 4.266 -24.141 -2.57 1 96.06 285 LYS B C 1
ATOM 5391 O O . LYS B 1 285 ? 4.309 -23.641 -1.446 1 96.06 285 LYS B O 1
ATOM 5396 N N . PRO B 1 286 ? 3.516 -23.688 -3.436 1 96.69 286 PRO B N 1
ATOM 5397 C CA . PRO B 1 286 ? 3.584 -24.047 -4.855 1 96.69 286 PRO B CA 1
ATOM 5398 C C . PRO B 1 286 ? 4.777 -23.406 -5.566 1 96.69 286 PRO B C 1
ATOM 5400 O O . PRO B 1 286 ? 5.484 -22.578 -4.984 1 96.69 286 PRO B O 1
ATOM 5403 N N . GLY B 1 287 ? 5.082 -23.828 -6.824 1 95.81 287 GLY B N 1
ATOM 5404 C CA . GLY B 1 287 ? 6.023 -23.078 -7.633 1 95.81 287 GLY B CA 1
ATOM 5405 C C . GLY B 1 287 ? 7.285 -23.859 -7.957 1 95.81 287 GLY B C 1
ATOM 5406 O O . GLY B 1 287 ? 8.312 -23.266 -8.32 1 95.81 287 GLY B O 1
ATOM 5407 N N . LYS B 1 288 ? 7.293 -25.156 -7.855 1 93.62 288 LYS B N 1
ATOM 5408 C CA . LYS B 1 288 ? 8.453 -26.031 -8.023 1 93.62 288 LYS B CA 1
ATOM 5409 C C . LYS B 1 288 ? 9.164 -25.75 -9.352 1 93.62 288 LYS B C 1
ATOM 5411 O O . LYS B 1 288 ? 10.391 -25.625 -9.391 1 93.62 288 LYS B O 1
ATOM 5416 N N . PRO B 1 289 ? 8.5 -25.578 -10.469 1 92.94 289 PRO B N 1
ATOM 5417 C CA . PRO B 1 289 ? 9.219 -25.469 -11.734 1 92.94 289 PRO B CA 1
ATOM 5418 C C . PRO B 1 289 ? 9.664 -24.031 -12.031 1 92.94 289 PRO B C 1
ATOM 5420 O O . PRO B 1 289 ? 9.961 -23.703 -13.18 1 92.94 289 PRO B O 1
ATOM 5423 N N . LEU B 1 290 ? 9.758 -23.141 -11.078 1 96.75 290 LEU B N 1
ATOM 5424 C CA . LEU B 1 290 ? 10.242 -21.766 -11.234 1 96.75 290 LEU B CA 1
ATOM 5425 C C . LEU B 1 290 ? 11.625 -21.75 -11.891 1 96.75 290 LEU B C 1
ATOM 5427 O O . LEU B 1 290 ? 12.523 -22.469 -11.461 1 96.75 290 LEU B O 1
ATOM 5431 N N . THR B 1 291 ? 11.727 -20.922 -12.953 1 97.31 291 THR B N 1
ATOM 5432 C CA . THR B 1 291 ? 12.961 -20.812 -13.719 1 97.31 291 THR B CA 1
ATOM 5433 C C . THR B 1 291 ? 13.461 -19.359 -13.734 1 97.31 291 THR B C 1
ATOM 5435 O O . THR B 1 291 ? 12.656 -18.438 -13.82 1 97.31 291 THR B O 1
ATOM 5438 N N . PHE B 1 292 ? 14.836 -19.172 -13.656 1 98.44 292 PHE B N 1
ATOM 5439 C CA . PHE B 1 292 ? 15.445 -17.859 -13.727 1 98.44 292 PHE B CA 1
ATOM 5440 C C . PHE B 1 292 ? 16.641 -17.859 -14.664 1 98.44 292 PHE B C 1
ATOM 5442 O O . PHE B 1 292 ? 17.5 -18.75 -14.594 1 98.44 292 PHE B O 1
ATOM 5449 N N . ALA B 1 293 ? 16.625 -16.891 -15.523 1 98.25 293 ALA B N 1
ATOM 5450 C CA . ALA B 1 293 ? 17.734 -16.75 -16.469 1 98.25 293 ALA B CA 1
ATOM 5451 C C . ALA B 1 293 ? 18.094 -15.289 -16.672 1 98.25 293 ALA B C 1
ATOM 5453 O O . ALA B 1 293 ? 17.312 -14.391 -16.359 1 98.25 293 ALA B O 1
ATOM 5454 N N . THR B 1 294 ? 19.297 -15.055 -17.109 1 98 294 THR B N 1
ATOM 5455 C CA . THR B 1 294 ? 19.75 -13.734 -17.531 1 98 294 THR B CA 1
ATOM 5456 C C . THR B 1 294 ? 20.234 -13.766 -18.984 1 98 294 THR B C 1
ATOM 5458 O O . THR B 1 294 ? 20.812 -14.758 -19.438 1 98 294 THR B O 1
ATOM 5461 N N . LEU B 1 295 ? 19.891 -12.742 -19.688 1 96.19 295 LEU B N 1
ATOM 5462 C CA . LEU B 1 295 ? 20.391 -12.508 -21.031 1 96.19 295 LEU B CA 1
ATOM 5463 C C . LEU B 1 295 ? 21.25 -11.25 -21.094 1 96.19 295 LEU B C 1
ATOM 5465 O O . LEU B 1 295 ? 20.812 -10.18 -20.672 1 96.19 295 LEU B O 1
ATOM 5469 N N . GLU B 1 296 ? 22.453 -11.336 -21.531 1 92.88 296 GLU B N 1
ATOM 5470 C CA . GLU B 1 296 ? 23.297 -10.18 -21.812 1 92.88 296 GLU B CA 1
ATOM 5471 C C . GLU B 1 296 ? 23.094 -9.688 -23.234 1 92.88 296 GLU B C 1
ATOM 5473 O O . GLU B 1 296 ? 23.328 -10.422 -24.203 1 92.88 296 GLU B O 1
ATOM 5478 N N . LEU B 1 297 ? 22.609 -8.516 -23.344 1 90.88 297 LEU B N 1
ATOM 5479 C CA . LEU B 1 297 ? 22.203 -7.98 -24.641 1 90.88 297 LEU B CA 1
ATOM 5480 C C . LEU B 1 297 ? 23.094 -6.809 -25.031 1 90.88 297 LEU B C 1
ATOM 5482 O O . LEU B 1 297 ? 23.562 -6.055 -24.188 1 90.88 297 LEU B O 1
ATOM 5486 N N . PRO B 1 298 ? 23.438 -6.77 -26.297 1 77.56 298 PRO B N 1
ATOM 5487 C CA . PRO B 1 298 ? 24.234 -5.625 -26.75 1 77.56 298 PRO B CA 1
ATOM 5488 C C . PRO B 1 298 ? 23.469 -4.301 -26.625 1 77.56 298 PRO B C 1
ATOM 5490 O O . PRO B 1 298 ? 22.25 -4.277 -26.688 1 77.56 298 PRO B O 1
ATOM 5493 N N . ASP B 1 299 ? 24 -3.379 -25.875 1 66.69 299 ASP B N 1
ATOM 5494 C CA . ASP B 1 299 ? 23.406 -2.055 -25.734 1 66.69 299 ASP B CA 1
ATOM 5495 C C . ASP B 1 299 ? 23.797 -1.145 -26.891 1 66.69 299 ASP B C 1
ATOM 5497 O O . ASP B 1 299 ? 24.984 -0.942 -27.156 1 66.69 299 ASP B O 1
ATOM 5501 N N . GLY B 1 300 ? 22.984 -0.666 -27.969 1 59.06 300 GLY B N 1
ATOM 5502 C CA . GLY B 1 300 ? 23.203 0.259 -29.078 1 59.06 300 GLY B CA 1
ATOM 5503 C C . GLY B 1 300 ? 24.219 -0.238 -30.078 1 59.06 300 GLY B C 1
ATOM 5504 O O . GLY B 1 300 ? 24.672 -1.382 -30 1 59.06 300 GLY B O 1
ATOM 5505 N N . ASP B 1 301 ? 24.359 0.447 -31.25 1 52 301 ASP B N 1
ATOM 5506 C CA . ASP B 1 301 ? 25.031 0.168 -32.531 1 52 301 ASP B CA 1
ATOM 5507 C C . ASP B 1 301 ? 26.547 0.041 -32.312 1 52 301 ASP B C 1
ATOM 5509 O O . ASP B 1 301 ? 27.266 -0.275 -33.281 1 52 301 ASP B O 1
ATOM 5513 N N . GLY B 1 302 ? 27.094 0.347 -30.906 1 48.41 302 GLY B N 1
ATOM 5514 C CA . GLY B 1 302 ? 28.547 0.333 -30.938 1 48.41 302 GLY B CA 1
ATOM 5515 C C . GLY B 1 302 ? 29.156 -0.709 -30.016 1 48.41 302 GLY B C 1
ATOM 5516 O O . GLY B 1 302 ? 28.484 -1.203 -29.109 1 48.41 302 GLY B O 1
ATOM 5517 N N . PRO B 1 303 ? 30.234 -1.378 -30.438 1 46.5 303 PRO B N 1
ATOM 5518 C CA . PRO B 1 303 ? 30.938 -2.41 -29.672 1 46.5 303 PRO B CA 1
ATOM 5519 C C . PRO B 1 303 ? 31.172 -2.012 -28.219 1 46.5 303 PRO B C 1
ATOM 5521 O O . PRO B 1 303 ? 31.469 -2.869 -27.375 1 46.5 303 PRO B O 1
ATOM 5524 N N . ALA B 1 304 ? 31.25 -0.711 -27.984 1 46.84 304 ALA B N 1
ATOM 5525 C CA . ALA B 1 304 ? 31.719 -0.221 -26.688 1 46.84 304 ALA B CA 1
ATOM 5526 C C . ALA B 1 304 ? 30.547 0.013 -25.734 1 46.84 304 ALA B C 1
ATOM 5528 O O . ALA B 1 304 ? 30.75 0.431 -24.594 1 46.84 304 ALA B O 1
ATOM 5529 N N . ALA B 1 305 ? 29.328 -0.122 -26.125 1 54.47 305 ALA B N 1
ATOM 5530 C CA . ALA B 1 305 ? 28.266 0.269 -25.203 1 54.47 305 ALA B CA 1
ATOM 5531 C C . ALA B 1 305 ? 28.016 -0.82 -24.172 1 54.47 305 ALA B C 1
ATOM 5533 O O . ALA B 1 305 ? 28.016 -2.01 -24.5 1 54.47 305 ALA B O 1
ATOM 5534 N N . PRO B 1 306 ? 28.141 -0.418 -22.891 1 62.47 306 PRO B N 1
ATOM 5535 C CA . PRO B 1 306 ? 27.922 -1.437 -21.859 1 62.47 306 PRO B CA 1
ATOM 5536 C C . PRO B 1 306 ? 26.656 -2.252 -22.094 1 62.47 306 PRO B C 1
ATOM 5538 O O . PRO B 1 306 ? 25.672 -1.73 -22.641 1 62.47 306 PRO B O 1
ATOM 5541 N N . GLY B 1 307 ? 26.703 -3.432 -22.234 1 76.25 307 GLY B N 1
ATOM 5542 C CA . GLY B 1 307 ? 25.641 -4.383 -22.453 1 76.25 307 GLY B CA 1
ATOM 5543 C C . GLY B 1 307 ? 24.484 -4.215 -21.484 1 76.25 307 GLY B C 1
ATOM 5544 O O . GLY B 1 307 ? 24.594 -3.482 -20.5 1 76.25 307 GLY B O 1
ATOM 5545 N N . ARG B 1 308 ? 23.391 -4.398 -22.031 1 88.19 308 ARG B N 1
ATOM 5546 C CA . ARG B 1 308 ? 22.188 -4.41 -21.219 1 88.19 308 ARG B CA 1
ATOM 5547 C C . ARG B 1 308 ? 21.812 -5.832 -20.812 1 88.19 308 ARG B C 1
ATOM 5549 O O . ARG B 1 308 ? 22.078 -6.781 -21.547 1 88.19 308 ARG B O 1
ATOM 5556 N N . GLN B 1 309 ? 21.391 -5.891 -19.641 1 93.94 309 GLN B N 1
ATOM 5557 C CA . GLN B 1 309 ? 20.953 -7.188 -19.125 1 93.94 309 GLN B CA 1
ATOM 5558 C C . GLN B 1 309 ? 19.422 -7.273 -19.078 1 93.94 309 GLN B C 1
ATOM 5560 O O . GLN B 1 309 ? 18.75 -6.293 -18.75 1 93.94 309 GLN B O 1
ATOM 5565 N N . MET B 1 310 ? 18.953 -8.406 -19.453 1 97.12 310 MET B N 1
ATOM 5566 C CA . MET B 1 310 ? 17.531 -8.703 -19.266 1 97.12 310 MET B CA 1
ATOM 5567 C C . MET B 1 310 ? 17.344 -9.906 -18.344 1 97.12 310 MET B C 1
ATOM 5569 O O . MET B 1 310 ? 18 -10.945 -18.531 1 97.12 310 MET B O 1
ATOM 5573 N N . LEU B 1 311 ? 16.562 -9.742 -17.328 1 98.69 311 LEU B N 1
ATOM 5574 C CA . LEU B 1 311 ? 16.172 -10.875 -16.5 1 98.69 311 LEU B CA 1
ATOM 5575 C C . LEU B 1 311 ? 14.969 -11.602 -17.094 1 98.69 311 LEU B C 1
ATOM 5577 O O . LEU B 1 311 ? 14.039 -10.961 -17.594 1 98.69 311 LEU B O 1
ATOM 5581 N N . VAL B 1 312 ? 14.984 -12.922 -17.047 1 98.5 312 VAL B N 1
ATOM 5582 C CA . VAL B 1 312 ? 13.852 -13.711 -17.516 1 98.5 312 VAL B CA 1
ATOM 5583 C C . VAL B 1 312 ? 13.383 -14.656 -16.422 1 98.5 312 VAL B C 1
ATOM 5585 O O . VAL B 1 312 ? 14.18 -15.43 -15.867 1 98.5 312 VAL B O 1
ATOM 5588 N N . PHE B 1 313 ? 12.148 -14.531 -16.094 1 98.75 313 PHE B N 1
ATOM 5589 C CA . PHE B 1 313 ? 11.508 -15.422 -15.133 1 98.75 313 PHE B CA 1
ATOM 5590 C C . PHE B 1 313 ? 10.492 -16.328 -15.828 1 98.75 313 PHE B C 1
ATOM 5592 O O . PHE B 1 313 ? 9.523 -15.836 -16.422 1 98.75 313 PHE B O 1
ATOM 5599 N N . GLY B 1 314 ? 10.742 -17.641 -15.82 1 97.56 314 GLY B N 1
ATOM 5600 C CA . GLY B 1 314 ? 9.742 -18.609 -16.219 1 97.56 314 GLY B CA 1
ATOM 5601 C C . GLY B 1 314 ? 8.914 -19.125 -15.055 1 97.56 314 GLY B C 1
ATOM 5602 O O . GLY B 1 314 ? 9.375 -19.969 -14.289 1 97.56 314 GLY B O 1
ATOM 5603 N N . LEU B 1 315 ? 7.672 -18.641 -14.945 1 98 315 LEU B N 1
ATOM 5604 C CA . LEU B 1 315 ? 6.789 -19.031 -13.852 1 98 315 LEU B CA 1
ATOM 5605 C C . LEU B 1 315 ? 5.914 -20.203 -14.25 1 98 315 LEU B C 1
ATOM 5607 O O . LEU B 1 315 ? 5.66 -20.422 -15.438 1 98 315 LEU B O 1
ATOM 5611 N N . PRO B 1 316 ? 5.477 -21.016 -13.258 1 95 316 PRO B N 1
ATOM 5612 C CA . PRO B 1 316 ? 4.566 -22.125 -13.562 1 95 316 PRO B CA 1
ATOM 5613 C C . PRO B 1 316 ? 3.248 -21.656 -14.172 1 95 316 PRO B C 1
ATOM 5615 O O . PRO B 1 316 ? 2.834 -20.516 -13.953 1 95 316 PRO B O 1
ATOM 5618 N N . GLY B 1 317 ? 2.59 -22.578 -14.844 1 93.5 317 GLY B N 1
ATOM 5619 C CA . GLY B 1 317 ? 1.336 -22.266 -15.5 1 93.5 317 GLY B CA 1
ATOM 5620 C C . GLY B 1 317 ? 0.157 -22.203 -14.555 1 93.5 317 GLY B C 1
ATOM 5621 O O . GLY B 1 317 ? -0.825 -21.5 -14.812 1 93.5 317 GLY B O 1
ATOM 5622 N N . ASN B 1 318 ? 0.205 -23.016 -13.453 1 94.56 318 ASN B N 1
ATOM 5623 C CA . ASN B 1 318 ? -0.85 -22.891 -12.453 1 94.56 318 ASN B CA 1
ATOM 5624 C C . ASN B 1 318 ? -0.901 -21.484 -11.867 1 94.56 318 ASN B C 1
ATOM 5626 O O . ASN B 1 318 ? 0.118 -20.953 -11.414 1 94.56 318 ASN B O 1
ATOM 5630 N N . PRO B 1 319 ? -2.043 -20.906 -11.82 1 97.5 319 PRO B N 1
ATOM 5631 C CA . PRO B 1 319 ? -2.129 -19.484 -11.5 1 97.5 319 PRO B CA 1
ATOM 5632 C C . PRO B 1 319 ? -1.637 -19.156 -10.094 1 97.5 319 PRO B C 1
ATOM 5634 O O . PRO B 1 319 ? -0.995 -18.125 -9.875 1 97.5 319 PRO B O 1
ATOM 5637 N N . VAL B 1 320 ? -1.896 -19.984 -9.109 1 98.12 320 VAL B N 1
ATOM 5638 C CA . VAL B 1 320 ? -1.444 -19.703 -7.75 1 98.12 320 VAL B CA 1
ATOM 5639 C C . VAL B 1 320 ? 0.081 -19.766 -7.691 1 98.12 320 VAL B C 1
ATOM 5641 O O . VAL B 1 320 ? 0.709 -18.953 -6.996 1 98.12 320 VAL B O 1
ATOM 5644 N N . SER B 1 321 ? 0.622 -20.734 -8.398 1 97.69 321 SER B N 1
ATOM 5645 C CA . SER B 1 321 ? 2.076 -20.828 -8.453 1 97.69 321 SER B CA 1
ATOM 5646 C C . SER B 1 321 ? 2.686 -19.562 -9.055 1 97.69 321 SER B C 1
ATOM 5648 O O . SER B 1 321 ? 3.684 -19.047 -8.547 1 97.69 321 SER B O 1
ATOM 5650 N N . SER B 1 322 ? 2.1 -19.094 -10.133 1 98.31 322 SER B N 1
ATOM 5651 C CA . SER B 1 322 ? 2.572 -17.859 -10.766 1 98.31 322 SER B CA 1
ATOM 5652 C C . SER B 1 322 ? 2.477 -16.672 -9.812 1 98.31 322 SER B C 1
ATOM 5654 O O . SER B 1 322 ? 3.404 -15.867 -9.727 1 98.31 322 SER B O 1
ATOM 5656 N N . PHE B 1 323 ? 1.382 -16.609 -9.117 1 98.75 323 PHE B N 1
ATOM 5657 C CA . PHE B 1 323 ? 1.127 -15.547 -8.148 1 98.75 323 PHE B CA 1
ATOM 5658 C C . PHE B 1 323 ? 2.178 -15.562 -7.043 1 98.75 323 PHE B C 1
ATOM 5660 O O . PHE B 1 323 ? 2.805 -14.539 -6.762 1 98.75 323 PHE B O 1
ATOM 5667 N N . VAL B 1 324 ? 2.424 -16.703 -6.461 1 98.88 324 VAL B N 1
ATOM 5668 C CA . VAL B 1 324 ? 3.346 -16.859 -5.344 1 98.88 324 VAL B CA 1
ATOM 5669 C C . VAL B 1 324 ? 4.777 -16.609 -5.812 1 98.88 324 VAL B C 1
ATOM 5671 O O . VAL B 1 324 ? 5.527 -15.867 -5.168 1 98.88 324 VAL B O 1
ATOM 5674 N N . CYS B 1 325 ? 5.141 -17.156 -6.953 1 98.81 325 CYS B N 1
ATOM 5675 C CA . CYS B 1 325 ? 6.488 -16.984 -7.484 1 98.81 325 CYS B CA 1
ATOM 5676 C C . CYS B 1 325 ? 6.773 -15.531 -7.82 1 98.81 325 CYS B C 1
ATOM 5678 O O . CYS B 1 325 ? 7.887 -15.047 -7.605 1 98.81 325 CYS B O 1
ATOM 5680 N N . PHE B 1 326 ? 5.77 -14.844 -8.383 1 98.88 326 PHE B N 1
ATOM 5681 C CA . PHE B 1 326 ? 5.961 -13.422 -8.648 1 98.88 326 PHE B CA 1
ATOM 5682 C C . PHE B 1 326 ? 6.371 -12.688 -7.375 1 98.88 326 PHE B C 1
ATOM 5684 O O . PHE B 1 326 ? 7.359 -11.953 -7.367 1 98.88 326 PHE B O 1
ATOM 5691 N N . HIS B 1 327 ? 5.645 -12.914 -6.336 1 98.88 327 HIS B N 1
ATOM 5692 C CA . HIS B 1 327 ? 5.887 -12.18 -5.102 1 98.88 327 HIS B CA 1
ATOM 5693 C C . HIS B 1 327 ? 7.227 -12.562 -4.484 1 98.88 327 HIS B C 1
ATOM 5695 O O . HIS B 1 327 ? 7.926 -11.711 -3.932 1 98.88 327 HIS B O 1
ATOM 5701 N N . LEU B 1 328 ? 7.605 -13.789 -4.617 1 98.75 328 LEU B N 1
ATOM 5702 C CA . LEU B 1 328 ? 8.766 -14.281 -3.891 1 98.75 328 LEU B CA 1
ATOM 5703 C C . LEU B 1 328 ? 10.055 -13.906 -4.613 1 98.75 328 LEU B C 1
ATOM 5705 O O . LEU B 1 328 ? 11.102 -13.734 -3.979 1 98.75 328 LEU B O 1
ATOM 5709 N N . VAL B 1 329 ? 10.016 -13.773 -5.961 1 98.75 329 VAL B N 1
ATOM 5710 C CA . VAL B 1 329 ? 11.305 -13.641 -6.629 1 98.75 329 VAL B CA 1
ATOM 5711 C C . VAL B 1 329 ? 11.266 -12.461 -7.602 1 98.75 329 VAL B C 1
ATOM 5713 O O . VAL B 1 329 ? 12.234 -11.711 -7.715 1 98.75 329 VAL B O 1
ATOM 5716 N N . VAL B 1 330 ? 10.141 -12.227 -8.297 1 98.94 330 VAL B N 1
ATOM 5717 C CA . VAL B 1 330 ? 10.078 -11.18 -9.305 1 98.94 330 VAL B CA 1
ATOM 5718 C C . VAL B 1 330 ? 9.984 -9.812 -8.625 1 98.94 330 VAL B C 1
ATOM 5720 O O . VAL B 1 330 ? 10.734 -8.898 -8.953 1 98.94 330 VAL B O 1
ATOM 5723 N N . LEU B 1 331 ? 9.07 -9.711 -7.66 1 98.88 331 LEU B N 1
ATOM 5724 C CA . LEU B 1 331 ? 8.828 -8.438 -6.996 1 98.88 331 LEU B CA 1
ATOM 5725 C C . LEU B 1 331 ? 10.094 -7.93 -6.312 1 98.88 331 LEU B C 1
ATOM 5727 O O . LEU B 1 331 ? 10.477 -6.77 -6.492 1 98.88 331 LEU B O 1
ATOM 5731 N N . PRO B 1 332 ? 10.844 -8.773 -5.566 1 98.88 332 PRO B N 1
ATOM 5732 C CA . PRO B 1 332 ? 12.094 -8.281 -4.984 1 98.88 332 PRO B CA 1
ATOM 5733 C C . PRO B 1 332 ? 13.094 -7.801 -6.039 1 98.88 332 PRO B C 1
ATOM 5735 O O . PRO B 1 332 ? 13.812 -6.828 -5.809 1 98.88 332 PRO B O 1
ATOM 5738 N N . ALA B 1 333 ? 13.109 -8.469 -7.156 1 98.94 333 ALA B N 1
ATOM 5739 C CA . ALA B 1 333 ? 13.992 -8.031 -8.234 1 98.94 333 ALA B CA 1
ATOM 5740 C C . ALA B 1 333 ? 13.57 -6.656 -8.758 1 98.94 333 ALA B C 1
ATOM 5742 O O . ALA B 1 333 ? 14.414 -5.777 -8.953 1 98.94 333 ALA B O 1
ATOM 5743 N N . LEU B 1 334 ? 12.297 -6.492 -8.984 1 98.88 334 LEU B N 1
ATOM 5744 C CA . LEU B 1 334 ? 11.781 -5.211 -9.453 1 98.88 334 LEU B CA 1
ATOM 5745 C C . LEU B 1 334 ? 12.086 -4.105 -8.445 1 98.88 334 LEU B C 1
ATOM 5747 O O . LEU B 1 334 ? 12.469 -2.996 -8.836 1 98.88 334 LEU B O 1
ATOM 5751 N N . ARG B 1 335 ? 11.898 -4.406 -7.18 1 98.69 335 ARG B N 1
ATOM 5752 C CA . ARG B 1 335 ? 12.203 -3.447 -6.121 1 98.69 335 ARG B CA 1
ATOM 5753 C C . ARG B 1 335 ? 13.68 -3.059 -6.145 1 98.69 335 ARG B C 1
ATOM 5755 O O . ARG B 1 335 ? 14.016 -1.877 -6.039 1 98.69 335 ARG B O 1
ATOM 5762 N N . LYS B 1 336 ? 14.516 -4.035 -6.258 1 98.69 336 LYS B N 1
ATOM 5763 C CA . LYS B 1 336 ? 15.945 -3.752 -6.316 1 98.69 336 LYS B CA 1
ATOM 5764 C C . LYS B 1 336 ? 16.281 -2.898 -7.535 1 98.69 336 LYS B C 1
ATOM 5766 O O . LYS B 1 336 ? 17.047 -1.932 -7.43 1 98.69 336 LYS B O 1
ATOM 5771 N N . MET B 1 337 ? 15.75 -3.213 -8.703 1 98.5 337 MET B N 1
ATOM 5772 C CA . MET B 1 337 ? 15.938 -2.418 -9.914 1 98.5 337 MET B CA 1
ATOM 5773 C C . MET B 1 337 ? 15.5 -0.974 -9.688 1 98.5 337 MET B C 1
ATOM 5775 O O . MET B 1 337 ? 16.141 -0.045 -10.188 1 98.5 337 MET B O 1
ATOM 5779 N N . ALA B 1 338 ? 14.469 -0.831 -8.914 1 98.5 338 ALA B N 1
ATOM 5780 C CA . ALA B 1 338 ? 13.883 0.484 -8.664 1 98.5 338 ALA B CA 1
ATOM 5781 C C . ALA B 1 338 ? 14.641 1.223 -7.562 1 98.5 338 ALA B C 1
ATOM 5783 O O . ALA B 1 338 ? 14.25 2.32 -7.16 1 98.5 338 ALA B O 1
ATOM 5784 N N . GLY B 1 339 ? 15.602 0.617 -6.941 1 98.25 339 GLY B N 1
ATOM 5785 C CA . GLY B 1 339 ? 16.5 1.329 -6.043 1 98.25 339 GLY B CA 1
ATOM 5786 C C . GLY B 1 339 ? 16.219 1.047 -4.578 1 98.25 339 GLY B C 1
ATOM 5787 O O . GLY B 1 339 ? 16.828 1.667 -3.699 1 98.25 339 GLY B O 1
ATOM 5788 N N . TRP B 1 340 ? 15.352 0.087 -4.285 1 97.69 340 TRP B N 1
ATOM 5789 C CA . TRP B 1 340 ? 15.094 -0.25 -2.889 1 97.69 340 TRP B CA 1
ATOM 5790 C C . TRP B 1 340 ? 16.359 -0.762 -2.211 1 97.69 340 TRP B C 1
ATOM 5792 O O . TRP B 1 340 ? 17.047 -1.638 -2.744 1 97.69 340 TRP B O 1
ATOM 5802 N N . ALA B 1 341 ? 16.609 -0.241 -1.025 1 94.5 341 ALA B N 1
ATOM 5803 C CA . ALA B 1 341 ? 17.75 -0.723 -0.248 1 94.5 341 ALA B CA 1
ATOM 5804 C C . ALA B 1 341 ? 17.484 -2.121 0.301 1 94.5 341 ALA B C 1
ATOM 5806 O O . ALA B 1 341 ? 18.391 -2.961 0.337 1 94.5 341 ALA B O 1
ATOM 5807 N N . ALA B 1 342 ? 16.312 -2.375 0.776 1 96.19 342 ALA B N 1
ATOM 5808 C CA . ALA B 1 342 ? 15.844 -3.674 1.249 1 96.19 342 ALA B CA 1
ATOM 5809 C C . ALA B 1 342 ? 14.703 -4.199 0.374 1 96.19 342 ALA B C 1
ATOM 5811 O O . ALA B 1 342 ? 13.531 -4.027 0.7 1 96.19 342 ALA B O 1
ATOM 5812 N N . PRO B 1 343 ? 15.023 -4.918 -0.686 1 97.75 343 PRO B N 1
ATOM 5813 C CA . PRO B 1 343 ? 14.023 -5.25 -1.706 1 97.75 343 PRO B CA 1
ATOM 5814 C C . PRO B 1 343 ? 13.18 -6.469 -1.333 1 97.75 343 PRO B C 1
ATOM 5816 O O . PRO B 1 343 ? 12.156 -6.734 -1.967 1 97.75 343 PRO B O 1
ATOM 5819 N N . ALA B 1 344 ? 13.578 -7.297 -0.356 1 97.75 344 ALA B N 1
ATOM 5820 C CA . ALA B 1 344 ? 12.852 -8.508 0.021 1 97.75 344 ALA B CA 1
ATOM 5821 C C . ALA B 1 344 ? 11.508 -8.164 0.651 1 97.75 344 ALA B C 1
ATOM 5823 O O . ALA B 1 344 ? 11.305 -7.051 1.139 1 97.75 344 ALA B O 1
ATOM 5824 N N . LEU B 1 345 ? 10.562 -9.086 0.616 1 98.38 345 LEU B N 1
ATOM 5825 C CA . LEU B 1 345 ? 9.281 -8.906 1.287 1 98.38 345 LEU B CA 1
ATOM 5826 C C . LEU B 1 345 ? 9.469 -8.758 2.793 1 98.38 345 LEU B C 1
ATOM 5828 O O . LEU B 1 345 ? 10.391 -9.336 3.367 1 98.38 345 LEU B O 1
ATOM 5832 N N . ARG B 1 346 ? 8.641 -7.941 3.365 1 98.38 346 ARG B N 1
ATOM 5833 C CA . ARG B 1 346 ? 8.672 -7.812 4.82 1 98.38 346 ARG B CA 1
ATOM 5834 C C . ARG B 1 346 ? 8.055 -9.039 5.488 1 98.38 346 ARG B C 1
ATOM 5836 O O . ARG B 1 346 ? 7.035 -9.555 5.023 1 98.38 346 ARG B O 1
ATOM 5843 N N . ARG B 1 347 ? 8.742 -9.508 6.504 1 97.75 347 ARG B N 1
ATOM 5844 C CA . ARG B 1 347 ? 8.336 -10.68 7.27 1 97.75 347 ARG B CA 1
ATOM 5845 C C . ARG B 1 347 ? 7.816 -10.289 8.648 1 97.75 347 ARG B C 1
ATOM 5847 O O . ARG B 1 347 ? 8.391 -9.414 9.305 1 97.75 347 ARG B O 1
ATOM 5854 N N . VAL B 1 348 ? 6.668 -10.867 9.07 1 97.94 348 VAL B N 1
ATOM 5855 C CA . VAL B 1 348 ? 6.133 -10.719 10.414 1 97.94 348 VAL B CA 1
ATOM 5856 C C . VAL B 1 348 ? 5.82 -12.102 11 1 97.94 348 VAL B C 1
ATOM 5858 O O . VAL B 1 348 ? 6.051 -13.117 10.344 1 97.94 348 VAL B O 1
ATOM 5861 N N . ALA B 1 349 ? 5.383 -12.141 12.227 1 96.31 349 ALA B N 1
ATOM 5862 C CA . ALA B 1 349 ? 4.879 -13.352 12.859 1 96.31 349 ALA B CA 1
ATOM 5863 C C . ALA B 1 349 ? 3.369 -13.273 13.07 1 96.31 349 ALA B C 1
ATOM 5865 O O . ALA B 1 349 ? 2.844 -12.219 13.43 1 96.31 349 ALA B O 1
ATOM 5866 N N . ALA B 1 350 ? 2.693 -14.336 12.828 1 96.56 350 ALA B N 1
ATOM 5867 C CA . ALA B 1 350 ? 1.247 -14.375 13.023 1 96.56 350 ALA B CA 1
ATOM 5868 C C . ALA B 1 350 ? 0.826 -15.688 13.688 1 96.56 350 ALA B C 1
ATOM 5870 O O . ALA B 1 350 ? 1.472 -16.719 13.492 1 96.56 350 ALA B O 1
ATOM 5871 N N . ARG B 1 351 ? -0.24 -15.625 14.422 1 95.25 351 ARG B N 1
ATOM 5872 C CA . ARG B 1 351 ? -0.833 -16.812 15.016 1 95.25 351 ARG B CA 1
ATOM 5873 C C . ARG B 1 351 ? -1.816 -17.484 14.055 1 95.25 351 ARG B C 1
ATOM 5875 O O . ARG B 1 351 ? -2.625 -16.797 13.422 1 95.25 351 ARG B O 1
ATOM 5882 N N . LEU B 1 352 ? -1.722 -18.797 14.062 1 96 352 LEU B N 1
ATOM 5883 C CA . LEU B 1 352 ? -2.66 -19.531 13.219 1 96 352 LEU B CA 1
ATOM 5884 C C . LEU B 1 352 ? -4.062 -19.516 13.82 1 96 352 LEU B C 1
ATOM 5886 O O . LEU B 1 352 ? -4.25 -19.859 14.984 1 96 352 LEU B O 1
ATOM 5890 N N . ALA B 1 353 ? -5.059 -19.172 13.062 1 94.56 353 ALA B N 1
ATOM 5891 C CA . ALA B 1 353 ? -6.441 -19.172 13.523 1 94.56 353 ALA B CA 1
ATOM 5892 C C . ALA B 1 353 ? -7.008 -20.594 13.578 1 94.56 353 ALA B C 1
ATOM 5894 O O . ALA B 1 353 ? -7.977 -20.859 14.289 1 94.56 353 ALA B O 1
ATOM 5895 N N . ALA B 1 354 ? -6.492 -21.516 12.812 1 94.94 354 ALA B N 1
ATOM 5896 C CA . ALA B 1 354 ? -6.887 -22.922 12.711 1 94.94 354 ALA B CA 1
ATOM 5897 C C . ALA B 1 354 ? -5.676 -23.812 12.492 1 94.94 354 ALA B C 1
ATOM 5899 O O . ALA B 1 354 ? -4.617 -23.344 12.062 1 94.94 354 ALA B O 1
ATOM 5900 N N . PRO B 1 355 ? -5.836 -25.094 12.867 1 96.06 355 PRO B N 1
ATOM 5901 C CA . PRO B 1 355 ? -4.73 -26 12.586 1 96.06 355 PRO B CA 1
ATOM 5902 C C . PRO B 1 355 ? -4.426 -26.109 11.094 1 96.06 355 PRO B C 1
ATOM 5904 O O . PRO B 1 355 ? -5.328 -25.984 10.258 1 96.06 355 PRO B O 1
ATOM 5907 N N . LEU B 1 356 ? -3.164 -26.344 10.766 1 97.31 356 LEU B N 1
ATOM 5908 C CA . LEU B 1 356 ? -2.758 -26.516 9.383 1 97.31 356 LEU B CA 1
ATOM 5909 C C . LEU B 1 356 ? -1.92 -27.781 9.211 1 97.31 356 LEU B C 1
ATOM 5911 O O . LEU B 1 356 ? -0.982 -28.016 9.977 1 97.31 356 LEU B O 1
ATOM 5915 N N . ARG B 1 357 ? -2.234 -28.547 8.258 1 96.94 357 ARG B N 1
ATOM 5916 C CA . ARG B 1 357 ? -1.444 -29.719 7.918 1 96.94 357 ARG B CA 1
ATOM 5917 C C . ARG B 1 357 ? -0.184 -29.344 7.152 1 96.94 357 ARG B C 1
ATOM 5919 O O . ARG B 1 357 ? -0.229 -28.484 6.258 1 96.94 357 ARG B O 1
ATOM 5926 N N . LEU B 1 358 ? 0.913 -29.938 7.535 1 97.62 358 LEU B N 1
ATOM 5927 C CA . LEU B 1 358 ? 2.188 -29.672 6.879 1 97.62 358 LEU B CA 1
ATOM 5928 C C . LEU B 1 358 ? 2.414 -30.625 5.711 1 97.62 358 LEU B C 1
ATOM 5930 O O . LEU B 1 358 ? 1.767 -31.672 5.625 1 97.62 358 LEU B O 1
ATOM 5934 N N . ASP B 1 359 ? 3.201 -30.219 4.773 1 96.38 359 ASP B N 1
ATOM 5935 C CA . ASP B 1 359 ? 3.6 -31.047 3.641 1 96.38 359 ASP B CA 1
ATOM 5936 C C . ASP B 1 359 ? 4.922 -31.766 3.922 1 96.38 359 ASP B C 1
ATOM 5938 O O . ASP B 1 359 ? 5.922 -31.125 4.254 1 96.38 359 ASP B O 1
ATOM 5942 N N . PRO B 1 360 ? 4.977 -33.062 3.826 1 95.88 360 PRO B N 1
ATOM 5943 C CA . PRO B 1 360 ? 6.195 -33.781 4.16 1 95.88 360 PRO B CA 1
ATOM 5944 C C . PRO B 1 360 ? 7.246 -33.719 3.057 1 95.88 360 PRO B C 1
ATOM 5946 O O . PRO B 1 360 ? 8.391 -34.156 3.258 1 95.88 360 PRO B O 1
ATOM 5949 N N . GLU B 1 361 ? 6.938 -33.188 1.961 1 93.69 361 GLU B N 1
ATOM 5950 C CA . GLU B 1 361 ? 7.848 -33.25 0.824 1 93.69 361 GLU B CA 1
ATOM 5951 C C . GLU B 1 361 ? 8.492 -31.891 0.544 1 93.69 361 GLU B C 1
ATOM 5953 O O . GLU B 1 361 ? 9.625 -31.828 0.061 1 93.69 361 GLU B O 1
ATOM 5958 N N . ARG B 1 362 ? 7.746 -30.859 0.821 1 96.12 362 ARG B N 1
ATOM 5959 C CA . ARG B 1 362 ? 8.242 -29.531 0.48 1 96.12 362 ARG B CA 1
ATOM 5960 C C . ARG B 1 362 ? 7.77 -28.5 1.489 1 96.12 362 ARG B C 1
ATOM 5962 O O . ARG B 1 362 ? 6.672 -28.625 2.043 1 96.12 362 ARG B O 1
ATOM 5969 N N . PRO B 1 363 ? 8.609 -27.391 1.723 1 97.62 363 PRO B N 1
ATOM 5970 C CA . PRO B 1 363 ? 8.07 -26.234 2.434 1 97.62 363 PRO B CA 1
ATOM 5971 C C . PRO B 1 363 ? 6.957 -25.531 1.658 1 97.62 363 PRO B C 1
ATOM 5973 O O . PRO B 1 363 ? 6.949 -25.547 0.425 1 97.62 363 PRO B O 1
ATOM 5976 N N . GLU B 1 364 ? 6.086 -24.906 2.426 1 98.19 364 GLU B N 1
ATOM 5977 C CA . GLU B 1 364 ? 4.891 -24.375 1.78 1 98.19 364 GLU B CA 1
ATOM 5978 C C . GLU B 1 364 ? 4.738 -22.875 2.051 1 98.19 364 GLU B C 1
ATOM 5980 O O . GLU B 1 364 ? 4.969 -22.422 3.172 1 98.19 364 GLU B O 1
ATOM 5985 N N . TYR B 1 365 ? 4.438 -22.172 1.051 1 98.69 365 TYR B N 1
ATOM 5986 C CA . TYR B 1 365 ? 3.92 -20.812 1.164 1 98.69 365 TYR B CA 1
ATOM 5987 C C . TYR B 1 365 ? 2.396 -20.797 1.094 1 98.69 365 TYR B C 1
ATOM 5989 O O . TYR B 1 365 ? 1.819 -20.812 0.004 1 98.69 365 TYR B O 1
ATOM 5997 N N . HIS B 1 366 ? 1.789 -20.719 2.254 1 98.69 366 HIS B N 1
ATOM 5998 C CA . HIS B 1 366 ? 0.347 -20.859 2.426 1 98.69 366 HIS B CA 1
ATOM 5999 C C . HIS B 1 366 ? -0.342 -19.5 2.393 1 98.69 366 HIS B C 1
ATOM 6001 O O . HIS B 1 366 ? -0.007 -18.609 3.178 1 98.69 366 HIS B O 1
ATOM 6007 N N . ARG B 1 367 ? -1.297 -19.328 1.478 1 98.75 367 ARG B N 1
ATOM 6008 C CA . ARG B 1 367 ? -2.012 -18.062 1.386 1 98.75 367 ARG B CA 1
ATOM 6009 C C . ARG B 1 367 ? -2.938 -17.859 2.582 1 98.75 367 ARG B C 1
ATOM 6011 O O . ARG B 1 367 ? -3.67 -18.781 2.963 1 98.75 367 ARG B O 1
ATOM 6018 N N . CYS B 1 368 ? -2.898 -16.672 3.113 1 98.5 368 CYS B N 1
ATOM 6019 C CA . CYS B 1 368 ? -3.752 -16.359 4.254 1 98.5 368 CYS B CA 1
ATOM 6020 C C . CYS B 1 368 ? -4.113 -14.883 4.273 1 98.5 368 CYS B C 1
ATOM 6022 O O . CYS B 1 368 ? -3.59 -14.102 3.477 1 98.5 368 CYS B O 1
ATOM 6024 N N . THR B 1 369 ? -5.047 -14.562 5.043 1 98.19 369 THR B N 1
ATOM 6025 C CA . THR B 1 369 ? -5.406 -13.188 5.367 1 98.19 369 THR B CA 1
ATOM 6026 C C . THR B 1 369 ? -5.043 -12.867 6.812 1 98.19 369 THR B C 1
ATOM 6028 O O . THR B 1 369 ? -5.523 -13.516 7.742 1 98.19 369 THR B O 1
ATOM 6031 N N . LEU B 1 370 ? -4.141 -11.898 6.957 1 98.12 370 LEU B N 1
ATOM 6032 C CA . LEU B 1 370 ? -3.791 -11.422 8.289 1 98.12 370 LEU B CA 1
ATOM 6033 C C . LEU B 1 370 ? -4.836 -10.43 8.797 1 98.12 370 LEU B C 1
ATOM 6035 O O . LEU B 1 370 ? -5.316 -9.586 8.039 1 98.12 370 LEU B O 1
ATOM 6039 N N . GLN B 1 371 ? -5.16 -10.562 10.016 1 96.12 371 GLN B N 1
ATOM 6040 C CA . GLN B 1 371 ? -6.035 -9.641 10.727 1 96.12 371 GLN B CA 1
ATOM 6041 C C . GLN B 1 371 ? -5.465 -9.289 12.094 1 96.12 371 GLN B C 1
ATOM 6043 O O . GLN B 1 371 ? -4.828 -10.125 12.742 1 96.12 371 GLN B O 1
ATOM 6048 N N . TRP B 1 372 ? -5.609 -8.062 12.469 1 96.69 372 TRP B N 1
ATOM 6049 C CA . TRP B 1 372 ? -5.258 -7.633 13.82 1 96.69 372 TRP B CA 1
ATOM 6050 C C . TRP B 1 372 ? -6.441 -7.797 14.766 1 96.69 372 TRP B C 1
ATOM 6052 O O . TRP B 1 372 ? -7.441 -7.086 14.656 1 96.69 372 TRP B O 1
ATOM 6062 N N . SER B 1 373 ? -6.352 -8.719 15.656 1 93.5 373 SER B N 1
ATOM 6063 C CA . SER B 1 373 ? -7.5 -9.047 16.5 1 93.5 373 SER B CA 1
ATOM 6064 C C . SER B 1 373 ? -7.055 -9.656 17.828 1 93.5 373 SER B C 1
ATOM 6066 O O . SER B 1 373 ? -5.895 -10.047 17.969 1 93.5 373 SER B O 1
ATOM 6068 N N . PRO B 1 374 ? -7.98 -9.586 18.797 1 88.62 374 PRO B N 1
ATOM 6069 C CA . PRO B 1 374 ? -7.723 -10.375 20 1 88.62 374 PRO B CA 1
ATOM 6070 C C . PRO B 1 374 ? -7.77 -11.883 19.734 1 88.62 374 PRO B C 1
ATOM 6072 O O . PRO B 1 374 ? -8.164 -12.305 18.641 1 88.62 374 PRO B O 1
ATOM 6075 N N . PRO B 1 375 ? -7.242 -12.609 20.656 1 82.56 375 PRO B N 1
ATOM 6076 C CA . PRO B 1 375 ? -7.359 -14.055 20.453 1 82.56 375 PRO B CA 1
ATOM 6077 C C . PRO B 1 375 ? -8.797 -14.508 20.234 1 82.56 375 PRO B C 1
ATOM 6079 O O . PRO B 1 375 ? -9.727 -13.969 20.844 1 82.56 375 PRO B O 1
ATOM 6082 N N . PRO B 1 376 ? -8.961 -15.391 19.219 1 78.5 376 PRO B N 1
ATOM 6083 C CA . PRO B 1 376 ? -10.32 -15.898 19.047 1 78.5 376 PRO B CA 1
ATOM 6084 C C . PRO B 1 376 ? -10.898 -16.484 20.344 1 78.5 376 PRO B C 1
ATOM 6086 O O . PRO B 1 376 ? -10.164 -17.094 21.125 1 78.5 376 PRO B O 1
ATOM 6089 N N . PRO B 1 377 ? -12.188 -16.234 20.422 1 73.06 377 PRO B N 1
ATOM 6090 C CA . PRO B 1 377 ? -12.797 -16.766 21.641 1 73.06 377 PRO B CA 1
ATOM 6091 C C . PRO B 1 377 ? -12.609 -18.281 21.766 1 73.06 377 PRO B C 1
ATOM 6093 O O . PRO B 1 377 ? -12.703 -19 20.766 1 73.06 377 PRO B O 1
ATOM 6096 N N . GLY B 1 378 ? -12.266 -18.75 22.906 1 67.62 378 GLY B N 1
ATOM 6097 C CA . GLY B 1 378 ? -12.148 -20.172 23.172 1 67.62 378 GLY B CA 1
ATOM 6098 C C . GLY B 1 378 ? -10.773 -20.719 22.828 1 67.62 378 GLY B C 1
ATOM 6099 O O . GLY B 1 378 ? -10.5 -21.906 23.078 1 67.62 378 GLY B O 1
ATOM 6100 N N . SER B 1 379 ? -9.953 -19.812 22.328 1 71.62 379 SER B N 1
ATOM 6101 C CA . SER B 1 379 ? -8.617 -20.266 21.969 1 71.62 379 SER B CA 1
ATOM 6102 C C . SER B 1 379 ? -7.719 -20.359 23.203 1 71.62 379 SER B C 1
ATOM 6104 O O . SER B 1 379 ? -7.992 -19.734 24.219 1 71.62 379 SER B O 1
ATOM 6106 N N . PRO B 1 380 ? -6.777 -21.344 23.125 1 68.12 380 PRO B N 1
ATOM 6107 C CA . PRO B 1 380 ? -5.824 -21.406 24.234 1 68.12 380 PRO B CA 1
ATOM 6108 C C . PRO B 1 380 ? -5.18 -20.062 24.531 1 68.12 380 PRO B C 1
ATOM 6110 O O . PRO B 1 380 ? -4.91 -19.75 25.688 1 68.12 380 PRO B O 1
ATOM 6113 N N . ALA B 1 381 ? -5.059 -19.312 23.516 1 66.75 381 ALA B N 1
ATOM 6114 C CA . ALA B 1 381 ? -4.477 -17.984 23.719 1 66.75 381 ALA B CA 1
ATOM 6115 C C . ALA B 1 381 ? -5.402 -17.094 24.531 1 66.75 381 ALA B C 1
ATOM 6117 O O . ALA B 1 381 ? -4.945 -16.328 25.375 1 66.75 381 ALA B O 1
ATOM 6118 N N . ALA B 1 382 ? -6.648 -17.219 24.141 1 68.75 382 ALA B N 1
ATOM 6119 C CA . ALA B 1 382 ? -7.617 -16.438 24.906 1 68.75 382 ALA B CA 1
ATOM 6120 C C . ALA B 1 382 ? -7.59 -16.828 26.391 1 68.75 382 ALA B C 1
ATOM 6122 O O . ALA B 1 382 ? -7.684 -15.961 27.266 1 68.75 382 ALA B O 1
ATOM 6123 N N . ALA B 1 383 ? -7.473 -18.141 26.594 1 64.81 383 ALA B N 1
ATOM 6124 C CA . ALA B 1 383 ? -7.422 -18.641 27.969 1 64.81 383 ALA B CA 1
ATOM 6125 C C . ALA B 1 383 ? -6.168 -18.141 28.672 1 64.81 383 ALA B C 1
ATOM 6127 O O . ALA B 1 383 ? -6.23 -17.75 29.844 1 64.81 383 ALA B O 1
ATOM 6128 N N . ALA B 1 384 ? -5.09 -18.141 27.984 1 61.62 384 ALA B N 1
ATOM 6129 C CA . ALA B 1 384 ? -3.834 -17.656 28.547 1 61.62 384 ALA B CA 1
ATOM 6130 C C . ALA B 1 384 ? -3.906 -16.172 28.875 1 61.62 384 ALA B C 1
ATOM 6132 O O . ALA B 1 384 ? -3.443 -15.734 29.922 1 61.62 384 ALA B O 1
ATOM 6133 N N . ALA B 1 385 ? -4.512 -15.453 27.891 1 60.28 385 ALA B N 1
ATOM 6134 C CA . ALA B 1 385 ? -4.664 -14.016 28.109 1 60.28 385 ALA B CA 1
ATOM 6135 C C . ALA B 1 385 ? -5.547 -13.734 29.328 1 60.28 385 ALA B C 1
ATOM 6137 O O . ALA B 1 385 ? -5.254 -12.836 30.109 1 60.28 385 ALA B O 1
ATOM 6138 N N . ALA B 1 386 ? -6.543 -14.539 29.438 1 62.25 386 ALA B N 1
ATOM 6139 C CA . ALA B 1 386 ? -7.449 -14.414 30.578 1 62.25 386 ALA B CA 1
ATOM 6140 C C . ALA B 1 386 ? -6.746 -14.766 31.875 1 62.25 386 ALA B C 1
ATOM 6142 O O . ALA B 1 386 ? -6.98 -14.125 32.906 1 62.25 386 ALA B O 1
ATOM 6143 N N . ALA B 1 387 ? -5.957 -15.75 31.812 1 57.47 387 ALA B N 1
ATOM 6144 C CA . ALA B 1 387 ? -5.242 -16.203 33 1 57.47 387 ALA B CA 1
ATOM 6145 C C . ALA B 1 387 ? -4.246 -15.156 33.5 1 57.47 387 ALA B C 1
ATOM 6147 O O . ALA B 1 387 ? -4.098 -14.93 34.688 1 57.47 387 ALA B O 1
ATOM 6148 N N . VAL B 1 388 ? -3.525 -14.586 32.531 1 51.97 388 VAL B N 1
ATOM 6149 C CA . VAL B 1 388 ? -2.557 -13.539 32.844 1 51.97 388 VAL B CA 1
ATOM 6150 C C . VAL B 1 388 ? -3.275 -12.336 33.438 1 51.97 388 VAL B C 1
ATOM 6152 O O . VAL B 1 388 ? -2.785 -11.719 34.406 1 51.97 388 VAL B O 1
ATOM 6155 N N . ALA B 1 389 ? -4.453 -12.117 32.938 1 54.03 389 ALA B N 1
ATOM 6156 C CA . ALA B 1 389 ? -5.266 -11.008 33.406 1 54.03 389 ALA B CA 1
ATOM 6157 C C . ALA B 1 389 ? -5.742 -11.266 34.844 1 54.03 389 ALA B C 1
ATOM 6159 O O . ALA B 1 389 ? -5.805 -10.344 35.656 1 54.03 389 ALA B O 1
ATOM 6160 N N . THR B 1 390 ? -6.035 -12.453 35.219 1 56.06 390 THR B N 1
ATOM 6161 C CA . THR B 1 390 ? -6.516 -12.828 36.531 1 56.06 390 THR B CA 1
ATOM 6162 C C . THR B 1 390 ? -5.371 -12.836 37.562 1 56.06 390 THR B C 1
ATOM 6164 O O . THR B 1 390 ? -5.562 -12.508 38.719 1 56.06 390 THR B O 1
ATOM 6167 N N . ALA B 1 391 ? -4.379 -13.461 37.25 1 45.59 391 ALA B N 1
ATOM 6168 C CA . ALA B 1 391 ? -3.293 -13.578 38.219 1 45.59 391 ALA B CA 1
ATOM 6169 C C . ALA B 1 391 ? -2.701 -12.211 38.562 1 45.59 391 ALA B C 1
ATOM 6171 O O . ALA B 1 391 ? -2.125 -12.023 39.625 1 45.59 391 ALA B O 1
ATOM 6172 N N . ALA B 1 392 ? -2.42 -11.516 37.469 1 38.91 392 ALA B N 1
ATOM 6173 C CA . ALA B 1 392 ? -1.717 -10.258 37.719 1 38.91 392 ALA B CA 1
ATOM 6174 C C . ALA B 1 392 ? -2.543 -9.336 38.625 1 38.91 392 ALA B C 1
ATOM 6176 O O . ALA B 1 392 ? -3.707 -9.055 38.344 1 38.91 392 ALA B O 1
ATOM 6177 N N . ALA B 1 393 ? -2.525 -9.375 40 1 38.41 393 ALA B N 1
ATOM 6178 C CA . ALA B 1 393 ? -2.891 -8.195 40.781 1 38.41 393 ALA B CA 1
ATOM 6179 C C . ALA B 1 393 ? -2.615 -6.918 40 1 38.41 393 ALA B C 1
ATOM 6181 O O . ALA B 1 393 ? -2.637 -5.82 40.562 1 38.41 393 ALA B O 1
ATOM 6182 N N . GLU B 1 394 ? -1.732 -6.941 39 1 39.97 394 GLU B N 1
ATOM 6183 C CA . GLU B 1 394 ? -1.147 -5.824 38.281 1 39.97 394 GLU B CA 1
ATOM 6184 C C . GLU B 1 394 ? -2.213 -5.055 37.5 1 39.97 394 GLU B C 1
ATOM 6186 O O . GLU B 1 394 ? -3.273 -5.598 37.188 1 39.97 394 GLU B O 1
ATOM 6191 N N . PRO B 1 395 ? -2.1 -3.734 37.469 1 44.09 395 PRO B N 1
ATOM 6192 C CA . PRO B 1 395 ? -2.984 -2.822 36.75 1 44.09 395 PRO B CA 1
ATOM 6193 C C . PRO B 1 395 ? -3.539 -3.436 35.469 1 44.09 395 PRO B C 1
ATOM 6195 O O . PRO B 1 395 ? -2.898 -4.305 34.875 1 44.09 395 PRO B O 1
ATOM 6198 N N . PRO B 1 396 ? -4.805 -3.361 35.438 1 49.28 396 PRO B N 1
ATOM 6199 C CA . PRO B 1 396 ? -5.551 -3.918 34.312 1 49.28 396 PRO B CA 1
ATOM 6200 C C . PRO B 1 396 ? -4.77 -3.85 33 1 49.28 396 PRO B C 1
ATOM 6202 O O . PRO B 1 396 ? -4.18 -2.814 32.688 1 49.28 396 PRO B O 1
ATOM 6205 N N . SER B 1 397 ? -4.367 -4.93 32.5 1 60.56 397 SER B N 1
ATOM 6206 C CA . SER B 1 397 ? -3.707 -5.125 31.203 1 60.56 397 SER B CA 1
ATOM 6207 C C . SER B 1 397 ? -4.324 -4.242 30.125 1 60.56 397 SER B C 1
ATOM 6209 O O . SER B 1 397 ? -5.52 -3.941 30.172 1 60.56 397 SER B O 1
ATOM 6211 N N . SER B 1 398 ? -3.57 -3.383 29.547 1 78.69 398 SER B N 1
ATOM 6212 C CA . SER B 1 398 ? -3.99 -2.543 28.422 1 78.69 398 SER B CA 1
ATOM 6213 C C . SER B 1 398 ? -4.984 -3.271 27.531 1 78.69 398 SER B C 1
ATOM 6215 O O . SER B 1 398 ? -4.801 -4.453 27.219 1 78.69 398 SER B O 1
ATOM 6217 N N . PRO B 1 399 ? -6.191 -2.703 27.375 1 84.06 399 PRO B N 1
ATOM 6218 C CA . PRO B 1 399 ? -7.121 -3.316 26.422 1 84.06 399 PRO B CA 1
ATOM 6219 C C . PRO B 1 399 ? -6.461 -3.666 25.094 1 84.06 399 PRO B C 1
ATOM 6221 O O . PRO B 1 399 ? -7.035 -4.402 24.281 1 84.06 399 PRO B O 1
ATOM 6224 N N . LEU B 1 400 ? -5.328 -3.129 24.891 1 89.38 400 LEU B N 1
ATOM 6225 C CA . LEU B 1 400 ? -4.562 -3.383 23.672 1 89.38 400 LEU B CA 1
ATOM 6226 C C . LEU B 1 400 ? -3.795 -4.695 23.781 1 89.38 400 LEU B C 1
ATOM 6228 O O . LEU B 1 400 ? -3.355 -5.246 22.766 1 89.38 400 LEU B O 1
ATOM 6232 N N . ALA B 1 401 ? -3.74 -5.055 25.047 1 84.12 401 ALA B N 1
ATOM 6233 C CA . ALA B 1 401 ? -2.963 -6.27 25.266 1 84.12 401 ALA B CA 1
ATOM 6234 C C . ALA B 1 401 ? -3.645 -7.484 24.656 1 84.12 401 ALA B C 1
ATOM 6236 O O . ALA B 1 401 ? -4.871 -7.598 24.688 1 84.12 401 ALA B O 1
ATOM 6237 N N . GLY B 1 402 ? -2.973 -8.305 24.047 1 82.56 402 GLY B N 1
ATOM 6238 C CA . GLY B 1 402 ? -3.5 -9.539 23.484 1 82.56 402 GLY B CA 1
ATOM 6239 C C . GLY B 1 402 ? -3.822 -9.438 22.016 1 82.56 402 GLY B C 1
ATOM 6240 O O . GLY B 1 402 ? -4.051 -10.453 21.344 1 82.56 402 GLY B O 1
ATOM 6241 N N . HIS B 1 403 ? -3.971 -8.188 21.547 1 90.62 403 HIS B N 1
ATOM 6242 C CA . HIS B 1 403 ? -4.164 -8.055 20.109 1 90.62 403 HIS B CA 1
ATOM 6243 C C . HIS B 1 403 ? -2.883 -8.383 19.344 1 90.62 403 HIS B C 1
ATOM 6245 O O . HIS B 1 403 ? -1.797 -7.949 19.734 1 90.62 403 HIS B O 1
ATOM 6251 N N . GLU B 1 404 ? -3.025 -9.172 18.375 1 93.06 404 GLU B N 1
ATOM 6252 C CA . GLU B 1 404 ? -1.893 -9.547 17.531 1 93.06 404 GLU B CA 1
ATOM 6253 C C . GLU B 1 404 ? -2.352 -9.938 16.125 1 93.06 404 GLU B C 1
ATOM 6255 O O . GLU B 1 404 ? -3.541 -9.859 15.812 1 93.06 404 GLU B O 1
ATOM 6260 N N . LEU B 1 405 ? -1.421 -10.234 15.266 1 96.12 405 LEU B N 1
ATOM 6261 C CA . LEU B 1 405 ? -1.748 -10.703 13.922 1 96.12 405 LEU B CA 1
ATOM 6262 C C . LEU B 1 405 ? -2.209 -12.156 13.953 1 96.12 405 LEU B C 1
ATOM 6264 O O . LEU B 1 405 ? -1.502 -13.023 14.461 1 96.12 405 LEU B O 1
ATOM 6268 N N . TRP B 1 406 ? -3.359 -12.367 13.469 1 96.12 406 TRP B N 1
ATOM 6269 C CA . TRP B 1 406 ? -3.898 -13.711 13.289 1 96.12 406 TRP B CA 1
ATOM 6270 C C . TRP B 1 406 ? -4 -14.062 11.805 1 96.12 406 TRP B C 1
ATOM 6272 O O . TRP B 1 406 ? -4.422 -13.234 11 1 96.12 406 TRP B O 1
ATOM 6282 N N . ALA B 1 407 ? -3.615 -15.25 11.477 1 97.31 407 ALA B N 1
ATOM 6283 C CA . ALA B 1 407 ? -3.639 -15.711 10.086 1 97.31 407 ALA B CA 1
ATOM 6284 C C . ALA B 1 407 ? -4.828 -16.641 9.836 1 97.31 407 ALA B C 1
ATOM 6286 O O . ALA B 1 407 ? -4.945 -17.688 10.469 1 97.31 407 ALA B O 1
ATOM 6287 N N . VAL B 1 408 ? -5.641 -16.219 8.969 1 96.94 408 VAL B N 1
ATOM 6288 C CA . VAL B 1 408 ? -6.773 -17.047 8.547 1 96.94 408 VAL B CA 1
ATOM 6289 C C . VAL B 1 408 ? -6.488 -17.656 7.172 1 96.94 408 VAL B C 1
ATOM 6291 O O . VAL B 1 408 ? -6.297 -16.922 6.195 1 96.94 408 VAL B O 1
ATOM 6294 N N . SER B 1 409 ? -6.457 -18.984 7.121 1 97.81 409 SER B N 1
ATOM 6295 C CA . SER B 1 409 ? -6.246 -19.656 5.844 1 97.81 409 SER B CA 1
ATOM 6296 C C . SER B 1 409 ? -7.324 -19.281 4.836 1 97.81 409 SER B C 1
ATOM 6298 O O . SER B 1 409 ? -8.484 -19.094 5.199 1 97.81 409 SER B O 1
ATOM 6300 N N . THR B 1 410 ? -6.973 -19.219 3.582 1 96.25 410 THR B N 1
ATOM 6301 C CA . THR B 1 410 ? -7.922 -18.844 2.539 1 96.25 410 THR B CA 1
ATOM 6302 C C . THR B 1 410 ? -8.57 -20.094 1.929 1 96.25 410 THR B C 1
ATOM 6304 O O . THR B 1 410 ? -9.07 -20.047 0.804 1 96.25 410 THR B O 1
ATOM 6307 N N . GLY B 1 411 ? -8.422 -21.234 2.543 1 93.56 411 GLY B N 1
ATOM 6308 C CA . GLY B 1 411 ? -9.125 -22.422 2.094 1 93.56 411 GLY B CA 1
ATOM 6309 C C . GLY B 1 411 ? -8.227 -23.422 1.386 1 93.56 411 GLY B C 1
ATOM 6310 O O . GLY B 1 411 ? -7.094 -23.656 1.816 1 93.56 411 GLY B O 1
ATOM 6311 N N . ASN B 1 412 ? -8.844 -24.031 0.326 1 93.25 412 ASN B N 1
ATOM 6312 C CA . ASN B 1 412 ? -8.117 -25.031 -0.461 1 93.25 412 ASN B CA 1
ATOM 6313 C C . ASN B 1 412 ? -6.902 -24.406 -1.155 1 93.25 412 ASN B C 1
ATOM 6315 O O . ASN B 1 412 ? -7.043 -23.484 -1.959 1 93.25 412 ASN B O 1
ATOM 6319 N N . GLN B 1 413 ? -5.738 -25 -0.91 1 94.88 413 GLN B N 1
ATOM 6320 C CA . GLN B 1 413 ? -4.465 -24.375 -1.265 1 94.88 413 GLN B CA 1
ATOM 6321 C C . GLN B 1 413 ? -3.885 -25 -2.531 1 94.88 413 GLN B C 1
ATOM 6323 O O . GLN B 1 413 ? -2.693 -24.859 -2.812 1 94.88 413 GLN B O 1
ATOM 6328 N N . ILE B 1 414 ? -4.656 -25.656 -3.293 1 92.5 414 ILE B N 1
ATOM 6329 C CA . ILE B 1 414 ? -4.145 -26.281 -4.512 1 92.5 414 ILE B CA 1
ATOM 6330 C C . ILE B 1 414 ? -3.672 -25.203 -5.48 1 92.5 414 ILE B C 1
ATOM 6332 O O . ILE B 1 414 ? -4.234 -24.109 -5.523 1 92.5 414 ILE B O 1
ATOM 6336 N N . SER B 1 415 ? -2.678 -25.484 -6.289 1 93.06 415 SER B N 1
ATOM 6337 C CA . SER B 1 415 ? -1.945 -24.484 -7.055 1 93.06 415 SER B CA 1
ATOM 6338 C C . SER B 1 415 ? -2.76 -24 -8.25 1 93.06 415 SER B C 1
ATOM 6340 O O . SER B 1 415 ? -2.438 -22.984 -8.852 1 93.06 415 SER B O 1
ATOM 6342 N N . SER B 1 416 ? -3.822 -24.672 -8.594 1 92.56 416 SER B N 1
ATOM 6343 C CA . SER B 1 416 ? -4.656 -24.281 -9.727 1 92.56 416 SER B CA 1
ATOM 6344 C C . SER B 1 416 ? -5.758 -23.312 -9.281 1 92.56 416 SER B C 1
ATOM 6346 O O . SER B 1 416 ? -6.328 -22.594 -10.109 1 92.56 416 SER B O 1
ATOM 6348 N N . ARG B 1 417 ? -6.109 -23.344 -8.031 1 95.5 417 ARG B N 1
ATOM 6349 C CA . ARG B 1 417 ? -7.285 -22.641 -7.535 1 95.5 417 ARG B CA 1
ATOM 6350 C C . ARG B 1 417 ? -6.934 -21.219 -7.09 1 95.5 417 ARG B C 1
ATOM 6352 O O . ARG B 1 417 ? -6.746 -20.969 -5.895 1 95.5 417 ARG B O 1
ATOM 6359 N N . LEU B 1 418 ? -7.066 -20.328 -7.984 1 97.5 418 LEU B N 1
ATOM 6360 C CA . LEU B 1 418 ? -6.672 -18.938 -7.719 1 97.5 418 LEU B CA 1
ATOM 6361 C C . LEU B 1 418 ? -7.578 -18.312 -6.672 1 97.5 418 LEU B C 1
ATOM 6363 O O . LEU B 1 418 ? -7.203 -17.328 -6.027 1 97.5 418 LEU B O 1
ATOM 6367 N N . LEU B 1 419 ? -8.742 -18.875 -6.426 1 97.25 419 LEU B N 1
ATOM 6368 C CA . LEU B 1 419 ? -9.641 -18.391 -5.383 1 97.25 419 LEU B CA 1
ATOM 6369 C C . LEU B 1 419 ? -8.961 -18.453 -4.016 1 97.25 419 LEU B C 1
ATOM 6371 O O . LEU B 1 419 ? -9.352 -17.719 -3.096 1 97.25 419 LEU B O 1
ATOM 6375 N N . SER B 1 420 ? -7.953 -19.234 -3.9 1 97.12 420 SER B N 1
ATOM 6376 C CA . SER B 1 420 ? -7.227 -19.312 -2.637 1 97.12 420 SER B CA 1
ATOM 6377 C C . SER B 1 420 ? -6.355 -18.078 -2.424 1 97.12 420 SER B C 1
ATOM 6379 O O . SER B 1 420 ? -5.828 -17.859 -1.329 1 97.12 420 SER B O 1
ATOM 6381 N N . ALA B 1 421 ? -6.184 -17.297 -3.42 1 98 421 ALA B N 1
ATOM 6382 C CA . ALA B 1 421 ? -5.418 -16.062 -3.279 1 98 421 ALA B CA 1
ATOM 6383 C C . ALA B 1 421 ? -6.348 -14.852 -3.109 1 98 421 ALA B C 1
ATOM 6385 O O . ALA B 1 421 ? -5.883 -13.734 -2.893 1 98 421 ALA B O 1
ATOM 6386 N N . ARG B 1 422 ? -7.641 -15.133 -3.201 1 96.62 422 ARG B N 1
ATOM 6387 C CA . ARG B 1 422 ? -8.609 -14.062 -2.998 1 96.62 422 ARG B CA 1
ATOM 6388 C C . ARG B 1 422 ? -8.461 -13.445 -1.611 1 96.62 422 ARG B C 1
ATOM 6390 O O . ARG B 1 422 ? -8.477 -14.156 -0.605 1 96.62 422 ARG B O 1
ATOM 6397 N N . SER B 1 423 ? -8.211 -12.148 -1.507 1 93.94 423 SER B N 1
ATOM 6398 C CA . SER B 1 423 ? -8.117 -11.344 -0.291 1 93.94 423 SER B CA 1
ATOM 6399 C C . SER B 1 423 ? -6.891 -11.727 0.533 1 93.94 423 SER B C 1
ATOM 6401 O O . SER B 1 423 ? -6.77 -11.32 1.691 1 93.94 423 SER B O 1
ATOM 6403 N N . ALA B 1 424 ? -6.023 -12.578 -0.043 1 98.19 424 ALA B N 1
ATOM 6404 C CA . ALA B 1 424 ? -4.785 -12.883 0.667 1 98.19 424 ALA B CA 1
ATOM 6405 C C . ALA B 1 424 ? -3.887 -11.648 0.759 1 98.19 424 ALA B C 1
ATOM 6407 O O . ALA B 1 424 ? -3.717 -10.922 -0.223 1 98.19 424 ALA B O 1
ATOM 6408 N N . ASN B 1 425 ? -3.387 -11.445 1.977 1 98.5 425 ASN B N 1
ATOM 6409 C CA . ASN B 1 425 ? -2.455 -10.328 2.135 1 98.5 425 ASN B CA 1
ATOM 6410 C C . ASN B 1 425 ? -1.111 -10.797 2.686 1 98.5 425 ASN B C 1
ATOM 6412 O O . ASN B 1 425 ? -0.22 -9.984 2.936 1 98.5 425 ASN B O 1
ATOM 6416 N N . ALA B 1 426 ? -0.983 -12.148 2.832 1 98.81 426 ALA B N 1
ATOM 6417 C CA . ALA B 1 426 ? 0.293 -12.695 3.293 1 98.81 426 ALA B CA 1
ATOM 6418 C C . ALA B 1 426 ? 0.464 -14.141 2.852 1 98.81 426 ALA B C 1
ATOM 6420 O O . ALA B 1 426 ? -0.504 -14.797 2.459 1 98.81 426 ALA B O 1
ATOM 6421 N N . LEU B 1 427 ? 1.706 -14.594 2.824 1 98.88 427 LEU B N 1
ATOM 6422 C CA . LEU B 1 427 ? 2.096 -15.992 2.643 1 98.88 427 LEU B CA 1
ATOM 6423 C C . LEU B 1 427 ? 2.75 -16.547 3.904 1 98.88 427 LEU B C 1
ATOM 6425 O O . LEU B 1 427 ? 3.803 -16.062 4.324 1 98.88 427 LEU B O 1
ATOM 6429 N N . LEU B 1 428 ? 2.146 -17.547 4.508 1 98.75 428 LEU B N 1
ATOM 6430 C CA . LEU B 1 428 ? 2.775 -18.219 5.637 1 98.75 428 LEU B CA 1
ATOM 6431 C C . LEU B 1 428 ? 3.941 -19.078 5.168 1 98.75 428 LEU B C 1
ATOM 6433 O O . LEU B 1 428 ? 3.855 -19.734 4.125 1 98.75 428 LEU B O 1
ATOM 6437 N N . GLU B 1 429 ? 4.965 -19.094 5.934 1 98.5 429 GLU B N 1
ATOM 6438 C CA . GLU B 1 429 ? 6.105 -19.969 5.676 1 98.5 429 GLU B CA 1
ATOM 6439 C C . GLU B 1 429 ? 6.047 -21.219 6.543 1 98.5 429 GLU B C 1
ATOM 6441 O O . GLU B 1 429 ? 6.516 -21.219 7.684 1 98.5 429 GLU B O 1
ATOM 6446 N N . LEU B 1 430 ? 5.582 -22.297 5.984 1 98.31 430 LEU B N 1
ATOM 6447 C CA . LEU B 1 430 ? 5.383 -23.562 6.684 1 98.31 430 LEU B CA 1
ATOM 6448 C C . LEU B 1 430 ? 6.512 -24.531 6.375 1 98.31 430 LEU B C 1
ATOM 6450 O O . LEU B 1 430 ? 6.848 -24.766 5.211 1 98.31 430 LEU B O 1
ATOM 6454 N N . PRO B 1 431 ? 7.074 -25.141 7.379 1 97.12 431 PRO B N 1
ATOM 6455 C CA . PRO B 1 431 ? 8.211 -26.031 7.152 1 97.12 431 PRO B CA 1
ATOM 6456 C C . PRO B 1 431 ? 7.793 -27.359 6.496 1 97.12 431 PRO B C 1
ATOM 6458 O O . PRO B 1 431 ? 6.625 -27.734 6.566 1 97.12 431 PRO B O 1
ATOM 6461 N N . CYS B 1 432 ? 8.703 -27.953 5.797 1 97.44 432 CYS B N 1
ATOM 6462 C CA . CYS B 1 432 ? 8.555 -29.312 5.293 1 97.44 432 CYS B CA 1
ATOM 6463 C C . CYS B 1 432 ? 8.609 -30.328 6.438 1 97.44 432 CYS B C 1
ATOM 6465 O O . CYS B 1 432 ? 9.672 -30.578 7.008 1 97.44 432 CYS B O 1
ATOM 6467 N N . ALA B 1 433 ? 7.48 -30.875 6.738 1 96.94 433 ALA B N 1
ATOM 6468 C CA . ALA B 1 433 ? 7.398 -31.828 7.844 1 96.94 433 ALA B CA 1
ATOM 6469 C C . ALA B 1 433 ? 6.102 -32.625 7.777 1 96.94 433 ALA B C 1
ATOM 6471 O O . ALA B 1 433 ? 5.207 -32.312 6.988 1 96.94 433 ALA B O 1
ATOM 6472 N N . GLU B 1 434 ? 6.047 -33.656 8.562 1 96.38 434 GLU B N 1
ATOM 6473 C CA . GLU B 1 434 ? 4.805 -34.406 8.766 1 96.38 434 GLU B CA 1
ATOM 6474 C C . GLU B 1 434 ? 4 -33.812 9.922 1 96.38 434 GLU B C 1
ATOM 6476 O O . GLU B 1 434 ? 4.555 -33.125 10.789 1 96.38 434 GLU B O 1
ATOM 6481 N N . GLY B 1 435 ? 2.729 -34 9.836 1 96.06 435 GLY B N 1
ATOM 6482 C CA . GLY B 1 435 ? 1.909 -33.625 10.977 1 96.06 435 GLY B CA 1
ATOM 6483 C C . GLY B 1 435 ? 1.138 -32.344 10.758 1 96.06 435 GLY B C 1
ATOM 6484 O O . GLY B 1 435 ? 0.872 -31.953 9.617 1 96.06 435 GLY B O 1
ATOM 6485 N N . THR B 1 436 ? 0.623 -31.797 11.938 1 96.75 436 THR B N 1
ATOM 6486 C CA . THR B 1 436 ? -0.246 -30.641 11.922 1 96.75 436 THR B CA 1
ATOM 6487 C C . THR B 1 436 ? 0.255 -29.578 12.898 1 96.75 436 THR B C 1
ATOM 6489 O O . THR B 1 436 ? 0.666 -29.891 14.016 1 96.75 436 THR B O 1
ATOM 6492 N N . LEU B 1 437 ? 0.344 -28.344 12.461 1 95.62 437 LEU B N 1
ATOM 6493 C CA . LEU B 1 437 ? 0.533 -27.234 13.383 1 95.62 437 LEU B CA 1
ATOM 6494 C C . LEU B 1 437 ? -0.779 -26.875 14.07 1 95.62 437 LEU B C 1
ATOM 6496 O O . LEU B 1 437 ? -1.808 -26.703 13.414 1 95.62 437 LEU B O 1
ATOM 6500 N N . ALA B 1 438 ? -0.735 -26.734 15.312 1 94.25 438 ALA B N 1
ATOM 6501 C CA . ALA B 1 438 ? -1.939 -26.469 16.094 1 94.25 438 ALA B CA 1
ATOM 6502 C C . ALA B 1 438 ? -2.383 -25.016 15.93 1 94.25 438 ALA B C 1
ATOM 6504 O O . ALA B 1 438 ? -1.564 -24.141 15.648 1 94.25 438 ALA B O 1
ATOM 6505 N N . ALA B 1 439 ? -3.703 -24.781 16.109 1 93.75 439 ALA B N 1
ATOM 6506 C CA . ALA B 1 439 ? -4.191 -23.406 16.234 1 93.75 439 ALA B CA 1
ATOM 6507 C C . ALA B 1 439 ? -3.445 -22.656 17.328 1 93.75 439 ALA B C 1
ATOM 6509 O O . ALA B 1 439 ? -3.127 -23.234 18.375 1 93.75 439 ALA B O 1
ATOM 6510 N N . GLY B 1 440 ? -3.139 -21.359 17.016 1 91.5 440 GLY B N 1
ATOM 6511 C CA . GLY B 1 440 ? -2.441 -20.547 18.016 1 91.5 440 GLY B CA 1
ATOM 6512 C C . GLY B 1 440 ? -0.934 -20.578 17.844 1 91.5 440 GLY B C 1
ATOM 6513 O O . GLY B 1 440 ? -0.224 -19.766 18.438 1 91.5 440 GLY B O 1
ATOM 6514 N N . THR B 1 441 ? -0.422 -21.5 17 1 92.69 441 THR B N 1
ATOM 6515 C CA . THR B 1 441 ? 1.013 -21.562 16.734 1 92.69 441 THR B CA 1
ATOM 6516 C C . THR B 1 441 ? 1.503 -20.312 16.031 1 92.69 441 THR B C 1
ATOM 6518 O O . THR B 1 441 ? 0.843 -19.828 15.109 1 92.69 441 THR B O 1
ATOM 6521 N N . LEU B 1 442 ? 2.635 -19.766 16.484 1 93.81 442 LEU B N 1
ATOM 6522 C CA . LEU B 1 442 ? 3.271 -18.641 15.82 1 93.81 442 LEU B CA 1
ATOM 6523 C C . LEU B 1 442 ? 4.031 -19.109 14.578 1 93.81 442 LEU B C 1
ATOM 6525 O O . LEU B 1 442 ? 4.855 -20.031 14.656 1 93.81 442 LEU B O 1
ATOM 6529 N N . VAL B 1 443 ? 3.732 -18.453 13.453 1 96.94 443 VAL B N 1
ATOM 6530 C CA . VAL B 1 443 ? 4.363 -18.781 12.18 1 96.94 443 VAL B CA 1
ATOM 6531 C C . VAL B 1 443 ? 4.797 -17.516 11.461 1 96.94 443 VAL B C 1
ATOM 6533 O O . VAL B 1 443 ? 4.172 -16.453 11.625 1 96.94 443 VAL B O 1
ATOM 6536 N N . SER B 1 444 ? 5.906 -17.609 10.781 1 97.81 444 SER B N 1
ATOM 6537 C CA . SER B 1 444 ? 6.34 -16.469 9.984 1 97.81 444 SER B CA 1
ATOM 6538 C C . SER B 1 444 ? 5.438 -16.266 8.773 1 97.81 444 SER B C 1
ATOM 6540 O O . SER B 1 444 ? 4.941 -17.234 8.188 1 97.81 444 SER B O 1
ATOM 6542 N N . ALA B 1 445 ? 5.207 -14.992 8.453 1 98.62 445 ALA B N 1
ATOM 6543 C CA . ALA B 1 445 ? 4.348 -14.594 7.34 1 98.62 445 ALA B CA 1
ATOM 6544 C C . ALA B 1 445 ? 4.996 -13.484 6.516 1 98.62 445 ALA B C 1
ATOM 6546 O O . ALA B 1 445 ? 5.496 -12.5 7.07 1 98.62 445 ALA B O 1
ATOM 6547 N N . LEU B 1 446 ? 5.008 -13.641 5.191 1 98.75 446 LEU B N 1
ATOM 6548 C CA . LEU B 1 446 ? 5.473 -12.609 4.266 1 98.75 446 LEU B CA 1
ATOM 6549 C C . LEU B 1 446 ? 4.312 -11.734 3.797 1 98.75 446 LEU B C 1
ATOM 6551 O O . LEU B 1 446 ? 3.314 -12.25 3.289 1 98.75 446 LEU B O 1
ATOM 6555 N N . LEU B 1 447 ? 4.473 -10.414 3.971 1 98.75 447 LEU B N 1
ATOM 6556 C CA . LEU B 1 447 ? 3.436 -9.492 3.521 1 98.75 447 LEU B CA 1
ATOM 6557 C C . LEU B 1 447 ? 3.441 -9.367 2.002 1 98.75 447 LEU B C 1
ATOM 6559 O O . LEU B 1 447 ? 4.48 -9.086 1.401 1 98.75 447 LEU B O 1
ATOM 6563 N N . ILE B 1 448 ? 2.23 -9.547 1.396 1 98.69 448 ILE B N 1
ATOM 6564 C CA . ILE B 1 448 ? 2.182 -9.445 -0.058 1 98.69 448 ILE B CA 1
ATOM 6565 C C . ILE B 1 448 ? 1.149 -8.398 -0.468 1 98.69 448 ILE B C 1
ATOM 6567 O O . ILE B 1 448 ? 0.915 -8.18 -1.658 1 98.69 448 ILE B O 1
ATOM 6571 N N . ASP B 1 449 ? 0.507 -7.781 0.473 1 97.5 449 ASP B N 1
ATOM 6572 C CA . ASP B 1 449 ? -0.424 -6.684 0.238 1 97.5 449 ASP B CA 1
ATOM 6573 C C . ASP B 1 449 ? -0.409 -5.691 1.401 1 97.5 449 ASP B C 1
ATOM 6575 O O . ASP B 1 449 ? 0.185 -5.965 2.447 1 97.5 449 ASP B O 1
ATOM 6579 N N . ASP B 1 450 ? -1.015 -4.492 1.149 1 97 450 ASP B N 1
ATOM 6580 C CA . ASP B 1 450 ? -1.097 -3.414 2.127 1 97 450 ASP B CA 1
ATOM 6581 C C . ASP B 1 450 ? -2.029 -3.783 3.277 1 97 450 ASP B C 1
ATOM 6583 O O . ASP B 1 450 ? -3.217 -4.035 3.066 1 97 450 ASP B O 1
ATOM 6587 N N . LEU B 1 451 ? -1.534 -3.771 4.527 1 97.88 451 LEU B N 1
ATOM 6588 C CA . LEU B 1 451 ? -2.336 -4.121 5.695 1 97.88 451 LEU B CA 1
ATOM 6589 C C . LEU B 1 451 ? -3.305 -2.998 6.051 1 97.88 451 LEU B C 1
ATOM 6591 O O . LEU B 1 451 ? -4.156 -3.158 6.926 1 97.88 451 LEU B O 1
ATOM 6595 N N . GLY B 1 452 ? -3.213 -1.889 5.359 1 96.69 452 GLY B N 1
ATOM 6596 C CA . GLY B 1 452 ? -4.172 -0.81 5.527 1 96.69 452 GLY B CA 1
ATOM 6597 C C . GLY B 1 452 ? -5.574 -1.182 5.078 1 96.69 452 GLY B C 1
ATOM 6598 O O . GLY B 1 452 ? -6.531 -0.449 5.336 1 96.69 452 GLY B O 1
ATOM 6599 N N . GLY B 1 453 ? -5.742 -2.303 4.426 1 95.69 453 GLY B N 1
ATOM 6600 C CA . GLY B 1 453 ? -7.039 -2.803 4.004 1 95.69 453 GLY B CA 1
ATOM 6601 C C . GLY B 1 453 ? -7.402 -4.129 4.641 1 95.69 453 GLY B C 1
ATOM 6602 O O . GLY B 1 453 ? -8.344 -4.801 4.203 1 95.69 453 GLY B O 1
ATOM 6603 N N . MET B 1 454 ? -6.645 -4.594 5.672 1 97 454 MET B N 1
ATOM 6604 C CA . MET B 1 454 ? -6.934 -5.879 6.297 1 97 454 MET B CA 1
ATOM 6605 C C . MET B 1 454 ? -8.305 -5.863 6.965 1 97 454 MET B C 1
ATOM 6607 O O . MET B 1 454 ? -8.828 -4.793 7.293 1 97 454 MET B O 1
ATOM 6611 N N . PRO B 1 455 ? -8.898 -7.008 7.215 1 95.44 455 PRO B N 1
ATOM 6612 C CA . PRO B 1 455 ? -10.219 -7.062 7.848 1 95.44 455 PRO B CA 1
ATOM 6613 C C . PRO B 1 455 ? -10.219 -6.453 9.25 1 95.44 455 PRO B C 1
ATOM 6615 O O . PRO B 1 455 ? -9.219 -6.535 9.961 1 95.44 455 PRO B O 1
ATOM 6618 N N . VAL B 1 456 ? -11.32 -5.863 9.555 1 93.81 456 VAL B N 1
ATOM 6619 C CA . VAL B 1 456 ? -11.531 -5.297 10.875 1 93.81 456 VAL B CA 1
ATOM 6620 C C . VAL B 1 456 ? -12.289 -6.293 11.75 1 93.81 456 VAL B C 1
ATOM 6622 O O . VAL B 1 456 ? -13.336 -6.805 11.352 1 93.81 456 VAL B O 1
ATOM 6625 N N . PRO B 1 457 ? -11.742 -6.574 12.875 1 90.38 457 PRO B N 1
ATOM 6626 C CA . PRO B 1 457 ? -12.461 -7.504 13.742 1 90.38 457 PRO B CA 1
ATOM 6627 C C . PRO B 1 457 ? -13.773 -6.926 14.266 1 90.38 457 PRO B C 1
ATOM 6629 O O . PRO B 1 457 ? -13.938 -5.703 14.312 1 90.38 457 PRO B O 1
ATOM 6632 N N . GLU B 1 458 ? -14.602 -7.844 14.648 1 86.38 458 GLU B N 1
ATOM 6633 C CA . GLU B 1 458 ? -15.844 -7.406 15.289 1 86.38 458 GLU B CA 1
ATOM 6634 C C . GLU B 1 458 ? -15.562 -6.566 16.531 1 86.38 458 GLU B C 1
ATOM 6636 O O . GLU B 1 458 ? -14.719 -6.93 17.359 1 86.38 458 GLU B O 1
ATOM 6641 N N . GLY B 1 459 ? -16.156 -5.523 16.719 1 86.56 459 GLY B N 1
ATOM 6642 C CA . GLY B 1 459 ? -15.961 -4.633 17.844 1 86.56 459 GLY B CA 1
ATOM 6643 C C . GLY B 1 459 ? -14.812 -3.662 17.656 1 86.56 459 GLY B C 1
ATOM 6644 O O . GLY B 1 459 ? -14.617 -2.752 18.469 1 86.56 459 GLY B O 1
ATOM 6645 N N . GLY B 1 460 ? -14.07 -3.895 16.641 1 89.5 460 GLY B N 1
ATOM 6646 C CA . GLY B 1 460 ? -12.969 -2.994 16.328 1 89.5 460 GLY B CA 1
ATOM 6647 C C . GLY B 1 460 ? -11.766 -3.197 17.234 1 89.5 460 GLY B C 1
ATOM 6648 O O . GLY B 1 460 ? -11.695 -4.191 17.969 1 89.5 460 GLY B O 1
ATOM 6649 N N . VAL B 1 461 ? -10.75 -2.473 17.078 1 92.31 461 VAL B N 1
ATOM 6650 C CA . VAL B 1 461 ? -9.539 -2.457 17.891 1 92.31 461 VAL B CA 1
ATOM 6651 C C . VAL B 1 461 ? -9.594 -1.289 18.875 1 92.31 461 VAL B C 1
ATOM 6653 O O . VAL B 1 461 ? -9.898 -0.159 18.484 1 92.31 461 VAL B O 1
ATOM 6656 N N . PRO B 1 462 ? -9.336 -1.538 20.156 1 93.25 462 PRO B N 1
ATOM 6657 C CA . PRO B 1 462 ? -9.406 -0.454 21.125 1 93.25 462 PRO B CA 1
ATOM 6658 C C . PRO B 1 462 ? -8.312 0.596 20.922 1 93.25 462 PRO B C 1
ATOM 6660 O O . PRO B 1 462 ? -7.297 0.319 20.281 1 93.25 462 PRO B O 1
ATOM 6663 N N . THR B 1 463 ? -8.578 1.809 21.438 1 95.31 463 THR B N 1
ATOM 6664 C CA . THR B 1 463 ? -7.578 2.875 21.438 1 95.31 463 THR B CA 1
ATOM 6665 C C . THR B 1 463 ? -6.75 2.832 22.719 1 95.31 463 THR B C 1
ATOM 6667 O O . THR B 1 463 ? -7.047 2.059 23.641 1 95.31 463 THR B O 1
ATOM 6670 N N . THR B 1 464 ? -5.715 3.596 22.75 1 94.81 464 THR B N 1
ATOM 6671 C CA . THR B 1 464 ? -4.957 3.793 23.984 1 94.81 464 THR B CA 1
ATOM 6672 C C . THR B 1 464 ? -5.879 4.242 25.125 1 94.81 464 THR B C 1
ATOM 6674 O O . THR B 1 464 ? -6.723 5.117 24.922 1 94.81 464 THR B O 1
ATOM 6677 N N . PRO B 1 465 ? -5.734 3.596 26.312 1 91 465 PRO B N 1
ATOM 6678 C CA . PRO B 1 465 ? -6.566 4.047 27.438 1 91 465 PRO B CA 1
ATOM 6679 C C . PRO B 1 465 ? -6.48 5.555 27.656 1 91 465 PRO B C 1
ATOM 6681 O O . PRO B 1 465 ? -5.383 6.117 27.703 1 91 465 PRO B O 1
ATOM 6684 N N . GLY B 1 466 ? -7.633 6.203 27.781 1 90.19 466 GLY B N 1
ATOM 6685 C CA . GLY B 1 466 ? -7.695 7.633 28.016 1 90.19 466 GLY B CA 1
ATOM 6686 C C . GLY B 1 466 ? -7.797 8.453 26.75 1 90.19 466 GLY B C 1
ATOM 6687 O O . GLY B 1 466 ? -8.023 9.664 26.797 1 90.19 466 GLY B O 1
ATOM 6688 N N . PHE B 1 467 ? -7.625 7.836 25.656 1 92.19 467 PHE B N 1
ATOM 6689 C CA . PHE B 1 467 ? -7.75 8.539 24.391 1 92.19 467 PHE B CA 1
ATOM 6690 C C . PHE B 1 467 ? -9.219 8.727 24.016 1 92.19 467 PHE B C 1
ATOM 6692 O O . PHE B 1 467 ? -10.008 7.789 24.125 1 92.19 467 PHE B O 1
#

Nearest PDB structures (foldseek):
  4tk1-assembly1_A  TM=9.260E-01  e=1.755E-52  Rattus norvegicus
  4tk2-assembly1_A  TM=9.117E-01  e=1.128E-51  Rattus norvegicus
  1t3e-assembly1_A  TM=8.988E-01  e=1.456E-50  Rattus norvegicus
  4tk2-assembly1_B  TM=9.027E-01  e=2.926E-50  Rattus norvegicus
  1uz5-assembly1_A  TM=8.412E-01  e=1.207E-38  Pyrococcus horikoshii OT3

Secondary structure (DSSP, 8-state):
---SS--EEHHHHHHHHHHT-----EEEEEHHHHTT-BBSS-EE-SS-BSSS-EESSSEEEE-GGG-SEEEEEEEEE-TT-----PPPTT-EEEE-TTPBPPTT--EEEEGGGEEEEEEETTTTEEEEEE-SPPPTTTTEE-TTSSB-TT-EEE-TT-B--HHHHHHHHHTT--EEEEEPPPEEEEEEE-TTEE-TT--S--TT-EE-HHHHHHHHHHHHTTPEEEEEEEE-SSHHHHHHHHHHHHHTT-SEEEEES--SSSTT--HHHHHHHHSEEEES-EESBS-TT-EEEEEEE--SSSTTSPPEEEEEEEE-SSHHHHHHHIIIIIHHHHHHHTT-SS-SPPEEEEEESS-EEPBSSS-EEEEEEEEEEPPPTT-HHHHHHHHHHHH--SS---TTTT-EEEEEE-S---TT-GGGGTT--EEEEE-B-SSEEPTT-EEEEEE-S-GGGPPPPTT-PPPPTT-/---SS--EEHHHHHHHHHHT-----EEEEEHHHHTT-BBSS-EE-SS-BSSS-EESSSEEEE-GGG-SEEEEEEEEE-TT-----PPPTT-EEEE-TTPBPPTT--EEEEGGGEEEEEEETTTTEEEEEE-SPPPTTTTEE-TTSSB-TT-EEE-TT-B--HHHHHHHHHTT--EEEEEPPPEEEEEEE-TTEE-TT--S--TT-EE-HHHHHHHHHHHHTTPEEEEEEEE-SSHHHHHHHHHHHHHTT-SEEEEES--SSSTT--HHHHHHHHSEEEES-EESBS-TT-EEEEEEE--SSSTTSPPEEEEEEEE-SSHHHHHHHIIIIIHHHHHHHTT-SS-SPPEEEEEESS-EEPBSSS-EEEEEEEEEEPPPTT-HHHHHHHHHHHH--SS---TTTT-EEEEEE-S---TT-GGGGTT--EEEEE-B-SSEEPTT-EEEEEE-S-GGGPPPPTT-PPPPTT-

Solvent-accessible surface area (backbone atoms only — not comparable to full-atom values): 47116 Å² total; per-residue (Å²): 132,78,76,92,47,68,70,38,49,53,71,57,53,39,49,54,51,49,72,72,47,59,58,44,60,70,42,78,35,42,54,78,69,37,58,78,34,16,26,61,48,57,42,59,24,80,53,35,33,43,79,41,41,18,26,69,40,46,25,31,34,26,35,28,89,62,48,55,45,78,29,48,44,80,46,73,31,39,47,31,42,71,71,95,51,74,31,46,88,71,30,26,25,39,29,33,52,61,5,48,61,39,56,66,35,42,19,41,44,43,47,89,46,41,44,82,42,76,58,46,72,96,81,52,44,46,28,33,32,38,72,57,65,47,49,76,53,31,52,47,41,49,58,24,71,67,36,38,54,66,37,72,78,43,51,52,47,40,66,26,45,41,48,41,39,16,50,31,21,49,51,36,48,49,70,41,46,23,26,34,67,49,30,36,32,36,32,26,41,41,65,20,51,39,60,26,76,60,77,77,74,56,68,47,46,47,40,37,22,52,49,55,17,49,46,43,44,35,44,74,72,60,30,48,63,40,83,67,51,70,31,50,77,40,72,67,49,44,52,51,51,52,49,50,42,59,73,67,63,38,41,31,41,37,33,28,23,45,36,61,88,52,95,66,33,56,51,59,63,52,39,52,74,65,34,46,65,78,44,43,23,30,52,37,33,62,35,33,35,33,26,40,31,42,31,80,33,83,28,75,100,47,96,78,41,71,61,36,65,29,42,35,38,33,26,30,58,40,44,35,13,29,54,51,43,37,60,65,46,49,48,25,37,53,33,28,23,27,35,41,82,74,31,60,70,35,60,49,62,26,24,28,69,50,65,44,74,44,40,68,84,35,30,32,58,44,44,16,30,51,28,58,32,60,54,55,86,89,32,72,58,33,52,48,52,49,47,53,57,65,67,43,86,56,75,78,71,55,83,52,59,67,52,39,44,33,32,38,72,42,65,67,78,55,40,69,30,41,69,20,42,49,81,37,30,25,33,31,45,41,30,47,31,77,57,66,48,54,53,61,43,74,32,17,28,34,44,73,44,57,62,60,72,44,61,76,42,86,92,54,70,66,66,24,84,76,91,131,76,76,96,47,67,70,38,49,52,71,56,53,39,50,52,51,49,73,72,47,61,58,45,61,69,41,78,34,41,54,78,70,36,58,76,34,15,25,61,47,59,42,62,22,80,52,35,31,42,79,41,42,20,24,68,40,47,24,31,34,25,36,30,89,64,47,55,45,78,28,48,44,81,45,74,32,38,47,30,42,70,70,96,50,75,33,48,87,73,33,25,25,39,29,32,52,61,4,49,61,38,56,66,35,41,18,41,45,42,48,89,48,41,44,83,43,76,58,46,73,98,81,53,44,46,29,34,32,37,73,55,66,48,49,76,54,30,52,48,42,49,60,24,69,65,35,37,56,67,37,74,78,45,52,51,46,40,67,25,45,41,49,40,40,16,48,32,22,47,50,37,50,50,68,40,45,23,27,34,67,48,31,36,34,36,31,27,40,38,66,19,51,39,59,26,75,61,76,77,75,57,70,48,45,46,40,37,22,52,50,54,18,50,45,42,44,35,43,74,71,60,30,47,63,41,86,67,52,72,32,51,79,41,71,67,49,43,50,50,52,53,49,51,43,59,71,68,64,38,40,32,42,38,33,29,22,45,36,61,88,52,96,65,34,54,52,59,61,52,40,52,73,64,33,46,64,78,44,42,23,30,54,38,32,64,35,32,36,34,27,38,33,42,30,81,35,83,29,75,100,47,96,78,40,70,60,36,65,28,41,36,37,33,25,29,58,38,44,34,14,30,54,51,44,37,60,66,47,48,47,26,37,53,32,28,22,27,36,42,82,74,32,61,70,33,60,48,61,26,25,28,69,52,63,41,76,42,40,68,85,34,30,32,57,43,45,15,31,52,30,59,35,60,53,55,87,89,32,70,60,33,51,48,53,49,48,55,57,64,66,42,87,55,76,78,68,55,83,52,57,68,52,40,44,33,31,38,73,42,66,68,78,55,40,69,30,41,70,19,40,49,78,38,30,26,32,31,43,40,30,47,31,78,57,67,48,55,54,61,42,76,32,18,28,34,43,75,44,57,61,57,70,43,63,75,41,85,92,54,71,66,66,23,85,79,91

Radius of gyration: 32.14 Å; Cα contacts (8 Å, |Δi|>4): 2426; chains: 2; bounding box: 67×117×77 Å

InterPro domains:
  IPR001453 MoaB/Mog domain [PF00994] (185-336)
  IPR001453 MoaB/Mog domain [SM00852] (185-336)
  IPR001453 MoaB/Mog domain [TIGR00177] (182-332)
  IPR005110 MoeA, N-terminal a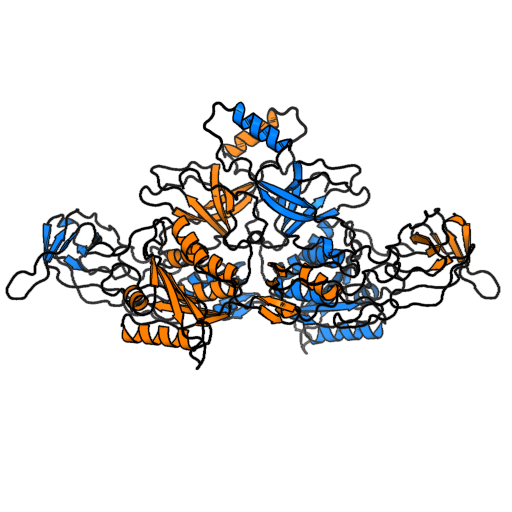nd linker domain [PF03453] (8-172)
  IPR005111 MoeA, C-terminal, domain IV [PF03454] (404-447)
  IPR008284 Molybdenum cofactor biosynthesis, conserved site [PS01079] (260-293)
  IPR036135 MoeA, N-terminal and linker domain superfamily [SSF63882] (5-179)
  IPR036425 MoaB/Mog-like domain superfamily [G3DSA:3.40.980.10] (181-339)
  IPR036425 MoaB/Mog-like domain superfamily [SSF53218] (182-340)
  IPR036688 MoeA, C-terminal, domain IV superfamily [G3DSA:2.40.340.10] (347-457)
  IPR036688 MoeA, C-terminal, domain IV superfamily [SSF63867] (402-450)
  IPR038987 Molybdopterin biosynthesis protein MoeA-like [PTHR10192] (3-451)
  IPR038987 Molybdopterin biosynthesis protein MoeA-like [cd00887] (12-448)

Organism: Gonium pectorale (NCBI:txid33097)

Sequence (934 aa):
MGSAYKMIPIPEAQAIVLANTRPLGAVTVGLAGALGRVLAKEVLAPDSLPPFPASIKDGYAVVSSDGVGEYPVVGESRAGHLDDLPVQPGTVAYITTGAPVPPGADAVIQVEDTEPLPAAGEGGQRRVRINKAARAGQDIRPVGSDIMQGDVVLRAGERVGVAEVGILATVGAVQLRVHATPKVAVLSTGDEVVDPATRPLGPGQIRDANRSMLLAAAARAGAEAVDLGVARDTAGHLEGCLAAAIAQRVDVLITSGGVSMGDRDLIKPLLERQGVVHFGRVWMKPGKPLTFATLELPDGDGPAAPGRQMLVFGLPGNPVSSFVCFHLVVLPALRKMAGWAAPALRRVAARLAAPLRLDPERPEYHRCTLQWSPPPPGSPAAAAAAAVATAAAEPPSSPLAGHELWAVSTGNQISSRLLSARSANALLELPCAEGTLAAGTLVSALLIDDLGGMPVPEGGVPTTPGFMGSAYKMIPIPEAQAIVLANTRPLGAVTVGLAGALGRVLAKEVLAPDSLPPFPASIKDGYAVVSSDGVGEYPVVGESRAGHLDDLPVQPGTVAYITTGAPVPPGADAVIQVEDTEPLPAAGEGGQRRVRINKAARAGQDIRPVGSDIMQGDVVLRAGERVGVAEVGILATVGAVQLRVHATPKVAVLSTGDEVVDPATRPLGPGQIRDANRSMLLAAAARAGAEAVDLGVARDTAGHLEGCLAAAIAQRVDVLITSGGVSMGDRDLIKPLLERQGVVHFGRVWMKPGKPLTFATLELPDGDGPAAPGRQMLVFGLPGNPVSSFVCFHLVVLPALRKMAGWAAPALRRVAARLAAPLRLDPERPEYHRCTLQWSPPPPGSPAAAAAAAVATAAAEPPSSPLAGHELWAVSTGNQISSRLLSARSANALLELPCAEGTLAAGTLVSALLIDDLGGMPVPEGGVPTTPGF

pLDDT: mean 91.66, std 11.7, range [37.06, 98.94]

Foldseek 3Di:
DPDPFDAAALVVVQVVLQVPFAAFFKDKDFLVVQAQFFFQFFDFFQFAVVNAWWFQAFAKFAALVLWWFKAFAQEEFEAPDDDQGDDDRRHIHGYHGGTHRHHPGQEGDHRVQKAWDFQDDPVRTTMMTGRGRDDGNYRIDHTRNPHHGGDGQGGGQDGQHPVNSVSCVVRPNGMGITTDAAEEEEEEEDPQEDDPVDPPRDPSHDYQPQQVVVQVVSVVLVHHYHYLYYFYLDPVRVVVSVVVCVVVVGQEYEYEALQDDDPSSCVVVVLVVQWDKPGQAYQEPPWGRKTKTKGWADDDPDPPDRTHMHIYIYTYNQRQRSVVCCLQHVQLSSCNNSRHPRSGFDKDKAFEQFKDWAAQRGKYFFFWAKDWDARPPPDPLVVVVVVCQVVPPDDRDWLQPRTDIYTGFQPDRDSNDCSRNVNTQWTWTGGNNGDMDGGGDMTMITGDHDCVPGDADVVGHDDGPPD/DPDPFDAAALVVVQVVLQVPFAAFFKDKDFLVVQAFFFFQFFDFFQFAVVNAWWFQAFAKFAALVLWWFKAFAQEEFEPPDDDQDDDDRRHIHGYHGGTHRHHPGQEGDHRVQKAWDFQDDPVRTTMMTGRGRDDGNYRIDHTRNPHHGGDGQGGGQDGQHPVNSVSCVVRPNGMGITTDAAEEEEEEEDPQEDDPVDPPRDPSHDYQPQQVVVQVVSVVLVHHYHYLYYFYLDPVRVVVSVVVCVVVVGQEYEYEALQDDDPSSCVVVVLVVQWDKPGQAYQEPPWGRKTKTKGWADDDPDPPDRTHMHIYIYTYNQRQRSVVCCLQHVQLSSCNNSRHPRSGFDKDKAFEQFKDWAAQRGKYFFFWAKDWDARPPPDPLVVVVVVCQVPPPPPRDWLQPRTDIYTGFQPDRDSNDCSRNVNGQWTWTGGNNGDMDGGGDMTMITGDHDCVPGDADVVGHDDGPPD